Protein AF-0000000074305708 (afdb_homodimer)

Radius of gyration: 32.44 Å; Cα contacts (8 Å, |Δi|>4): 1297; chains: 2; bounding box: 82×94×63 Å

Secondary structure (DSSP, 8-state):
--HHHHHHHHHHTT-HHHHHHHHHHHHHHHHH-TTSS-HHHHHHHHHHHHHHHHHTT-HHHHHHHHHHHHHHHHHHHHHHHH-------SHHHHHHTSPPHHHHHHHHHHHHHHTT-HHHHHHHHHTS-GGG--HHHHHHHHHHHHHHT-HHHHHHHHHHHHHH-TT-HHHHHHHHHTT--HHHHHHHHHHHHHHSTT-THHHHHHHHHHHHHHT-HHHHHHHHHHHHTTSTTTT-HHHHHHHHHHHHHTT-HHHHHHHHHHHHHH-TT--TTHHHHHHHHHHTT-HHHHHHHHHHHHHH-SSSHHHHHHHHHHHHHTT-HHHHHHHHHHHHHH-TT-HHHHHHHHHHHHHTT-HHHHHHHHHHHHHH-TT-HHHHHHHHHHHHHTT-HHHHHHHHHHHHHHH-S-HHHHHHHHHHHTTSGGGHHHHHHHHHHHHHH-TT-HHHHHHHHHHHH-/--HHHHHHHHHHTT-HHHHHHHHHHHHHHHHH-TTSS-HHHHHHHHHHHHHHHHHTT-HHHHHHHHHHHHHHHHHHHHHHHH-------SHHHHHHTSPPHHHHHHHHHHHHHHTT-HHHHHHHHHTS-GGG--HHHHHHHHHHHHHHT-HHHHHHHHHHHHHH-TT-HHHHHHHHHTT--HHHHHHHHHHHHHHSTT-THHHHHHHHHHHHHHT-HHHHHHHHHHHHTTSTTTT-HHHHHHHHHHHHHTT-HHHHHHHHHHHHHH-TT--TTHHHHHHHHHHTT-HHHHHHHHHHHHHH-SSSHHHHHHHHHHHHHTT-HHHHHHHHHHHHHH-TT-HHHHHHHHHHHHHTT-HHHHHHHHHHHHHH-TT-HHHHHHHHHHHHHTT-HHHHHHHHHHHHHHH-S-HHHHHHHHHHHTTSGGGHHHHHHHHHHHHHH-TT-HHHHHHHHHHHH-

Structure (mmCIF, N/CA/C/O backbone):
data_AF-0000000074305708-model_v1
#
loop_
_entity.id
_entity.type
_entity.pdbx_description
1 polymer 'Anaphase-promoting complex subunit 7'
#
loop_
_atom_site.group_PDB
_atom_site.id
_atom_site.type_symbol
_atom_site.label_atom_id
_atom_site.label_alt_id
_atom_site.label_comp_id
_atom_site.label_asym_id
_atom_site.label_entity_id
_atom_site.label_seq_id
_atom_site.pdbx_PDB_ins_code
_atom_site.Cartn_x
_atom_site.Cartn_y
_atom_site.Cartn_z
_atom_site.occupancy
_atom_site.B_iso_or_equiv
_atom_site.auth_seq_id
_atom_site.auth_comp_id
_atom_site.auth_asym_id
_atom_site.auth_atom_id
_atom_site.pdbx_PDB_model_num
ATOM 1 N N . MET A 1 1 ? 31 -18.406 -6.172 1 81.12 1 MET A N 1
ATOM 2 C CA . MET A 1 1 ? 29.781 -17.828 -5.629 1 81.12 1 MET A CA 1
ATOM 3 C C . MET A 1 1 ? 28.875 -18.906 -5.051 1 81.12 1 MET A C 1
ATOM 5 O O . MET A 1 1 ? 28.703 -19.969 -5.656 1 81.12 1 MET A O 1
ATOM 9 N N . ASN A 1 2 ? 28.547 -18.766 -3.838 1 90.94 2 ASN A N 1
ATOM 10 C CA . ASN A 1 2 ? 27.641 -19.75 -3.252 1 90.94 2 ASN A CA 1
ATOM 11 C C . ASN A 1 2 ? 26.188 -19.359 -3.436 1 90.94 2 ASN A C 1
ATOM 13 O O . ASN A 1 2 ? 25.891 -18.328 -4.051 1 90.94 2 ASN A O 1
ATOM 17 N N . VAL A 1 3 ? 25.312 -20.188 -3.033 1 96.31 3 VAL A N 1
ATOM 18 C CA . VAL A 1 3 ? 23.891 -20.031 -3.314 1 96.31 3 VAL A CA 1
ATOM 19 C C . VAL A 1 3 ? 23.359 -18.766 -2.629 1 96.31 3 VAL A C 1
ATOM 21 O O . VAL A 1 3 ? 22.469 -18.094 -3.152 1 96.31 3 VAL A O 1
ATOM 24 N N . ILE A 1 4 ? 23.969 -18.359 -1.517 1 95.94 4 ILE A N 1
ATOM 25 C CA . ILE A 1 4 ? 23.547 -17.172 -0.768 1 95.94 4 ILE A CA 1
ATOM 26 C C . ILE A 1 4 ? 23.922 -15.914 -1.529 1 95.94 4 ILE A C 1
ATOM 28 O O . ILE A 1 4 ? 23.188 -14.914 -1.5 1 95.94 4 ILE A O 1
ATOM 32 N N . ASP A 1 5 ? 25 -15.961 -2.17 1 95.56 5 ASP A N 1
ATOM 33 C CA . ASP A 1 5 ? 25.406 -14.844 -3.018 1 95.56 5 ASP A CA 1
ATOM 34 C C . ASP A 1 5 ? 24.391 -14.594 -4.121 1 95.56 5 ASP A C 1
ATOM 36 O O . ASP A 1 5 ? 24.109 -13.438 -4.461 1 95.56 5 ASP A O 1
ATOM 40 N N . HIS A 1 6 ? 23.875 -15.68 -4.668 1 96.75 6 HIS A N 1
ATOM 41 C CA . HIS A 1 6 ? 22.844 -15.547 -5.695 1 96.75 6 HIS A CA 1
ATOM 42 C C . HIS A 1 6 ? 21.578 -14.906 -5.129 1 96.75 6 HIS A C 1
ATOM 44 O O . HIS A 1 6 ? 20.938 -14.094 -5.797 1 96.75 6 HIS A O 1
ATOM 50 N N . VAL A 1 7 ? 21.234 -15.312 -3.879 1 98.06 7 VAL A N 1
ATOM 51 C CA . VAL A 1 7 ? 20.078 -14.703 -3.215 1 98.06 7 VAL A CA 1
ATOM 52 C C . VAL A 1 7 ? 20.328 -13.211 -3.025 1 98.06 7 VAL A C 1
ATOM 54 O O . VAL A 1 7 ? 19.438 -12.391 -3.309 1 98.06 7 VAL A O 1
ATOM 57 N N . ARG A 1 8 ? 21.5 -12.875 -2.57 1 96.94 8 ARG A N 1
ATOM 58 C CA . ARG A 1 8 ? 21.875 -11.477 -2.35 1 96.94 8 ARG A CA 1
ATOM 59 C C . ARG A 1 8 ? 21.797 -10.68 -3.646 1 96.94 8 ARG A C 1
ATOM 61 O O . ARG A 1 8 ? 21.266 -9.57 -3.672 1 96.94 8 ARG A O 1
ATOM 68 N N . ASP A 1 9 ? 22.312 -11.266 -4.672 1 97.12 9 ASP A N 1
ATOM 69 C CA . ASP A 1 9 ? 22.344 -10.586 -5.965 1 97.12 9 ASP A CA 1
ATOM 70 C C . ASP A 1 9 ? 20.922 -10.359 -6.492 1 97.12 9 ASP A C 1
ATOM 72 O O . ASP A 1 9 ? 20.625 -9.305 -7.051 1 97.12 9 ASP A O 1
ATOM 76 N N . MET A 1 10 ? 20.078 -11.352 -6.387 1 98.38 10 MET A N 1
ATOM 77 C CA . MET A 1 10 ? 18.703 -11.203 -6.824 1 98.38 10 MET A CA 1
ATOM 78 C C . MET A 1 10 ? 17.969 -10.164 -5.988 1 98.38 10 MET A C 1
ATOM 80 O O . MET A 1 10 ? 17.156 -9.398 -6.508 1 98.38 10 MET A O 1
ATOM 84 N N . ALA A 1 11 ? 18.266 -10.164 -4.672 1 97.81 11 ALA A N 1
ATOM 85 C CA . ALA A 1 11 ? 17.688 -9.141 -3.803 1 97.81 11 ALA A CA 1
ATOM 86 C C . ALA A 1 11 ? 18.125 -7.746 -4.242 1 97.81 11 ALA A C 1
ATOM 88 O O . ALA A 1 11 ? 17.312 -6.832 -4.328 1 97.81 11 ALA A O 1
ATOM 89 N N . ALA A 1 12 ? 19.391 -7.613 -4.539 1 96.75 12 ALA A N 1
ATOM 90 C CA . ALA A 1 12 ? 19.938 -6.34 -4.992 1 96.75 12 ALA A CA 1
ATOM 91 C C . ALA A 1 12 ? 19.359 -5.934 -6.34 1 96.75 12 ALA A C 1
ATOM 93 O O . ALA A 1 12 ? 19.203 -4.746 -6.621 1 96.75 12 ALA A O 1
ATOM 94 N N . ALA A 1 13 ? 18.984 -6.918 -7.141 1 97.56 13 ALA A N 1
ATOM 95 C CA . ALA A 1 13 ? 18.438 -6.676 -8.477 1 97.56 13 ALA A CA 1
ATOM 96 C C . ALA A 1 13 ? 16.938 -6.402 -8.422 1 97.56 13 ALA A C 1
ATOM 98 O O . ALA A 1 13 ? 16.312 -6.117 -9.445 1 97.56 13 ALA A O 1
ATOM 99 N N . GLY A 1 14 ? 16.328 -6.477 -7.34 1 97.31 14 GLY A N 1
ATOM 100 C CA . GLY A 1 14 ? 14.906 -6.168 -7.184 1 97.31 14 GLY A CA 1
ATOM 101 C C . GLY A 1 14 ? 14 -7.324 -7.555 1 97.31 14 GLY A C 1
ATOM 102 O O . GLY A 1 14 ? 12.812 -7.125 -7.836 1 97.31 14 GLY A O 1
ATOM 103 N N . LEU A 1 15 ? 14.547 -8.555 -7.582 1 98.5 15 LEU A N 1
ATOM 104 C CA . LEU A 1 15 ? 13.758 -9.727 -7.941 1 98.5 15 LEU A CA 1
ATOM 105 C C . LEU A 1 15 ? 13.164 -10.383 -6.699 1 98.5 15 LEU A C 1
ATOM 107 O O . LEU A 1 15 ? 13.43 -11.555 -6.418 1 98.5 15 LEU A O 1
ATOM 111 N N . HIS A 1 16 ? 12.25 -9.719 -6.051 1 98.12 16 HIS A N 1
ATOM 112 C CA . HIS A 1 16 ? 11.758 -10.078 -4.727 1 98.12 16 HIS A CA 1
ATOM 113 C C . HIS A 1 16 ? 10.953 -11.375 -4.773 1 98.12 16 HIS A C 1
ATOM 115 O O . HIS A 1 16 ? 11.062 -12.211 -3.869 1 98.12 16 HIS A O 1
ATOM 121 N N . SER A 1 17 ? 10.156 -11.57 -5.793 1 98 17 SER A N 1
ATOM 122 C CA . SER A 1 17 ? 9.367 -12.797 -5.887 1 98 17 SER A CA 1
ATOM 123 C C . SER A 1 17 ? 10.266 -14.023 -6.027 1 98 17 SER A C 1
ATOM 125 O O . SER A 1 17 ? 9.977 -15.086 -5.473 1 98 17 SER A O 1
ATOM 127 N N . ASN A 1 18 ? 11.352 -13.828 -6.73 1 98.75 18 ASN A N 1
ATOM 128 C CA . ASN A 1 18 ? 12.32 -14.898 -6.898 1 98.75 18 ASN A CA 1
ATOM 129 C C . ASN A 1 18 ? 13.078 -15.18 -5.602 1 98.75 18 ASN A C 1
ATOM 131 O O . ASN A 1 18 ? 13.305 -16.344 -5.25 1 98.75 18 ASN A O 1
ATOM 135 N N . VAL A 1 19 ? 13.398 -14.117 -4.918 1 98.81 19 VAL A N 1
ATOM 136 C CA . VAL A 1 19 ? 14.07 -14.242 -3.633 1 98.81 19 VAL A CA 1
ATOM 137 C C . VAL A 1 19 ? 13.18 -14.992 -2.648 1 98.81 19 VAL A C 1
ATOM 139 O O . VAL A 1 19 ? 13.648 -15.859 -1.907 1 98.81 19 VAL A O 1
ATOM 142 N N . ARG A 1 20 ? 11.914 -14.703 -2.674 1 98.56 20 ARG A N 1
ATOM 143 C CA . ARG A 1 20 ? 10.984 -15.344 -1.753 1 98.56 20 ARG A CA 1
ATOM 144 C C . ARG A 1 20 ? 10.961 -16.859 -1.952 1 98.56 20 ARG A C 1
ATOM 146 O O . ARG A 1 20 ? 11.078 -17.609 -0.988 1 98.56 20 ARG A O 1
ATOM 153 N N . LEU A 1 21 ? 10.875 -17.266 -3.16 1 98.38 21 LEU A N 1
ATOM 154 C CA . LEU A 1 21 ? 10.797 -18.688 -3.473 1 98.38 21 LEU A CA 1
ATOM 155 C C . LEU A 1 21 ? 12.086 -19.406 -3.096 1 98.38 21 LEU A C 1
ATOM 157 O O . LEU A 1 21 ? 12.062 -20.406 -2.375 1 98.38 21 LEU A O 1
ATOM 161 N N . LEU A 1 22 ? 13.195 -18.844 -3.535 1 98.62 22 LEU A N 1
ATOM 162 C CA . LEU A 1 22 ? 14.477 -19.516 -3.32 1 98.62 22 LEU A CA 1
ATOM 163 C C . LEU A 1 22 ? 14.836 -19.531 -1.839 1 98.62 22 LEU A C 1
ATOM 165 O O . LEU A 1 22 ? 15.273 -20.562 -1.318 1 98.62 22 LEU A O 1
ATOM 169 N N . SER A 1 23 ? 14.648 -18.406 -1.187 1 98.56 23 SER A N 1
ATOM 170 C CA . SER A 1 23 ? 15.016 -18.344 0.225 1 98.56 23 SER A CA 1
ATOM 171 C C . SER A 1 23 ? 14.141 -19.266 1.067 1 98.56 23 SER A C 1
ATOM 173 O O . SER A 1 23 ? 14.602 -19.828 2.061 1 98.56 23 SER A O 1
ATOM 175 N N . SER A 1 24 ? 12.883 -19.453 0.687 1 98.19 24 SER A N 1
ATOM 176 C CA . SER A 1 24 ? 12 -20.375 1.383 1 98.19 24 SER A CA 1
ATOM 177 C C . SER A 1 24 ? 12.539 -21.812 1.324 1 98.19 24 SER A C 1
ATOM 179 O O . SER A 1 24 ? 12.586 -22.5 2.34 1 98.19 24 SER A O 1
ATOM 181 N N . LEU A 1 25 ? 12.992 -22.219 0.199 1 98.19 25 LEU A N 1
ATOM 182 C CA . LEU A 1 25 ? 13.555 -23.547 0.014 1 98.19 25 LEU A CA 1
ATOM 183 C C . LEU A 1 25 ? 14.859 -23.703 0.789 1 98.19 25 LEU A C 1
ATOM 185 O O . LEU A 1 25 ? 15.055 -24.703 1.485 1 98.19 25 LEU A O 1
ATOM 189 N N . LEU A 1 26 ? 15.688 -22.719 0.692 1 98.12 26 LEU A N 1
ATOM 190 C CA . LEU A 1 26 ? 16.984 -22.781 1.346 1 98.12 26 LEU A CA 1
ATOM 191 C C . LEU A 1 26 ? 16.844 -22.812 2.863 1 98.12 26 LEU A C 1
ATOM 193 O O . LEU A 1 26 ? 17.594 -23.484 3.559 1 98.12 26 LEU A O 1
ATOM 197 N N . LEU A 1 27 ? 15.883 -22.062 3.363 1 98.06 27 LEU A N 1
ATOM 198 C CA . LEU A 1 27 ? 15.648 -22.062 4.805 1 98.06 27 LEU A CA 1
ATOM 199 C C . LEU A 1 27 ? 15.172 -23.422 5.285 1 98.06 27 LEU A C 1
ATOM 201 O O . LEU A 1 27 ? 15.562 -23.875 6.363 1 98.06 27 LEU A O 1
ATOM 205 N N . THR A 1 28 ? 14.312 -24.031 4.516 1 97.88 28 THR A N 1
ATOM 206 C CA . THR A 1 28 ? 13.875 -25.375 4.84 1 97.88 28 THR A CA 1
ATOM 207 C C . THR A 1 28 ? 15.062 -26.344 4.863 1 97.88 28 THR A C 1
ATOM 209 O O . THR A 1 28 ? 15.203 -27.156 5.781 1 97.88 28 THR A O 1
ATOM 212 N N . MET A 1 29 ? 15.938 -26.203 3.885 1 97.19 29 MET A N 1
ATOM 213 C CA . MET A 1 29 ? 17.141 -27.031 3.836 1 97.19 29 MET A CA 1
ATOM 214 C C . MET A 1 29 ? 18.016 -26.812 5.07 1 97.19 29 MET A C 1
ATOM 216 O O . MET A 1 29 ? 18.547 -27.766 5.641 1 97.19 29 MET A O 1
ATOM 220 N N . SER A 1 30 ? 18.141 -25.562 5.414 1 96.31 30 SER A N 1
ATOM 221 C CA . SER A 1 30 ? 18.938 -25.188 6.586 1 96.31 30 SER A CA 1
ATOM 222 C C . SER A 1 30 ? 18.359 -25.812 7.855 1 96.31 30 SER A C 1
ATOM 224 O O . SER A 1 30 ? 19.094 -26.234 8.742 1 96.31 30 SER A O 1
ATOM 226 N N . THR A 1 31 ? 17.062 -25.875 7.996 1 95.69 31 THR A N 1
ATOM 227 C CA . THR A 1 31 ? 16.406 -26.453 9.156 1 95.69 31 THR A CA 1
ATOM 228 C C . THR A 1 31 ? 16.641 -27.953 9.219 1 95.69 31 THR A C 1
ATOM 230 O O . THR A 1 31 ? 16.844 -28.516 10.305 1 95.69 31 THR A O 1
ATOM 233 N N . ASN A 1 32 ? 16.641 -28.594 8.062 1 95.88 32 ASN A N 1
ATOM 234 C CA . ASN A 1 32 ? 16.797 -30.031 7.992 1 95.88 32 ASN A CA 1
ATOM 235 C C . ASN A 1 32 ? 18.266 -30.453 8.062 1 95.88 32 ASN A C 1
ATOM 237 O O . ASN A 1 32 ? 18.578 -31.609 8.367 1 95.88 32 ASN A O 1
ATOM 241 N N . ASN A 1 33 ? 19.156 -29.5 7.773 1 95.69 33 ASN A N 1
ATOM 242 C CA . ASN A 1 33 ? 20.594 -29.641 7.93 1 95.69 33 ASN A CA 1
ATOM 243 C C . ASN A 1 33 ? 21.234 -28.391 8.5 1 95.69 33 ASN A C 1
ATOM 245 O O . ASN A 1 33 ? 21.797 -27.578 7.754 1 95.69 33 ASN A O 1
ATOM 249 N N . PRO A 1 34 ? 21.344 -28.281 9.789 1 93.31 34 PRO A N 1
ATOM 250 C CA . PRO A 1 34 ? 21.766 -27.047 10.453 1 93.31 34 PRO A CA 1
ATOM 251 C C . PRO A 1 34 ? 23.188 -26.641 10.078 1 93.31 34 PRO A C 1
ATOM 253 O O . PRO A 1 34 ? 23.547 -25.469 10.219 1 93.31 34 PRO A O 1
ATOM 256 N N . GLU A 1 35 ? 23.984 -27.531 9.555 1 94.25 35 GLU A N 1
ATOM 257 C CA . GLU A 1 35 ? 25.375 -27.219 9.242 1 94.25 35 GLU A CA 1
ATOM 258 C C . GLU A 1 35 ? 25.531 -26.797 7.793 1 94.25 35 GLU A C 1
ATOM 260 O O . GLU A 1 35 ? 26.625 -26.406 7.367 1 94.25 35 GLU A O 1
ATOM 265 N N . LEU A 1 36 ? 24.469 -26.781 7.113 1 94.88 36 LEU A N 1
ATOM 266 C CA . LEU A 1 36 ? 24.516 -26.484 5.684 1 94.88 36 LEU A CA 1
ATOM 267 C C . LEU A 1 36 ? 25.031 -25.062 5.445 1 94.88 36 LEU A C 1
ATOM 269 O O . LEU A 1 36 ? 25.812 -24.828 4.531 1 94.88 36 LEU A O 1
ATOM 273 N N . PHE A 1 37 ? 24.516 -24.078 6.254 1 94.62 37 PHE A N 1
ATOM 274 C CA . PHE A 1 37 ? 24.906 -22.672 6.133 1 94.62 37 PHE A CA 1
ATOM 275 C C . PHE A 1 37 ? 25.484 -22.156 7.441 1 94.62 37 PHE A C 1
ATOM 277 O O . PHE A 1 37 ? 25.078 -22.594 8.523 1 94.62 37 PHE A O 1
ATOM 284 N N . SER A 1 38 ? 26.469 -21.266 7.316 1 92.69 38 SER A N 1
ATOM 285 C CA . SER A 1 38 ? 27 -20.609 8.5 1 92.69 38 SER A CA 1
ATOM 286 C C . SER A 1 38 ? 25.953 -19.703 9.156 1 92.69 38 SER A C 1
ATOM 288 O O . SER A 1 38 ? 24.969 -19.328 8.516 1 92.69 38 SER A O 1
ATOM 290 N N . PRO A 1 39 ? 26.141 -19.438 10.398 1 93 39 PRO A N 1
ATOM 291 C CA . PRO A 1 39 ? 25.203 -18.531 11.078 1 93 39 PRO A CA 1
ATOM 292 C C . PRO A 1 39 ? 25.047 -17.203 10.352 1 93 39 PRO A C 1
ATOM 294 O O . PRO A 1 39 ? 23.953 -16.641 10.289 1 93 39 PRO A O 1
ATOM 297 N N . ALA A 1 40 ? 26.109 -16.703 9.844 1 93.75 40 ALA A N 1
ATOM 298 C CA . ALA A 1 40 ? 26.062 -15.445 9.094 1 93.75 40 ALA A CA 1
ATOM 299 C C . ALA A 1 40 ? 25.219 -15.586 7.84 1 93.75 40 ALA A C 1
ATOM 301 O O . ALA A 1 40 ? 24.438 -14.688 7.5 1 93.75 40 ALA A O 1
ATOM 302 N N . GLN A 1 41 ? 25.375 -16.703 7.219 1 95.12 41 GLN A N 1
ATOM 303 C CA . GLN A 1 41 ? 24.609 -16.969 6.012 1 95.12 41 GLN A CA 1
ATOM 304 C C . GLN A 1 41 ? 23.125 -17.125 6.332 1 95.12 41 GLN A C 1
ATOM 306 O O . GLN A 1 41 ? 22.266 -16.656 5.586 1 95.12 41 GLN A O 1
ATOM 311 N N . LYS A 1 42 ? 22.859 -17.781 7.406 1 95.94 42 LYS A N 1
ATOM 312 C CA . LYS A 1 42 ? 21.469 -17.969 7.832 1 95.94 42 LYS A CA 1
ATOM 313 C C . LYS A 1 42 ? 20.812 -16.625 8.156 1 95.94 42 LYS A C 1
ATOM 315 O O . LYS A 1 42 ? 19.656 -16.406 7.793 1 95.94 42 LYS A O 1
ATOM 320 N N . TYR A 1 43 ? 21.609 -15.781 8.828 1 96.81 43 TYR A N 1
ATOM 321 C CA . TYR A 1 43 ? 21.125 -14.438 9.133 1 96.81 43 TYR A CA 1
ATOM 322 C C . TYR A 1 43 ? 20.781 -13.688 7.852 1 96.81 43 TYR A C 1
ATOM 324 O O . TYR A 1 43 ? 19.688 -13.117 7.734 1 96.81 43 TYR A O 1
ATOM 332 N N . GLN A 1 44 ? 21.609 -13.734 6.867 1 96.81 44 GLN A N 1
ATOM 333 C CA . GLN A 1 44 ? 21.391 -13.062 5.59 1 96.81 44 GLN A CA 1
ATOM 334 C C . GLN A 1 44 ? 20.156 -13.609 4.887 1 96.81 44 GLN A C 1
ATOM 336 O O . GLN A 1 44 ? 19.328 -12.836 4.383 1 96.81 44 GLN A O 1
ATOM 341 N N . LEU A 1 45 ? 20.094 -14.867 4.918 1 97.56 45 LEU A N 1
ATOM 342 C CA . LEU A 1 45 ? 18.984 -15.531 4.246 1 97.56 45 LEU A CA 1
ATOM 343 C C . LEU A 1 45 ? 17.656 -15.125 4.863 1 97.56 45 LEU A C 1
ATOM 345 O O . LEU A 1 45 ? 16.688 -14.852 4.148 1 97.56 45 LEU A O 1
ATOM 349 N N . LEU A 1 46 ? 17.625 -15.086 6.16 1 98.19 46 LEU A N 1
ATOM 350 C CA . LEU A 1 46 ? 16.406 -14.711 6.867 1 98.19 46 LEU A CA 1
ATOM 351 C C . LEU A 1 46 ? 16.016 -13.266 6.559 1 98.19 46 LEU A C 1
ATOM 353 O O . LEU A 1 46 ? 14.844 -12.969 6.34 1 98.19 46 LEU A O 1
ATOM 357 N N . VAL A 1 47 ? 16.984 -12.383 6.477 1 98.69 47 VAL A N 1
ATOM 358 C CA . VAL A 1 47 ? 16.719 -10.977 6.207 1 98.69 47 VAL A CA 1
ATOM 359 C C . VAL A 1 47 ? 16.172 -10.82 4.785 1 98.69 47 VAL A C 1
ATOM 361 O O . VAL A 1 47 ? 15.164 -10.148 4.566 1 98.69 47 VAL A O 1
ATOM 364 N N . TYR A 1 48 ? 16.828 -11.477 3.801 1 98.56 48 TYR A N 1
ATOM 365 C CA . TYR A 1 48 ? 16.375 -11.375 2.418 1 98.56 48 TYR A CA 1
ATOM 366 C C . TYR A 1 48 ? 14.984 -11.984 2.254 1 98.56 48 TYR A C 1
ATOM 368 O O . TYR A 1 48 ? 14.164 -11.461 1.499 1 98.56 48 TYR A O 1
ATOM 376 N N . HIS A 1 49 ? 14.734 -13.031 2.955 1 98.75 49 HIS A N 1
ATOM 377 C CA . HIS A 1 49 ? 13.406 -13.641 2.932 1 98.75 49 HIS A CA 1
ATOM 378 C C . HIS A 1 49 ? 12.352 -12.695 3.498 1 98.75 49 HIS A C 1
ATOM 380 O O . HIS A 1 49 ? 11.281 -12.531 2.912 1 98.75 49 HIS A O 1
ATOM 386 N N . ALA A 1 50 ? 12.703 -12.102 4.629 1 98.81 50 ALA A N 1
ATOM 387 C CA . ALA A 1 50 ? 11.789 -11.156 5.266 1 98.81 50 ALA A CA 1
ATOM 388 C C . ALA A 1 50 ? 11.523 -9.961 4.359 1 98.81 50 ALA A C 1
ATOM 390 O O . ALA A 1 50 ? 10.391 -9.477 4.27 1 98.81 50 ALA A O 1
ATOM 391 N N . ASP A 1 51 ? 12.578 -9.5 3.689 1 98.69 51 ASP A N 1
ATOM 392 C CA . ASP A 1 51 ? 12.422 -8.398 2.744 1 98.69 51 ASP A CA 1
ATOM 393 C C . ASP A 1 51 ? 11.438 -8.758 1.638 1 98.69 51 ASP A C 1
ATOM 395 O O . ASP A 1 51 ? 10.609 -7.93 1.247 1 98.69 51 ASP A O 1
ATOM 399 N N . ALA A 1 52 ? 11.539 -9.93 1.128 1 98.56 52 ALA A N 1
ATOM 400 C CA . ALA A 1 52 ? 10.656 -10.375 0.055 1 98.56 52 ALA A CA 1
ATOM 401 C C . ALA A 1 52 ? 9.211 -10.445 0.529 1 98.56 52 ALA A C 1
ATOM 403 O O . ALA A 1 52 ? 8.289 -10.039 -0.191 1 98.56 52 ALA A O 1
ATOM 404 N N . ILE A 1 53 ? 9.016 -10.938 1.732 1 98.38 53 ILE A N 1
ATOM 405 C CA . ILE A 1 53 ? 7.684 -11.047 2.32 1 98.38 53 ILE A CA 1
ATOM 406 C C . ILE A 1 53 ? 7.102 -9.656 2.549 1 98.38 53 ILE A C 1
ATOM 408 O O . ILE A 1 53 ? 5.918 -9.422 2.301 1 98.38 53 ILE A O 1
ATOM 412 N N . PHE A 1 54 ? 7.965 -8.703 2.967 1 98.44 54 PHE A N 1
ATOM 413 C CA . PHE A 1 54 ? 7.566 -7.312 3.154 1 98.44 54 PHE A CA 1
ATOM 414 C C . PHE A 1 54 ? 7.086 -6.707 1.841 1 98.44 54 PHE A C 1
ATOM 416 O O . PHE A 1 54 ? 6.066 -6.016 1.809 1 98.44 54 PHE A O 1
ATOM 423 N N . HIS A 1 55 ? 7.809 -7 0.8 1 97 55 HIS A N 1
ATOM 424 C CA . HIS A 1 55 ? 7.461 -6.477 -0.518 1 97 55 HIS A CA 1
ATOM 425 C C . HIS A 1 55 ? 6.117 -7.02 -0.989 1 97 55 HIS A C 1
ATOM 427 O O . HIS A 1 55 ? 5.402 -6.352 -1.74 1 97 55 HIS A O 1
ATOM 433 N N . ASP A 1 56 ? 5.758 -8.172 -0.505 1 96.12 56 ASP A N 1
ATOM 434 C CA . ASP A 1 56 ? 4.484 -8.789 -0.863 1 96.12 56 ASP A CA 1
ATOM 435 C C . ASP A 1 56 ? 3.357 -8.297 0.042 1 96.12 56 ASP A C 1
ATOM 437 O O . ASP A 1 56 ? 2.246 -8.828 -0.001 1 96.12 56 ASP A O 1
ATOM 441 N N . LYS A 1 57 ? 3.65 -7.34 0.924 1 96.44 57 LYS A N 1
ATOM 442 C CA . LYS A 1 57 ? 2.682 -6.66 1.781 1 96.44 57 LYS A CA 1
ATOM 443 C C . LYS A 1 57 ? 2.156 -7.598 2.865 1 96.44 57 LYS A C 1
ATOM 445 O O . LYS A 1 57 ? 1 -7.492 3.277 1 96.44 57 LYS A O 1
ATOM 450 N N . GLU A 1 58 ? 2.902 -8.602 3.225 1 97.56 58 GLU A N 1
ATOM 451 C CA . GLU A 1 58 ? 2.637 -9.445 4.387 1 97.56 58 GLU A CA 1
ATOM 452 C C . GLU A 1 58 ? 3.459 -9 5.594 1 97.56 58 GLU A C 1
ATOM 454 O O . GLU A 1 58 ? 4.383 -9.695 6.012 1 97.56 58 GLU A O 1
ATOM 459 N N . TYR A 1 59 ? 3.031 -7.953 6.191 1 98.38 59 TYR A N 1
ATOM 460 C CA . TYR A 1 59 ? 3.85 -7.223 7.148 1 98.38 59 TYR A CA 1
ATOM 461 C C . TYR A 1 59 ? 3.951 -7.973 8.469 1 98.38 59 TYR A C 1
ATOM 463 O O . TYR A 1 59 ? 4.984 -7.93 9.141 1 98.38 59 TYR A O 1
ATOM 471 N N . ARG A 1 60 ? 2.9 -8.664 8.883 1 97.75 60 ARG A N 1
ATOM 472 C CA . ARG A 1 60 ? 2.959 -9.461 10.109 1 97.75 60 ARG A CA 1
ATOM 473 C C . ARG A 1 60 ? 3.967 -10.594 9.977 1 97.75 60 ARG A C 1
ATOM 475 O O . ARG A 1 60 ? 4.758 -10.836 10.891 1 97.75 60 ARG A O 1
ATOM 482 N N . ASN A 1 61 ? 3.848 -11.258 8.844 1 98 61 ASN A N 1
ATOM 483 C CA . ASN A 1 61 ? 4.789 -12.336 8.562 1 98 61 ASN A CA 1
ATOM 484 C C . ASN A 1 61 ? 6.219 -11.812 8.445 1 98 61 ASN A C 1
ATOM 486 O O . ASN A 1 61 ? 7.152 -12.438 8.953 1 98 61 ASN A O 1
ATOM 490 N N . ALA A 1 62 ? 6.398 -10.664 7.75 1 98.75 62 ALA A N 1
ATOM 491 C CA . ALA A 1 62 ? 7.719 -10.055 7.594 1 98.75 62 ALA A CA 1
ATOM 492 C C . ALA A 1 62 ? 8.328 -9.727 8.953 1 98.75 62 ALA A C 1
ATOM 494 O O . ALA A 1 62 ? 9.5 -10.031 9.203 1 98.75 62 ALA A O 1
ATOM 495 N N . ALA A 1 63 ? 7.547 -9.102 9.867 1 98.56 63 ALA A N 1
ATOM 496 C CA . ALA A 1 63 ? 8.023 -8.758 11.203 1 98.56 63 ALA A CA 1
ATOM 497 C C . ALA A 1 63 ? 8.508 -10 11.945 1 98.56 63 ALA A C 1
ATOM 499 O O . ALA A 1 63 ? 9.539 -9.969 12.617 1 98.56 63 ALA A O 1
ATOM 500 N N . CYS A 1 64 ? 7.781 -11.062 11.797 1 98.12 64 CYS A N 1
ATOM 501 C CA . CYS A 1 64 ? 8.148 -12.32 12.445 1 98.12 64 CYS A CA 1
ATOM 502 C C . CYS A 1 64 ? 9.484 -12.836 11.93 1 98.12 64 CYS A C 1
ATOM 504 O O . CYS A 1 64 ? 10.352 -13.219 12.711 1 98.12 64 CYS A O 1
ATOM 506 N N . LYS A 1 65 ? 9.68 -12.82 10.617 1 98.69 65 LYS A N 1
ATOM 507 C CA . LYS A 1 65 ? 10.914 -13.32 10.008 1 98.69 65 LYS A CA 1
ATOM 508 C C . LYS A 1 65 ? 12.102 -12.43 10.352 1 98.69 65 LYS A C 1
ATOM 510 O O . LYS A 1 65 ? 13.219 -12.914 10.539 1 98.69 65 LYS A O 1
ATOM 515 N N . TYR A 1 66 ? 11.875 -11.086 10.367 1 98.81 66 TYR A N 1
ATOM 516 C CA . TYR A 1 66 ? 12.93 -10.188 10.812 1 98.81 66 TYR A CA 1
ATOM 517 C C . TYR A 1 66 ? 13.367 -10.5 12.234 1 98.81 66 TYR A C 1
ATOM 519 O O . TYR A 1 66 ? 14.555 -10.484 12.547 1 98.81 66 TYR A O 1
ATOM 527 N N . ASN A 1 67 ? 12.406 -10.773 13.117 1 98.5 67 ASN A N 1
ATOM 528 C CA . ASN A 1 67 ? 12.719 -11.109 14.5 1 98.5 67 ASN A CA 1
ATOM 529 C C . ASN A 1 67 ? 13.531 -12.406 14.594 1 98.5 67 ASN A C 1
ATOM 531 O O . ASN A 1 67 ? 14.453 -12.508 15.398 1 98.5 67 ASN A O 1
ATOM 535 N N . MET A 1 68 ? 13.156 -13.352 13.781 1 98 68 MET A N 1
ATOM 536 C CA . MET A 1 68 ? 13.938 -14.586 13.719 1 98 68 MET A CA 1
ATOM 537 C C . MET A 1 68 ? 15.367 -14.297 13.281 1 98 68 MET A C 1
ATOM 539 O O . MET A 1 68 ? 16.312 -14.906 13.789 1 98 68 MET A O 1
ATOM 543 N N . ALA A 1 69 ? 15.492 -13.383 12.312 1 98.25 69 ALA A N 1
ATOM 544 C CA . ALA A 1 69 ? 16.812 -12.992 11.844 1 98.25 69 ALA A CA 1
ATOM 545 C C . ALA A 1 69 ? 17.641 -12.383 12.984 1 98.25 69 ALA A C 1
ATOM 547 O O . ALA A 1 69 ? 18.828 -12.688 13.133 1 98.25 69 ALA A O 1
ATOM 548 N N . LEU A 1 70 ? 17.031 -11.547 13.781 1 97.5 70 LEU A N 1
ATOM 549 C CA . LEU A 1 70 ? 17.734 -10.914 14.891 1 97.5 70 LEU A CA 1
ATOM 550 C C . LEU A 1 70 ? 18.141 -11.945 15.93 1 97.5 70 LEU A C 1
ATOM 552 O O . LEU A 1 70 ? 19.219 -11.836 16.531 1 97.5 70 LEU A O 1
ATOM 556 N N . GLN A 1 71 ? 17.25 -12.922 16.188 1 96.81 71 GLN A N 1
ATOM 557 C CA . GLN A 1 71 ? 17.594 -14.008 17.094 1 96.81 71 GLN A CA 1
ATOM 558 C C . GLN A 1 71 ? 18.812 -14.781 16.594 1 96.81 71 GLN A C 1
ATOM 560 O O . GLN A 1 71 ? 19.688 -15.148 17.375 1 96.81 71 GLN A O 1
ATOM 565 N N . GLN A 1 72 ? 18.844 -15 15.32 1 95 72 GLN A N 1
ATOM 566 C CA . GLN A 1 72 ? 19.984 -15.672 14.703 1 95 72 GLN A CA 1
ATOM 567 C C . GLN A 1 72 ? 21.266 -14.844 14.852 1 95 72 GLN A C 1
ATOM 569 O O . GLN A 1 72 ? 22.344 -15.391 15.07 1 95 72 GLN A O 1
ATOM 574 N N . LYS A 1 73 ? 21.172 -13.555 14.727 1 93.69 73 LYS A N 1
ATOM 575 C CA . LYS A 1 73 ? 22.312 -12.656 14.852 1 93.69 73 LYS A CA 1
ATOM 576 C C . LYS A 1 73 ? 22.891 -12.688 16.266 1 93.69 73 LYS A C 1
ATOM 578 O O . LYS A 1 73 ? 24.109 -12.602 16.453 1 93.69 73 LYS A O 1
ATOM 583 N N . LYS A 1 74 ? 22.062 -12.805 17.203 1 91.31 74 LYS A N 1
ATOM 584 C CA . LYS A 1 74 ? 22.5 -12.883 18.594 1 91.31 74 LYS A CA 1
ATOM 585 C C . LYS A 1 74 ? 23.344 -14.133 18.844 1 91.31 74 LYS A C 1
ATOM 587 O O . LYS A 1 74 ? 24.344 -14.086 19.562 1 91.31 74 LYS A O 1
ATOM 592 N N . VAL A 1 75 ? 22.938 -15.156 18.25 1 86.5 75 VAL A N 1
ATOM 593 C CA . VAL A 1 75 ? 23.688 -16.406 18.359 1 86.5 75 VAL A CA 1
ATOM 594 C C . VAL A 1 75 ? 25.062 -16.25 17.75 1 86.5 75 VAL A C 1
ATOM 596 O O . VAL A 1 75 ? 26.062 -16.766 18.281 1 86.5 75 VAL A O 1
ATOM 599 N N . LEU A 1 76 ? 25.141 -15.562 16.656 1 84.62 76 LEU A N 1
ATOM 600 C CA . LEU A 1 76 ? 26.391 -15.297 15.961 1 84.62 76 LEU A CA 1
ATOM 601 C C . LEU A 1 76 ? 27.328 -14.484 16.844 1 84.62 76 LEU A C 1
ATOM 603 O O . LEU A 1 76 ? 28.531 -14.75 16.875 1 84.62 76 LEU A O 1
ATOM 607 N N . SER A 1 77 ? 26.812 -13.484 17.484 1 79.44 77 SER A N 1
ATOM 608 C CA . SER A 1 77 ? 27.625 -12.602 18.312 1 79.44 77 SER A CA 1
ATOM 609 C C . SER A 1 77 ? 28.141 -13.32 19.547 1 79.44 77 SER A C 1
ATOM 611 O O . SER A 1 77 ? 29.25 -13.047 20.016 1 79.44 77 SER A O 1
ATOM 613 N N . LYS A 1 78 ? 27.531 -14.289 20.094 1 74.81 78 LYS A N 1
ATOM 614 C CA . LYS A 1 78 ? 27.953 -15.023 21.281 1 74.81 78 LYS A CA 1
ATOM 615 C C . LYS A 1 78 ? 29.047 -16.031 20.953 1 74.81 78 LYS A C 1
ATOM 617 O O . LYS A 1 78 ? 29.953 -16.266 21.75 1 74.81 78 LYS A O 1
ATOM 622 N N . SER A 1 79 ? 28.844 -16.609 19.828 1 65.12 79 SER A N 1
ATOM 623 C CA . SER A 1 79 ? 29.812 -17.625 19.422 1 65.12 79 SER A CA 1
ATOM 624 C C . SER A 1 79 ? 31.156 -16.984 19.062 1 65.12 79 SER A C 1
ATOM 626 O O . SER A 1 79 ? 32.219 -17.625 19.219 1 65.12 79 SER A O 1
ATOM 628 N N . SER A 1 80 ? 31.156 -15.789 18.531 1 58.25 80 SER A N 1
ATOM 629 C CA . SER A 1 80 ? 32.375 -15.086 18.156 1 58.25 80 SER A CA 1
ATOM 630 C C . SER A 1 80 ? 33.156 -14.617 19.375 1 58.25 80 SER A C 1
ATOM 632 O O . SER A 1 80 ? 34.375 -14.453 19.312 1 58.25 80 SER A O 1
ATOM 634 N N . LYS A 1 81 ? 32.5 -14.312 20.531 1 53.09 81 LYS A N 1
ATOM 635 C CA . LYS A 1 81 ? 33.25 -13.859 21.719 1 53.09 81 LYS A CA 1
ATOM 636 C C . LYS A 1 81 ? 34.031 -15 22.344 1 53.09 81 LYS A C 1
ATOM 638 O O . LYS A 1 81 ? 34.906 -14.766 23.172 1 53.09 81 LYS A O 1
ATOM 643 N N . VAL A 1 82 ? 33.75 -16.25 22.234 1 51.88 82 VAL A N 1
ATOM 644 C CA . VAL A 1 82 ? 34.438 -17.344 22.891 1 51.88 82 VAL A CA 1
ATOM 645 C C . VAL A 1 82 ? 35.719 -17.703 22.094 1 51.88 82 VAL A C 1
ATOM 647 O O . VAL A 1 82 ? 36.656 -18.234 22.656 1 51.88 82 VAL A O 1
ATOM 650 N N . ARG A 1 83 ? 35.75 -18.016 20.766 1 42.97 83 ARG A N 1
ATOM 651 C CA . ARG A 1 83 ? 37 -18.484 20.172 1 42.97 83 ARG A CA 1
ATOM 652 C C . ARG A 1 83 ? 37.812 -17.328 19.672 1 42.97 83 ARG A C 1
ATOM 654 O O . ARG A 1 83 ? 37.469 -16.656 18.703 1 42.97 83 ARG A O 1
ATOM 661 N N . PRO A 1 84 ? 38.625 -16.656 20.578 1 42.28 84 PRO A N 1
ATOM 662 C CA . PRO A 1 84 ? 39.625 -15.734 20.016 1 42.28 84 PRO A CA 1
ATOM 663 C C . PRO A 1 84 ? 40.438 -16.359 18.891 1 42.28 84 PRO A C 1
ATOM 665 O O . PRO A 1 84 ? 41.562 -15.922 18.609 1 42.28 84 PRO A O 1
ATOM 668 N N . SER A 1 85 ? 40.094 -17.484 18.219 1 37.19 85 SER A N 1
ATOM 669 C CA . SER A 1 85 ? 41.156 -18.141 17.469 1 37.19 85 SER A CA 1
ATOM 670 C C . SER A 1 85 ? 41.844 -17.156 16.547 1 37.19 85 SER A C 1
ATOM 672 O O . SER A 1 85 ? 41.25 -16.234 16.016 1 37.19 85 SER A O 1
ATOM 674 N N . SER A 1 86 ? 43.281 -16.984 16.625 1 38.28 86 SER A N 1
ATOM 675 C CA . SER A 1 86 ? 44.406 -16.297 16.016 1 38.28 86 SER A CA 1
ATOM 676 C C . SER A 1 86 ? 44.281 -16.25 14.5 1 38.28 86 SER A C 1
ATOM 678 O O . SER A 1 86 ? 45.062 -15.617 13.812 1 38.28 86 SER A O 1
ATOM 680 N N . THR A 1 87 ? 43.938 -17.453 13.875 1 37.44 87 THR A N 1
ATOM 681 C CA . THR A 1 87 ? 44.344 -17.453 12.469 1 37.44 87 THR A CA 1
ATOM 682 C C . THR A 1 87 ? 43.469 -16.484 11.656 1 37.44 87 THR A C 1
ATOM 684 O O . THR A 1 87 ? 42.25 -16.484 11.781 1 37.44 87 THR A O 1
ATOM 687 N N . GLY A 1 88 ? 43.938 -15.336 11.258 1 38.38 88 GLY A N 1
ATOM 688 C CA . GLY A 1 88 ? 43.625 -14.227 10.367 1 38.38 88 GLY A CA 1
ATOM 689 C C . GLY A 1 88 ? 42.844 -14.648 9.141 1 38.38 88 GLY A C 1
ATOM 690 O O . GLY A 1 88 ? 42.938 -14.016 8.086 1 38.38 88 GLY A O 1
ATOM 691 N N . GLY A 1 89 ? 42.344 -15.805 9.047 1 35.66 89 GLY A N 1
ATOM 692 C CA . GLY A 1 89 ? 41.875 -16.109 7.703 1 35.66 89 GLY A CA 1
ATOM 693 C C . GLY A 1 89 ? 40.75 -15.172 7.246 1 35.66 89 GLY A C 1
ATOM 694 O O . GLY A 1 89 ? 40.25 -14.367 8.031 1 35.66 89 GLY A O 1
ATOM 695 N N . PRO A 1 90 ? 40.375 -15.172 5.855 1 38.78 90 PRO A N 1
ATOM 696 C CA . PRO A 1 90 ? 39.438 -14.352 5.062 1 38.78 90 PRO A CA 1
ATOM 697 C C . PRO A 1 90 ? 38.062 -14.195 5.719 1 38.78 90 PRO A C 1
ATOM 699 O O . PRO A 1 90 ? 37.156 -13.695 5.09 1 38.78 90 PRO A O 1
ATOM 702 N N . SER A 1 91 ? 37.875 -14.641 6.852 1 40.69 91 SER A N 1
ATOM 703 C CA . SER A 1 91 ? 36.531 -14.508 7.402 1 40.69 91 SER A CA 1
ATOM 704 C C . SER A 1 91 ? 36.125 -13.047 7.535 1 40.69 91 SER A C 1
ATOM 706 O O . SER A 1 91 ? 35 -12.75 7.949 1 40.69 91 SER A O 1
ATOM 708 N N . SER A 1 92 ? 37 -12.117 7.453 1 42.69 92 SER A N 1
ATOM 709 C CA . SER A 1 92 ? 36.688 -10.711 7.676 1 42.69 92 SER A CA 1
ATOM 710 C C . SER A 1 92 ? 35.844 -10.156 6.535 1 42.69 92 SER A C 1
ATOM 712 O O . SER A 1 92 ? 35.125 -9.164 6.711 1 42.69 92 SER A O 1
ATOM 714 N N . VAL A 1 93 ? 36.031 -10.609 5.312 1 43.69 93 VAL A N 1
ATOM 715 C CA . VAL A 1 93 ? 35.312 -10.117 4.137 1 43.69 93 VAL A CA 1
ATOM 716 C C . VAL A 1 93 ? 33.844 -10.492 4.219 1 43.69 93 VAL A C 1
ATOM 718 O O . VAL A 1 93 ? 32.969 -9.742 3.764 1 43.69 93 VAL A O 1
ATOM 721 N N . GLN A 1 94 ? 33.469 -11.688 4.777 1 50.16 94 GLN A N 1
ATOM 722 C CA . GLN A 1 94 ? 32.094 -12.133 4.836 1 50.16 94 GLN A CA 1
ATOM 723 C C . GLN A 1 94 ? 31.25 -11.203 5.699 1 50.16 94 GLN A C 1
ATOM 725 O O . GLN A 1 94 ? 30.047 -11.055 5.465 1 50.16 94 GLN A O 1
ATOM 730 N N . THR A 1 95 ? 31.844 -10.586 6.727 1 54.16 95 THR A N 1
ATOM 731 C CA . THR A 1 95 ? 31.109 -9.711 7.641 1 54.16 95 THR A CA 1
ATOM 732 C C . THR A 1 95 ? 30.703 -8.422 6.941 1 54.16 95 THR A C 1
ATOM 734 O O . THR A 1 95 ? 29.688 -7.812 7.293 1 54.16 95 THR A O 1
ATOM 737 N N . GLN A 1 96 ? 31.469 -8.031 5.891 1 58.66 96 GLN A N 1
ATOM 738 C CA . GLN A 1 96 ? 31.219 -6.719 5.305 1 58.66 96 GLN A CA 1
ATOM 739 C C . GLN A 1 96 ? 29.906 -6.699 4.527 1 58.66 96 GLN A C 1
ATOM 741 O O . GLN A 1 96 ? 29.281 -5.645 4.371 1 58.66 96 GLN A O 1
ATOM 746 N N . ASN A 1 97 ? 29.297 -7.914 4.246 1 77.25 97 ASN A N 1
ATOM 747 C CA . ASN A 1 97 ? 28.125 -7.875 3.367 1 77.25 97 ASN A CA 1
ATOM 748 C C . ASN A 1 97 ? 26.859 -8.281 4.105 1 77.25 97 ASN A C 1
ATOM 750 O O . ASN A 1 97 ? 25.875 -8.688 3.48 1 77.25 97 ASN A O 1
ATOM 754 N N . LEU A 1 98 ? 27.016 -8.102 5.484 1 89.44 98 LEU A N 1
ATOM 755 C CA . LEU A 1 98 ? 25.844 -8.5 6.258 1 89.44 98 LEU A CA 1
ATOM 756 C C . LEU A 1 98 ? 24.859 -7.344 6.402 1 89.44 98 LEU A C 1
ATOM 758 O O . LEU A 1 98 ? 25.266 -6.199 6.609 1 89.44 98 LEU A O 1
ATOM 762 N N . PRO A 1 99 ? 23.594 -7.668 6.27 1 93.44 99 PRO A N 1
ATOM 763 C CA . PRO A 1 99 ? 22.594 -6.625 6.516 1 93.44 99 PRO A CA 1
ATOM 764 C C . PRO A 1 99 ? 22.719 -6.02 7.914 1 93.44 99 PRO A C 1
ATOM 766 O O . PRO A 1 99 ? 22.984 -6.734 8.883 1 93.44 99 PRO A O 1
ATOM 769 N N . SER A 1 100 ? 22.594 -4.758 8 1 94.88 100 SER A N 1
ATOM 770 C CA . SER A 1 100 ? 22.719 -4.008 9.25 1 94.88 100 SER A CA 1
ATOM 771 C C . SER A 1 100 ? 21.609 -4.359 10.234 1 94.88 100 SER A C 1
ATOM 773 O O . SER A 1 100 ? 20.438 -4.367 9.867 1 94.88 100 SER A O 1
ATOM 775 N N . GLU A 1 101 ? 22.016 -4.688 11.484 1 96.06 101 GLU A N 1
ATOM 776 C CA . GLU A 1 101 ? 21.047 -4.969 12.531 1 96.06 101 GLU A CA 1
ATOM 777 C C . GLU A 1 101 ? 20.125 -3.771 12.766 1 96.06 101 GLU A C 1
ATOM 779 O O . GLU A 1 101 ? 18.922 -3.939 13.023 1 96.06 101 GLU A O 1
ATOM 784 N N . ILE A 1 102 ? 20.703 -2.613 12.68 1 97.62 102 ILE A N 1
ATOM 785 C CA . ILE A 1 102 ? 19.953 -1.375 12.875 1 97.62 102 ILE A CA 1
ATOM 786 C C . ILE A 1 102 ? 18.875 -1.241 11.797 1 97.62 102 ILE A C 1
ATOM 788 O O . ILE A 1 102 ? 17.734 -0.897 12.094 1 97.62 102 ILE A O 1
ATOM 792 N N . GLU A 1 103 ? 19.25 -1.604 10.586 1 97.56 103 GLU A N 1
ATOM 793 C CA . GLU A 1 103 ? 18.297 -1.538 9.477 1 97.56 103 GLU A CA 1
ATOM 794 C C . GLU A 1 103 ? 17.188 -2.568 9.641 1 97.56 103 GLU A C 1
ATOM 796 O O . GLU A 1 103 ? 16.031 -2.305 9.297 1 97.56 103 GLU A O 1
ATOM 801 N N . VAL A 1 104 ? 17.516 -3.748 10.141 1 98.44 104 VAL A N 1
ATOM 802 C CA . VAL A 1 104 ? 16.531 -4.797 10.359 1 98.44 104 VAL A CA 1
ATOM 803 C C . VAL A 1 104 ? 15.523 -4.344 11.414 1 98.44 104 VAL A C 1
ATOM 805 O O . VAL A 1 104 ? 14.32 -4.531 11.258 1 98.44 104 VAL A O 1
ATOM 808 N N . LYS A 1 105 ? 16.016 -3.748 12.484 1 98.62 105 LYS A N 1
ATOM 809 C CA . LYS A 1 105 ? 15.125 -3.227 13.523 1 98.62 105 LYS A CA 1
ATOM 810 C C . LYS A 1 105 ? 14.203 -2.145 12.977 1 98.62 105 LYS A C 1
ATOM 812 O O . LYS A 1 105 ? 13.023 -2.098 13.312 1 98.62 105 LYS A O 1
ATOM 817 N N . TYR A 1 106 ? 14.773 -1.296 12.141 1 98.5 106 TYR A N 1
ATOM 818 C CA . TYR A 1 106 ? 13.945 -0.277 11.508 1 98.5 106 TYR A CA 1
ATOM 819 C C . TYR A 1 106 ? 12.836 -0.914 10.672 1 98.5 106 TYR A C 1
ATOM 821 O O . TYR A 1 106 ? 11.695 -0.451 10.688 1 98.5 106 TYR A O 1
ATOM 829 N N . LYS A 1 107 ? 13.148 -1.965 9.938 1 98.69 107 LYS A N 1
ATOM 830 C CA . LYS A 1 107 ? 12.172 -2.65 9.094 1 98.69 107 LYS A CA 1
ATOM 831 C C . LYS A 1 107 ? 11.078 -3.301 9.938 1 98.69 107 LYS A C 1
ATOM 833 O O . LYS A 1 107 ? 9.914 -3.33 9.539 1 98.69 107 LYS A O 1
ATOM 838 N N . ILE A 1 108 ? 11.461 -3.812 11.086 1 98.81 108 ILE A N 1
ATOM 839 C CA . ILE A 1 108 ? 10.469 -4.355 12.016 1 98.81 108 ILE A CA 1
ATOM 840 C C . ILE A 1 108 ? 9.516 -3.246 12.453 1 98.81 108 ILE A C 1
ATOM 842 O O . ILE A 1 108 ? 8.297 -3.424 12.438 1 98.81 108 ILE A O 1
ATOM 846 N N . ALA A 1 109 ? 10.062 -2.08 12.805 1 98.75 109 ALA A N 1
ATOM 847 C CA . ALA A 1 109 ? 9.25 -0.946 13.242 1 98.75 109 ALA A CA 1
ATOM 848 C C . ALA A 1 109 ? 8.32 -0.476 12.125 1 98.75 109 ALA A C 1
ATOM 850 O O . ALA A 1 109 ? 7.184 -0.075 12.383 1 98.75 109 ALA A O 1
ATOM 851 N N . GLU A 1 110 ? 8.828 -0.474 10.898 1 98.12 110 GLU A N 1
ATOM 852 C CA . GLU A 1 110 ? 7.988 -0.124 9.758 1 98.12 110 GLU A CA 1
ATOM 853 C C . GLU A 1 110 ? 6.773 -1.044 9.656 1 98.12 110 GLU A C 1
ATOM 855 O O . GLU A 1 110 ? 5.656 -0.583 9.414 1 98.12 110 GLU A O 1
ATOM 860 N N . CYS A 1 111 ? 7.027 -2.371 9.797 1 98.5 111 CYS A N 1
ATOM 861 C CA . CYS A 1 111 ? 5.93 -3.332 9.773 1 98.5 111 CYS A CA 1
ATOM 862 C C . CYS A 1 111 ? 4.895 -3.004 10.844 1 98.5 111 CYS A C 1
ATOM 864 O O . CYS A 1 111 ? 3.697 -2.936 10.562 1 98.5 111 CYS A O 1
ATOM 866 N N . TYR A 1 112 ? 5.383 -2.736 12.055 1 98.25 112 TYR A N 1
ATOM 867 C CA . TYR A 1 112 ? 4.484 -2.465 13.172 1 98.25 112 TYR A CA 1
ATOM 868 C C . TYR A 1 112 ? 3.711 -1.171 12.953 1 98.25 112 TYR A C 1
ATOM 870 O O . TYR A 1 112 ? 2.533 -1.077 13.305 1 98.25 112 TYR A O 1
ATOM 878 N N . THR A 1 113 ? 4.352 -0.17 12.391 1 96.81 113 THR A N 1
ATOM 879 C CA . THR A 1 113 ? 3.68 1.096 12.125 1 96.81 113 THR A CA 1
ATOM 880 C C . THR A 1 113 ? 2.551 0.903 11.117 1 96.81 113 THR A C 1
ATOM 882 O O . THR A 1 113 ? 1.46 1.454 11.281 1 96.81 113 THR A O 1
ATOM 885 N N . ILE A 1 114 ? 2.816 0.123 10.055 1 95 114 ILE A N 1
ATOM 886 C CA . ILE A 1 114 ? 1.808 -0.153 9.039 1 95 114 ILE A CA 1
ATOM 887 C C . ILE A 1 114 ? 0.636 -0.906 9.664 1 95 114 ILE A C 1
ATOM 889 O O . ILE A 1 114 ? -0.523 -0.657 9.32 1 95 114 ILE A O 1
ATOM 893 N N . LEU A 1 115 ? 0.954 -1.767 10.617 1 95.5 115 LEU A N 1
ATOM 894 C CA . LEU A 1 115 ? -0.056 -2.578 11.289 1 95.5 115 LEU A CA 1
ATOM 895 C C . LEU A 1 115 ? -0.724 -1.793 12.414 1 95.5 115 LEU A C 1
ATOM 897 O O . LEU A 1 115 ? -1.563 -2.332 13.141 1 95.5 115 LEU A O 1
ATOM 901 N N . LYS A 1 116 ? -0.322 -0.483 12.641 1 93.56 116 LYS A N 1
ATOM 902 C CA . LYS A 1 116 ? -0.862 0.423 13.648 1 93.56 116 LYS A CA 1
ATOM 903 C C . LYS A 1 116 ? -0.561 -0.081 15.055 1 93.56 116 LYS A C 1
ATOM 905 O O . LYS A 1 116 ? -1.383 0.064 15.961 1 93.56 116 LYS A O 1
ATOM 910 N N . LEU A 1 117 ? 0.507 -0.822 15.148 1 96.31 117 LEU A N 1
ATOM 911 C CA . LEU A 1 117 ? 1.026 -1.265 16.438 1 96.31 117 LEU A CA 1
ATOM 912 C C . LEU A 1 117 ? 2.141 -0.342 16.922 1 96.31 117 LEU A C 1
ATOM 914 O O . LEU A 1 117 ? 3.295 -0.763 17.031 1 96.31 117 LEU A O 1
ATOM 918 N N . ASP A 1 118 ? 1.821 0.86 17.328 1 96.5 118 ASP A N 1
ATOM 919 C CA . ASP A 1 118 ? 2.746 1.958 17.594 1 96.5 118 ASP A CA 1
ATOM 920 C C . ASP A 1 118 ? 3.621 1.661 18.812 1 96.5 118 ASP A C 1
ATOM 922 O O . ASP A 1 118 ? 4.816 1.966 18.812 1 96.5 118 ASP A O 1
ATOM 926 N N . LYS A 1 119 ? 3.066 1.052 19.844 1 97.81 119 LYS A N 1
ATOM 927 C CA . LYS A 1 119 ? 3.838 0.747 21.047 1 97.81 119 LYS A CA 1
ATOM 928 C C . LYS A 1 119 ? 4.969 -0.232 20.734 1 97.81 119 LYS A C 1
ATOM 930 O O . LYS A 1 119 ? 6.09 -0.065 21.219 1 97.81 119 LYS A O 1
ATOM 935 N N . ASP A 1 120 ? 4.609 -1.218 19.938 1 98.31 120 ASP A N 1
ATOM 936 C CA . ASP A 1 120 ? 5.621 -2.193 19.531 1 98.31 120 ASP A CA 1
ATOM 937 C C . ASP A 1 120 ? 6.711 -1.539 18.688 1 98.31 120 ASP A C 1
ATOM 939 O O . ASP A 1 120 ? 7.895 -1.847 18.859 1 98.31 120 ASP A O 1
ATOM 943 N N . ALA A 1 121 ? 6.289 -0.639 17.797 1 98.69 121 ALA A N 1
ATOM 944 C CA . ALA A 1 121 ? 7.246 0.075 16.953 1 98.69 121 ALA A CA 1
ATOM 945 C C . ALA A 1 121 ? 8.203 0.905 17.797 1 98.69 121 ALA A C 1
ATOM 947 O O . ALA A 1 121 ? 9.422 0.869 17.594 1 98.69 121 ALA A O 1
ATOM 948 N N . ILE A 1 122 ? 7.695 1.607 18.75 1 98.62 122 ILE A N 1
ATOM 949 C CA . ILE A 1 122 ? 8.508 2.432 19.641 1 98.62 122 ILE A CA 1
ATOM 950 C C . ILE A 1 122 ? 9.484 1.548 20.422 1 98.62 122 ILE A C 1
ATOM 952 O O . ILE A 1 122 ? 10.672 1.864 20.531 1 98.62 122 ILE A O 1
ATOM 956 N N . SER A 1 123 ? 8.945 0.424 20.938 1 98.5 123 SER A N 1
ATOM 957 C CA . SER A 1 123 ? 9.758 -0.481 21.75 1 98.5 123 SER A CA 1
ATOM 958 C C . SER A 1 123 ? 10.969 -0.984 20.953 1 98.5 123 SER A C 1
ATOM 960 O O . SER A 1 123 ? 12.086 -1.023 21.484 1 98.5 123 SER A O 1
ATOM 962 N N . VAL A 1 124 ? 10.805 -1.333 19.703 1 98.56 124 VAL A N 1
ATOM 963 C CA . VAL A 1 124 ? 11.883 -1.838 18.859 1 98.56 124 VAL A CA 1
ATOM 964 C C . VAL A 1 124 ? 12.914 -0.739 18.625 1 98.56 124 VAL A C 1
ATOM 966 O O . VAL A 1 124 ? 14.117 -0.971 18.766 1 98.56 124 VAL A O 1
ATOM 969 N N . LEU A 1 125 ? 12.461 0.468 18.297 1 98.62 125 LEU A N 1
ATOM 970 C CA . LEU A 1 125 ? 13.359 1.568 17.969 1 98.62 125 LEU A CA 1
ATOM 971 C C . LEU A 1 125 ? 14.078 2.08 19.203 1 98.62 125 LEU A C 1
ATOM 973 O O . LEU A 1 125 ? 15.234 2.506 19.125 1 98.62 125 LEU A O 1
ATOM 977 N N . ASP A 1 126 ? 13.438 2.014 20.328 1 97.94 126 ASP A N 1
ATOM 978 C CA . ASP A 1 126 ? 14.055 2.428 21.578 1 97.94 126 ASP A CA 1
ATOM 979 C C . ASP A 1 126 ? 15.227 1.521 21.938 1 97.94 126 ASP A C 1
ATOM 981 O O . ASP A 1 126 ? 16.094 1.906 22.719 1 97.94 126 ASP A O 1
ATOM 985 N N . GLY A 1 127 ? 15.117 0.342 21.422 1 97.44 127 GLY A N 1
ATOM 986 C CA . GLY A 1 127 ? 16.203 -0.589 21.688 1 97.44 127 GLY A CA 1
ATOM 987 C C . GLY A 1 127 ? 17.484 -0.218 20.953 1 97.44 127 GLY A C 1
ATOM 988 O O . GLY A 1 127 ? 18.562 -0.744 21.281 1 97.44 127 GLY A O 1
ATOM 989 N N . ILE A 1 128 ? 17.5 0.722 20.031 1 98.19 128 ILE A N 1
ATOM 990 C CA . ILE A 1 128 ? 18.672 1.197 19.312 1 98.19 128 ILE A CA 1
ATOM 991 C C . ILE A 1 128 ? 19.328 2.342 20.078 1 98.19 128 ILE A C 1
ATOM 993 O O . ILE A 1 128 ? 18.672 3.348 20.391 1 98.19 128 ILE A O 1
ATOM 997 N N . PRO A 1 129 ? 20.562 2.207 20.391 1 97.12 129 PRO A N 1
ATOM 998 C CA . PRO A 1 129 ? 21.234 3.309 21.078 1 97.12 129 PRO A CA 1
ATOM 999 C C . PRO A 1 129 ? 21.156 4.625 20.312 1 97.12 129 PRO A C 1
ATOM 1001 O O . PRO A 1 129 ? 21.266 4.633 19.078 1 97.12 129 PRO A O 1
ATOM 1004 N N . SER A 1 130 ? 21.016 5.715 20.969 1 95.88 130 SER A N 1
ATOM 1005 C CA . SER A 1 130 ? 20.781 7.027 20.391 1 95.88 130 SER A CA 1
ATOM 1006 C C . SER A 1 130 ? 21.875 7.398 19.391 1 95.88 130 SER A C 1
ATOM 1008 O O . SER A 1 130 ? 21.594 7.992 18.344 1 95.88 130 SER A O 1
ATOM 1010 N N . ARG A 1 131 ? 23.109 6.996 19.672 1 96.19 131 ARG A N 1
ATOM 1011 C CA . ARG A 1 131 ? 24.234 7.371 18.844 1 96.19 131 ARG A CA 1
ATOM 1012 C C . ARG A 1 131 ? 24.219 6.625 17.516 1 96.19 131 ARG A C 1
ATOM 1014 O O . ARG A 1 131 ? 24.859 7.039 16.547 1 96.19 131 ARG A O 1
ATOM 1021 N N . GLN A 1 132 ? 23.469 5.535 17.438 1 97.25 132 GLN A N 1
ATOM 1022 C CA . GLN A 1 132 ? 23.438 4.703 16.25 1 97.25 132 GLN A CA 1
ATOM 1023 C C . GLN A 1 132 ? 22.172 4.984 15.422 1 97.25 132 GLN A C 1
ATOM 1025 O O . GLN A 1 132 ? 22 4.426 14.336 1 97.25 132 GLN A O 1
ATOM 1030 N N . ARG A 1 133 ? 21.312 5.871 15.906 1 98.25 133 ARG A N 1
ATOM 1031 C CA . ARG A 1 133 ? 20.062 6.148 15.211 1 98.25 133 ARG A CA 1
ATOM 1032 C C . ARG A 1 133 ? 20.297 7.051 14 1 98.25 133 ARG A C 1
ATOM 1034 O O . ARG A 1 133 ? 21 8.055 14.102 1 98.25 133 ARG A O 1
ATOM 1041 N N . THR A 1 134 ? 19.844 6.582 12.867 1 98.06 134 THR A N 1
ATOM 1042 C CA . THR A 1 134 ? 19.906 7.367 11.641 1 98.06 134 THR A CA 1
ATOM 1043 C C . THR A 1 134 ? 18.766 8.383 11.602 1 98.06 134 THR A C 1
ATOM 1045 O O . THR A 1 134 ? 17.844 8.328 12.414 1 98.06 134 THR A O 1
ATOM 1048 N N . PRO A 1 135 ? 18.766 9.367 10.641 1 98.31 135 PRO A N 1
ATOM 1049 C CA . PRO A 1 135 ? 17.703 10.367 10.555 1 98.31 135 PRO A CA 1
ATOM 1050 C C . PRO A 1 135 ? 16.328 9.75 10.336 1 98.31 135 PRO A C 1
ATOM 1052 O O . PRO A 1 135 ? 15.336 10.211 10.914 1 98.31 135 PRO A O 1
ATOM 1055 N N . LYS A 1 136 ? 16.312 8.719 9.555 1 98.12 136 LYS A N 1
ATOM 1056 C CA . LYS A 1 136 ? 15.016 8.117 9.305 1 98.12 136 LYS A CA 1
ATOM 1057 C C . LYS A 1 136 ? 14.461 7.465 10.57 1 98.12 136 LYS A C 1
ATOM 1059 O O . LYS A 1 136 ? 13.258 7.48 10.812 1 98.12 136 LYS A O 1
ATOM 1064 N N . ILE A 1 137 ? 15.297 6.863 11.406 1 98.69 137 ILE A N 1
ATOM 1065 C CA . ILE A 1 137 ? 14.883 6.254 12.664 1 98.69 137 ILE A CA 1
ATOM 1066 C C . ILE A 1 137 ? 14.391 7.332 13.625 1 98.69 137 ILE A C 1
ATOM 1068 O O . ILE A 1 137 ? 13.32 7.195 14.219 1 98.69 137 ILE A O 1
ATOM 1072 N N . ASN A 1 138 ? 15.164 8.398 13.742 1 98.75 138 ASN A N 1
ATOM 1073 C CA . ASN A 1 138 ? 14.758 9.5 14.617 1 98.75 138 ASN A CA 1
ATOM 1074 C C . ASN A 1 138 ? 13.453 10.141 14.141 1 98.75 138 ASN A C 1
ATOM 1076 O O . ASN A 1 138 ? 12.625 10.539 14.961 1 98.75 138 ASN A O 1
ATOM 1080 N N . MET A 1 139 ? 13.305 10.297 12.844 1 98.81 139 MET A N 1
ATOM 1081 C CA . MET A 1 139 ? 12.078 10.867 12.297 1 98.81 139 MET A CA 1
ATOM 1082 C C . MET A 1 139 ? 10.875 9.992 12.633 1 98.81 139 MET A C 1
ATOM 1084 O O . MET A 1 139 ? 9.82 10.5 13.031 1 98.81 139 MET A O 1
ATOM 1088 N N . MET A 1 140 ? 11.047 8.664 12.445 1 98.62 140 MET A N 1
ATOM 1089 C CA . MET A 1 140 ? 9.961 7.742 12.766 1 98.62 140 MET A CA 1
ATOM 1090 C C . MET A 1 140 ? 9.633 7.793 14.258 1 98.62 140 MET A C 1
ATOM 1092 O O . MET A 1 140 ? 8.461 7.855 14.633 1 98.62 140 MET A O 1
ATOM 1096 N N . LEU A 1 141 ? 10.641 7.793 15.086 1 98.56 141 LEU A N 1
ATOM 1097 C CA . LEU A 1 141 ? 10.453 7.859 16.531 1 98.56 141 LEU A CA 1
ATOM 1098 C C . LEU A 1 141 ? 9.727 9.148 16.922 1 98.56 141 LEU A C 1
ATOM 1100 O O . LEU A 1 141 ? 8.812 9.125 17.75 1 98.56 141 LEU A O 1
ATOM 1104 N N . ALA A 1 142 ? 10.188 10.25 16.344 1 98.62 142 ALA A N 1
ATOM 1105 C CA . ALA A 1 142 ? 9.578 11.539 16.656 1 98.62 142 ALA A CA 1
ATOM 1106 C C . ALA A 1 142 ? 8.078 11.516 16.375 1 98.62 142 ALA A C 1
ATOM 1108 O O . ALA A 1 142 ? 7.277 11.953 17.203 1 98.62 142 ALA A O 1
ATOM 1109 N N . ASN A 1 143 ? 7.727 11.008 15.242 1 97.56 143 ASN A N 1
ATOM 1110 C CA . ASN A 1 143 ? 6.324 10.938 14.852 1 97.56 143 ASN A CA 1
ATOM 1111 C C . ASN A 1 143 ? 5.531 10.008 15.766 1 97.56 143 ASN A C 1
ATOM 1113 O O . ASN A 1 143 ? 4.398 10.32 16.141 1 97.56 143 ASN A O 1
ATOM 1117 N N . LEU A 1 144 ? 6.129 8.883 16.109 1 97.75 144 LEU A N 1
ATOM 1118 C CA . LEU A 1 144 ? 5.461 7.918 16.984 1 97.75 144 LEU A CA 1
ATOM 1119 C C . LEU A 1 144 ? 5.285 8.484 18.391 1 97.75 144 LEU A C 1
ATOM 1121 O O . LEU A 1 144 ? 4.227 8.312 19 1 97.75 144 LEU A O 1
ATOM 1125 N N . TYR A 1 145 ? 6.352 9.133 18.891 1 97.94 145 TYR A N 1
ATOM 1126 C CA . TYR A 1 145 ? 6.266 9.773 20.203 1 97.94 145 TYR A CA 1
ATOM 1127 C C . TYR A 1 145 ? 5.176 10.836 20.219 1 97.94 145 TYR A C 1
ATOM 1129 O O . TYR A 1 145 ? 4.391 10.914 21.172 1 97.94 145 TYR A O 1
ATOM 1137 N N . ARG A 1 146 ? 5.172 11.656 19.203 1 94.81 146 ARG A N 1
ATOM 1138 C CA . ARG A 1 146 ? 4.152 12.695 19.094 1 94.81 146 ARG A CA 1
ATOM 1139 C C . ARG A 1 146 ? 2.752 12.094 19.109 1 94.81 146 ARG A C 1
ATOM 1141 O O . ARG A 1 146 ? 1.871 12.578 19.812 1 94.81 146 ARG A O 1
ATOM 1148 N N . LYS A 1 147 ? 2.559 11.062 18.328 1 92.12 147 LYS A N 1
ATOM 1149 C CA . LYS A 1 147 ? 1.272 10.375 18.266 1 92.12 147 LYS A CA 1
ATOM 1150 C C . LYS A 1 147 ? 0.888 9.805 19.641 1 92.12 147 LYS A C 1
ATOM 1152 O O . LYS A 1 147 ? -0.289 9.797 20 1 92.12 147 LYS A O 1
ATOM 1157 N N . ALA A 1 148 ? 1.853 9.406 20.438 1 93.12 148 ALA A N 1
ATOM 1158 C CA . ALA A 1 148 ? 1.625 8.781 21.75 1 93.12 148 ALA A CA 1
ATOM 1159 C C . ALA A 1 148 ? 1.498 9.836 22.844 1 93.12 148 ALA A C 1
ATOM 1161 O O . ALA A 1 148 ? 1.251 9.5 24 1 93.12 148 ALA A O 1
ATOM 1162 N N . GLY A 1 149 ? 1.75 11.086 22.531 1 91.69 149 GLY A N 1
ATOM 1163 C CA . GLY A 1 149 ? 1.656 12.156 23.5 1 91.69 149 GLY A CA 1
ATOM 1164 C C . GLY A 1 149 ? 2.926 12.344 24.312 1 91.69 149 GLY A C 1
ATOM 1165 O O . GLY A 1 149 ? 2.918 13.008 25.359 1 91.69 149 GLY A O 1
ATOM 1166 N N . GLN A 1 150 ? 3.963 11.664 23.859 1 96.19 150 GLN A N 1
ATOM 1167 C CA . GLN A 1 150 ? 5.262 11.836 24.5 1 96.19 150 GLN A CA 1
ATOM 1168 C C . GLN A 1 150 ? 6.023 13.016 23.906 1 96.19 150 GLN A C 1
ATOM 1170 O O . GLN A 1 150 ? 6.992 12.828 23.172 1 96.19 150 GLN A O 1
ATOM 1175 N N . GLU A 1 151 ? 5.773 14.156 24.328 1 96.75 151 GLU A N 1
ATOM 1176 C CA . GLU A 1 151 ? 6.195 15.398 23.672 1 96.75 151 GLU A CA 1
ATOM 1177 C C . GLU A 1 151 ? 7.695 15.633 23.844 1 96.75 151 GLU A C 1
ATOM 1179 O O . GLU A 1 151 ? 8.383 16.016 22.906 1 96.75 151 GLU A O 1
ATOM 1184 N N . ARG A 1 152 ? 8.18 15.406 25.078 1 98 152 ARG A N 1
ATOM 1185 C CA . ARG A 1 152 ? 9.594 15.648 25.328 1 98 152 ARG A CA 1
ATOM 1186 C C . ARG A 1 152 ? 10.469 14.758 24.453 1 98 152 ARG A C 1
ATOM 1188 O O . ARG A 1 152 ? 11.43 15.227 23.844 1 98 152 ARG A O 1
ATOM 1195 N N . SER A 1 153 ? 10.07 13.5 24.422 1 98.12 153 SER A N 1
ATOM 1196 C CA . SER A 1 153 ? 10.805 12.547 23.609 1 98.12 153 SER A CA 1
ATOM 1197 C C . SER A 1 153 ? 10.711 12.906 22.125 1 98.12 153 SER A C 1
ATOM 1199 O O . SER A 1 153 ? 11.688 12.805 21.391 1 98.12 153 SER A O 1
ATOM 1201 N N . ALA A 1 154 ? 9.539 13.328 21.656 1 98.5 154 ALA A N 1
ATOM 1202 C CA . ALA A 1 154 ? 9.336 13.734 20.266 1 98.5 154 ALA A CA 1
ATOM 1203 C C . ALA A 1 154 ? 10.227 14.914 19.906 1 98.5 154 ALA A C 1
ATOM 1205 O O . ALA A 1 154 ? 10.898 14.898 18.875 1 98.5 154 ALA A O 1
ATOM 1206 N N . VAL A 1 155 ? 10.273 15.883 20.797 1 98.75 155 VAL A N 1
ATOM 1207 C CA . VAL A 1 155 ? 11.07 17.078 20.562 1 98.75 155 VAL A CA 1
ATOM 1208 C C . VAL A 1 155 ? 12.547 16.703 20.438 1 98.75 155 VAL A C 1
ATOM 1210 O O . VAL A 1 155 ? 13.227 17.141 19.516 1 98.75 155 VAL A O 1
ATOM 1213 N N . THR A 1 156 ? 13.008 15.82 21.328 1 98.56 156 THR A N 1
ATOM 1214 C CA . THR A 1 156 ? 14.398 15.383 21.297 1 98.56 156 THR A CA 1
ATOM 1215 C C . THR A 1 156 ? 14.719 14.688 19.984 1 98.56 156 THR A C 1
ATOM 1217 O O . THR A 1 156 ? 15.766 14.953 19.375 1 98.56 156 THR A O 1
ATOM 1220 N N . SER A 1 157 ? 13.859 13.867 19.547 1 98.75 157 SER A N 1
ATOM 1221 C CA . SER A 1 157 ? 14.078 13.109 18.312 1 98.75 157 SER A CA 1
ATOM 1222 C C . SER A 1 157 ? 14.055 14.016 17.094 1 98.75 157 SER A C 1
ATOM 1224 O O . SER A 1 157 ? 14.867 13.859 16.172 1 98.75 157 SER A O 1
ATOM 1226 N N . TYR A 1 158 ? 13.109 14.977 17 1 98.81 158 TYR A N 1
ATOM 1227 C CA . TYR A 1 158 ? 13.078 15.938 15.891 1 98.81 158 TYR A CA 1
ATOM 1228 C C . TYR A 1 158 ? 14.367 16.75 15.852 1 98.81 158 TYR A C 1
ATOM 1230 O O . TYR A 1 158 ? 14.898 17.031 14.773 1 98.81 158 TYR A O 1
ATOM 1238 N N . LYS A 1 159 ? 14.844 17.141 16.984 1 98.56 159 LYS A N 1
ATOM 1239 C CA . LYS A 1 159 ? 16.078 17.922 17.047 1 98.56 159 LYS A CA 1
ATOM 1240 C C . LYS A 1 159 ? 17.266 17.109 16.531 1 98.56 159 LYS A C 1
ATOM 1242 O O . LYS A 1 159 ? 18.141 17.656 15.859 1 98.56 159 LYS A O 1
ATOM 1247 N N . GLU A 1 160 ? 17.25 15.812 16.859 1 98.38 160 GLU A N 1
ATOM 1248 C CA . GLU A 1 160 ? 18.297 14.945 16.344 1 98.38 160 GLU A CA 1
ATOM 1249 C C . GLU A 1 160 ? 18.266 14.859 14.828 1 98.38 160 GLU A C 1
ATOM 1251 O O . GLU A 1 160 ? 19.297 14.781 14.172 1 98.38 160 GLU A O 1
ATOM 1256 N N . VAL A 1 161 ? 17.094 14.828 14.227 1 98.69 161 VAL A N 1
ATOM 1257 C CA . VAL A 1 161 ? 16.953 14.828 12.773 1 98.69 161 VAL A CA 1
ATOM 1258 C C . VAL A 1 161 ? 17.562 16.094 12.195 1 98.69 161 VAL A C 1
ATOM 1260 O O . VAL A 1 161 ? 18.344 16.031 11.242 1 98.69 161 VAL A O 1
ATOM 1263 N N . LEU A 1 162 ? 17.297 17.25 12.812 1 98.19 162 LEU A N 1
ATOM 1264 C CA . LEU A 1 162 ? 17.75 18.547 12.297 1 98.19 162 LEU A CA 1
ATOM 1265 C C . LEU A 1 162 ? 19.25 18.703 12.469 1 98.19 162 LEU A C 1
ATOM 1267 O O . LEU A 1 162 ? 19.906 19.438 11.703 1 98.19 162 LEU A O 1
ATOM 1271 N N . ARG A 1 163 ? 19.781 18.016 13.469 1 97 163 ARG A N 1
ATOM 1272 C CA . ARG A 1 163 ? 21.219 18.062 13.664 1 97 163 ARG A CA 1
ATOM 1273 C C . ARG A 1 163 ? 21.953 17.469 12.461 1 97 163 ARG A C 1
ATOM 1275 O O . ARG A 1 163 ? 22.984 18 12.047 1 97 163 ARG A O 1
ATOM 1282 N N . GLN A 1 164 ? 21.375 16.484 11.898 1 96 164 GLN A N 1
ATOM 1283 C CA . GLN A 1 164 ? 22 15.805 10.766 1 96 164 GLN A CA 1
ATOM 1284 C C . GLN A 1 164 ? 21.516 16.375 9.438 1 96 164 GLN A C 1
ATOM 1286 O O . GLN A 1 164 ? 22.281 16.469 8.477 1 96 164 GLN A O 1
ATOM 1291 N N . CYS A 1 165 ? 20.25 16.75 9.391 1 97.81 165 CYS A N 1
ATOM 1292 C CA . CYS A 1 165 ? 19.625 17.297 8.195 1 97.81 165 CYS A CA 1
ATOM 1293 C C . CYS A 1 165 ? 18.875 18.578 8.508 1 97.81 165 CYS A C 1
ATOM 1295 O O . CYS A 1 165 ? 17.656 18.594 8.609 1 97.81 165 CYS A O 1
ATOM 1297 N N . PRO A 1 166 ? 19.547 19.656 8.453 1 96.88 166 PRO A N 1
ATOM 1298 C CA . PRO A 1 166 ? 18.984 20.922 8.93 1 96.88 166 PRO A CA 1
ATOM 1299 C C . PRO A 1 166 ? 17.875 21.438 8.039 1 96.88 166 PRO A C 1
ATOM 1301 O O . PRO A 1 166 ? 17.156 22.375 8.422 1 96.88 166 PRO A O 1
ATOM 1304 N N . LEU A 1 167 ? 17.672 20.859 6.836 1 98.19 167 LEU A N 1
ATOM 1305 C CA . LEU A 1 167 ? 16.625 21.328 5.926 1 98.19 167 LEU A CA 1
ATOM 1306 C C . LEU A 1 167 ? 15.445 20.359 5.926 1 98.19 167 LEU A C 1
ATOM 1308 O O . LEU A 1 167 ? 14.656 20.344 4.977 1 98.19 167 LEU A O 1
ATOM 1312 N N . ALA A 1 168 ? 15.391 19.516 7.004 1 98.69 168 ALA A N 1
ATOM 1313 C CA . ALA A 1 168 ? 14.234 18.641 7.172 1 98.69 168 ALA A CA 1
ATOM 1314 C C . ALA A 1 168 ? 13.008 19.422 7.637 1 98.69 168 ALA A C 1
ATOM 1316 O O . ALA A 1 168 ? 12.734 19.5 8.836 1 98.69 168 ALA A O 1
ATOM 1317 N N . LEU A 1 169 ? 12.25 19.922 6.688 1 98.75 169 LEU A N 1
ATOM 1318 C CA . LEU A 1 169 ? 11.172 20.875 6.961 1 98.75 169 LEU A CA 1
ATOM 1319 C C . LEU A 1 169 ? 10.047 20.203 7.738 1 98.75 169 LEU A C 1
ATOM 1321 O O . LEU A 1 169 ? 9.391 20.859 8.562 1 98.75 169 LEU A O 1
ATOM 1325 N N . ASP A 1 170 ? 9.781 18.938 7.445 1 98.56 170 ASP A N 1
ATOM 1326 C CA . ASP A 1 170 ? 8.75 18.25 8.211 1 98.56 170 ASP A CA 1
ATOM 1327 C C . ASP A 1 170 ? 9.125 18.156 9.688 1 98.56 170 ASP A C 1
ATOM 1329 O O . ASP A 1 170 ? 8.258 18.234 10.555 1 98.56 170 ASP A O 1
ATOM 1333 N N . ALA A 1 171 ? 10.383 17.938 9.984 1 98.75 171 ALA A N 1
ATOM 1334 C CA . ALA A 1 171 ? 10.859 17.938 11.367 1 98.75 171 ALA A CA 1
ATOM 1335 C C . ALA A 1 171 ? 10.672 19.312 12.008 1 98.75 171 ALA A C 1
ATOM 1337 O O . ALA A 1 171 ? 10.32 19.406 13.188 1 98.75 171 ALA A O 1
ATOM 1338 N N . ILE A 1 172 ? 10.945 20.344 11.258 1 98.75 172 ILE A N 1
ATOM 1339 C CA . ILE A 1 172 ? 10.734 21.703 11.734 1 98.75 172 ILE A CA 1
ATOM 1340 C C . ILE A 1 172 ? 9.273 21.906 12.125 1 98.75 172 ILE A C 1
ATOM 1342 O O . ILE A 1 172 ? 8.977 22.391 13.219 1 98.75 172 ILE A O 1
ATOM 1346 N N . ILE A 1 173 ? 8.406 21.531 11.258 1 98.19 173 ILE A N 1
ATOM 1347 C CA . ILE A 1 173 ? 6.977 21.641 11.531 1 98.19 173 ILE A CA 1
ATOM 1348 C C . ILE A 1 173 ? 6.633 20.828 12.789 1 98.19 173 ILE A C 1
ATOM 1350 O O . ILE A 1 173 ? 5.836 21.281 13.617 1 98.19 173 ILE A O 1
ATOM 1354 N N . GLY A 1 174 ? 7.238 19.625 12.883 1 97.88 174 GLY A N 1
ATOM 1355 C CA . GLY A 1 174 ? 7.031 18.812 14.078 1 97.88 174 GLY A CA 1
ATOM 1356 C C . GLY A 1 174 ? 7.395 19.531 15.359 1 97.88 174 GLY A C 1
ATOM 1357 O O . GLY A 1 174 ? 6.633 19.516 16.328 1 97.88 174 GLY A O 1
ATOM 1358 N N . LEU A 1 175 ? 8.516 20.172 15.359 1 98.56 175 LEU A N 1
ATOM 1359 C CA . LEU A 1 175 ? 8.969 20.922 16.531 1 98.56 175 LEU A CA 1
ATOM 1360 C C . LEU A 1 175 ? 8.008 22.062 16.844 1 98.56 175 LEU A C 1
ATOM 1362 O O . LEU A 1 175 ? 7.633 22.266 18 1 98.56 175 LEU A O 1
ATOM 1366 N N . LEU A 1 176 ? 7.617 22.766 15.812 1 97.81 176 LEU A N 1
ATOM 1367 C CA . LEU A 1 176 ? 6.719 23.891 16 1 97.81 176 LEU A CA 1
ATOM 1368 C C . LEU A 1 176 ? 5.363 23.438 16.516 1 97.81 176 LEU A C 1
ATOM 1370 O O . LEU A 1 176 ? 4.75 24.094 17.359 1 97.81 176 LEU A O 1
ATOM 1374 N N . SER A 1 177 ? 4.914 22.328 16.031 1 95.19 177 SER A N 1
ATOM 1375 C CA . SER A 1 177 ? 3.627 21.781 16.453 1 95.19 177 SER A CA 1
ATOM 1376 C C . SER A 1 177 ? 3.658 21.359 17.922 1 95.19 177 SER A C 1
ATOM 1378 O O . SER A 1 177 ? 2.609 21.219 18.547 1 95.19 177 SER A O 1
ATOM 1380 N N . LEU A 1 178 ? 4.84 21.156 18.453 1 95.75 178 LEU A N 1
ATOM 1381 C CA . LEU A 1 178 ? 5.008 20.766 19.859 1 95.75 178 LEU A CA 1
ATOM 1382 C C . LEU A 1 178 ? 5.387 21.969 20.703 1 95.75 178 LEU A C 1
ATOM 1384 O O . LEU A 1 178 ? 6.031 21.828 21.75 1 95.75 178 LEU A O 1
ATOM 1388 N N . SER A 1 179 ? 5.172 23.172 20.203 1 93.62 179 SER A N 1
ATOM 1389 C CA . SER A 1 179 ? 5.254 24.438 20.891 1 93.62 179 SER A CA 1
ATOM 1390 C C . SER A 1 179 ? 6.703 24.844 21.156 1 93.62 179 SER A C 1
ATOM 1392 O O . SER A 1 179 ? 6.992 25.578 22.094 1 93.62 179 SER A O 1
ATOM 1394 N N . VAL A 1 180 ? 7.621 24.219 20.453 1 97.56 180 VAL A N 1
ATOM 1395 C CA . VAL A 1 180 ? 8.969 24.766 20.469 1 97.56 180 VAL A CA 1
ATOM 1396 C C . VAL A 1 180 ? 8.977 26.141 19.812 1 97.56 180 VAL A C 1
ATOM 1398 O O . VAL A 1 180 ? 8.367 26.344 18.766 1 97.56 180 VAL A O 1
ATOM 1401 N N . LYS A 1 181 ? 9.656 27.062 20.391 1 96.81 181 LYS A N 1
ATOM 1402 C CA . LYS A 1 181 ? 9.625 28.453 19.922 1 96.81 181 LYS A CA 1
ATOM 1403 C C . LYS A 1 181 ? 10.234 28.578 18.531 1 96.81 181 LYS A C 1
ATOM 1405 O O . LYS A 1 181 ? 11.258 27.938 18.25 1 96.81 181 LYS A O 1
ATOM 1410 N N . GLY A 1 182 ? 9.586 29.422 17.766 1 96.88 182 GLY A N 1
ATOM 1411 C CA . GLY A 1 182 ? 10.078 29.656 16.422 1 96.88 182 GLY A CA 1
ATOM 1412 C C . GLY A 1 182 ? 11.523 30.109 16.391 1 96.88 182 GLY A C 1
ATOM 1413 O O . GLY A 1 182 ? 12.297 29.688 15.531 1 96.88 182 GLY A O 1
ATOM 1414 N N . ALA A 1 183 ? 11.844 30.938 17.328 1 96.31 183 ALA A N 1
ATOM 1415 C CA . ALA A 1 183 ? 13.203 31.484 17.391 1 96.31 183 ALA A CA 1
ATOM 1416 C C . ALA A 1 183 ? 14.211 30.375 17.656 1 96.31 183 ALA A C 1
ATOM 1418 O O . ALA A 1 183 ? 15.32 30.391 17.109 1 96.31 183 ALA A O 1
ATOM 1419 N N . GLU A 1 184 ? 13.875 29.453 18.484 1 96.88 184 GLU A N 1
ATOM 1420 C CA . GLU A 1 184 ? 14.75 28.328 18.766 1 96.88 184 GLU A CA 1
ATOM 1421 C C . GLU A 1 184 ? 14.953 27.453 17.531 1 96.88 184 GLU A C 1
ATOM 1423 O O . GLU A 1 184 ? 16.078 27.062 17.219 1 96.88 184 GLU A O 1
ATOM 1428 N N . VAL A 1 185 ? 13.906 27.172 16.828 1 97.69 185 VAL A N 1
ATOM 1429 C CA . VAL A 1 185 ? 13.984 26.359 15.617 1 97.69 185 VAL A CA 1
ATOM 1430 C C . VAL A 1 185 ? 14.812 27.078 14.555 1 97.69 185 VAL A C 1
ATOM 1432 O O . VAL A 1 185 ? 15.641 26.469 13.883 1 97.69 185 VAL A O 1
ATOM 1435 N N . ALA A 1 186 ? 14.562 28.344 14.453 1 95.75 186 ALA A N 1
ATOM 1436 C CA . ALA A 1 186 ? 15.312 29.156 13.492 1 95.75 186 ALA A CA 1
ATOM 1437 C C . ALA A 1 186 ? 16.812 29.109 13.781 1 95.75 186 ALA A C 1
ATOM 1439 O O . ALA A 1 186 ? 17.625 29.094 12.859 1 95.75 186 ALA A O 1
ATOM 1440 N N . SER A 1 187 ? 17.172 29.109 15.016 1 95.81 187 SER A N 1
ATOM 1441 C CA . SER A 1 187 ? 18.578 29.078 15.406 1 95.81 187 SER A CA 1
ATOM 1442 C C . SER A 1 187 ? 19.25 27.781 14.953 1 95.81 187 SER A C 1
ATOM 1444 O O . SER A 1 187 ? 20.438 27.75 14.672 1 95.81 187 SER A O 1
ATOM 1446 N N . MET A 1 188 ? 18.516 26.703 14.844 1 95.75 188 MET A N 1
ATOM 1447 C CA . MET A 1 188 ? 19.031 25.406 14.438 1 95.75 188 MET A CA 1
ATOM 1448 C C . MET A 1 188 ? 19.312 25.359 12.938 1 95.75 188 MET A C 1
ATOM 1450 O O . MET A 1 188 ? 20.047 24.5 12.461 1 95.75 188 MET A O 1
ATOM 1454 N N . THR A 1 189 ? 18.719 26.266 12.18 1 95.69 189 THR A N 1
ATOM 1455 C CA . THR A 1 189 ? 18.859 26.266 10.727 1 95.69 189 THR A CA 1
ATOM 1456 C C . THR A 1 189 ? 19.688 27.469 10.266 1 95.69 189 THR A C 1
ATOM 1458 O O . THR A 1 189 ? 19.906 27.641 9.07 1 95.69 189 THR A O 1
ATOM 1461 N N . MET A 1 190 ? 20.188 28.266 11.188 1 94.19 190 MET A N 1
ATOM 1462 C CA . MET A 1 190 ? 20.844 29.531 10.883 1 94.19 190 MET A CA 1
ATOM 1463 C C . MET A 1 190 ? 22.094 29.297 10.039 1 94.19 190 MET A C 1
ATOM 1465 O O . MET A 1 190 ? 22.359 30.031 9.086 1 94.19 190 MET A O 1
ATOM 1469 N N . ASP A 1 191 ? 22.844 28.312 10.312 1 94.44 191 ASP A N 1
ATOM 1470 C CA . ASP A 1 191 ? 24.094 28.031 9.609 1 94.44 191 ASP A CA 1
ATOM 1471 C C . ASP A 1 191 ? 23.844 27.719 8.141 1 94.44 191 ASP A C 1
ATOM 1473 O O . ASP A 1 191 ? 24.562 28.188 7.258 1 94.44 191 ASP A O 1
ATOM 1477 N N . VAL A 1 192 ? 22.859 26.922 7.949 1 94.62 192 VAL A N 1
ATOM 1478 C CA . VAL A 1 192 ? 22.594 26.516 6.574 1 94.62 192 VAL A CA 1
ATOM 1479 C C . VAL A 1 192 ? 22.016 27.703 5.793 1 94.62 192 VAL A C 1
ATOM 1481 O O . VAL A 1 192 ? 22.281 27.859 4.602 1 94.62 192 VAL A O 1
ATOM 1484 N N . ILE A 1 193 ? 21.188 28.531 6.402 1 94.5 193 ILE A N 1
ATOM 1485 C CA . ILE A 1 193 ? 20.594 29.719 5.77 1 94.5 193 ILE A CA 1
ATOM 1486 C C . ILE A 1 193 ? 21.703 30.672 5.328 1 94.5 193 ILE A C 1
ATOM 1488 O O . ILE A 1 193 ? 21.625 31.266 4.25 1 94.5 193 ILE A O 1
ATOM 1492 N N . GLN A 1 194 ? 22.75 30.719 6.156 1 94.38 194 GLN A N 1
ATOM 1493 C CA . GLN A 1 194 ? 23.844 31.641 5.867 1 94.38 194 GLN A CA 1
ATOM 1494 C C . GLN A 1 194 ? 24.812 31.047 4.844 1 94.38 194 GLN A C 1
ATOM 1496 O O . GLN A 1 194 ? 25.453 31.781 4.09 1 94.38 194 GLN A O 1
ATOM 1501 N N . SER A 1 195 ? 24.812 29.75 4.758 1 94.62 195 SER A N 1
ATOM 1502 C CA . SER A 1 195 ? 25.828 29.094 3.938 1 94.62 195 SER A CA 1
ATOM 1503 C C . SER A 1 195 ? 25.312 28.812 2.531 1 94.62 195 SER A C 1
ATOM 1505 O O . SER A 1 195 ? 26.094 28.672 1.592 1 94.62 195 SER A O 1
ATOM 1507 N N . ILE A 1 196 ? 24.062 28.703 2.371 1 94.88 196 ILE A N 1
ATOM 1508 C CA . ILE A 1 196 ? 23.484 28.359 1.079 1 94.88 196 ILE A CA 1
ATOM 1509 C C . ILE A 1 196 ? 22.797 29.578 0.469 1 94.88 196 ILE A C 1
ATOM 1511 O O . ILE A 1 196 ? 21.938 30.188 1.099 1 94.88 196 ILE A O 1
ATOM 1515 N N . PRO A 1 197 ? 23.125 29.891 -0.729 1 92.94 197 PRO A N 1
ATOM 1516 C CA . PRO A 1 197 ? 22.516 31.047 -1.368 1 92.94 197 PRO A CA 1
ATOM 1517 C C . PRO A 1 197 ? 21.016 30.859 -1.61 1 92.94 197 PRO A C 1
ATOM 1519 O O . PRO A 1 197 ? 20.562 29.75 -1.883 1 92.94 197 PRO A O 1
ATOM 1522 N N . ASN A 1 198 ? 20.234 31.984 -1.518 1 92.31 198 ASN A N 1
ATOM 1523 C CA . ASN A 1 198 ? 18.812 32.031 -1.862 1 92.31 198 ASN A CA 1
ATOM 1524 C C . ASN A 1 198 ? 17.969 31.203 -0.901 1 92.31 198 ASN A C 1
ATOM 1526 O O . ASN A 1 198 ? 16.984 30.594 -1.309 1 92.31 198 ASN A O 1
ATOM 1530 N N . LEU A 1 199 ? 18.391 31.062 0.33 1 95 199 LEU A N 1
ATOM 1531 C CA . LEU A 1 199 ? 17.641 30.297 1.315 1 95 199 LEU A CA 1
ATOM 1532 C C . LEU A 1 199 ? 17.047 31.219 2.375 1 95 199 LEU A C 1
ATOM 1534 O O . LEU A 1 199 ? 16.5 30.75 3.375 1 95 199 LEU A O 1
ATOM 1538 N N . ASP A 1 200 ? 17.062 32.5 2.246 1 93.38 200 ASP A N 1
ATOM 1539 C CA . ASP A 1 200 ? 16.625 33.469 3.225 1 93.38 200 ASP A CA 1
ATOM 1540 C C . ASP A 1 200 ? 15.133 33.344 3.521 1 93.38 200 ASP A C 1
ATOM 1542 O O . ASP A 1 200 ? 14.672 33.688 4.613 1 93.38 200 ASP A O 1
ATOM 1546 N N . TRP A 1 201 ? 14.398 32.844 2.523 1 96 201 TRP A N 1
ATOM 1547 C CA . TRP A 1 201 ? 12.961 32.656 2.686 1 96 201 TRP A CA 1
ATOM 1548 C C . TRP A 1 201 ? 12.664 31.688 3.83 1 96 201 TRP A C 1
ATOM 1550 O O . TRP A 1 201 ? 11.57 31.703 4.395 1 96 201 TRP A O 1
ATOM 1560 N N . LEU A 1 202 ? 13.602 30.766 4.172 1 97 202 LEU A N 1
ATOM 1561 C CA . LEU A 1 202 ? 13.383 29.719 5.16 1 97 202 LEU A CA 1
ATOM 1562 C C . LEU A 1 202 ? 13.07 30.312 6.531 1 97 202 LEU A C 1
ATOM 1564 O O . LEU A 1 202 ? 12.25 29.781 7.273 1 97 202 LEU A O 1
ATOM 1568 N N . SER A 1 203 ? 13.727 31.391 6.891 1 96.12 203 SER A N 1
ATOM 1569 C CA . SER A 1 203 ? 13.461 32.062 8.164 1 96.12 203 SER A CA 1
ATOM 1570 C C . SER A 1 203 ? 12.016 32.562 8.242 1 96.12 203 SER A C 1
ATOM 1572 O O . SER A 1 203 ? 11.359 32.406 9.273 1 96.12 203 SER A O 1
ATOM 1574 N N . VAL A 1 204 ? 11.547 33.188 7.168 1 96.56 204 VAL A N 1
ATOM 1575 C CA . VAL A 1 204 ? 10.172 33.656 7.102 1 96.56 204 VAL A CA 1
ATOM 1576 C C . VAL A 1 204 ? 9.195 32.5 7.125 1 96.56 204 VAL A C 1
ATOM 1578 O O . VAL A 1 204 ? 8.148 32.562 7.77 1 96.56 204 VAL A O 1
ATOM 1581 N N . TRP A 1 205 ? 9.578 31.453 6.406 1 97.88 205 TRP A N 1
ATOM 1582 C CA . TRP A 1 205 ? 8.773 30.234 6.383 1 97.88 205 TRP A CA 1
ATOM 1583 C C . TRP A 1 205 ? 8.617 29.656 7.785 1 97.88 205 TRP A C 1
ATOM 1585 O O . TRP A 1 205 ? 7.508 29.312 8.203 1 97.88 205 TRP A O 1
ATOM 1595 N N . ILE A 1 206 ? 9.68 29.562 8.555 1 98.19 206 ILE A N 1
ATOM 1596 C CA . ILE A 1 206 ? 9.656 29.047 9.914 1 98.19 206 ILE A CA 1
ATOM 1597 C C . ILE A 1 206 ? 8.758 29.938 10.781 1 98.19 206 ILE A C 1
ATOM 1599 O O . ILE A 1 206 ? 7.953 29.438 11.57 1 98.19 206 ILE A O 1
ATOM 1603 N N . LYS A 1 207 ? 8.867 31.219 10.602 1 97.38 207 LYS A N 1
ATOM 1604 C CA . LYS A 1 207 ? 8.039 32.156 11.344 1 97.38 207 LYS A CA 1
ATOM 1605 C C . LYS A 1 207 ? 6.559 31.953 11.039 1 97.38 207 LYS A C 1
ATOM 1607 O O . LYS A 1 207 ? 5.727 31.969 11.945 1 97.38 207 LYS A O 1
ATOM 1612 N N . ALA A 1 208 ? 6.242 31.844 9.766 1 97.75 208 ALA A N 1
ATOM 1613 C CA . ALA A 1 208 ? 4.859 31.625 9.352 1 97.75 208 ALA A CA 1
ATOM 1614 C C . ALA A 1 208 ? 4.273 30.391 10.031 1 97.75 208 ALA A C 1
ATOM 1616 O O . ALA A 1 208 ? 3.17 30.438 10.578 1 97.75 208 ALA A O 1
ATOM 1617 N N . TYR A 1 209 ? 5.008 29.266 10.023 1 97.81 209 TYR A N 1
ATOM 1618 C CA . TYR A 1 209 ? 4.508 28.016 10.578 1 97.81 209 TYR A CA 1
ATOM 1619 C C . TYR A 1 209 ? 4.496 28.078 12.102 1 97.81 209 TYR A C 1
ATOM 1621 O O . TYR A 1 209 ? 3.666 27.422 12.75 1 97.81 209 TYR A O 1
ATOM 1629 N N . ALA A 1 210 ? 5.402 28.859 12.688 1 97.69 210 ALA A N 1
ATOM 1630 C CA . ALA A 1 210 ? 5.324 29.094 14.125 1 97.69 210 ALA A CA 1
ATOM 1631 C C . ALA A 1 210 ? 4.008 29.781 14.5 1 97.69 210 ALA A C 1
ATOM 1633 O O . ALA A 1 210 ? 3.365 29.406 15.477 1 97.69 210 ALA A O 1
ATOM 1634 N N . PHE A 1 211 ? 3.627 30.781 13.703 1 96.5 211 PHE A N 1
ATOM 1635 C CA . PHE A 1 211 ? 2.365 31.469 13.938 1 96.5 211 PHE A CA 1
ATOM 1636 C C . PHE A 1 211 ? 1.184 30.531 13.734 1 96.5 211 PHE A C 1
ATOM 1638 O O . PHE A 1 211 ? 0.223 30.547 14.508 1 96.5 211 PHE A O 1
ATOM 1645 N N . ILE A 1 212 ? 1.233 29.688 12.695 1 95.62 212 ILE A N 1
ATOM 1646 C CA . ILE A 1 212 ? 0.163 28.75 12.398 1 95.62 212 ILE A CA 1
ATOM 1647 C C . ILE A 1 212 ? -0.067 27.828 13.602 1 95.62 212 ILE A C 1
ATOM 1649 O O . ILE A 1 212 ? -1.197 27.688 14.078 1 95.62 212 ILE A O 1
ATOM 1653 N N . HIS A 1 213 ? 0.984 27.25 14.156 1 93.12 213 HIS A N 1
ATOM 1654 C CA . HIS A 1 213 ? 0.855 26.281 15.227 1 93.12 213 HIS A CA 1
ATOM 1655 C C . HIS A 1 213 ? 0.591 26.969 16.562 1 93.12 213 HIS A C 1
ATOM 1657 O O . HIS A 1 213 ? 0.043 26.359 17.484 1 93.12 213 HIS A O 1
ATOM 1663 N N . GLY A 1 214 ? 0.923 28.25 16.625 1 90 214 GLY A N 1
ATOM 1664 C CA . GLY A 1 214 ? 0.623 29.031 17.812 1 90 214 GLY A CA 1
ATOM 1665 C C . GLY A 1 214 ? -0.789 29.594 17.828 1 90 214 GLY A C 1
ATOM 1666 O O . GLY A 1 214 ? -1.241 30.125 18.844 1 90 214 GLY A O 1
ATOM 1667 N N . GLY A 1 215 ? -1.517 29.5 16.703 1 89.06 215 GLY A N 1
ATOM 1668 C CA . GLY A 1 215 ? -2.904 29.922 16.625 1 89.06 215 GLY A CA 1
ATOM 1669 C C . GLY A 1 215 ? -3.057 31.391 16.25 1 89.06 215 GLY A C 1
ATOM 1670 O O . GLY A 1 215 ? -4.168 31.922 16.25 1 89.06 215 GLY A O 1
ATOM 1671 N N . ASP A 1 216 ? -1.903 32.031 15.984 1 92 216 ASP A N 1
ATOM 1672 C CA . ASP A 1 216 ? -1.965 33.406 15.547 1 92 216 ASP A CA 1
ATOM 1673 C C . ASP A 1 216 ? -2.236 33.5 14.047 1 92 216 ASP A C 1
ATOM 1675 O O . ASP A 1 216 ? -1.329 33.812 13.266 1 92 216 ASP A O 1
ATOM 1679 N N . ASN A 1 217 ? -3.508 33.406 13.656 1 92.44 217 ASN A N 1
ATOM 1680 C CA . ASN A 1 217 ? -3.916 33.281 12.266 1 92.44 217 ASN A CA 1
ATOM 1681 C C . ASN A 1 217 ? -3.588 34.562 11.477 1 92.44 217 ASN A C 1
ATOM 1683 O O . ASN A 1 217 ? -3.139 34.469 10.336 1 92.44 217 ASN A O 1
ATOM 1687 N N . HIS A 1 218 ? -3.801 35.719 12.078 1 92.69 218 HIS A N 1
ATOM 1688 C CA . HIS A 1 218 ? -3.582 36.969 11.375 1 92.69 218 HIS A CA 1
ATOM 1689 C C . HIS A 1 218 ? -2.117 37.125 10.992 1 92.69 218 HIS A C 1
ATOM 1691 O O . HIS A 1 218 ? -1.805 37.5 9.852 1 92.69 218 HIS A O 1
ATOM 1697 N N . ARG A 1 219 ? -1.235 36.938 11.945 1 96.56 219 ARG A N 1
ATOM 1698 C CA . ARG A 1 219 ? 0.188 37.062 11.648 1 96.56 219 ARG A CA 1
ATOM 1699 C C . ARG A 1 219 ? 0.642 35.969 10.688 1 96.56 219 ARG A C 1
ATOM 1701 O O . ARG A 1 219 ? 1.511 36.188 9.844 1 96.56 219 ARG A O 1
ATOM 1708 N N . ALA A 1 220 ? 0.084 34.781 10.867 1 97.38 220 ALA A N 1
ATOM 1709 C CA . ALA A 1 220 ? 0.397 33.688 9.938 1 97.38 220 ALA A CA 1
ATOM 1710 C C . ALA A 1 220 ? 0.04 34.094 8.508 1 97.38 220 ALA A C 1
ATOM 1712 O O . ALA A 1 220 ? 0.852 33.906 7.594 1 97.38 220 ALA A O 1
ATOM 1713 N N . ILE A 1 221 ? -1.178 34.594 8.281 1 97.94 221 ILE A N 1
ATOM 1714 C CA . ILE A 1 221 ? -1.657 35 6.965 1 97.94 221 ILE A CA 1
ATOM 1715 C C . ILE A 1 221 ? -0.718 36.062 6.375 1 97.94 221 ILE A C 1
ATOM 1717 O O . ILE A 1 221 ? -0.247 35.906 5.242 1 97.94 221 ILE A O 1
ATOM 1721 N N . ASN A 1 222 ? -0.405 37.031 7.172 1 97.81 222 ASN A N 1
ATOM 1722 C CA . ASN A 1 222 ? 0.453 38.125 6.695 1 97.81 222 ASN A CA 1
ATOM 1723 C C . ASN A 1 222 ? 1.839 37.594 6.312 1 97.81 222 ASN A C 1
ATOM 1725 O O . ASN A 1 222 ? 2.408 38.031 5.309 1 97.81 222 ASN A O 1
ATOM 1729 N N . THR A 1 223 ? 2.361 36.781 7.156 1 97.81 223 THR A N 1
ATOM 1730 C CA . THR A 1 223 ? 3.701 36.25 6.926 1 97.81 223 THR A CA 1
ATOM 1731 C C . THR A 1 223 ? 3.729 35.375 5.676 1 97.81 223 THR A C 1
ATOM 1733 O O . THR A 1 223 ? 4.648 35.469 4.859 1 97.81 223 THR A O 1
ATOM 1736 N N . ILE A 1 224 ? 2.766 34.469 5.461 1 98.06 224 ILE A N 1
ATOM 1737 C CA . ILE A 1 224 ? 2.707 33.625 4.27 1 98.06 224 ILE A CA 1
ATOM 1738 C C . ILE A 1 224 ? 2.533 34.5 3.029 1 98.06 224 ILE A C 1
ATOM 1740 O O . ILE A 1 224 ? 3.154 34.25 1.994 1 98.06 224 ILE A O 1
ATOM 1744 N N . CYS A 1 225 ? 1.661 35.531 3.156 1 97.31 225 CYS A N 1
ATOM 1745 C CA . CYS A 1 225 ? 1.453 36.438 2.035 1 97.31 225 CYS A CA 1
ATOM 1746 C C . CYS A 1 225 ? 2.756 37.125 1.643 1 97.31 225 CYS A C 1
ATOM 1748 O O . CYS A 1 225 ? 3.01 37.344 0.459 1 97.31 225 CYS A O 1
ATOM 1750 N N . SER A 1 226 ? 3.539 37.406 2.637 1 95.81 226 SER A N 1
ATOM 1751 C CA . SER A 1 226 ? 4.82 38.062 2.348 1 95.81 226 SER A CA 1
ATOM 1752 C C . SER A 1 226 ? 5.75 37.094 1.597 1 95.81 226 SER A C 1
ATOM 1754 O O . SER A 1 226 ? 6.594 37.531 0.812 1 95.81 226 SER A O 1
ATOM 1756 N N . LEU A 1 227 ? 5.684 35.781 1.817 1 94.56 227 LEU A N 1
ATOM 1757 C CA . LEU A 1 227 ? 6.465 34.75 1.115 1 94.56 227 LEU A CA 1
ATOM 1758 C C . LEU A 1 227 ? 6.008 34.625 -0.335 1 94.56 227 LEU A C 1
ATOM 1760 O O . LEU A 1 227 ? 6.812 34.312 -1.218 1 94.56 227 LEU A O 1
ATOM 1764 N N . GLU A 1 228 ? 4.754 34.875 -0.576 1 90.62 228 GLU A N 1
ATOM 1765 C CA . GLU A 1 228 ? 4.164 34.719 -1.897 1 90.62 228 GLU A CA 1
ATOM 1766 C C . GLU A 1 228 ? 4.391 35.938 -2.775 1 90.62 228 GLU A C 1
ATOM 1768 O O . GLU A 1 228 ? 4.625 35.812 -3.979 1 90.62 228 GLU A O 1
ATOM 1773 N N . LYS A 1 229 ? 4.293 37.031 -2.139 1 85.62 229 LYS A N 1
ATOM 1774 C CA . LYS A 1 229 ? 4.316 38.25 -2.916 1 85.62 229 LYS A CA 1
ATOM 1775 C C . LYS A 1 229 ? 5.738 38.625 -3.328 1 85.62 229 LYS A C 1
ATOM 1777 O O . LYS A 1 229 ? 6.625 38.75 -2.48 1 85.62 229 LYS A O 1
ATOM 1782 N N . LYS A 1 230 ? 5.883 38.781 -4.605 1 80.25 230 LYS A N 1
ATOM 1783 C CA . LYS A 1 230 ? 7.09 39.25 -5.27 1 80.25 230 LYS A CA 1
ATOM 1784 C C . LYS A 1 230 ? 8.312 38.438 -4.832 1 80.25 230 LYS A C 1
ATOM 1786 O O . LYS A 1 230 ? 9.375 39 -4.562 1 80.25 230 LYS A O 1
ATOM 1791 N N . SER A 1 231 ? 8.078 37.125 -4.562 1 85.75 231 SER A N 1
ATOM 1792 C CA . SER A 1 231 ? 9.188 36.25 -4.16 1 85.75 231 SER A CA 1
ATOM 1793 C C . SER A 1 231 ? 9.328 35.094 -5.113 1 85.75 231 SER A C 1
ATOM 1795 O O . SER A 1 231 ? 8.523 34.906 -6.035 1 85.75 231 SER A O 1
ATOM 1797 N N . LEU A 1 232 ? 10.383 34.375 -4.953 1 93.56 232 LEU A N 1
ATOM 1798 C CA . LEU A 1 232 ? 10.641 33.188 -5.754 1 93.56 232 LEU A CA 1
ATOM 1799 C C . LEU A 1 232 ? 9.664 32.062 -5.398 1 93.56 232 LEU A C 1
ATOM 1801 O O . LEU A 1 232 ? 9.562 31.078 -6.121 1 93.56 232 LEU A O 1
ATOM 1805 N N . LEU A 1 233 ? 8.867 32.281 -4.355 1 97.12 233 LEU A N 1
ATOM 1806 C CA . LEU A 1 233 ? 7.953 31.234 -3.902 1 97.12 233 LEU A CA 1
ATOM 1807 C C . LEU A 1 233 ? 6.52 31.547 -4.316 1 97.12 233 LEU A C 1
ATOM 1809 O O . LEU A 1 233 ? 5.582 30.875 -3.889 1 97.12 233 LEU A O 1
ATOM 1813 N N . ARG A 1 234 ? 6.383 32.5 -5.184 1 96.31 234 ARG A N 1
ATOM 1814 C CA . ARG A 1 234 ? 5.062 32.844 -5.699 1 96.31 234 ARG A CA 1
ATOM 1815 C C . ARG A 1 234 ? 4.406 31.641 -6.363 1 96.31 234 ARG A C 1
ATOM 1817 O O . ARG A 1 234 ? 5.055 30.922 -7.117 1 96.31 234 ARG A O 1
ATOM 1824 N N . ASP A 1 235 ? 3.129 31.359 -6.031 1 96.06 235 ASP A N 1
ATOM 1825 C CA . ASP A 1 235 ? 2.305 30.312 -6.629 1 96.06 235 ASP A CA 1
ATOM 1826 C C . ASP A 1 235 ? 2.75 28.938 -6.16 1 96.06 235 ASP A C 1
ATOM 1828 O O . ASP A 1 235 ? 2.59 27.953 -6.883 1 96.06 235 ASP A O 1
ATOM 1832 N N . ASN A 1 236 ? 3.443 28.906 -5.062 1 97.75 236 ASN A N 1
ATOM 1833 C CA . ASN A 1 236 ? 3.711 27.578 -4.488 1 97.75 236 ASN A CA 1
ATOM 1834 C C . ASN A 1 236 ? 2.441 26.953 -3.932 1 97.75 236 ASN A C 1
ATOM 1836 O O . ASN A 1 236 ? 1.755 27.547 -3.1 1 97.75 236 ASN A O 1
ATOM 1840 N N . VAL A 1 237 ? 2.182 25.781 -4.336 1 98.06 237 VAL A N 1
ATOM 1841 C CA . VAL A 1 237 ? 0.92 25.109 -4.039 1 98.06 237 VAL A CA 1
ATOM 1842 C C . VAL A 1 237 ? 0.824 24.828 -2.543 1 98.06 237 VAL A C 1
ATOM 1844 O O . VAL A 1 237 ? -0.232 25.016 -1.936 1 98.06 237 VAL A O 1
ATOM 1847 N N . ASP A 1 238 ? 1.891 24.422 -1.896 1 97.69 238 ASP A N 1
ATOM 1848 C CA . ASP A 1 238 ? 1.882 24.109 -0.47 1 97.69 238 ASP A CA 1
ATOM 1849 C C . ASP A 1 238 ? 1.608 25.359 0.367 1 97.69 238 ASP A C 1
ATOM 1851 O O . ASP A 1 238 ? 0.857 25.297 1.344 1 97.69 238 ASP A O 1
ATOM 1855 N N . LEU A 1 239 ? 2.201 26.422 -0.001 1 97.81 239 LEU A N 1
ATOM 1856 C CA . LEU A 1 239 ? 1.983 27.672 0.712 1 97.81 239 LEU A CA 1
ATOM 1857 C C . LEU A 1 239 ? 0.547 28.156 0.538 1 97.81 239 LEU A C 1
ATOM 1859 O O . LEU A 1 239 ? -0.066 28.641 1.488 1 97.81 239 LEU A O 1
ATOM 1863 N N . LEU A 1 240 ? 0.062 28 -0.669 1 98.12 240 LEU A N 1
ATOM 1864 C CA . LEU A 1 240 ? -1.315 28.406 -0.937 1 98.12 240 LEU A CA 1
ATOM 1865 C C . LEU A 1 240 ? -2.291 27.578 -0.096 1 98.12 240 LEU A C 1
ATOM 1867 O O . LEU A 1 240 ? -3.266 28.125 0.431 1 98.12 240 LEU A O 1
ATOM 1871 N N . VAL A 1 241 ? -2.031 26.312 0.004 1 98.44 241 VAL A N 1
ATOM 1872 C CA . VAL A 1 241 ? -2.889 25.453 0.8 1 98.44 241 VAL A CA 1
ATOM 1873 C C . VAL A 1 241 ? -2.82 25.859 2.27 1 98.44 241 VAL A C 1
ATOM 1875 O O . VAL A 1 241 ? -3.846 25.922 2.951 1 98.44 241 VAL A O 1
ATOM 1878 N N . SER A 1 242 ? -1.614 26.141 2.756 1 97.94 242 SER A N 1
ATOM 1879 C CA . SER A 1 242 ? -1.458 26.594 4.133 1 97.94 242 SER A CA 1
ATOM 1880 C C . SER A 1 242 ? -2.193 27.906 4.363 1 97.94 242 SER A C 1
ATOM 1882 O O . SER A 1 242 ? -2.844 28.094 5.398 1 97.94 242 SER A O 1
ATOM 1884 N N . LEU A 1 243 ? -2.072 28.75 3.412 1 98.06 243 LEU A N 1
ATOM 1885 C CA . LEU A 1 243 ? -2.756 30.031 3.494 1 98.06 243 LEU A CA 1
ATOM 1886 C C . LEU A 1 243 ? -4.27 29.844 3.531 1 98.06 243 LEU A C 1
ATOM 1888 O O . LEU A 1 243 ? -4.957 30.469 4.336 1 98.06 243 LEU A O 1
ATOM 1892 N N . ALA A 1 244 ? -4.754 29.016 2.684 1 98.5 244 ALA A N 1
ATOM 1893 C CA . ALA A 1 244 ? -6.184 28.719 2.645 1 98.5 244 ALA A CA 1
ATOM 1894 C C . ALA A 1 244 ? -6.664 28.156 3.98 1 98.5 244 ALA A C 1
ATOM 1896 O O . ALA A 1 244 ? -7.719 28.547 4.48 1 98.5 244 ALA A O 1
ATOM 1897 N N . ASP A 1 245 ? -5.902 27.281 4.523 1 97.31 245 ASP A N 1
ATOM 1898 C CA . ASP A 1 245 ? -6.246 26.672 5.797 1 97.31 245 ASP A CA 1
ATOM 1899 C C . ASP A 1 245 ? -6.305 27.703 6.914 1 97.31 245 ASP A C 1
ATOM 1901 O O . ASP A 1 245 ? -7.203 27.672 7.762 1 97.31 245 ASP A O 1
ATOM 1905 N N . VAL A 1 246 ? -5.359 28.578 6.938 1 96.88 246 VAL A N 1
ATOM 1906 C CA . VAL A 1 246 ? -5.32 29.594 7.984 1 96.88 246 VAL A CA 1
ATOM 1907 C C . VAL A 1 246 ? -6.477 30.578 7.805 1 96.88 246 VAL A C 1
ATOM 1909 O O . VAL A 1 246 ? -7.062 31.031 8.781 1 96.88 246 VAL A O 1
ATOM 1912 N N . TYR A 1 247 ? -6.805 30.938 6.59 1 96.44 247 TYR A N 1
ATOM 1913 C CA . TYR A 1 247 ? -7.996 31.734 6.336 1 96.44 247 TYR A CA 1
ATOM 1914 C C . TYR A 1 247 ? -9.242 31.062 6.887 1 96.44 247 TYR A C 1
ATOM 1916 O O . TYR A 1 247 ? -10.086 31.703 7.504 1 96.44 247 TYR A O 1
ATOM 1924 N N . PHE A 1 248 ? -9.359 29.828 6.715 1 95.81 248 PHE A N 1
ATOM 1925 C CA . PHE A 1 248 ? -10.477 29.047 7.227 1 95.81 248 PHE A CA 1
ATOM 1926 C C . PHE A 1 248 ? -10.531 29.125 8.75 1 95.81 248 PHE A C 1
ATOM 1928 O O . PHE A 1 248 ? -11.586 29.391 9.32 1 95.81 248 PHE A O 1
ATOM 1935 N N . ARG A 1 249 ? -9.391 28.875 9.359 1 91.88 249 ARG A N 1
ATOM 1936 C CA . ARG A 1 249 ? -9.32 28.906 10.812 1 91.88 249 ARG A CA 1
ATOM 1937 C C . ARG A 1 249 ? -9.664 30.297 11.352 1 91.88 249 ARG A C 1
ATOM 1939 O O . ARG A 1 249 ? -10.227 30.422 12.438 1 91.88 249 ARG A O 1
ATOM 1946 N N . ALA A 1 250 ? -9.344 31.266 10.555 1 89.5 250 ALA A N 1
ATOM 1947 C CA . ALA A 1 250 ? -9.625 32.656 10.93 1 89.5 250 ALA A CA 1
ATOM 1948 C C . ALA A 1 250 ? -11.086 33 10.648 1 89.5 250 ALA A C 1
ATOM 1950 O O . ALA A 1 250 ? -11.531 34.094 10.945 1 89.5 250 ALA A O 1
ATOM 1951 N N . GLY A 1 251 ? -11.852 32.031 10.031 1 87.69 251 GLY A N 1
ATOM 1952 C CA . GLY A 1 251 ? -13.258 32.281 9.742 1 87.69 251 GLY A CA 1
ATOM 1953 C C . GLY A 1 251 ? -13.492 33 8.438 1 87.69 251 GLY A C 1
ATOM 1954 O O . GLY A 1 251 ? -14.602 33.438 8.156 1 87.69 251 GLY A O 1
ATOM 1955 N N . ASP A 1 252 ? -12.43 33.219 7.688 1 91.5 252 ASP A N 1
ATOM 1956 C CA . ASP A 1 252 ? -12.523 33.875 6.387 1 91.5 252 ASP A CA 1
ATOM 1957 C C . ASP A 1 252 ? -12.742 32.844 5.273 1 91.5 252 ASP A C 1
ATOM 1959 O O . ASP A 1 252 ? -11.828 32.531 4.504 1 91.5 252 ASP A O 1
ATOM 1963 N N . THR A 1 253 ? -13.961 32.375 5.125 1 92.56 253 THR A N 1
ATOM 1964 C CA . THR A 1 253 ? -14.328 31.312 4.211 1 92.56 253 THR A CA 1
ATOM 1965 C C . THR A 1 253 ? -14.086 31.734 2.762 1 92.56 253 THR A C 1
ATOM 1967 O O . THR A 1 253 ? -13.617 30.922 1.951 1 92.56 253 THR A O 1
ATOM 1970 N N . LYS A 1 254 ? -14.367 32.906 2.453 1 94.62 254 LYS A N 1
ATOM 1971 C CA . LYS A 1 254 ? -14.25 33.406 1.083 1 94.62 254 LYS A CA 1
ATOM 1972 C C . LYS A 1 254 ? -12.805 33.281 0.589 1 94.62 254 LYS A C 1
ATOM 1974 O O . LYS A 1 254 ? -12.547 32.719 -0.467 1 94.62 254 LYS A O 1
ATOM 1979 N N . ASN A 1 255 ? -11.898 33.844 1.374 1 96.62 255 ASN A N 1
ATOM 1980 C CA . ASN A 1 255 ? -10.5 33.812 0.966 1 96.62 255 ASN A CA 1
ATOM 1981 C C . ASN A 1 255 ? -9.945 32.375 1.029 1 96.62 255 ASN A C 1
ATOM 1983 O O . ASN A 1 255 ? -9.094 32 0.226 1 96.62 255 ASN A O 1
ATOM 1987 N N . ALA A 1 256 ? -10.422 31.625 1.979 1 97.69 256 ALA A N 1
ATOM 1988 C CA . ALA A 1 256 ? -10.016 30.219 2.049 1 97.69 256 ALA A CA 1
ATOM 1989 C C . ALA A 1 256 ? -10.344 29.484 0.752 1 97.69 256 ALA A C 1
ATOM 1991 O O . ALA A 1 256 ? -9.469 28.859 0.146 1 97.69 256 ALA A O 1
ATOM 1992 N N . ILE A 1 257 ? -11.578 29.609 0.278 1 98.12 257 ILE A N 1
ATOM 1993 C CA . ILE A 1 257 ? -12.039 28.938 -0.935 1 98.12 257 ILE A CA 1
ATOM 1994 C C . ILE A 1 257 ? -11.227 29.438 -2.133 1 98.12 257 ILE A C 1
ATOM 1996 O O . ILE A 1 257 ? -10.773 28.625 -2.951 1 98.12 257 ILE A O 1
ATOM 2000 N N . LEU A 1 258 ? -11.031 30.734 -2.203 1 98.31 258 LEU A N 1
ATOM 2001 C CA . LEU A 1 258 ? -10.297 31.328 -3.316 1 98.31 258 LEU A CA 1
ATOM 2002 C C . LEU A 1 258 ? -8.891 30.75 -3.402 1 98.31 258 LEU A C 1
ATOM 2004 O O . LEU A 1 258 ? -8.414 30.422 -4.492 1 98.31 258 LEU A O 1
ATOM 2008 N N . LYS A 1 259 ? -8.203 30.672 -2.279 1 98.5 259 LYS A N 1
ATOM 2009 C CA . LYS A 1 259 ? -6.832 30.188 -2.273 1 98.5 259 LYS A CA 1
ATOM 2010 C C . LYS A 1 259 ? -6.785 28.688 -2.574 1 98.5 259 LYS A C 1
ATOM 2012 O O . LYS A 1 259 ? -5.859 28.203 -3.232 1 98.5 259 LYS A O 1
ATOM 2017 N N . PHE A 1 260 ? -7.738 27.875 -2.09 1 98.5 260 PHE A N 1
ATOM 2018 C CA . PHE A 1 260 ? -7.816 26.469 -2.461 1 98.5 260 PHE A CA 1
ATOM 2019 C C . PHE A 1 260 ? -8.023 26.312 -3.963 1 98.5 260 PHE A C 1
ATOM 2021 O O . PHE A 1 260 ? -7.422 25.438 -4.59 1 98.5 260 PHE A O 1
ATOM 2028 N N . GLU A 1 261 ? -8.891 27.125 -4.52 1 98.12 261 GLU A N 1
ATOM 2029 C CA . GLU A 1 261 ? -9.141 27.094 -5.961 1 98.12 261 GLU A CA 1
ATOM 2030 C C . GLU A 1 261 ? -7.875 27.422 -6.746 1 98.12 261 GLU A C 1
ATOM 2032 O O . GLU A 1 261 ? -7.57 26.766 -7.742 1 98.12 261 GLU A O 1
ATOM 2037 N N . GLN A 1 262 ? -7.219 28.438 -6.27 1 98.12 262 GLN A N 1
ATOM 2038 C CA . GLN A 1 262 ? -5.953 28.797 -6.902 1 98.12 262 GLN A CA 1
ATOM 2039 C C . GLN A 1 262 ? -4.961 27.641 -6.844 1 98.12 262 GLN A C 1
ATOM 2041 O O . GLN A 1 262 ? -4.297 27.344 -7.836 1 98.12 262 GLN A O 1
ATOM 2046 N N . ALA A 1 263 ? -4.828 27 -5.734 1 98.31 263 ALA A N 1
ATOM 2047 C CA . ALA A 1 263 ? -3.918 25.875 -5.559 1 98.31 263 ALA A CA 1
ATOM 2048 C C . ALA A 1 263 ? -4.27 24.734 -6.508 1 98.31 263 ALA A C 1
ATOM 2050 O O . ALA A 1 263 ? -3.387 24.141 -7.129 1 98.31 263 ALA A O 1
ATOM 2051 N N . GLN A 1 264 ? -5.551 24.438 -6.699 1 97.38 264 GLN A N 1
ATOM 2052 C CA . GLN A 1 264 ? -6.012 23.375 -7.578 1 97.38 264 GLN A CA 1
ATOM 2053 C C . GLN A 1 264 ? -5.695 23.688 -9.039 1 97.38 264 GLN A C 1
ATOM 2055 O O . GLN A 1 264 ? -5.391 22.781 -9.82 1 97.38 264 GLN A O 1
ATOM 2060 N N . MET A 1 265 ? -5.859 24.922 -9.352 1 97.5 265 MET A N 1
ATOM 2061 C CA . MET A 1 265 ? -5.574 25.344 -10.719 1 97.5 265 MET A CA 1
ATOM 2062 C C . MET A 1 265 ? -4.109 25.109 -11.062 1 97.5 265 MET A C 1
ATOM 2064 O O . MET A 1 265 ? -3.783 24.766 -12.203 1 97.5 265 MET A O 1
ATOM 2068 N N . LEU A 1 266 ? -3.291 25.297 -10.055 1 97.5 266 LEU A N 1
ATOM 2069 C CA . LEU A 1 266 ? -1.852 25.188 -10.273 1 97.5 266 LEU A CA 1
ATOM 2070 C C . LEU A 1 266 ? -1.404 23.734 -10.234 1 97.5 266 LEU A C 1
ATOM 2072 O O . LEU A 1 266 ? -0.408 23.375 -10.859 1 97.5 266 LEU A O 1
ATOM 2076 N N . ASP A 1 267 ? -2.07 22.891 -9.5 1 97.44 267 ASP A N 1
ATOM 2077 C CA . ASP A 1 267 ? -1.753 21.469 -9.383 1 97.44 267 ASP A CA 1
ATOM 2078 C C . ASP A 1 267 ? -3.02 20.609 -9.43 1 97.44 267 ASP A C 1
ATOM 2080 O O . ASP A 1 267 ? -3.648 20.375 -8.398 1 97.44 267 ASP A O 1
ATOM 2084 N N . PRO A 1 268 ? -3.299 20.047 -10.516 1 95.81 268 PRO A N 1
ATOM 2085 C CA . PRO A 1 268 ? -4.52 19.25 -10.664 1 95.81 268 PRO A CA 1
ATOM 2086 C C . PRO A 1 268 ? -4.496 17.969 -9.836 1 95.81 268 PRO A C 1
ATOM 2088 O O . PRO A 1 268 ? -5.527 17.312 -9.672 1 95.81 268 PRO A O 1
ATOM 2091 N N . TYR A 1 269 ? -3.369 17.594 -9.258 1 97.75 269 TYR A N 1
ATOM 2092 C CA . TYR A 1 269 ? -3.256 16.359 -8.492 1 97.75 269 TYR A CA 1
ATOM 2093 C C . TYR A 1 269 ? -3.275 16.656 -6.992 1 97.75 269 TYR A C 1
ATOM 2095 O O . TYR A 1 269 ? -3.016 15.758 -6.18 1 97.75 269 TYR A O 1
ATOM 2103 N N . LEU A 1 270 ? -3.596 17.844 -6.648 1 97.94 270 LEU A N 1
ATOM 2104 C CA . LEU A 1 270 ? -3.564 18.281 -5.254 1 97.94 270 LEU A CA 1
ATOM 2105 C C . LEU A 1 270 ? -4.582 17.516 -4.422 1 97.94 270 LEU A C 1
ATOM 2107 O O . LEU A 1 270 ? -5.766 17.469 -4.77 1 97.94 270 LEU A O 1
ATOM 2111 N N . ILE A 1 271 ? -4.113 16.859 -3.32 1 98.12 271 ILE A N 1
ATOM 2112 C CA . ILE A 1 271 ? -4.988 16.141 -2.408 1 98.12 271 ILE A CA 1
ATOM 2113 C C . ILE A 1 271 ? -5.051 16.859 -1.064 1 98.12 271 ILE A C 1
ATOM 2115 O O . ILE A 1 271 ? -6.129 17.047 -0.497 1 98.12 271 ILE A O 1
ATOM 2119 N N . LYS A 1 272 ? -3.908 17.375 -0.605 1 97.12 272 LYS A N 1
ATOM 2120 C CA . LYS A 1 272 ? -3.793 18 0.708 1 97.12 272 LYS A CA 1
ATOM 2121 C C . LYS A 1 272 ? -4.691 19.234 0.809 1 97.12 272 LYS A C 1
ATOM 2123 O O . LYS A 1 272 ? -4.684 20.094 -0.079 1 97.12 272 LYS A O 1
ATOM 2128 N N . GLY A 1 273 ? -5.457 19.266 1.804 1 97.81 273 GLY A N 1
ATOM 2129 C CA . GLY A 1 273 ? -6.297 20.422 2.062 1 97.81 273 GLY A CA 1
ATOM 2130 C C . GLY A 1 273 ? -7.637 20.359 1.354 1 97.81 273 GLY A C 1
ATOM 2131 O O . GLY A 1 273 ? -8.555 21.109 1.683 1 97.81 273 GLY A O 1
ATOM 2132 N N . MET A 1 274 ? -7.848 19.391 0.467 1 98.31 274 MET A N 1
ATOM 2133 C CA . MET A 1 274 ? -9.07 19.328 -0.323 1 98.31 274 MET A CA 1
ATOM 2134 C C . MET A 1 274 ? -10.25 18.891 0.539 1 98.31 274 MET A C 1
ATOM 2136 O O . MET A 1 274 ? -11.406 19.156 0.194 1 98.31 274 MET A O 1
ATOM 2140 N N . ASP A 1 275 ? -9.961 18.188 1.63 1 98 275 ASP A N 1
ATOM 2141 C CA . ASP A 1 275 ? -11.031 17.844 2.559 1 98 275 ASP A CA 1
ATOM 2142 C C . ASP A 1 275 ? -11.664 19.078 3.17 1 98 275 ASP A C 1
ATOM 2144 O O . ASP A 1 275 ? -12.883 19.172 3.295 1 98 275 ASP A O 1
ATOM 2148 N N . VAL A 1 276 ? -10.828 20.109 3.488 1 97.75 276 VAL A N 1
ATOM 2149 C CA . VAL A 1 276 ? -11.336 21.375 4.016 1 97.75 276 VAL A CA 1
ATOM 2150 C C . VAL A 1 276 ? -12.062 22.141 2.914 1 97.75 276 VAL A C 1
ATOM 2152 O O . VAL A 1 276 ? -13.156 22.656 3.135 1 97.75 276 VAL A O 1
ATOM 2155 N N . TYR A 1 277 ? -11.477 22.188 1.729 1 98.19 277 TYR A N 1
ATOM 2156 C CA . TYR A 1 277 ? -12.109 22.828 0.587 1 98.19 277 TYR A CA 1
ATOM 2157 C C . TYR A 1 277 ? -13.484 22.234 0.311 1 98.19 277 TYR A C 1
ATOM 2159 O O . TYR A 1 277 ? -14.469 22.953 0.167 1 98.19 277 TYR A O 1
ATOM 2167 N N . GLY A 1 278 ? -13.523 20.891 0.245 1 98.12 278 GLY A N 1
ATOM 2168 C CA . GLY A 1 278 ? -14.789 20.203 0.014 1 98.12 278 GLY A CA 1
ATOM 2169 C C . GLY A 1 278 ? -15.82 20.484 1.09 1 98.12 278 GLY A C 1
ATOM 2170 O O . GLY A 1 278 ? -17 20.688 0.789 1 98.12 278 GLY A O 1
ATOM 2171 N N . TYR A 1 279 ? -15.383 20.516 2.311 1 96.88 279 TYR A N 1
ATOM 2172 C CA . TYR A 1 279 ? -16.266 20.828 3.428 1 96.88 279 TYR A CA 1
ATOM 2173 C C . TYR A 1 279 ? -16.859 22.219 3.273 1 96.88 279 TYR A C 1
ATOM 2175 O O . TYR A 1 279 ? -18.062 22.406 3.432 1 96.88 279 TYR A O 1
ATOM 2183 N N . LEU A 1 280 ? -16.031 23.188 2.953 1 97.06 280 LEU A N 1
ATOM 2184 C CA . LEU A 1 280 ? -16.484 24.562 2.781 1 97.06 280 LEU A CA 1
ATOM 2185 C C . LEU A 1 280 ? -17.469 24.656 1.624 1 97.06 280 LEU A C 1
ATOM 2187 O O . LEU A 1 280 ? -18.484 25.344 1.733 1 97.06 280 LEU A O 1
ATOM 2191 N N . MET A 1 281 ? -17.156 23.938 0.558 1 97.38 281 MET A N 1
ATOM 2192 C CA . MET A 1 281 ? -18.031 23.953 -0.611 1 97.38 281 MET A CA 1
ATOM 2193 C C . MET A 1 281 ? -19.375 23.312 -0.288 1 97.38 281 MET A C 1
ATOM 2195 O O . MET A 1 281 ? -20.422 23.781 -0.737 1 97.38 281 MET A O 1
ATOM 2199 N N . ALA A 1 282 ? -19.328 22.266 0.449 1 97.06 282 ALA A N 1
ATOM 2200 C CA . ALA A 1 282 ? -20.562 21.594 0.846 1 97.06 282 ALA A CA 1
ATOM 2201 C C . ALA A 1 282 ? -21.422 22.5 1.726 1 97.06 282 ALA A C 1
ATOM 2203 O O . ALA A 1 282 ? -22.641 22.594 1.538 1 97.06 282 ALA A O 1
ATOM 2204 N N . ARG A 1 283 ? -20.797 23.125 2.639 1 92.94 283 ARG A N 1
ATOM 2205 C CA . ARG A 1 283 ? -21.469 24.016 3.568 1 92.94 283 ARG A CA 1
ATOM 2206 C C . ARG A 1 283 ? -22.125 25.188 2.828 1 92.94 283 ARG A C 1
ATOM 2208 O O . ARG A 1 283 ? -23.203 25.641 3.219 1 92.94 283 ARG A O 1
ATOM 2215 N N . GLU A 1 284 ? -21.453 25.578 1.741 1 93.44 284 GLU A N 1
ATOM 2216 C CA . GLU A 1 284 ? -21.984 26.688 0.943 1 93.44 284 GLU A CA 1
ATOM 2217 C C . GLU A 1 284 ? -23.031 26.188 -0.048 1 93.44 284 GLU A C 1
ATOM 2219 O O . GLU A 1 284 ? -23.562 26.969 -0.839 1 93.44 284 GLU A O 1
ATOM 2224 N N . GLY A 1 285 ? -23.281 24.875 -0.112 1 95.31 285 GLY A N 1
ATOM 2225 C CA . GLY A 1 285 ? -24.375 24.328 -0.892 1 95.31 285 GLY A CA 1
ATOM 2226 C C . GLY A 1 285 ? -23.969 23.891 -2.285 1 95.31 285 GLY A C 1
ATOM 2227 O O . GLY A 1 285 ? -24.812 23.578 -3.117 1 95.31 285 GLY A O 1
ATOM 2228 N N . HIS A 1 286 ? -22.703 23.875 -2.525 1 97.19 286 HIS A N 1
ATOM 2229 C CA . HIS A 1 286 ? -22.234 23.469 -3.842 1 97.19 286 HIS A CA 1
ATOM 2230 C C . HIS A 1 286 ? -21.984 21.953 -3.9 1 97.19 286 HIS A C 1
ATOM 2232 O O . HIS A 1 286 ? -20.875 21.516 -4.203 1 97.19 286 HIS A O 1
ATOM 2238 N N . LEU A 1 287 ? -22.984 21.156 -3.734 1 97.44 287 LEU A N 1
ATOM 2239 C CA . LEU A 1 287 ? -22.875 19.703 -3.549 1 97.44 287 LEU A CA 1
ATOM 2240 C C . LEU A 1 287 ? -22.469 19.016 -4.848 1 97.44 287 LEU A C 1
ATOM 2242 O O . LEU A 1 287 ? -21.766 18.016 -4.824 1 97.44 287 LEU A O 1
ATOM 2246 N N . GLU A 1 288 ? -22.891 19.578 -5.945 1 97.69 288 GLU A N 1
ATOM 2247 C CA . GLU A 1 288 ? -22.484 19 -7.223 1 97.69 288 GLU A CA 1
ATOM 2248 C C . GLU A 1 288 ? -20.969 19.094 -7.41 1 97.69 288 GLU A C 1
ATOM 2250 O O . GLU A 1 288 ? -20.344 18.125 -7.852 1 97.69 288 GLU A O 1
ATOM 2255 N N . ASP A 1 289 ? -20.484 20.297 -7.086 1 97.44 289 ASP A N 1
ATOM 2256 C CA . ASP A 1 289 ? -19.031 20.5 -7.176 1 97.44 289 ASP A CA 1
ATOM 2257 C C . ASP A 1 289 ? -18.297 19.562 -6.227 1 97.44 289 ASP A C 1
ATOM 2259 O O . ASP A 1 289 ? -17.219 19.062 -6.559 1 97.44 289 ASP A O 1
ATOM 2263 N N . VAL A 1 290 ? -18.875 19.359 -5.094 1 98.12 290 VAL A N 1
ATOM 2264 C CA . VAL A 1 290 ? -18.281 18.484 -4.094 1 98.12 290 VAL A CA 1
ATOM 2265 C C . VAL A 1 290 ? -18.219 17.062 -4.617 1 98.12 290 VAL A C 1
ATOM 2267 O O . VAL A 1 290 ? -17.219 16.359 -4.434 1 98.12 290 VAL A O 1
ATOM 2270 N N . GLU A 1 291 ? -19.234 16.609 -5.25 1 97.38 291 GLU A N 1
ATOM 2271 C CA . GLU A 1 291 ? -19.281 15.273 -5.832 1 97.38 291 GLU A CA 1
ATOM 2272 C C . GLU A 1 291 ? -18.219 15.102 -6.914 1 97.38 291 GLU A C 1
ATOM 2274 O O . GLU A 1 291 ? -17.531 14.086 -6.953 1 97.38 291 GLU A O 1
ATOM 2279 N N . VAL A 1 292 ? -18.172 16.109 -7.758 1 97.44 292 VAL A N 1
ATOM 2280 C CA . VAL A 1 292 ? -17.188 16.078 -8.836 1 97.44 292 VAL A CA 1
ATOM 2281 C C . VAL A 1 292 ? -15.773 16.047 -8.25 1 97.44 292 VAL A C 1
ATOM 2283 O O . VAL A 1 292 ? -14.922 15.273 -8.703 1 97.44 292 VAL A O 1
ATOM 2286 N N . LEU A 1 293 ? -15.516 16.875 -7.254 1 97.5 293 LEU A N 1
ATOM 2287 C CA . LEU A 1 293 ? -14.219 16.922 -6.586 1 97.5 293 LEU A CA 1
ATOM 2288 C C . LEU A 1 293 ? -13.867 15.57 -5.973 1 97.5 293 LEU A C 1
ATOM 2290 O O . LEU A 1 293 ? -12.734 15.109 -6.09 1 97.5 293 LEU A O 1
ATOM 2294 N N . GLY A 1 294 ? -14.867 14.977 -5.297 1 97.5 294 GLY A N 1
ATOM 2295 C CA . GLY A 1 294 ? -14.656 13.664 -4.719 1 97.5 294 GLY A CA 1
ATOM 2296 C C . GLY A 1 294 ? -14.227 12.625 -5.742 1 97.5 294 GLY A C 1
ATOM 2297 O O . GLY A 1 294 ? -13.25 11.898 -5.527 1 97.5 294 GLY A O 1
ATOM 2298 N N . GLY A 1 295 ? -14.961 12.578 -6.828 1 96.31 295 GLY A N 1
ATOM 2299 C CA . GLY A 1 295 ? -14.617 11.656 -7.895 1 96.31 295 GLY A CA 1
ATOM 2300 C C . GLY A 1 295 ? -13.211 11.875 -8.438 1 96.31 295 GLY A C 1
ATOM 2301 O O . GLY A 1 295 ? -12.469 10.906 -8.648 1 96.31 295 GLY A O 1
ATOM 2302 N N . ARG A 1 296 ? -12.844 13.07 -8.648 1 96.44 296 ARG A N 1
ATOM 2303 C CA . ARG A 1 296 ? -11.516 13.406 -9.156 1 96.44 296 ARG A CA 1
ATOM 2304 C C . ARG A 1 296 ? -10.43 12.938 -8.188 1 96.44 296 ARG A C 1
ATOM 2306 O O . ARG A 1 296 ? -9.422 12.375 -8.609 1 96.44 296 ARG A O 1
ATOM 2313 N N . LEU A 1 297 ? -10.625 13.195 -6.898 1 97.5 297 LEU A N 1
ATOM 2314 C CA . LEU A 1 297 ? -9.602 12.867 -5.906 1 97.5 297 LEU A CA 1
ATOM 2315 C C . LEU A 1 297 ? -9.438 11.352 -5.785 1 97.5 297 LEU A C 1
ATOM 2317 O O . LEU A 1 297 ? -8.32 10.859 -5.602 1 97.5 297 LEU A O 1
ATOM 2321 N N . PHE A 1 298 ? -10.555 10.57 -5.918 1 95.94 298 PHE A N 1
ATOM 2322 C CA . PHE A 1 298 ? -10.469 9.109 -5.891 1 95.94 298 PHE A CA 1
ATOM 2323 C C . PHE A 1 298 ? -9.641 8.602 -7.066 1 95.94 298 PHE A C 1
ATOM 2325 O O . PHE A 1 298 ? -8.945 7.59 -6.949 1 95.94 298 PHE A O 1
ATOM 2332 N N . ASN A 1 299 ? -9.789 9.344 -8.133 1 94.25 299 ASN A N 1
ATOM 2333 C CA . ASN A 1 299 ? -9.016 8.961 -9.312 1 94.25 299 ASN A CA 1
ATOM 2334 C C . ASN A 1 299 ? -7.527 9.219 -9.117 1 94.25 299 ASN A C 1
ATOM 2336 O O . ASN A 1 299 ? -6.691 8.562 -9.742 1 94.25 299 ASN A O 1
ATOM 2340 N N . ILE A 1 300 ? -7.215 10.172 -8.297 1 96.12 300 ILE A N 1
ATOM 2341 C CA . ILE A 1 300 ? -5.812 10.453 -8 1 96.12 300 ILE A CA 1
ATOM 2342 C C . ILE A 1 300 ? -5.281 9.406 -7.016 1 96.12 300 ILE A C 1
ATOM 2344 O O . ILE A 1 300 ? -4.246 8.789 -7.266 1 96.12 300 ILE A O 1
ATOM 2348 N N . SER A 1 301 ? -5.957 9.188 -5.922 1 96.25 301 SER A N 1
ATOM 2349 C CA . SER A 1 301 ? -5.555 8.164 -4.961 1 96.25 301 SER A CA 1
ATOM 2350 C C . SER A 1 301 ? -6.684 7.848 -3.988 1 96.25 301 SER A C 1
ATOM 2352 O O . SER A 1 301 ? -7.324 8.758 -3.453 1 96.25 301 SER A O 1
ATOM 2354 N N . ASP A 1 302 ? -6.891 6.602 -3.709 1 94.44 302 ASP A N 1
ATOM 2355 C CA . ASP A 1 302 ? -7.863 6.176 -2.707 1 94.44 302 ASP A CA 1
ATOM 2356 C C . ASP A 1 302 ? -7.176 5.805 -1.396 1 94.44 302 ASP A C 1
ATOM 2358 O O . ASP A 1 302 ? -7.801 5.23 -0.501 1 94.44 302 ASP A O 1
ATOM 2362 N N . GLN A 1 303 ? -5.883 6.156 -1.356 1 95.38 303 GLN A N 1
ATOM 2363 C CA . GLN A 1 303 ? -5.098 5.766 -0.19 1 95.38 303 GLN A CA 1
ATOM 2364 C C . GLN A 1 303 ? -4.918 6.938 0.77 1 95.38 303 GLN A C 1
ATOM 2366 O O . GLN A 1 303 ? -4.074 6.891 1.665 1 95.38 303 GLN A O 1
ATOM 2371 N N . HIS A 1 304 ? -5.629 8 0.576 1 97.38 304 HIS A N 1
ATOM 2372 C CA . HIS A 1 304 ? -5.613 9.18 1.433 1 97.38 304 HIS A CA 1
ATOM 2373 C C . HIS A 1 304 ? -6.988 9.43 2.045 1 97.38 304 HIS A C 1
ATOM 2375 O O . HIS A 1 304 ? -8 8.977 1.51 1 97.38 304 HIS A O 1
ATOM 2381 N N . ALA A 1 305 ? -7.055 10.102 3.094 1 98 305 ALA A N 1
ATOM 2382 C CA . ALA A 1 305 ? -8.297 10.344 3.826 1 98 305 ALA A CA 1
ATOM 2383 C C . ALA A 1 305 ? -9.18 11.352 3.1 1 98 305 ALA A C 1
ATOM 2385 O O . ALA A 1 305 ? -10.406 11.281 3.166 1 98 305 ALA A O 1
ATOM 2386 N N . GLU A 1 306 ? -8.578 12.227 2.334 1 98.44 306 GLU A N 1
ATOM 2387 C CA . GLU A 1 306 ? -9.266 13.406 1.818 1 98.44 306 GLU A CA 1
ATOM 2388 C C . GLU A 1 306 ? -10.406 13.016 0.884 1 98.44 306 GLU A C 1
ATOM 2390 O O . GLU A 1 306 ? -11.531 13.508 1.026 1 98.44 306 GLU A O 1
ATOM 2395 N N . PRO A 1 307 ? -10.133 12.078 -0.077 1 98.12 307 PRO A N 1
ATOM 2396 C CA . PRO A 1 307 ? -11.25 11.711 -0.951 1 98.12 307 PRO A CA 1
ATOM 2397 C C . PRO A 1 307 ? -12.438 11.141 -0.181 1 98.12 307 PRO A C 1
ATOM 2399 O O . PRO A 1 307 ? -13.586 11.43 -0.511 1 98.12 307 PRO A O 1
ATOM 2402 N N . TRP A 1 308 ? -12.172 10.453 0.842 1 98.38 308 TRP A N 1
ATOM 2403 C CA . TRP A 1 308 ? -13.219 9.828 1.647 1 98.38 308 TRP A CA 1
ATOM 2404 C C . TRP A 1 308 ? -13.977 10.875 2.457 1 98.38 308 TRP A C 1
ATOM 2406 O O . TRP A 1 308 ? -15.203 10.805 2.578 1 98.38 308 TRP A O 1
ATOM 2416 N N . VAL A 1 309 ? -13.289 11.805 2.963 1 98.56 309 VAL A N 1
ATOM 2417 C CA . VAL A 1 309 ? -13.906 12.883 3.719 1 98.56 309 VAL A CA 1
ATOM 2418 C C . VAL A 1 309 ? -14.836 13.68 2.807 1 98.56 309 VAL A C 1
ATOM 2420 O O . VAL A 1 309 ? -15.961 14.023 3.197 1 98.56 309 VAL A O 1
ATOM 2423 N N . ILE A 1 310 ? -14.398 13.977 1.641 1 98.5 310 ILE A N 1
ATOM 2424 C CA . ILE A 1 310 ? -15.172 14.789 0.708 1 98.5 310 ILE A CA 1
ATOM 2425 C C . ILE A 1 310 ? -16.453 14.047 0.313 1 98.5 310 ILE A C 1
ATOM 2427 O O . ILE A 1 310 ? -17.531 14.633 0.286 1 98.5 310 ILE A O 1
ATOM 2431 N N . SER A 1 311 ? -16.328 12.805 0.013 1 97.94 311 SER A N 1
ATOM 2432 C CA . SER A 1 311 ? -17.5 12 -0.292 1 97.94 311 SER A CA 1
ATOM 2433 C C . SER A 1 311 ? -18.438 11.922 0.908 1 97.94 311 SER A C 1
ATOM 2435 O O . SER A 1 311 ? -19.656 11.922 0.749 1 97.94 311 SER A O 1
ATOM 2437 N N . GLY A 1 312 ? -17.812 11.781 2.055 1 98.31 312 GLY A N 1
ATOM 2438 C CA . GLY A 1 312 ? -18.594 11.797 3.273 1 98.31 312 GLY A CA 1
ATOM 2439 C C . GLY A 1 312 ? -19.344 13.102 3.488 1 98.31 312 GLY A C 1
ATOM 2440 O O . GLY A 1 312 ? -20.5 13.102 3.92 1 98.31 312 GLY A O 1
ATOM 2441 N N . CYS A 1 313 ? -18.703 14.188 3.201 1 97.94 313 CYS A N 1
ATOM 2442 C CA . CYS A 1 313 ? -19.328 15.492 3.312 1 97.94 313 CYS A CA 1
ATOM 2443 C C . CYS A 1 313 ? -20.516 15.609 2.361 1 97.94 313 CYS A C 1
ATOM 2445 O O . CYS A 1 313 ? -21.562 16.141 2.734 1 97.94 313 CYS A O 1
ATOM 2447 N N . HIS A 1 314 ? -20.281 15.148 1.169 1 98.12 314 HIS A N 1
ATOM 2448 C CA . HIS A 1 314 ? -21.391 15.133 0.211 1 98.12 314 HIS A CA 1
ATOM 2449 C C . HIS A 1 314 ? -22.578 14.352 0.752 1 98.12 314 HIS A C 1
ATOM 2451 O O . HIS A 1 314 ? -23.719 14.812 0.68 1 98.12 314 HIS A O 1
ATOM 2457 N N . SER A 1 315 ? -22.312 13.172 1.299 1 98.31 315 SER A N 1
ATOM 2458 C CA . SER A 1 315 ? -23.375 12.336 1.872 1 98.31 315 SER A CA 1
ATOM 2459 C C . SER A 1 315 ? -24.047 13.031 3.055 1 98.31 315 SER A C 1
ATOM 2461 O O . SER A 1 315 ? -25.266 13 3.18 1 98.31 315 SER A O 1
ATOM 2463 N N . PHE A 1 316 ? -23.328 13.641 3.887 1 98.06 316 PHE A N 1
ATOM 2464 C CA . PHE A 1 316 ? -23.828 14.297 5.082 1 98.06 316 PHE A CA 1
ATOM 2465 C C . PHE A 1 316 ? -24.812 15.414 4.715 1 98.06 316 PHE A C 1
ATOM 2467 O O . PHE A 1 316 ? -25.922 15.477 5.242 1 98.06 316 PHE A O 1
ATOM 2474 N N . TYR A 1 317 ? -24.391 16.25 3.77 1 97.69 317 TYR A N 1
ATOM 2475 C CA . TYR A 1 317 ? -25.203 17.406 3.412 1 97.69 317 TYR A CA 1
ATOM 2476 C C . TYR A 1 317 ? -26.344 17.016 2.492 1 97.69 317 TYR A C 1
ATOM 2478 O O . TYR A 1 317 ? -27.266 17.812 2.262 1 97.69 317 TYR A O 1
ATOM 2486 N N . SER A 1 318 ? -26.266 15.789 2.047 1 97.38 318 SER A N 1
ATOM 2487 C CA . SER A 1 318 ? -27.391 15.195 1.342 1 97.38 318 SER A CA 1
ATOM 2488 C C . SER A 1 318 ? -28.297 14.406 2.295 1 97.38 318 SER A C 1
ATOM 2490 O O . SER A 1 318 ? -29.172 13.656 1.856 1 97.38 318 SER A O 1
ATOM 2492 N N . LYS A 1 319 ? -27.984 14.43 3.527 1 97.44 319 LYS A N 1
ATOM 2493 C CA . LYS A 1 319 ? -28.766 13.852 4.617 1 97.44 319 LYS A CA 1
ATOM 2494 C C . LYS A 1 319 ? -28.672 12.328 4.613 1 97.44 319 LYS A C 1
ATOM 2496 O O . LYS A 1 319 ? -29.594 11.641 5.047 1 97.44 319 LYS A O 1
ATOM 2501 N N . ARG A 1 320 ? -27.688 11.766 4.012 1 97.62 320 ARG A N 1
ATOM 2502 C CA . ARG A 1 320 ? -27.344 10.344 4.102 1 97.62 320 ARG A CA 1
ATOM 2503 C C . ARG A 1 320 ? -26.297 10.094 5.176 1 97.62 320 ARG A C 1
ATOM 2505 O O . ARG A 1 320 ? -25.156 9.781 4.867 1 97.62 320 ARG A O 1
ATOM 2512 N N . TYR A 1 321 ? -26.719 10.125 6.406 1 98.06 321 TYR A N 1
ATOM 2513 C CA . TYR A 1 321 ? -25.812 10.195 7.547 1 98.06 321 TYR A CA 1
ATOM 2514 C C . TYR A 1 321 ? -25.109 8.859 7.773 1 98.06 321 TYR A C 1
ATOM 2516 O O . TYR A 1 321 ? -23.938 8.82 8.164 1 98.06 321 TYR A O 1
ATOM 2524 N N . SER A 1 322 ? -25.859 7.805 7.512 1 97.38 322 SER A N 1
ATOM 2525 C CA . SER A 1 322 ? -25.25 6.492 7.68 1 97.38 322 SER A CA 1
ATOM 2526 C C . SER A 1 322 ? -24.062 6.309 6.734 1 97.38 322 SER A C 1
ATOM 2528 O O . SER A 1 322 ? -23.016 5.797 7.129 1 97.38 322 SER A O 1
ATOM 2530 N N . ARG A 1 323 ? -24.297 6.707 5.535 1 97.12 323 ARG A N 1
ATOM 2531 C CA . ARG A 1 323 ? -23.219 6.629 4.559 1 97.12 323 ARG A CA 1
ATOM 2532 C C . ARG A 1 323 ? -22.062 7.555 4.941 1 97.12 323 ARG A C 1
ATOM 2534 O O . ARG A 1 323 ? -20.891 7.188 4.816 1 97.12 323 ARG A O 1
ATOM 2541 N N . ALA A 1 324 ? -22.344 8.766 5.359 1 98.5 324 ALA A N 1
ATOM 2542 C CA . ALA A 1 324 ? -21.328 9.711 5.812 1 98.5 324 ALA A CA 1
ATOM 2543 C C . ALA A 1 324 ? -20.5 9.125 6.949 1 98.5 324 ALA A C 1
ATOM 2545 O O . ALA A 1 324 ? -19.281 9.305 6.992 1 98.5 324 ALA A O 1
ATOM 2546 N N . LEU A 1 325 ? -21.219 8.453 7.848 1 98.31 325 LEU A N 1
ATOM 2547 C CA . LEU A 1 325 ? -20.562 7.82 8.977 1 98.31 325 LEU A CA 1
ATOM 2548 C C . LEU A 1 325 ? -19.562 6.758 8.508 1 98.31 325 LEU A C 1
ATOM 2550 O O . LEU A 1 325 ? -18.438 6.707 8.984 1 98.31 325 LEU A O 1
ATOM 2554 N N . TYR A 1 326 ? -20 5.938 7.582 1 96.5 326 TYR A N 1
ATOM 2555 C CA . TYR A 1 326 ? -19.156 4.883 7.035 1 96.5 326 TYR A CA 1
ATOM 2556 C C . TYR A 1 326 ? -17.938 5.469 6.34 1 96.5 326 TYR A C 1
ATOM 2558 O O . TYR A 1 326 ? -16.812 4.996 6.543 1 96.5 326 TYR A O 1
ATOM 2566 N N . LEU A 1 327 ? -18.125 6.488 5.562 1 97.81 327 LEU A N 1
ATOM 2567 C CA . LEU A 1 327 ? -17.047 7.121 4.809 1 97.81 327 LEU A CA 1
ATOM 2568 C C . LEU A 1 327 ? -16.078 7.828 5.742 1 97.81 327 LEU A C 1
ATOM 2570 O O . LEU A 1 327 ? -14.867 7.781 5.535 1 97.81 327 LEU A O 1
ATOM 2574 N N . GLY A 1 328 ? -16.594 8.5 6.738 1 98.31 328 GLY A N 1
ATOM 2575 C CA . GLY A 1 328 ? -15.742 9.102 7.75 1 98.31 328 GLY A CA 1
ATOM 2576 C C . GLY A 1 328 ? -14.891 8.094 8.492 1 98.31 328 GLY A C 1
ATOM 2577 O O . GLY A 1 328 ? -13.719 8.352 8.781 1 98.31 328 GLY A O 1
ATOM 2578 N N . ALA A 1 329 ? -15.492 6.941 8.805 1 97.62 329 ALA A N 1
ATOM 2579 C CA . ALA A 1 329 ? -14.758 5.879 9.484 1 97.62 329 ALA A CA 1
ATOM 2580 C C . ALA A 1 329 ? -13.609 5.363 8.617 1 97.62 329 ALA A C 1
ATOM 2582 O O . ALA A 1 329 ? -12.516 5.098 9.125 1 97.62 329 ALA A O 1
ATOM 2583 N N . LYS A 1 330 ? -13.875 5.188 7.379 1 95.94 330 LYS A N 1
ATOM 2584 C CA . LYS A 1 330 ? -12.828 4.762 6.461 1 95.94 330 LYS A CA 1
ATOM 2585 C C . LYS A 1 330 ? -11.703 5.793 6.395 1 95.94 330 LYS A C 1
ATOM 2587 O O . LYS A 1 330 ? -10.523 5.434 6.352 1 95.94 330 LYS A O 1
ATOM 2592 N N . ALA A 1 331 ? -12.055 7.082 6.352 1 98.06 331 ALA A N 1
ATOM 2593 C CA . ALA A 1 331 ? -11.055 8.148 6.332 1 98.06 331 ALA A CA 1
ATOM 2594 C C . ALA A 1 331 ? -10.172 8.094 7.574 1 98.06 331 ALA A C 1
ATOM 2596 O O . ALA A 1 331 ? -8.953 8.266 7.484 1 98.06 331 ALA A O 1
ATOM 2597 N N . ILE A 1 332 ? -10.758 7.828 8.695 1 97.12 332 ILE A N 1
ATOM 2598 C CA . ILE A 1 332 ? -10.023 7.758 9.953 1 97.12 332 ILE A CA 1
ATOM 2599 C C . ILE A 1 332 ? -9.094 6.543 9.938 1 97.12 332 ILE A C 1
ATOM 2601 O O . ILE A 1 332 ? -7.977 6.602 10.469 1 97.12 332 ILE A O 1
ATOM 2605 N N . GLN A 1 333 ? -9.555 5.43 9.375 1 94.12 333 GLN A N 1
ATOM 2606 C CA . GLN A 1 333 ? -8.719 4.242 9.25 1 94.12 333 GLN A CA 1
ATOM 2607 C C . GLN A 1 333 ? -7.465 4.531 8.43 1 94.12 333 GLN A C 1
ATOM 2609 O O . GLN A 1 333 ? -6.391 4.004 8.727 1 94.12 333 GLN A O 1
ATOM 2614 N N . LEU A 1 334 ? -7.586 5.32 7.445 1 94.75 334 LEU A N 1
ATOM 2615 C CA . LEU A 1 334 ? -6.469 5.676 6.574 1 94.75 334 LEU A CA 1
ATOM 2616 C C . LEU A 1 334 ? -5.559 6.695 7.246 1 94.75 334 LEU A C 1
ATOM 2618 O O . LEU A 1 334 ? -4.336 6.652 7.078 1 94.75 334 LEU A O 1
ATOM 2622 N N . ASN A 1 335 ? -6.137 7.621 7.934 1 94.75 335 ASN A N 1
ATOM 2623 C CA . ASN A 1 335 ? -5.422 8.641 8.695 1 94.75 335 ASN A CA 1
ATOM 2624 C C . ASN A 1 335 ? -6.137 8.961 10 1 94.75 335 ASN A C 1
ATOM 2626 O O . ASN A 1 335 ? -7.062 9.773 10.023 1 94.75 335 ASN A O 1
ATOM 2630 N N . SER A 1 336 ? -5.668 8.43 11.047 1 92.31 336 SER A N 1
ATOM 2631 C CA . SER A 1 336 ? -6.316 8.578 12.344 1 92.31 336 SER A CA 1
ATOM 2632 C C . SER A 1 336 ? -6.195 10.008 12.859 1 92.31 336 SER A C 1
ATOM 2634 O O . SER A 1 336 ? -6.914 10.406 13.781 1 92.31 336 SER A O 1
ATOM 2636 N N . ASN A 1 337 ? -5.355 10.836 12.188 1 92 337 ASN A N 1
ATOM 2637 C CA . ASN A 1 337 ? -5.137 12.203 12.633 1 92 337 ASN A CA 1
ATOM 2638 C C . ASN A 1 337 ? -5.898 13.203 11.766 1 92 337 ASN A C 1
ATOM 2640 O O . ASN A 1 337 ? -5.668 14.414 11.852 1 92 337 ASN A O 1
ATOM 2644 N N . SER A 1 338 ? -6.789 12.688 10.977 1 96.44 338 SER A N 1
ATOM 2645 C CA . SER A 1 338 ? -7.586 13.57 10.133 1 96.44 338 SER A CA 1
ATOM 2646 C C . SER A 1 338 ? -8.688 14.25 10.938 1 96.44 338 SER A C 1
ATOM 2648 O O . SER A 1 338 ? -9.695 13.625 11.281 1 96.44 338 SER A O 1
ATOM 2650 N N . VAL A 1 339 ? -8.539 15.516 11.18 1 96.94 339 VAL A N 1
ATOM 2651 C CA . VAL A 1 339 ? -9.5 16.297 11.961 1 96.94 339 VAL A CA 1
ATOM 2652 C C . VAL A 1 339 ? -10.828 16.359 11.219 1 96.94 339 VAL A C 1
ATOM 2654 O O . VAL A 1 339 ? -11.891 16.188 11.82 1 96.94 339 VAL A O 1
ATOM 2657 N N . GLN A 1 340 ? -10.734 16.516 9.922 1 97.88 340 GLN A N 1
ATOM 2658 C CA . GLN A 1 340 ? -11.953 16.594 9.125 1 97.88 340 GLN A CA 1
ATOM 2659 C C . GLN A 1 340 ? -12.734 15.289 9.172 1 97.88 340 GLN A C 1
ATOM 2661 O O . GLN A 1 340 ? -13.969 15.297 9.188 1 97.88 340 GLN A O 1
ATOM 2666 N N . ALA A 1 341 ? -12.023 14.211 9.195 1 98.44 341 ALA A N 1
ATOM 2667 C CA . ALA A 1 341 ? -12.688 12.914 9.266 1 98.44 341 ALA A CA 1
ATOM 2668 C C . ALA A 1 341 ? -13.391 12.727 10.609 1 98.44 341 ALA A C 1
ATOM 2670 O O . ALA A 1 341 ? -14.508 12.219 10.664 1 98.44 341 ALA A O 1
ATOM 2671 N N . LEU A 1 342 ? -12.75 13.172 11.648 1 98.06 342 LEU A N 1
ATOM 2672 C CA . LEU A 1 342 ? -13.328 13.086 12.984 1 98.06 342 LEU A CA 1
ATOM 2673 C C . LEU A 1 342 ? -14.578 13.953 13.102 1 98.06 342 LEU A C 1
ATOM 2675 O O . LEU A 1 342 ? -15.594 13.516 13.633 1 98.06 342 LEU A O 1
ATOM 2679 N N . LEU A 1 343 ? -14.469 15.125 12.586 1 97.94 343 LEU A N 1
ATOM 2680 C CA . LEU A 1 343 ? -15.609 16.047 12.625 1 97.94 343 LEU A CA 1
ATOM 2681 C C . LEU A 1 343 ? -16.766 15.492 11.805 1 97.94 343 LEU A C 1
ATOM 2683 O O . LEU A 1 343 ? -17.938 15.609 12.211 1 97.94 343 LEU A O 1
ATOM 2687 N N . LEU A 1 344 ? -16.453 14.914 10.664 1 98.31 344 LEU A N 1
ATOM 2688 C CA . LEU A 1 344 ? -17.469 14.328 9.805 1 98.31 344 LEU A CA 1
ATOM 2689 C C . LEU A 1 344 ? -18.203 13.203 10.523 1 98.31 344 LEU A C 1
ATOM 2691 O O . LEU A 1 344 ? -19.438 13.156 10.531 1 98.31 344 LEU A O 1
ATOM 2695 N N . LYS A 1 345 ? -17.516 12.359 11.125 1 98.31 345 LYS A N 1
ATOM 2696 C CA . LYS A 1 345 ? -18.125 11.242 11.859 1 98.31 345 LYS A CA 1
ATOM 2697 C C . LYS A 1 345 ? -18.953 11.734 13.039 1 98.31 345 LYS A C 1
ATOM 2699 O O . LYS A 1 345 ? -20.062 11.258 13.273 1 98.31 345 LYS A O 1
ATOM 2704 N N . GLY A 1 346 ? -18.375 12.656 13.805 1 97.88 346 GLY A N 1
ATOM 2705 C CA . GLY A 1 346 ? -19.109 13.242 14.922 1 97.88 346 GLY A CA 1
ATOM 2706 C C . GLY A 1 346 ? -20.422 13.883 14.5 1 97.88 346 GLY A C 1
ATOM 2707 O O . GLY A 1 346 ? -21.453 13.656 15.117 1 97.88 346 GLY A O 1
ATOM 2708 N N . ALA A 1 347 ? -20.359 14.664 13.484 1 97.44 347 ALA A N 1
ATOM 2709 C CA . ALA A 1 347 ? -21.547 15.344 12.984 1 97.44 347 ALA A CA 1
ATOM 2710 C C . ALA A 1 347 ? -22.594 14.344 12.516 1 97.44 347 ALA A C 1
ATOM 2712 O O . ALA A 1 347 ? -23.797 14.523 12.781 1 97.44 347 ALA A O 1
ATOM 2713 N N . ALA A 1 348 ? -22.125 13.328 11.773 1 98.25 348 ALA A N 1
ATOM 2714 C CA . ALA A 1 348 ? -23.047 12.305 11.297 1 98.25 348 ALA A CA 1
ATOM 2715 C C . ALA A 1 348 ? -23.719 11.594 12.469 1 98.25 348 ALA A C 1
ATOM 2717 O O . ALA A 1 348 ? -24.938 11.406 12.469 1 98.25 348 ALA A O 1
ATOM 2718 N N . LEU A 1 349 ? -23 11.258 13.477 1 98.12 349 LEU A N 1
ATOM 2719 C CA . LEU A 1 349 ? -23.516 10.594 14.664 1 98.12 349 LEU A CA 1
ATOM 2720 C C . LEU A 1 349 ? -24.516 11.484 15.398 1 98.12 349 LEU A C 1
ATOM 2722 O O . LEU A 1 349 ? -25.594 11.023 15.797 1 98.12 349 LEU A O 1
ATOM 2726 N N . ARG A 1 350 ? -24.141 12.703 15.562 1 96.44 350 ARG A N 1
ATOM 2727 C CA . ARG A 1 350 ? -25.031 13.656 16.219 1 96.44 350 ARG A CA 1
ATOM 2728 C C . ARG A 1 350 ? -26.375 13.734 15.516 1 96.44 350 ARG A C 1
ATOM 2730 O O . ARG A 1 350 ? -27.438 13.68 16.156 1 96.44 350 ARG A O 1
ATOM 2737 N N . ASN A 1 351 ? -26.344 13.789 14.172 1 96.44 351 ASN A N 1
ATOM 2738 C CA . ASN A 1 351 ? -27.578 13.93 13.398 1 96.44 351 ASN A CA 1
ATOM 2739 C C . ASN A 1 351 ? -28.359 12.625 13.344 1 96.44 351 ASN A C 1
ATOM 2741 O O . ASN A 1 351 ? -29.531 12.609 12.984 1 96.44 351 ASN A O 1
ATOM 2745 N N . MET A 1 352 ? -27.688 11.594 13.695 1 97 352 MET A N 1
ATOM 2746 C CA . MET A 1 352 ? -28.359 10.297 13.812 1 97 352 MET A CA 1
ATOM 2747 C C . MET A 1 352 ? -28.875 10.086 15.227 1 97 352 MET A C 1
ATOM 2749 O O . MET A 1 352 ? -29.469 9.039 15.523 1 97 352 MET A O 1
ATOM 2753 N N . GLY A 1 353 ? -28.594 11.008 16.156 1 95.56 353 GLY A N 1
ATOM 2754 C CA . GLY A 1 353 ? -29.094 10.945 17.516 1 95.56 353 GLY A CA 1
ATOM 2755 C C . GLY A 1 353 ? -28.156 10.219 18.469 1 95.56 353 GLY A C 1
ATOM 2756 O O . GLY A 1 353 ? -28.5 10 19.625 1 95.56 353 GLY A O 1
ATOM 2757 N N . ARG A 1 354 ? -27.094 9.852 17.984 1 97.12 354 ARG A N 1
ATOM 2758 C CA . ARG A 1 354 ? -26.094 9.164 18.812 1 97.12 354 ARG A CA 1
ATOM 2759 C C . ARG A 1 354 ? -25.094 10.148 19.391 1 97.12 354 ARG A C 1
ATOM 2761 O O . ARG A 1 354 ? -23.891 10.023 19.156 1 97.12 354 ARG A O 1
ATOM 2768 N N . VAL A 1 355 ? -25.516 10.961 20.234 1 96.75 355 VAL A N 1
ATOM 2769 C CA . VAL A 1 355 ? -24.812 12.148 20.719 1 96.75 355 VAL A CA 1
ATOM 2770 C C . VAL A 1 355 ? -23.625 11.742 21.578 1 96.75 355 VAL A C 1
ATOM 2772 O O . VAL A 1 355 ? -22.547 12.336 21.5 1 96.75 355 VAL A O 1
ATOM 2775 N N . GLN A 1 356 ? -23.781 10.719 22.375 1 95.69 356 GLN A N 1
ATOM 2776 C CA . GLN A 1 356 ? -22.703 10.289 23.25 1 95.69 356 GLN A CA 1
ATOM 2777 C C . GLN A 1 356 ? -21.516 9.773 22.453 1 95.69 356 GLN A C 1
ATOM 2779 O O . GLN A 1 356 ? -20.359 10.039 22.812 1 95.69 356 GLN A O 1
ATOM 2784 N N . GLU A 1 357 ? -21.844 9.102 21.391 1 97.19 357 GLU A N 1
ATOM 2785 C CA . GLU A 1 357 ? -20.766 8.641 20.516 1 97.19 357 GLU A CA 1
ATOM 2786 C C . GLU A 1 357 ? -20.125 9.805 19.781 1 97.19 357 GLU A C 1
ATOM 2788 O O . GLU A 1 357 ? -18.906 9.805 19.562 1 97.19 357 GLU A O 1
ATOM 2793 N N . ALA A 1 358 ? -20.922 10.758 19.406 1 97.69 358 ALA A N 1
ATOM 2794 C CA . ALA A 1 358 ? -20.422 11.938 18.688 1 97.69 358 ALA A CA 1
ATOM 2795 C C . ALA A 1 358 ? -19.406 12.695 19.531 1 97.69 358 ALA A C 1
ATOM 2797 O O . ALA A 1 358 ? -18.391 13.172 19 1 97.69 358 ALA A O 1
ATOM 2798 N N . ILE A 1 359 ? -19.656 12.781 20.797 1 96.56 359 ILE A N 1
ATOM 2799 C CA . ILE A 1 359 ? -18.828 13.531 21.719 1 96.56 359 ILE A CA 1
ATOM 2800 C C . ILE A 1 359 ? -17.406 12.984 21.703 1 96.56 359 ILE A C 1
ATOM 2802 O O . ILE A 1 359 ? -16.438 13.75 21.734 1 96.56 359 ILE A O 1
ATOM 2806 N N . ILE A 1 360 ? -17.266 11.711 21.562 1 96.81 360 ILE A N 1
ATOM 2807 C CA . ILE A 1 360 ? -15.961 11.062 21.562 1 96.81 360 ILE A CA 1
ATOM 2808 C C . ILE A 1 360 ? -15.133 11.586 20.391 1 96.81 360 ILE A C 1
ATOM 2810 O O . ILE A 1 360 ? -13.953 11.914 20.547 1 96.81 360 ILE A O 1
ATOM 2814 N N . HIS A 1 361 ? -15.688 11.68 19.25 1 97.44 361 HIS A N 1
ATOM 2815 C CA . HIS A 1 361 ? -14.977 12.094 18.047 1 97.44 361 HIS A CA 1
ATOM 2816 C C . HIS A 1 361 ? -14.68 13.594 18.078 1 97.44 361 HIS A C 1
ATOM 2818 O O . HIS A 1 361 ? -13.609 14.023 17.641 1 97.44 361 HIS A O 1
ATOM 2824 N N . PHE A 1 362 ? -15.578 14.383 18.578 1 96.56 362 PHE A N 1
ATOM 2825 C CA . PHE A 1 362 ? -15.336 15.82 18.703 1 96.56 362 PHE A CA 1
ATOM 2826 C C . PHE A 1 362 ? -14.227 16.094 19.703 1 96.56 362 PHE A C 1
ATOM 2828 O O . PHE A 1 362 ? -13.406 17 19.5 1 96.56 362 PHE A O 1
ATOM 2835 N N . ARG A 1 363 ? -14.18 15.352 20.719 1 95.38 363 ARG A N 1
ATOM 2836 C CA . ARG A 1 363 ? -13.125 15.508 21.719 1 95.38 363 ARG A CA 1
ATOM 2837 C C . ARG A 1 363 ? -11.758 15.18 21.125 1 95.38 363 ARG A C 1
ATOM 2839 O O . ARG A 1 363 ? -10.781 15.875 21.375 1 95.38 363 ARG A O 1
ATOM 2846 N N . GLU A 1 364 ? -11.766 14.109 20.375 1 95 364 GLU A N 1
ATOM 2847 C CA . GLU A 1 364 ? -10.516 13.742 19.719 1 95 364 GLU A CA 1
ATOM 2848 C C . GLU A 1 364 ? -10.07 14.812 18.734 1 95 364 GLU A C 1
ATOM 2850 O O . GLU A 1 364 ? -8.883 15.125 18.625 1 95 364 GLU A O 1
ATOM 2855 N N . ALA A 1 365 ? -11 15.375 17.984 1 95.94 365 ALA A N 1
ATOM 2856 C CA . ALA A 1 365 ? -10.695 16.453 17.047 1 95.94 365 ALA A CA 1
ATOM 2857 C C . ALA A 1 365 ? -10.117 17.672 17.781 1 95.94 365 ALA A C 1
ATOM 2859 O O . ALA A 1 365 ? -9.148 18.266 17.312 1 95.94 365 ALA A O 1
ATOM 2860 N N . MET A 1 366 ? -10.688 17.969 18.906 1 92.69 366 MET A N 1
ATOM 2861 C CA . MET A 1 366 ? -10.219 19.078 19.719 1 92.69 366 MET A CA 1
ATOM 2862 C C . MET A 1 366 ? -8.797 18.828 20.219 1 92.69 366 MET A C 1
ATOM 2864 O O . MET A 1 366 ? -7.977 19.75 20.25 1 92.69 366 MET A O 1
ATOM 2868 N N . ARG A 1 367 ? -8.539 17.625 20.578 1 90.69 367 ARG A N 1
ATOM 2869 C CA . ARG A 1 367 ? -7.211 17.25 21.047 1 90.69 367 ARG A CA 1
ATOM 2870 C C . ARG A 1 367 ? -6.172 17.422 19.938 1 90.69 367 ARG A C 1
ATOM 2872 O O . ARG A 1 367 ? -5.078 17.938 20.188 1 90.69 367 ARG A O 1
ATOM 2879 N N . LEU A 1 368 ? -6.492 17.109 18.766 1 91.12 368 LEU A N 1
ATOM 2880 C CA . LEU A 1 368 ? -5.57 17.109 17.625 1 91.12 368 LEU A CA 1
ATOM 2881 C C . LEU A 1 368 ? -5.383 18.531 17.094 1 91.12 368 LEU A C 1
ATOM 2883 O O . LEU A 1 368 ? -4.312 18.859 16.578 1 91.12 368 LEU A O 1
ATOM 2887 N N . ALA A 1 369 ? -6.445 19.297 17.172 1 91.88 369 ALA A N 1
ATOM 2888 C CA . ALA A 1 369 ? -6.402 20.656 16.641 1 91.88 369 ALA A CA 1
ATOM 2889 C C . ALA A 1 369 ? -6.992 21.656 17.641 1 91.88 369 ALA A C 1
ATOM 2891 O O . ALA A 1 369 ? -8.078 22.203 17.422 1 91.88 369 ALA A O 1
ATOM 2892 N N . PRO A 1 370 ? -6.242 21.953 18.609 1 87.12 370 PRO A N 1
ATOM 2893 C CA . PRO A 1 370 ? -6.777 22.781 19.703 1 87.12 370 PRO A CA 1
ATOM 2894 C C . PRO A 1 370 ? -7.051 24.219 19.281 1 87.12 370 PRO A C 1
ATOM 2896 O O . PRO A 1 370 ? -7.816 24.922 19.938 1 87.12 370 PRO A O 1
ATOM 2899 N N . CYS A 1 371 ? -6.523 24.641 18.172 1 87.44 371 CYS A N 1
ATOM 2900 C CA . CYS A 1 371 ? -6.699 26.031 17.75 1 87.44 371 CYS A CA 1
ATOM 2901 C C . CYS A 1 371 ? -7.805 26.156 16.719 1 87.44 371 CYS A C 1
ATOM 2903 O O . CYS A 1 371 ? -8.094 27.266 16.25 1 87.44 371 CYS A O 1
ATOM 2905 N N . ARG A 1 372 ? -8.445 25.078 16.391 1 89.94 372 ARG A N 1
ATOM 2906 C CA . ARG A 1 372 ? -9.539 25.109 15.438 1 89.94 372 ARG A CA 1
ATOM 2907 C C . ARG A 1 372 ? -10.891 25.188 16.156 1 89.94 372 ARG A C 1
ATOM 2909 O O . ARG A 1 372 ? -11.336 24.234 16.781 1 89.94 372 ARG A O 1
ATOM 2916 N N . LEU A 1 373 ? -11.664 26.203 15.977 1 89.62 373 LEU A N 1
ATOM 2917 C CA . LEU A 1 373 ? -12.852 26.516 16.766 1 89.62 373 LEU A CA 1
ATOM 2918 C C . LEU A 1 373 ? -14.023 25.625 16.359 1 89.62 373 LEU A C 1
ATOM 2920 O O . LEU A 1 373 ? -14.922 25.375 17.172 1 89.62 373 LEU A O 1
ATOM 2924 N N . ASP A 1 374 ? -14.031 25.203 15.133 1 87.88 374 ASP A N 1
ATOM 2925 C CA . ASP A 1 374 ? -15.141 24.359 14.695 1 87.88 374 ASP A CA 1
ATOM 2926 C C . ASP A 1 374 ? -15.141 23.016 15.43 1 87.88 374 ASP A C 1
ATOM 2928 O O . ASP A 1 374 ? -16.188 22.375 15.57 1 87.88 374 ASP A O 1
ATOM 2932 N N . CYS A 1 375 ? -13.977 22.578 15.891 1 91.62 375 CYS A N 1
ATOM 2933 C CA . CYS A 1 375 ? -13.898 21.375 16.719 1 91.62 375 CYS A CA 1
ATOM 2934 C C . CYS A 1 375 ? -14.656 21.562 18.031 1 91.62 375 CYS A C 1
ATOM 2936 O O . CYS A 1 375 ? -15.336 20.641 18.484 1 91.62 375 CYS A O 1
ATOM 2938 N N . TYR A 1 376 ? -14.664 22.75 18.516 1 92.56 376 TYR A N 1
ATOM 2939 C CA . TYR A 1 376 ? -15.336 23.062 19.766 1 92.56 376 TYR A CA 1
ATOM 2940 C C . TYR A 1 376 ? -16.828 23.266 19.547 1 92.56 376 TYR A C 1
ATOM 2942 O O . TYR A 1 376 ? -17.641 22.875 20.391 1 92.56 376 TYR A O 1
ATOM 2950 N N . GLU A 1 377 ? -17.156 23.844 18.484 1 91.81 377 GLU A N 1
ATOM 2951 C CA . GLU A 1 377 ? -18.562 24.109 18.172 1 91.81 377 GLU A CA 1
ATOM 2952 C C . GLU A 1 377 ? -19.375 22.828 18.125 1 91.81 377 GLU A C 1
ATOM 2954 O O . GLU A 1 377 ? -20.469 22.766 18.672 1 91.81 377 GLU A O 1
ATOM 2959 N N . GLY A 1 378 ? -18.797 21.797 17.422 1 92.5 378 GLY A N 1
ATOM 2960 C CA . GLY A 1 378 ? -19.469 20.5 17.391 1 92.5 378 GLY A CA 1
ATOM 2961 C C . GLY A 1 378 ? -19.672 19.891 18.766 1 92.5 378 GLY A C 1
ATOM 2962 O O . GLY A 1 378 ? -20.734 19.344 19.062 1 92.5 378 GLY A O 1
ATOM 2963 N N . LEU A 1 379 ? -18.703 20.031 19.594 1 94.38 379 LEU A N 1
ATOM 2964 C CA . LEU A 1 379 ? -18.75 19.484 20.953 1 94.38 379 LEU A CA 1
ATOM 2965 C C . LEU A 1 379 ? -19.781 20.234 21.797 1 94.38 379 LEU A C 1
ATOM 2967 O O . LEU A 1 379 ? -20.578 19.609 22.516 1 94.38 379 LEU A O 1
ATOM 2971 N N . ILE A 1 380 ? -19.844 21.516 21.703 1 94.56 380 ILE A N 1
ATOM 2972 C CA . ILE A 1 380 ? -20.781 22.344 22.438 1 94.56 380 ILE A CA 1
ATOM 2973 C C . ILE A 1 380 ? -22.219 22.016 22.016 1 94.56 380 ILE A C 1
ATOM 2975 O O . ILE A 1 380 ? -23.109 21.875 22.859 1 94.56 380 ILE A O 1
ATOM 2979 N N . ASP A 1 381 ? -22.422 21.844 20.719 1 93.25 381 ASP A N 1
ATOM 2980 C CA . ASP A 1 381 ? -23.734 21.469 20.188 1 93.25 381 ASP A CA 1
ATOM 2981 C C . ASP A 1 381 ? -24.188 20.141 20.781 1 93.25 381 ASP A C 1
ATOM 2983 O O . ASP A 1 381 ? -25.375 19.969 21.109 1 93.25 381 ASP A O 1
ATOM 2987 N N . CYS A 1 382 ? -23.281 19.203 20.891 1 95.25 382 CYS A N 1
ATOM 2988 C CA . CYS A 1 382 ? -23.609 17.906 21.469 1 95.25 382 CYS A CA 1
ATOM 2989 C C . CYS A 1 382 ? -23.984 18.031 22.938 1 95.25 382 CYS A C 1
ATOM 2991 O O . CYS A 1 382 ? -24.938 17.422 23.406 1 95.25 382 CYS A O 1
ATOM 2993 N N . TYR A 1 383 ? -23.25 18.875 23.688 1 94.69 383 TYR A N 1
ATOM 2994 C CA . TYR A 1 383 ? -23.547 19.094 25.094 1 94.69 383 TYR A CA 1
ATOM 2995 C C . TYR A 1 383 ? -24.922 19.734 25.266 1 94.69 383 TYR A C 1
ATOM 2997 O O . TYR A 1 383 ? -25.719 19.312 26.109 1 94.69 383 TYR A O 1
ATOM 3005 N N . LEU A 1 384 ? -25.141 20.719 24.453 1 92.44 384 LEU A N 1
ATOM 3006 C CA . LEU A 1 384 ? -26.422 21.406 24.547 1 92.44 384 LEU A CA 1
ATOM 3007 C C . LEU A 1 384 ? -27.562 20.453 24.188 1 92.44 384 LEU A C 1
ATOM 3009 O O . LEU A 1 384 ? -28.625 20.484 24.828 1 92.44 384 LEU A O 1
ATOM 3013 N N . ALA A 1 385 ? -27.359 19.609 23.188 1 91.69 385 ALA A N 1
ATOM 3014 C CA . ALA A 1 385 ? -28.359 18.641 22.766 1 91.69 385 ALA A CA 1
ATOM 3015 C C . ALA A 1 385 ? -28.625 17.609 23.875 1 91.69 385 ALA A C 1
ATOM 3017 O O . ALA A 1 385 ? -29.719 17.062 23.969 1 91.69 385 ALA A O 1
ATOM 3018 N N . SER A 1 386 ? -27.641 17.422 24.719 1 92.31 386 SER A N 1
ATOM 3019 C CA . SER A 1 386 ? -27.766 16.453 25.812 1 92.31 386 SER A CA 1
ATOM 3020 C C . SER A 1 386 ? -28.078 17.156 27.141 1 92.31 386 SER A C 1
ATOM 3022 O O . SER A 1 386 ? -27.859 16.594 28.203 1 92.31 386 SER A O 1
ATOM 3024 N N . ASN A 1 387 ? -28.484 18.406 27.125 1 89.44 387 ASN A N 1
ATOM 3025 C CA . ASN A 1 387 ? -28.844 19.234 28.266 1 89.44 387 ASN A CA 1
ATOM 3026 C C . ASN A 1 387 ? -27.672 19.438 29.234 1 89.44 387 ASN A C 1
ATOM 3028 O O . ASN A 1 387 ? -27.859 19.516 30.438 1 89.44 387 ASN A O 1
ATOM 3032 N N . GLY A 1 388 ? -26.562 19.328 28.594 1 92.25 388 GLY A N 1
ATOM 3033 C CA . GLY A 1 388 ? -25.359 19.594 29.359 1 92.25 388 GLY A CA 1
ATOM 3034 C C . GLY A 1 388 ? -24.906 21.031 29.297 1 92.25 388 GLY A C 1
ATOM 3035 O O . GLY A 1 388 ? -23.797 21.328 28.844 1 92.25 388 GLY A O 1
ATOM 3036 N N . ILE A 1 389 ? -25.672 21.969 29.75 1 92 389 ILE A N 1
ATOM 3037 C CA . ILE A 1 389 ? -25.438 23.391 29.641 1 92 389 ILE A CA 1
ATOM 3038 C C . ILE A 1 389 ? -24.188 23.781 30.438 1 92 389 ILE A C 1
ATOM 3040 O O . ILE A 1 389 ? -23.406 24.625 30.016 1 92 389 ILE A O 1
ATOM 3044 N N . ARG A 1 390 ? -23.969 23.172 31.516 1 93.12 390 ARG A N 1
ATOM 3045 C CA . ARG A 1 390 ? -22.812 23.469 32.375 1 93.12 390 ARG A CA 1
ATOM 3046 C C . ARG A 1 390 ? -21.516 23.094 31.656 1 93.12 390 ARG A C 1
ATOM 3048 O O . ARG A 1 390 ? -20.547 23.859 31.672 1 93.12 390 ARG A O 1
ATOM 3055 N N . GLU A 1 391 ? -21.594 21.891 31.078 1 93.94 391 GLU A N 1
ATOM 3056 C CA . GLU A 1 391 ? -20.422 21.438 30.328 1 93.94 391 GLU A CA 1
ATOM 3057 C C . GLU A 1 391 ? -20.141 22.359 29.141 1 93.94 391 GLU A C 1
ATOM 3059 O O . GLU A 1 391 ? -18.984 22.703 28.891 1 93.94 391 GLU A O 1
ATOM 3064 N N . ALA A 1 392 ? -21.172 22.75 28.438 1 95.31 392 ALA A N 1
ATOM 3065 C CA . ALA A 1 392 ? -21.047 23.656 27.297 1 95.31 392 ALA A CA 1
ATOM 3066 C C . ALA A 1 392 ? -20.484 25 27.719 1 95.31 392 ALA A C 1
ATOM 3068 O O . ALA A 1 392 ? -19.609 25.547 27.047 1 95.31 392 ALA A O 1
ATOM 3069 N N . MET A 1 393 ? -20.984 25.453 28.812 1 93.88 393 MET A N 1
ATOM 3070 C CA . MET A 1 393 ? -20.531 26.734 29.328 1 93.88 393 MET A CA 1
ATOM 3071 C C . MET A 1 393 ? -19.062 26.656 29.734 1 93.88 393 MET A C 1
ATOM 3073 O O . MET A 1 393 ? -18.281 27.578 29.469 1 93.88 393 MET A O 1
ATOM 3077 N N . GLY A 1 394 ? -18.719 25.641 30.406 1 94.12 394 GLY A N 1
ATOM 3078 C CA . GLY A 1 394 ? -17.328 25.438 30.766 1 94.12 394 GLY A CA 1
ATOM 3079 C C . GLY A 1 394 ? -16.406 25.422 29.578 1 94.12 394 GLY A C 1
ATOM 3080 O O . GLY A 1 394 ? -15.336 26.031 29.609 1 94.12 394 GLY A O 1
ATOM 3081 N N . MET A 1 395 ? -16.812 24.75 28.547 1 93.38 395 MET A N 1
ATOM 3082 C CA . MET A 1 395 ? -16.016 24.656 27.312 1 93.38 395 MET A CA 1
ATOM 3083 C C . MET A 1 395 ? -15.914 26.031 26.641 1 93.38 395 MET A C 1
ATOM 3085 O O . MET A 1 395 ? -14.828 26.438 26.219 1 93.38 395 MET A O 1
ATOM 3089 N N . ALA A 1 396 ? -17.016 26.672 26.531 1 94.31 396 ALA A N 1
ATOM 3090 C CA . ALA A 1 396 ? -17.047 27.984 25.891 1 94.31 396 ALA A CA 1
ATOM 3091 C C . ALA A 1 396 ? -16.156 28.984 26.625 1 94.31 396 ALA A C 1
ATOM 3093 O O . ALA A 1 396 ? -15.453 29.781 26 1 94.31 396 ALA A O 1
ATOM 3094 N N . ASN A 1 397 ? -16.156 28.891 27.922 1 92.5 397 ASN A N 1
ATOM 3095 C CA . ASN A 1 397 ? -15.32 29.766 28.719 1 92.5 397 ASN A CA 1
ATOM 3096 C C . ASN A 1 397 ? -13.844 29.453 28.547 1 92.5 397 ASN A C 1
ATOM 3098 O O . ASN A 1 397 ? -13.008 30.344 28.484 1 92.5 397 ASN A O 1
ATOM 3102 N N . ASN A 1 398 ? -13.602 28.234 28.484 1 90.44 398 ASN A N 1
ATOM 3103 C CA . ASN A 1 398 ? -12.219 27.797 28.297 1 90.44 398 ASN A CA 1
ATOM 3104 C C . ASN A 1 398 ? -11.648 28.297 26.969 1 90.44 398 ASN A C 1
ATOM 3106 O O . ASN A 1 398 ? -10.492 28.734 26.906 1 90.44 398 ASN A O 1
ATOM 3110 N N . ILE A 1 399 ? -12.414 28.219 25.938 1 90.94 399 ILE A N 1
ATOM 3111 C CA . ILE A 1 399 ? -11.961 28.656 24.609 1 90.94 399 ILE A CA 1
ATOM 3112 C C . ILE A 1 399 ? -11.75 30.172 24.625 1 90.94 399 ILE A C 1
ATOM 3114 O O . ILE A 1 399 ? -10.773 30.672 24.062 1 90.94 399 ILE A O 1
ATOM 3118 N N . TYR A 1 400 ? -12.68 30.781 25.266 1 89.31 400 TYR A N 1
ATOM 3119 C CA . TYR A 1 400 ? -12.602 32.219 25.391 1 89.31 400 TYR A CA 1
ATOM 3120 C C . TYR A 1 400 ? -11.32 32.656 26.109 1 89.31 400 TYR A C 1
ATOM 3122 O O . TYR A 1 400 ? -10.633 33.594 25.672 1 89.31 400 TYR A O 1
ATOM 3130 N N . LYS A 1 401 ? -10.914 31.969 27.016 1 88.69 401 LYS A N 1
ATOM 3131 C CA . LYS A 1 401 ? -9.734 32.281 27.828 1 88.69 401 LYS A CA 1
ATOM 3132 C C . LYS A 1 401 ? -8.453 31.891 27.094 1 88.69 401 LYS A C 1
ATOM 3134 O O . LYS A 1 401 ? -7.457 32.625 27.156 1 88.69 401 LYS A O 1
ATOM 3139 N N . THR A 1 402 ? -8.477 30.797 26.406 1 84.31 402 THR A N 1
ATOM 3140 C CA . THR A 1 402 ? -7.273 30.234 25.812 1 84.31 402 THR A CA 1
ATOM 3141 C C . THR A 1 402 ? -6.992 30.859 24.453 1 84.31 402 THR A C 1
ATOM 3143 O O . THR A 1 402 ? -5.836 31.125 24.109 1 84.31 402 THR A O 1
ATOM 3146 N N . LEU A 1 403 ? -8.039 31.125 23.656 1 83.94 403 LEU A N 1
ATOM 3147 C CA . LEU A 1 403 ? -7.836 31.562 22.281 1 83.94 403 LEU A CA 1
ATOM 3148 C C . LEU A 1 403 ? -8.086 33.062 22.156 1 83.94 403 LEU A C 1
ATOM 3150 O O . LEU A 1 403 ? -7.797 33.656 21.125 1 83.94 403 LEU A O 1
ATOM 3154 N N . GLY A 1 404 ? -8.555 33.656 23.25 1 86.31 404 GLY A N 1
ATOM 3155 C CA . GLY A 1 404 ? -8.742 35.094 23.266 1 86.31 404 GLY A CA 1
ATOM 3156 C C . GLY A 1 404 ? -10.148 35.5 22.875 1 86.31 404 GLY A C 1
ATOM 3157 O O . GLY A 1 404 ? -10.945 34.688 22.422 1 86.31 404 GLY A O 1
ATOM 3158 N N . ALA A 1 405 ? -10.375 36.781 23.078 1 89.44 405 ALA A N 1
ATOM 3159 C CA . ALA A 1 405 ? -11.695 37.344 22.844 1 89.44 405 ALA A CA 1
ATOM 3160 C C . ALA A 1 405 ? -11.828 37.844 21.406 1 89.44 405 ALA A C 1
ATOM 3162 O O . ALA A 1 405 ? -11.703 39.062 21.156 1 89.44 405 ALA A O 1
ATOM 3163 N N . ASN A 1 406 ? -12.039 36.938 20.562 1 88.5 406 ASN A N 1
ATOM 3164 C CA . ASN A 1 406 ? -12.289 37.344 19.172 1 88.5 406 ASN A CA 1
ATOM 3165 C C . ASN A 1 406 ? -13.742 37.094 18.781 1 88.5 406 ASN A C 1
ATOM 3167 O O . ASN A 1 406 ? -14.516 36.531 19.562 1 88.5 406 ASN A O 1
ATOM 3171 N N . ALA A 1 407 ? -14.055 37.625 17.625 1 91.31 407 ALA A N 1
ATOM 3172 C CA . ALA A 1 407 ? -15.453 37.594 17.203 1 91.31 407 ALA A CA 1
ATOM 3173 C C . ALA A 1 407 ? -16 36.156 17.266 1 91.31 407 ALA A C 1
ATOM 3175 O O . ALA A 1 407 ? -17.156 35.938 17.672 1 91.31 407 ALA A O 1
ATOM 3176 N N . GLN A 1 408 ? -15.203 35.219 16.953 1 91.44 408 GLN A N 1
ATOM 3177 C CA . GLN A 1 408 ? -15.648 33.812 16.906 1 91.44 408 GLN A CA 1
ATOM 3178 C C . GLN A 1 408 ? -15.859 33.281 18.328 1 91.44 408 GLN A C 1
ATOM 3180 O O . GLN A 1 408 ? -16.891 32.688 18.609 1 91.44 408 GLN A O 1
ATOM 3185 N N . THR A 1 409 ? -14.867 33.469 19.203 1 93.62 409 THR A N 1
ATOM 3186 C CA . THR A 1 409 ? -14.969 32.938 20.562 1 93.62 409 THR A CA 1
ATOM 3187 C C . THR A 1 409 ? -16.094 33.656 21.328 1 93.62 409 THR A C 1
ATOM 3189 O O . THR A 1 409 ? -16.797 33 22.109 1 93.62 409 THR A O 1
ATOM 3192 N N . LEU A 1 410 ? -16.25 34.875 21.062 1 94.88 410 LEU A N 1
ATOM 3193 C CA . LEU A 1 410 ? -17.344 35.656 21.688 1 94.88 410 LEU A CA 1
ATOM 3194 C C . LEU A 1 410 ? -18.703 35.125 21.25 1 94.88 410 LEU A C 1
ATOM 3196 O O . LEU A 1 410 ? -19.609 34.969 22.078 1 94.88 410 LEU A O 1
ATOM 3200 N N . THR A 1 411 ? -18.797 34.844 20.031 1 94.25 411 THR A N 1
ATOM 3201 C CA . THR A 1 411 ? -20.047 34.344 19.484 1 94.25 411 THR A CA 1
ATOM 3202 C C . THR A 1 411 ? -20.359 32.969 20.062 1 94.25 411 THR A C 1
ATOM 3204 O O . THR A 1 411 ? -21.516 32.656 20.375 1 94.25 411 THR A O 1
ATOM 3207 N N . ILE A 1 412 ? -19.375 32.125 20.188 1 93.81 412 ILE A N 1
ATOM 3208 C CA . ILE A 1 412 ? -19.547 30.781 20.766 1 93.81 412 ILE A CA 1
ATOM 3209 C C . ILE A 1 412 ? -20.047 30.891 22.203 1 93.81 412 ILE A C 1
ATOM 3211 O O . ILE A 1 412 ? -21 30.219 22.594 1 93.81 412 ILE A O 1
ATOM 3215 N N . LEU A 1 413 ? -19.406 31.75 22.938 1 94.69 413 LEU A N 1
ATOM 3216 C CA . LEU A 1 413 ? -19.812 31.969 24.328 1 94.69 413 LEU A CA 1
ATOM 3217 C C . LEU A 1 413 ? -21.234 32.5 24.391 1 94.69 413 LEU A C 1
ATOM 3219 O O . LEU A 1 413 ? -22.031 32.062 25.234 1 94.69 413 LEU A O 1
ATOM 3223 N N . ALA A 1 414 ? -21.547 33.375 23.547 1 95.12 414 ALA A N 1
ATOM 3224 C CA . ALA A 1 414 ? -22.891 33.938 23.516 1 95.12 414 ALA A CA 1
ATOM 3225 C C . ALA A 1 414 ? -23.938 32.875 23.203 1 95.12 414 ALA A C 1
ATOM 3227 O O . ALA A 1 414 ? -25.031 32.875 23.766 1 95.12 414 ALA A O 1
ATOM 3228 N N . THR A 1 415 ? -23.641 32 22.266 1 92.94 415 THR A N 1
ATOM 3229 C CA . THR A 1 415 ? -24.547 30.922 21.859 1 92.94 415 THR A CA 1
ATOM 3230 C C . THR A 1 415 ? -24.922 30.047 23.047 1 92.94 415 THR A C 1
ATOM 3232 O O . THR A 1 415 ? -26.062 29.641 23.188 1 92.94 415 THR A O 1
ATOM 3235 N N . VAL A 1 416 ? -23.938 29.75 23.891 1 94.38 416 VAL A N 1
ATOM 3236 C CA . VAL A 1 416 ? -24.203 28.922 25.078 1 94.38 416 VAL A CA 1
ATOM 3237 C C . VAL A 1 416 ? -25 29.719 26.094 1 94.38 416 VAL A C 1
ATOM 3239 O O . VAL A 1 416 ? -25.922 29.203 26.719 1 94.38 416 VAL A O 1
ATOM 3242 N N . CYS A 1 417 ? -24.703 31 26.219 1 93.25 417 CYS A N 1
ATOM 3243 C CA . CYS A 1 417 ? -25.391 31.875 27.172 1 93.25 417 CYS A CA 1
ATOM 3244 C C . CYS A 1 417 ? -26.859 32.031 26.812 1 93.25 417 CYS A C 1
ATOM 3246 O O . CYS A 1 417 ? -27.703 32.25 27.672 1 93.25 417 CYS A O 1
ATOM 3248 N N . LEU A 1 418 ? -27.156 31.891 25.578 1 92.06 418 LEU A N 1
ATOM 3249 C CA . LEU A 1 418 ? -28.531 32.031 25.094 1 92.06 418 LEU A CA 1
ATOM 3250 C C . LEU A 1 418 ? -29.406 30.891 25.562 1 92.06 418 LEU A C 1
ATOM 3252 O O . LEU A 1 418 ? -30.625 31 25.562 1 92.06 418 LEU A O 1
ATOM 3256 N N . GLU A 1 419 ? -28.75 29.797 25.953 1 89.81 419 GLU A N 1
ATOM 3257 C CA . GLU A 1 419 ? -29.5 28.609 26.344 1 89.81 419 GLU A CA 1
ATOM 3258 C C . GLU A 1 419 ? -29.938 28.703 27.797 1 89.81 419 GLU A C 1
ATOM 3260 O O . GLU A 1 419 ? -30.781 27.906 28.25 1 89.81 419 GLU A O 1
ATOM 3265 N N . ASP A 1 420 ? -29.438 29.641 28.531 1 85.94 420 ASP A N 1
ATOM 3266 C CA . ASP A 1 420 ? -29.812 29.922 29.906 1 85.94 420 ASP A CA 1
ATOM 3267 C C . ASP A 1 420 ? -30.484 31.281 30.031 1 85.94 420 ASP A C 1
ATOM 3269 O O . ASP A 1 420 ? -29.844 32.312 29.812 1 85.94 420 ASP A O 1
ATOM 3273 N N . PRO A 1 421 ? -31.734 31.312 30.469 1 84.56 421 PRO A N 1
ATOM 3274 C CA . PRO A 1 421 ? -32.469 32.594 30.594 1 84.56 421 PRO A CA 1
ATOM 3275 C C . PRO A 1 421 ? -31.75 33.562 31.516 1 84.56 421 PRO A C 1
ATOM 3277 O O . PRO A 1 421 ? -31.859 34.781 31.328 1 84.56 421 PRO A O 1
ATOM 3280 N N . MET A 1 422 ? -31 33.125 32.438 1 88 422 MET A N 1
ATOM 3281 C CA . MET A 1 422 ? -30.328 34 33.406 1 88 422 MET A CA 1
ATOM 3282 C C . MET A 1 422 ? -29.141 34.688 32.781 1 88 422 MET A C 1
ATOM 3284 O O . MET A 1 422 ? -28.672 35.719 33.281 1 88 422 MET A O 1
ATOM 3288 N N . THR A 1 423 ? -28.688 34.219 31.609 1 89.5 423 THR A N 1
ATOM 3289 C CA . THR A 1 423 ? -27.469 34.781 31.031 1 89.5 423 THR A CA 1
ATOM 3290 C C . THR A 1 423 ? -27.75 35.406 29.672 1 89.5 423 THR A C 1
ATOM 3292 O O . THR A 1 423 ? -26.828 35.656 28.891 1 89.5 423 THR A O 1
ATOM 3295 N N . GLN A 1 424 ? -28.906 35.688 29.328 1 89.12 424 GLN A N 1
ATOM 3296 C CA . GLN A 1 424 ? -29.297 36.219 28.016 1 89.12 424 GLN A CA 1
ATOM 3297 C C . GLN A 1 424 ? -28.75 37.625 27.812 1 89.12 424 GLN A C 1
ATOM 3299 O O . GLN A 1 424 ? -28.375 38 26.703 1 89.12 424 GLN A O 1
ATOM 3304 N N . GLU A 1 425 ? -28.828 38.375 28.906 1 91 425 GLU A N 1
ATOM 3305 C CA . GLU A 1 425 ? -28.281 39.75 28.812 1 91 425 GLU A CA 1
ATOM 3306 C C . GLU A 1 425 ? -26.781 39.719 28.516 1 91 425 GLU A C 1
ATOM 3308 O O . GLU A 1 425 ? -26.297 40.531 27.75 1 91 425 GLU A O 1
ATOM 3313 N N . LYS A 1 426 ? -26.156 38.844 29.125 1 93.94 426 LYS A N 1
ATOM 3314 C CA . LYS A 1 426 ? -24.734 38.656 28.844 1 93.94 426 LYS A CA 1
ATOM 3315 C C . LYS A 1 426 ? -24.5 38.281 27.391 1 93.94 426 LYS A C 1
ATOM 3317 O O . LYS A 1 426 ? -23.562 38.75 26.75 1 93.94 426 LYS A O 1
ATOM 3322 N N . ALA A 1 427 ? -25.312 37.438 26.828 1 94.94 427 ALA A N 1
ATOM 3323 C CA . ALA A 1 427 ? -25.234 37 25.438 1 94.94 427 ALA A CA 1
ATOM 3324 C C . ALA A 1 427 ? -25.328 38.188 24.484 1 94.94 427 ALA A C 1
ATOM 3326 O O . ALA A 1 427 ? -24.609 38.25 23.484 1 94.94 427 ALA A O 1
ATOM 3327 N N . LYS A 1 428 ? -26.203 39.062 24.859 1 94.44 428 LYS A N 1
ATOM 3328 C CA . LYS A 1 428 ? -26.375 40.281 24.031 1 94.44 428 LYS A CA 1
ATOM 3329 C C . LYS A 1 428 ? -25.094 41.094 23.984 1 94.44 428 LYS A C 1
ATOM 3331 O O . LYS A 1 428 ? -24.688 41.562 22.922 1 94.44 428 LYS A O 1
ATOM 3336 N N . THR A 1 429 ? -24.516 41.281 25.109 1 95.81 429 THR A N 1
ATOM 3337 C CA . THR A 1 429 ? -23.297 42.062 25.219 1 95.81 429 THR A CA 1
ATOM 3338 C C . THR A 1 429 ? -22.156 41.406 24.438 1 95.81 429 THR A C 1
ATOM 3340 O O . THR A 1 429 ? -21.391 42.062 23.766 1 95.81 429 THR A O 1
ATOM 3343 N N . LEU A 1 430 ? -22.078 40.156 24.578 1 96.31 430 LEU A N 1
ATOM 3344 C CA . LEU A 1 430 ? -21.047 39.375 23.891 1 96.31 430 LEU A CA 1
ATOM 3345 C C . LEU A 1 430 ? -21.203 39.5 22.375 1 96.31 430 LEU A C 1
ATOM 3347 O O . LEU A 1 430 ? -20.234 39.656 21.656 1 96.31 430 LEU A O 1
ATOM 3351 N N . LEU A 1 431 ? -22.406 39.375 21.859 1 96.25 431 LEU A N 1
ATOM 3352 C CA . LEU A 1 431 ? -22.672 39.469 20.438 1 96.25 431 LEU A CA 1
ATOM 3353 C C . LEU A 1 431 ? -22.375 40.875 19.922 1 96.25 431 LEU A C 1
ATOM 3355 O O . LEU A 1 431 ? -21.875 41.031 18.797 1 96.25 431 LEU A O 1
ATOM 3359 N N . ASP A 1 432 ? -22.641 41.875 20.766 1 95.94 432 ASP A N 1
ATOM 3360 C CA . ASP A 1 432 ? -22.312 43.25 20.391 1 95.94 432 ASP A CA 1
ATOM 3361 C C . ASP A 1 432 ? -20.812 43.438 20.25 1 95.94 432 ASP A C 1
ATOM 3363 O O . ASP A 1 432 ? -20.344 44.094 19.312 1 95.94 432 ASP A O 1
ATOM 3367 N N . LYS A 1 433 ? -20.109 42.875 21.125 1 95.94 433 LYS A N 1
ATOM 3368 C CA . LYS A 1 433 ? -18.656 42.938 21.078 1 95.94 433 LYS A CA 1
ATOM 3369 C C . LYS A 1 433 ? -18.109 42.219 19.844 1 95.94 433 LYS A C 1
ATOM 3371 O O . LYS A 1 433 ? -17.156 42.688 19.219 1 95.94 433 LYS A O 1
ATOM 3376 N N . ALA A 1 434 ? -18.656 41.031 19.594 1 95.75 434 ALA A N 1
ATOM 3377 C CA . ALA A 1 434 ? -18.25 40.25 18.438 1 95.75 434 ALA A CA 1
ATOM 3378 C C . ALA A 1 434 ? -18.469 41.031 17.141 1 95.75 434 ALA A C 1
ATOM 3380 O O . ALA A 1 434 ? -17.594 41.094 16.281 1 95.75 434 ALA A O 1
ATOM 3381 N N . LEU A 1 435 ? -19.641 41.688 17.031 1 95.38 435 LEU A N 1
ATOM 3382 C CA . LEU A 1 435 ? -20.016 42.406 15.82 1 95.38 435 LEU A CA 1
ATOM 3383 C C . LEU A 1 435 ? -19.266 43.719 15.703 1 95.38 435 LEU A C 1
ATOM 3385 O O . LEU A 1 435 ? -19.094 44.25 14.609 1 95.38 435 LEU A O 1
ATOM 3389 N N . ALA A 1 436 ? -18.766 44.25 16.844 1 95.69 436 ALA A N 1
ATOM 3390 C CA . ALA A 1 436 ? -17.906 45.406 16.812 1 95.69 436 ALA A CA 1
ATOM 3391 C C . ALA A 1 436 ? -16.547 45.094 16.203 1 95.69 436 ALA A C 1
ATOM 3393 O O . ALA A 1 436 ? -15.938 45.938 15.539 1 95.69 436 ALA A O 1
ATOM 3394 N N . GLN A 1 437 ? -16.141 43.875 16.5 1 93 437 GLN A N 1
ATOM 3395 C CA . GLN A 1 437 ? -14.859 43.438 15.953 1 93 437 GLN A CA 1
ATOM 3396 C C . GLN A 1 437 ? -14.992 43.062 14.477 1 93 437 GLN A C 1
ATOM 3398 O O . GLN A 1 437 ? -14.125 43.406 13.664 1 93 437 GLN A O 1
ATOM 3403 N N . ARG A 1 438 ? -16.062 42.312 14.18 1 92.56 438 ARG A N 1
ATOM 3404 C CA . ARG A 1 438 ? -16.344 41.844 12.828 1 92.56 438 ARG A CA 1
ATOM 3405 C C . ARG A 1 438 ? -17.812 42 12.484 1 92.56 438 ARG A C 1
ATOM 3407 O O . ARG A 1 438 ? -18.578 41.031 12.586 1 92.56 438 ARG A O 1
ATOM 3414 N N . PRO A 1 439 ? -18.094 43.062 11.914 1 91 439 PRO A N 1
ATOM 3415 C CA . PRO A 1 439 ? -19.5 43.375 11.648 1 91 439 PRO A CA 1
ATOM 3416 C C . PRO A 1 439 ? -20.141 42.375 10.656 1 91 439 PRO A C 1
ATOM 3418 O O . PRO A 1 439 ? -21.359 42.219 10.641 1 91 439 PRO A O 1
ATOM 3421 N N . ASP A 1 440 ? -19.297 41.719 9.93 1 87.38 440 ASP A N 1
ATOM 3422 C CA . ASP A 1 440 ? -19.828 40.844 8.875 1 87.38 440 ASP A CA 1
ATOM 3423 C C . ASP A 1 440 ? -19.75 39.375 9.273 1 87.38 440 ASP A C 1
ATOM 3425 O O . ASP A 1 440 ? -19.891 38.5 8.43 1 87.38 440 ASP A O 1
ATOM 3429 N N . TYR A 1 441 ? -19.625 39.188 10.562 1 89.19 441 TYR A N 1
ATOM 3430 C CA . TYR A 1 441 ? -19.547 37.812 11.016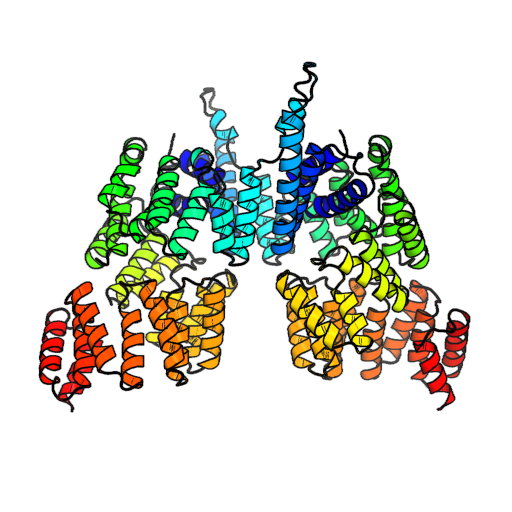 1 89.19 441 TYR A CA 1
ATOM 3431 C C . TYR A 1 441 ? -20.938 37.219 11.102 1 89.19 441 TYR A C 1
ATOM 3433 O O . TYR A 1 441 ? -21.641 37.406 12.102 1 89.19 441 TYR A O 1
ATOM 3441 N N . ILE A 1 442 ? -21.281 36.406 10.172 1 85.19 442 ILE A N 1
ATOM 3442 C CA . ILE A 1 442 ? -22.641 35.93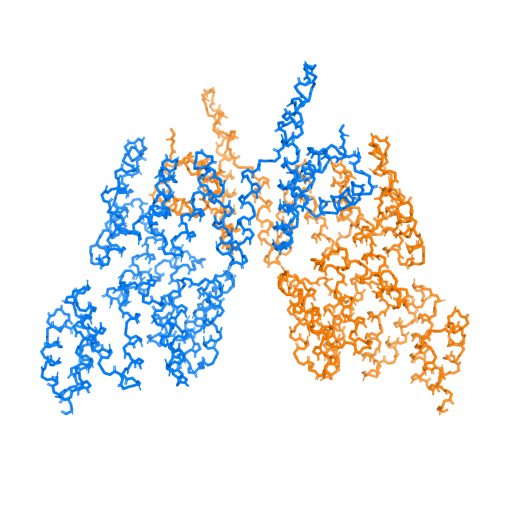8 9.914 1 85.19 442 ILE A CA 1
ATOM 3443 C C . ILE A 1 442 ? -23.188 35.219 11.141 1 85.19 442 ILE A C 1
ATOM 3445 O O . ILE A 1 442 ? -24.344 35.406 11.523 1 85.19 442 ILE A O 1
ATOM 3449 N N . LYS A 1 443 ? -22.422 34.438 11.766 1 86.62 443 LYS A N 1
ATOM 3450 C CA . LYS A 1 443 ? -22.891 33.656 12.906 1 86.62 443 LYS A CA 1
ATOM 3451 C C . LYS A 1 443 ? -23.344 34.562 14.039 1 86.62 443 LYS A C 1
ATOM 3453 O O . LYS A 1 443 ? -24.344 34.312 14.703 1 86.62 443 LYS A O 1
ATOM 3458 N N . ALA A 1 444 ? -22.594 35.562 14.25 1 92.31 444 ALA A N 1
ATOM 3459 C CA . ALA A 1 444 ? -22.953 36.5 15.297 1 92.31 444 ALA A CA 1
ATOM 3460 C C . ALA A 1 444 ? -24.219 37.281 14.922 1 92.31 444 ALA A C 1
ATOM 3462 O O . ALA A 1 444 ? -25.062 37.562 15.773 1 92.31 444 ALA A O 1
ATOM 3463 N N . VAL A 1 445 ? -24.328 37.594 13.672 1 92 445 VAL A N 1
ATOM 3464 C CA . VAL A 1 445 ? -25.484 38.344 13.172 1 92 445 VAL A CA 1
ATOM 3465 C C . VAL A 1 445 ? -26.75 37.5 13.359 1 92 445 VAL A C 1
ATOM 3467 O O . VAL A 1 445 ? -27.766 38 13.836 1 92 445 VAL A O 1
ATOM 3470 N N . VAL A 1 446 ? -26.656 36.312 13.008 1 90.44 446 VAL A N 1
ATOM 3471 C CA . VAL A 1 446 ? -27.812 35.406 13.078 1 90.44 446 VAL A CA 1
ATOM 3472 C C . VAL A 1 446 ? -28.234 35.219 14.531 1 90.44 446 VAL A C 1
ATOM 3474 O O . VAL A 1 446 ? -29.422 35.281 14.852 1 90.44 446 VAL A O 1
ATOM 3477 N N . LYS A 1 447 ? -27.281 35.031 15.398 1 91.44 447 LYS A N 1
ATOM 3478 C CA . LYS A 1 447 ? -27.594 34.812 16.812 1 91.44 447 LYS A CA 1
ATOM 3479 C C . LYS A 1 447 ? -28.188 36.062 17.438 1 91.44 447 LYS A C 1
ATOM 3481 O O . LYS A 1 447 ? -29.078 36 18.281 1 91.44 447 LYS A O 1
ATOM 3486 N N . LYS A 1 448 ? -27.672 37.156 17.016 1 91.69 448 LYS A N 1
ATOM 3487 C CA . LYS A 1 448 ? -28.219 38.406 17.5 1 91.69 448 LYS A CA 1
ATOM 3488 C C . LYS A 1 448 ? -29.656 38.594 17.031 1 91.69 448 LYS A C 1
ATOM 3490 O O . LYS A 1 448 ? -30.516 39.062 17.797 1 91.69 448 LYS A O 1
ATOM 3495 N N . ALA A 1 449 ? -29.906 38.25 15.828 1 90.81 449 ALA A N 1
ATOM 3496 C CA . ALA A 1 449 ? -31.266 38.344 15.289 1 90.81 449 ALA A CA 1
ATOM 3497 C C . ALA A 1 449 ? -32.219 37.438 16.047 1 90.81 449 ALA A C 1
ATOM 3499 O O . ALA A 1 449 ? -33.375 37.812 16.312 1 90.81 449 ALA A O 1
ATOM 3500 N N . GLU A 1 450 ? -31.734 36.25 16.328 1 86.81 450 GLU A N 1
ATOM 3501 C CA . GLU A 1 450 ? -32.531 35.312 17.078 1 86.81 450 GLU A CA 1
ATOM 3502 C C . GLU A 1 450 ? -32.875 35.844 18.469 1 86.81 450 GLU A C 1
ATOM 3504 O O . GLU A 1 450 ? -33.969 35.656 18.969 1 86.81 450 GLU A O 1
ATOM 3509 N N . LEU A 1 451 ? -31.938 36.469 19.109 1 87.44 451 LEU A N 1
ATOM 3510 C CA . LEU A 1 451 ? -32.094 37.062 20.438 1 87.44 451 LEU A CA 1
ATOM 3511 C C . LEU A 1 451 ? -33.125 38.188 20.422 1 87.44 451 LEU A C 1
ATOM 3513 O O . LEU A 1 451 ? -33.906 38.344 21.359 1 87.44 451 LEU A O 1
ATOM 3517 N N . LEU A 1 452 ? -33.094 38.906 19.344 1 85.94 452 LEU A N 1
ATOM 3518 C CA . LEU A 1 452 ? -33.969 40.062 19.25 1 85.94 452 LEU A CA 1
ATOM 3519 C C . LEU A 1 452 ? -35.406 39.656 18.875 1 85.94 452 LEU A C 1
ATOM 3521 O O . LEU A 1 452 ? -36.344 40.375 19.156 1 85.94 452 LEU A O 1
ATOM 3525 N N . SER A 1 453 ? -35.531 38.594 18.188 1 82.38 453 SER A N 1
ATOM 3526 C CA . SER A 1 453 ? -36.844 38.094 17.766 1 82.38 453 SER A CA 1
ATOM 3527 C C . SER A 1 453 ? -37.5 37.312 18.875 1 82.38 453 SER A C 1
ATOM 3529 O O . SER A 1 453 ? -38.719 37.062 18.828 1 82.38 453 SER A O 1
ATOM 3531 N N . ALA A 1 454 ? -36.844 36.844 19.844 1 69.75 454 ALA A N 1
ATOM 3532 C CA . ALA A 1 454 ? -37.438 36.125 20.969 1 69.75 454 ALA A CA 1
ATOM 3533 C C . ALA A 1 454 ? -38.031 37.062 22 1 69.75 454 ALA A C 1
ATOM 3535 O O . ALA A 1 454 ? -37.531 38.188 22.156 1 69.75 454 ALA A O 1
ATOM 3536 N N . MET B 1 1 ? 28.344 22.609 -0.306 1 81.38 1 MET B N 1
ATOM 3537 C CA . MET B 1 1 ? 27.141 21.844 -0.597 1 81.38 1 MET B CA 1
ATOM 3538 C C . MET B 1 1 ? 25.984 22.766 -0.966 1 81.38 1 MET B C 1
ATOM 3540 O O . MET B 1 1 ? 25.766 23.797 -0.323 1 81.38 1 MET B O 1
ATOM 3544 N N . ASN B 1 2 ? 25.438 22.578 -2.08 1 91 2 ASN B N 1
ATOM 3545 C CA . ASN B 1 2 ? 24.297 23.391 -2.459 1 91 2 ASN B CA 1
ATOM 3546 C C . ASN B 1 2 ? 22.984 22.781 -1.996 1 91 2 ASN B C 1
ATOM 3548 O O . ASN B 1 2 ? 22.984 21.719 -1.353 1 91 2 ASN B O 1
ATOM 3552 N N . VAL B 1 3 ? 21.938 23.438 -2.205 1 96.31 3 VAL B N 1
ATOM 3553 C CA . VAL B 1 3 ? 20.641 23.078 -1.646 1 96.31 3 VAL B CA 1
ATOM 3554 C C . VAL B 1 3 ? 20.188 21.734 -2.23 1 96.31 3 VAL B C 1
ATOM 3556 O O . VAL B 1 3 ? 19.531 20.938 -1.55 1 96.31 3 VAL B O 1
ATOM 3559 N N . ILE B 1 4 ? 20.625 21.391 -3.439 1 95.88 4 ILE B N 1
ATOM 3560 C CA . ILE B 1 4 ? 20.234 20.156 -4.105 1 95.88 4 ILE B CA 1
ATOM 3561 C C . ILE B 1 4 ? 20.953 18.984 -3.455 1 95.88 4 ILE B C 1
ATOM 3563 O O . ILE B 1 4 ? 20.406 17.875 -3.352 1 95.88 4 ILE B O 1
ATOM 3567 N N . ASP B 1 5 ? 22.125 19.203 -3.047 1 95.56 5 ASP B N 1
ATOM 3568 C CA . ASP B 1 5 ? 22.859 18.188 -2.314 1 95.56 5 ASP B CA 1
ATOM 3569 C C . ASP B 1 5 ? 22.141 17.797 -1.034 1 95.56 5 ASP B C 1
ATOM 3571 O O . ASP B 1 5 ? 22.109 16.609 -0.664 1 95.56 5 ASP B O 1
ATOM 3575 N N . HIS B 1 6 ? 21.578 18.797 -0.38 1 96.81 6 HIS B N 1
ATOM 3576 C CA . HIS B 1 6 ? 20.812 18.516 0.829 1 96.81 6 HIS B CA 1
ATOM 3577 C C . HIS B 1 6 ? 19.578 17.672 0.517 1 96.81 6 HIS B C 1
ATOM 3579 O O . HIS B 1 6 ? 19.219 16.781 1.286 1 96.81 6 HIS B O 1
ATOM 3585 N N . VAL B 1 7 ? 18.922 18 -0.625 1 98.06 7 VAL B N 1
ATOM 3586 C CA . VAL B 1 7 ? 17.766 17.219 -1.055 1 98.06 7 VAL B CA 1
ATOM 3587 C C . VAL B 1 7 ? 18.188 15.773 -1.315 1 98.06 7 VAL B C 1
ATOM 3589 O O . VAL B 1 7 ? 17.531 14.836 -0.877 1 98.06 7 VAL B O 1
ATOM 3592 N N . ARG B 1 8 ? 19.297 15.625 -2.002 1 96.88 8 ARG B N 1
ATOM 3593 C CA . ARG B 1 8 ? 19.828 14.305 -2.316 1 96.88 8 ARG B CA 1
ATOM 3594 C C . ARG B 1 8 ? 20.156 13.523 -1.046 1 96.88 8 ARG B C 1
ATOM 3596 O O . ARG B 1 8 ? 19.812 12.344 -0.932 1 96.88 8 ARG B O 1
ATOM 3603 N N . ASP B 1 9 ? 20.766 14.195 -0.134 1 97.12 9 ASP B N 1
ATOM 3604 C CA . ASP B 1 9 ? 21.156 13.555 1.117 1 97.12 9 ASP B CA 1
ATOM 3605 C C . ASP B 1 9 ? 19.922 13.109 1.911 1 97.12 9 ASP B C 1
ATOM 3607 O O . ASP B 1 9 ? 19.922 12.031 2.5 1 97.12 9 ASP B O 1
ATOM 3611 N N . MET B 1 10 ? 18.938 13.953 1.993 1 98.44 10 MET B N 1
ATOM 3612 C CA . MET B 1 10 ? 17.703 13.602 2.699 1 98.44 10 MET B CA 1
ATOM 3613 C C . MET B 1 10 ? 16.984 12.445 2.006 1 98.44 10 MET B C 1
ATOM 3615 O O . MET B 1 10 ? 16.422 11.57 2.668 1 98.44 10 MET B O 1
ATOM 3619 N N . ALA B 1 11 ? 17.016 12.477 0.664 1 97.81 11 ALA B N 1
ATOM 3620 C CA . ALA B 1 11 ? 16.453 11.359 -0.089 1 97.81 11 ALA B CA 1
ATOM 3621 C C . ALA B 1 11 ? 17.172 10.055 0.231 1 97.81 11 ALA B C 1
ATOM 3623 O O . ALA B 1 11 ? 16.531 9.023 0.467 1 97.81 11 ALA B O 1
ATOM 3624 N N . ALA B 1 12 ? 18.469 10.133 0.26 1 96.75 12 ALA B N 1
ATOM 3625 C CA . ALA B 1 12 ? 19.297 8.969 0.569 1 96.75 12 ALA B CA 1
ATOM 3626 C C . ALA B 1 12 ? 19.062 8.492 2.002 1 96.75 12 ALA B C 1
ATOM 3628 O O . ALA B 1 12 ? 19.156 7.297 2.287 1 96.75 12 ALA B O 1
ATOM 3629 N N . ALA B 1 13 ? 18.703 9.414 2.879 1 97.56 13 ALA B N 1
ATOM 3630 C CA . ALA B 1 13 ? 18.5 9.109 4.293 1 97.56 13 ALA B CA 1
ATOM 3631 C C . ALA B 1 13 ? 17.078 8.609 4.535 1 97.56 13 ALA B C 1
ATOM 3633 O O . ALA B 1 13 ? 16.719 8.25 5.66 1 97.56 13 ALA B O 1
ATOM 3634 N N . GLY B 1 14 ? 16.25 8.562 3.598 1 97.31 14 GLY B N 1
ATOM 3635 C CA . GLY B 1 14 ? 14.898 8.039 3.721 1 97.31 14 GLY B CA 1
ATOM 3636 C C . GLY B 1 14 ? 13.914 9.047 4.289 1 97.31 14 GLY B C 1
ATOM 3637 O O . GLY B 1 14 ? 12.852 8.672 4.793 1 97.31 14 GLY B O 1
ATOM 3638 N N . LEU B 1 15 ? 14.258 10.344 4.223 1 98.5 15 LEU B N 1
ATOM 3639 C CA . LEU B 1 15 ? 13.383 11.391 4.754 1 98.5 15 LEU B CA 1
ATOM 3640 C C . LEU B 1 15 ? 12.461 11.922 3.668 1 98.5 15 LEU B C 1
ATOM 3642 O O . LEU B 1 15 ? 12.469 13.117 3.363 1 98.5 15 LEU B O 1
ATOM 3646 N N . HIS B 1 16 ? 11.547 11.125 3.199 1 98.12 16 HIS B N 1
ATOM 3647 C CA . HIS B 1 16 ? 10.75 11.383 2.008 1 98.12 16 HIS B CA 1
ATOM 3648 C C . HIS B 1 16 ? 9.781 12.539 2.236 1 98.12 16 HIS B C 1
ATOM 3650 O O . HIS B 1 16 ? 9.57 13.359 1.344 1 98.12 16 HIS B O 1
ATOM 3656 N N . SER B 1 17 ? 9.18 12.617 3.408 1 98 17 SER B N 1
ATOM 3657 C CA . SER B 1 17 ? 8.25 13.711 3.68 1 98 17 SER B CA 1
ATOM 3658 C C . SER B 1 17 ? 8.961 15.055 3.658 1 98 17 SER B C 1
ATOM 3660 O O . SER B 1 17 ? 8.398 16.047 3.195 1 98 17 SER B O 1
ATOM 3662 N N . ASN B 1 18 ? 10.172 15.047 4.117 1 98.75 18 ASN B N 1
ATOM 3663 C CA . ASN B 1 18 ? 10.977 16.266 4.105 1 98.75 18 ASN B CA 1
ATOM 3664 C C . ASN B 1 18 ? 11.406 16.641 2.691 1 98.75 18 ASN B C 1
ATOM 3666 O O . ASN B 1 18 ? 11.375 17.812 2.32 1 98.75 18 ASN B O 1
ATOM 3670 N N . VAL B 1 19 ? 11.742 15.617 1.939 1 98.81 19 VAL B N 1
ATOM 3671 C CA . VAL B 1 19 ? 12.125 15.836 0.546 1 98.81 19 VAL B CA 1
ATOM 3672 C C . VAL B 1 19 ? 10.945 16.422 -0.226 1 98.81 19 VAL B C 1
ATOM 3674 O O . VAL B 1 19 ? 11.117 17.344 -1.03 1 98.81 19 VAL B O 1
ATOM 3677 N N . ARG B 1 20 ? 9.773 15.938 0.054 1 98.56 20 ARG B N 1
ATOM 3678 C CA . ARG B 1 20 ? 8.586 16.406 -0.653 1 98.56 20 ARG B CA 1
ATOM 3679 C C . ARG B 1 20 ? 8.367 17.906 -0.427 1 98.56 20 ARG B C 1
ATOM 3681 O O . ARG B 1 20 ? 8.164 18.656 -1.381 1 98.56 20 ARG B O 1
ATOM 3688 N N . LEU B 1 21 ? 8.461 18.312 0.778 1 98.38 21 LEU B N 1
ATOM 3689 C CA . LEU B 1 21 ? 8.227 19.719 1.126 1 98.38 21 LEU B CA 1
ATOM 3690 C C . LEU B 1 21 ? 9.289 20.625 0.509 1 98.38 21 LEU B C 1
ATOM 3692 O O . LEU B 1 21 ? 8.961 21.594 -0.169 1 98.38 21 LEU B O 1
ATOM 3696 N N . LEU B 1 22 ? 10.523 20.234 0.708 1 98.62 22 LEU B N 1
ATOM 3697 C CA . LEU B 1 22 ? 11.617 21.094 0.25 1 98.62 22 LEU B CA 1
ATOM 3698 C C . LEU B 1 22 ? 11.664 21.156 -1.272 1 98.62 22 LEU B C 1
ATOM 3700 O O . LEU B 1 22 ? 11.82 22.234 -1.854 1 98.62 22 LEU B O 1
ATOM 3704 N N . SER B 1 23 ? 11.531 20.016 -1.893 1 98.56 23 SER B N 1
ATOM 3705 C CA . SER B 1 23 ? 11.609 19.984 -3.35 1 98.56 23 SER B CA 1
ATOM 3706 C C . SER B 1 23 ? 10.445 20.734 -3.984 1 98.56 23 SER B C 1
ATOM 3708 O O . SER B 1 23 ? 10.602 21.344 -5.043 1 98.56 23 SER B O 1
ATOM 3710 N N . SER B 1 24 ? 9.281 20.719 -3.352 1 98.19 24 SER B N 1
ATOM 3711 C CA . SER B 1 24 ? 8.141 21.5 -3.84 1 98.19 24 SER B CA 1
ATOM 3712 C C . SER B 1 24 ? 8.453 22.984 -3.871 1 98.19 24 SER B C 1
ATOM 3714 O O . SER B 1 24 ? 8.188 23.656 -4.867 1 98.19 24 SER B O 1
ATOM 3716 N N . LEU B 1 25 ? 9.055 23.484 -2.854 1 98.19 25 LEU B N 1
ATOM 3717 C CA . LEU B 1 25 ? 9.422 24.891 -2.764 1 98.19 25 LEU B CA 1
ATOM 3718 C C . LEU B 1 25 ? 10.508 25.234 -3.781 1 98.19 25 LEU B C 1
ATOM 3720 O O . LEU B 1 25 ? 10.406 26.234 -4.488 1 98.19 25 LEU B O 1
ATOM 3724 N N . LEU B 1 26 ? 11.492 24.391 -3.867 1 98.19 26 LEU B N 1
ATOM 3725 C CA . LEU B 1 26 ? 12.609 24.641 -4.77 1 98.19 26 LEU B CA 1
ATOM 3726 C C . LEU B 1 26 ? 12.148 24.625 -6.223 1 98.19 26 LEU B C 1
ATOM 3728 O O . LEU B 1 26 ? 12.641 25.406 -7.047 1 98.19 26 LEU B O 1
ATOM 3732 N N . LEU B 1 27 ? 11.25 23.734 -6.535 1 98.06 27 LEU B N 1
ATOM 3733 C CA . LEU B 1 27 ? 10.734 23.672 -7.898 1 98.06 27 LEU B CA 1
ATOM 3734 C C . LEU B 1 27 ? 9.953 24.922 -8.25 1 98.06 27 LEU B C 1
ATOM 3736 O O . LEU B 1 27 ? 10.047 25.422 -9.383 1 98.06 27 LEU B O 1
ATOM 3740 N N . THR B 1 28 ? 9.188 25.406 -7.316 1 97.94 28 THR B N 1
ATOM 3741 C CA . THR B 1 28 ? 8.484 26.672 -7.531 1 97.94 28 THR B CA 1
ATOM 3742 C C . THR B 1 28 ? 9.477 27.797 -7.773 1 97.94 28 THR B C 1
ATOM 3744 O O . THR B 1 28 ? 9.297 28.609 -8.688 1 97.94 28 THR B O 1
ATOM 3747 N N . MET B 1 29 ? 10.539 27.828 -6.988 1 97.31 29 MET B N 1
ATOM 3748 C CA . MET B 1 29 ? 11.586 28.844 -7.168 1 97.31 29 MET B CA 1
ATOM 3749 C C . MET B 1 29 ? 12.211 28.734 -8.555 1 97.31 29 MET B C 1
ATOM 3751 O O . MET B 1 29 ? 12.453 29.75 -9.211 1 97.31 29 MET B O 1
ATOM 3755 N N . SER B 1 30 ? 12.461 27.5 -8.938 1 96.38 30 SER B N 1
ATOM 3756 C CA . SER B 1 30 ? 13.047 27.25 -10.25 1 96.38 30 SER B CA 1
ATOM 3757 C C . SER B 1 30 ? 12.141 27.75 -11.367 1 96.38 30 SER B C 1
ATOM 3759 O O . SER B 1 30 ? 12.617 28.25 -12.383 1 96.38 30 SER B O 1
ATOM 3761 N N . THR B 1 31 ? 10.867 27.594 -11.25 1 95.75 31 THR B N 1
ATOM 3762 C CA . THR B 1 31 ? 9.898 28.047 -12.25 1 95.75 31 THR B CA 1
ATOM 3763 C C . THR B 1 31 ? 9.875 29.562 -12.336 1 95.75 31 THR B C 1
ATOM 3765 O O . THR B 1 31 ? 9.758 30.125 -13.43 1 95.75 31 THR B O 1
ATOM 3768 N N . ASN B 1 32 ? 10.008 30.219 -11.188 1 96 32 ASN B N 1
ATOM 3769 C CA . ASN B 1 32 ? 9.938 31.672 -11.133 1 96 32 ASN B CA 1
ATOM 3770 C C . ASN B 1 32 ? 11.273 32.312 -11.492 1 96 32 ASN B C 1
ATOM 3772 O O . ASN B 1 32 ? 11.336 33.5 -11.828 1 96 32 ASN B O 1
ATOM 3776 N N . ASN B 1 33 ? 12.344 31.516 -11.398 1 95.81 33 ASN B N 1
ATOM 3777 C CA . ASN B 1 33 ? 13.68 31.891 -11.844 1 95.81 33 ASN B CA 1
ATOM 3778 C C . ASN B 1 33 ? 14.375 30.719 -12.555 1 95.81 33 ASN B C 1
ATOM 3780 O O . ASN B 1 33 ? 15.195 30.031 -11.953 1 95.81 33 ASN B O 1
ATOM 3784 N N . PRO B 1 34 ? 14.242 30.625 -13.844 1 93.31 34 PRO B N 1
ATOM 3785 C CA . PRO B 1 34 ? 14.711 29.453 -14.602 1 93.31 34 PRO B CA 1
ATOM 3786 C C . PRO B 1 34 ? 16.219 29.266 -14.523 1 93.31 34 PRO B C 1
ATOM 3788 O O . PRO B 1 34 ? 16.719 28.172 -14.758 1 93.31 34 PRO B O 1
ATOM 3791 N N . GLU B 1 35 ? 16.969 30.297 -14.148 1 94.31 35 GLU B N 1
ATOM 3792 C CA . GLU B 1 35 ? 18.422 30.219 -14.133 1 94.31 35 GLU B CA 1
ATOM 3793 C C . GLU B 1 35 ? 18.938 29.828 -12.75 1 94.31 35 GLU B C 1
ATOM 3795 O O . GLU B 1 35 ? 20.141 29.641 -12.562 1 94.31 35 GLU B O 1
ATOM 3800 N N . LEU B 1 36 ? 18.047 29.656 -11.867 1 94.94 36 LEU B N 1
ATOM 3801 C CA . LEU B 1 36 ? 18.422 29.391 -10.484 1 94.94 36 LEU B CA 1
ATOM 3802 C C . LEU B 1 36 ? 19.188 28.078 -10.375 1 94.94 36 LEU B C 1
ATOM 3804 O O . LEU B 1 36 ? 20.172 27.984 -9.641 1 94.94 36 LEU B O 1
ATOM 3808 N N . PHE B 1 37 ? 18.688 27.016 -11.078 1 94.69 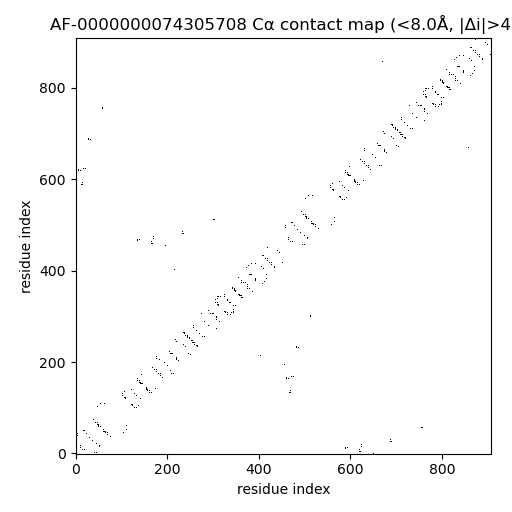37 PHE B N 1
ATOM 3809 C CA . PHE B 1 37 ? 19.312 25.703 -11.062 1 94.69 37 PHE B CA 1
ATOM 3810 C C . PHE B 1 37 ? 19.688 25.25 -12.469 1 94.69 37 PHE B C 1
ATOM 3812 O O . PHE B 1 37 ? 19.016 25.594 -13.438 1 94.69 37 PHE B O 1
ATOM 3819 N N . SER B 1 38 ? 20.812 24.531 -12.555 1 92.56 38 SER B N 1
ATOM 3820 C CA . SER B 1 38 ? 21.188 23.938 -13.836 1 92.56 38 SER B CA 1
ATOM 3821 C C . SER B 1 38 ? 20.188 22.875 -14.273 1 92.56 38 SER B C 1
ATOM 3823 O O . SER B 1 38 ? 19.422 22.359 -13.461 1 92.56 38 SER B O 1
ATOM 3825 N N . PRO B 1 39 ? 20.156 22.625 -15.531 1 92.94 39 PRO B N 1
ATOM 3826 C CA . PRO B 1 39 ? 19.25 21.562 -16.016 1 92.94 39 PRO B CA 1
ATOM 3827 C C . PRO B 1 39 ? 19.469 20.234 -15.305 1 92.94 39 PRO B C 1
ATOM 3829 O O . PRO B 1 39 ? 18.5 19.516 -15.023 1 92.94 39 PRO B O 1
ATOM 3832 N N . ALA B 1 40 ? 20.672 19.906 -15.023 1 93.69 40 ALA B N 1
ATOM 3833 C CA . ALA B 1 40 ? 20.969 18.672 -14.297 1 93.69 40 ALA B CA 1
ATOM 3834 C C . ALA B 1 40 ? 20.375 18.703 -12.891 1 93.69 40 ALA B C 1
ATOM 3836 O O . ALA B 1 40 ? 19.844 17.703 -12.414 1 93.69 40 ALA B O 1
ATOM 3837 N N . GLN B 1 41 ? 20.484 19.844 -12.305 1 95 41 GLN B N 1
ATOM 3838 C CA . GLN B 1 41 ? 19.938 20.016 -10.961 1 95 41 GLN B CA 1
ATOM 3839 C C . GLN B 1 41 ? 18.406 19.938 -10.977 1 95 41 GLN B C 1
ATOM 3841 O O . GLN B 1 41 ? 17.812 19.344 -10.078 1 95 41 GLN B O 1
ATOM 3846 N N . LYS B 1 42 ? 17.844 20.531 -11.969 1 95.88 42 LYS B N 1
ATOM 3847 C CA . LYS B 1 42 ? 16.391 20.484 -12.109 1 95.88 42 LYS B CA 1
ATOM 3848 C C . LYS B 1 42 ? 15.898 19.047 -12.312 1 95.88 42 LYS B C 1
ATOM 3850 O O . LYS B 1 42 ? 14.891 18.656 -11.727 1 95.88 42 LYS B O 1
ATOM 3855 N N . TYR B 1 43 ? 16.656 18.328 -13.141 1 96.81 43 TYR B N 1
ATOM 3856 C CA . TYR B 1 43 ? 16.344 16.922 -13.359 1 96.81 43 TYR B CA 1
ATOM 3857 C C . TYR B 1 43 ? 16.391 16.141 -12.055 1 96.81 43 TYR B C 1
ATOM 3859 O O . TYR B 1 43 ? 15.445 15.414 -11.727 1 96.81 43 TYR B O 1
ATOM 3867 N N . GLN B 1 44 ? 17.375 16.328 -11.258 1 96.81 44 GLN B N 1
ATOM 3868 C CA . GLN B 1 44 ? 17.531 15.656 -9.977 1 96.81 44 GLN B CA 1
ATOM 3869 C C . GLN B 1 44 ? 16.391 16.016 -9.023 1 96.81 44 GLN B C 1
ATOM 3871 O O . GLN B 1 44 ? 15.82 15.141 -8.375 1 96.81 44 GLN B O 1
ATOM 3876 N N . LEU B 1 45 ? 16.141 17.25 -9.023 1 97.5 45 LEU B N 1
ATOM 3877 C CA . LEU B 1 45 ? 15.102 17.75 -8.133 1 97.5 45 LEU B CA 1
ATOM 3878 C C . LEU B 1 45 ? 13.75 17.125 -8.477 1 97.5 45 LEU B C 1
ATOM 3880 O O . LEU B 1 45 ? 13 16.719 -7.582 1 97.5 45 LEU B O 1
ATOM 3884 N N . LEU B 1 46 ? 13.461 17.062 -9.734 1 98.19 46 LEU B N 1
ATOM 3885 C CA . LEU B 1 46 ? 12.195 16.484 -10.188 1 98.19 46 LEU B CA 1
ATOM 3886 C C . LEU B 1 46 ? 12.109 15.008 -9.836 1 98.19 46 LEU B C 1
ATOM 3888 O O . LEU B 1 46 ? 11.062 14.531 -9.391 1 98.19 46 LEU B O 1
ATOM 3892 N N . VAL B 1 47 ? 13.195 14.281 -9.969 1 98.69 47 VAL B N 1
ATOM 3893 C CA . VAL B 1 47 ? 13.203 12.852 -9.672 1 98.69 47 VAL B CA 1
ATOM 3894 C C . VAL B 1 47 ? 13 12.641 -8.172 1 98.69 47 VAL B C 1
ATOM 3896 O O . VAL B 1 47 ? 12.172 11.82 -7.766 1 98.69 47 VAL B O 1
ATOM 3899 N N . TYR B 1 48 ? 13.727 13.406 -7.324 1 98.56 48 TYR B N 1
ATOM 3900 C CA . TYR B 1 48 ? 13.586 13.258 -5.883 1 98.56 48 TYR B CA 1
ATOM 3901 C C . TYR B 1 48 ? 12.18 13.641 -5.434 1 98.56 48 TYR B C 1
ATOM 3903 O O . TYR B 1 48 ? 11.609 13.016 -4.535 1 98.56 48 TYR B O 1
ATOM 3911 N N . HIS B 1 49 ? 11.625 14.633 -6.051 1 98.75 49 HIS B N 1
ATOM 3912 C CA . HIS B 1 49 ? 10.25 15.031 -5.754 1 98.75 49 HIS B CA 1
ATOM 3913 C C . HIS B 1 49 ? 9.266 13.922 -6.113 1 98.75 49 HIS B C 1
ATOM 3915 O O . HIS B 1 49 ? 8.375 13.602 -5.324 1 98.75 49 HIS B O 1
ATOM 3921 N N . ALA B 1 50 ? 9.461 13.367 -7.301 1 98.81 50 ALA B N 1
ATOM 3922 C CA . ALA B 1 50 ? 8.602 12.281 -7.754 1 98.81 50 ALA B CA 1
ATOM 3923 C C . ALA B 1 50 ? 8.711 11.07 -6.832 1 98.81 50 ALA B C 1
ATOM 3925 O O . ALA B 1 50 ? 7.711 10.422 -6.527 1 98.81 50 ALA B O 1
ATOM 3926 N N . ASP B 1 51 ? 9.938 10.797 -6.395 1 98.69 51 ASP B N 1
ATOM 3927 C CA . ASP B 1 51 ? 10.148 9.695 -5.457 1 98.69 51 ASP B CA 1
ATOM 3928 C C . ASP B 1 51 ? 9.359 9.914 -4.168 1 98.69 51 ASP B C 1
ATOM 3930 O O . ASP B 1 51 ? 8.766 8.977 -3.637 1 98.69 51 ASP B O 1
ATOM 3934 N N . ALA B 1 52 ? 9.383 11.102 -3.674 1 98.62 52 ALA B N 1
ATOM 3935 C CA . ALA B 1 52 ? 8.68 11.422 -2.438 1 98.62 52 ALA B CA 1
ATOM 3936 C C . ALA B 1 52 ? 7.172 11.258 -2.611 1 98.62 52 ALA B C 1
ATOM 3938 O O . ALA B 1 52 ? 6.492 10.727 -1.729 1 98.62 52 ALA B O 1
ATOM 3939 N N . ILE B 1 53 ? 6.66 11.695 -3.744 1 98.38 53 ILE B N 1
ATOM 3940 C CA . ILE B 1 53 ? 5.238 11.586 -4.051 1 98.38 53 ILE B CA 1
ATOM 3941 C C . ILE B 1 53 ? 4.852 10.117 -4.18 1 98.38 53 ILE B C 1
ATOM 3943 O O . ILE B 1 53 ? 3.789 9.703 -3.703 1 98.38 53 ILE B O 1
ATOM 3947 N N . PHE B 1 54 ? 5.746 9.305 -4.781 1 98.44 54 PHE B N 1
ATOM 3948 C CA . PHE B 1 54 ? 5.543 7.867 -4.906 1 98.44 54 PHE B CA 1
ATOM 3949 C C . PHE B 1 54 ? 5.434 7.215 -3.533 1 98.44 54 PHE B C 1
ATOM 3951 O O . PHE B 1 54 ? 4.566 6.367 -3.309 1 98.44 54 PHE B O 1
ATOM 3958 N N . HIS B 1 55 ? 6.297 7.633 -2.652 1 97.06 55 HIS B N 1
ATOM 3959 C CA . HIS B 1 55 ? 6.309 7.082 -1.301 1 97.06 55 HIS B CA 1
ATOM 3960 C C . HIS B 1 55 ? 5.016 7.418 -0.562 1 97.06 55 HIS B C 1
ATOM 3962 O O . HIS B 1 55 ? 4.578 6.656 0.305 1 97.06 55 HIS B O 1
ATOM 3968 N N . ASP B 1 56 ? 4.391 8.492 -0.946 1 96.12 56 ASP B N 1
ATOM 3969 C CA . ASP B 1 56 ? 3.135 8.914 -0.333 1 96.12 56 ASP B CA 1
ATOM 3970 C C . ASP B 1 56 ? 1.941 8.234 -1.002 1 96.12 56 ASP B C 1
ATOM 3972 O O . ASP B 1 56 ? 0.79 8.578 -0.723 1 96.12 56 ASP B O 1
ATOM 3976 N N . LYS B 1 57 ? 2.205 7.316 -1.944 1 96.44 57 LYS B N 1
ATOM 3977 C CA . LYS B 1 57 ? 1.204 6.484 -2.604 1 96.44 57 LYS B CA 1
ATOM 3978 C C . LYS B 1 57 ? 0.33 7.309 -3.541 1 96.44 57 LYS B C 1
ATOM 3980 O O . LYS B 1 57 ? -0.854 7.012 -3.715 1 96.44 57 LYS B O 1
ATOM 3985 N N . GLU B 1 58 ? 0.814 8.414 -4.02 1 97.56 58 GLU B N 1
ATOM 3986 C CA . GLU B 1 58 ? 0.193 9.188 -5.09 1 97.56 58 GLU B CA 1
ATOM 3987 C C . GLU B 1 58 ? 0.813 8.852 -6.441 1 97.56 58 GLU B C 1
ATOM 3989 O O . GLU B 1 58 ? 1.518 9.68 -7.031 1 97.56 58 GLU B O 1
ATOM 3994 N N . TYR B 1 59 ? 0.445 7.746 -6.965 1 98.31 59 TYR B N 1
ATOM 3995 C CA . TYR B 1 59 ? 1.158 7.133 -8.078 1 98.31 59 TYR B CA 1
ATOM 3996 C C . TYR B 1 59 ? 0.875 7.871 -9.383 1 98.31 59 TYR B C 1
ATOM 3998 O O . TYR B 1 59 ? 1.748 7.977 -10.25 1 98.31 59 TYR B O 1
ATOM 4006 N N . ARG B 1 60 ? -0.33 8.391 -9.562 1 97.75 60 ARG B N 1
ATOM 4007 C CA . ARG B 1 60 ? -0.641 9.164 -10.758 1 97.75 60 ARG B CA 1
ATOM 4008 C C . ARG B 1 60 ? 0.186 10.445 -10.812 1 97.75 60 ARG B C 1
ATOM 4010 O O . ARG B 1 60 ? 0.73 10.797 -11.859 1 97.75 60 ARG B O 1
ATOM 4017 N N . ASN B 1 61 ? 0.19 11.102 -9.672 1 97.94 61 ASN B N 1
ATOM 4018 C CA . ASN B 1 61 ? 0.992 12.312 -9.562 1 97.94 61 ASN B CA 1
ATOM 4019 C C . ASN B 1 61 ? 2.479 12.023 -9.742 1 97.94 61 ASN B C 1
ATOM 4021 O O . ASN B 1 61 ? 3.186 12.773 -10.414 1 97.94 61 ASN B O 1
ATOM 4025 N N . ALA B 1 62 ? 2.965 10.922 -9.117 1 98.75 62 ALA B N 1
ATOM 4026 C CA . ALA B 1 62 ? 4.367 10.531 -9.242 1 98.75 62 ALA B CA 1
ATOM 4027 C C . ALA B 1 62 ? 4.742 10.273 -10.703 1 98.75 62 ALA B C 1
ATOM 4029 O O . ALA B 1 62 ? 5.773 10.75 -11.172 1 98.75 62 ALA B O 1
ATOM 4030 N N . ALA B 1 63 ? 3.898 9.523 -11.438 1 98.56 63 ALA B N 1
ATOM 4031 C CA . ALA B 1 63 ? 4.148 9.234 -12.844 1 98.56 63 ALA B CA 1
ATOM 4032 C C . ALA B 1 63 ? 4.27 10.523 -13.656 1 98.56 63 ALA B C 1
ATOM 4034 O O . ALA B 1 63 ? 5.141 10.641 -14.523 1 98.56 63 ALA B O 1
ATOM 4035 N N . CYS B 1 64 ? 3.436 11.461 -13.352 1 98.12 64 CYS B N 1
ATOM 4036 C CA . CYS B 1 64 ? 3.463 12.742 -14.047 1 98.12 64 CYS B CA 1
ATOM 4037 C C . CYS B 1 64 ? 4.777 13.469 -13.789 1 98.12 64 CYS B C 1
ATOM 4039 O O . CYS B 1 64 ? 5.406 13.977 -14.727 1 98.12 64 CYS B O 1
ATOM 4041 N N . LYS B 1 65 ? 5.242 13.508 -12.547 1 98.69 65 LYS B N 1
ATOM 4042 C CA . LYS B 1 65 ? 6.473 14.211 -12.195 1 98.69 65 LYS B CA 1
ATOM 4043 C C . LYS B 1 65 ? 7.691 13.508 -12.781 1 98.69 65 LYS B C 1
ATOM 4045 O O . LYS B 1 65 ? 8.656 14.156 -13.18 1 98.69 65 LYS B O 1
ATOM 4050 N N . TYR B 1 66 ? 7.68 12.148 -12.773 1 98.81 66 TYR B N 1
ATOM 4051 C CA . TYR B 1 66 ? 8.758 11.414 -13.43 1 98.81 66 TYR B CA 1
ATOM 4052 C C . TYR B 1 66 ? 8.836 11.773 -14.906 1 98.81 66 TYR B C 1
ATOM 4054 O O . TYR B 1 66 ? 9.93 11.938 -15.453 1 98.81 66 TYR B O 1
ATOM 4062 N N . ASN B 1 67 ? 7.684 11.875 -15.57 1 98.44 67 ASN B N 1
ATOM 4063 C CA . ASN B 1 67 ? 7.66 12.234 -16.984 1 98.44 67 ASN B CA 1
ATOM 4064 C C . ASN B 1 67 ? 8.227 13.633 -17.203 1 98.44 67 ASN B C 1
ATOM 4066 O O . ASN B 1 67 ? 8.945 13.867 -18.188 1 98.44 67 ASN B O 1
ATOM 4070 N N . MET B 1 68 ? 7.875 14.523 -16.328 1 98 68 MET B N 1
ATOM 4071 C CA . MET B 1 68 ? 8.445 15.867 -16.406 1 98 68 MET B CA 1
ATOM 4072 C C . MET B 1 68 ? 9.969 15.812 -16.281 1 98 68 MET B C 1
ATOM 4074 O O . MET B 1 68 ? 10.68 16.547 -16.953 1 98 68 MET B O 1
ATOM 4078 N N . ALA B 1 69 ? 10.43 14.945 -15.359 1 98.25 69 ALA B N 1
ATOM 4079 C CA . ALA B 1 69 ? 11.867 14.773 -15.18 1 98.25 69 ALA B CA 1
ATOM 4080 C C . ALA B 1 69 ? 12.531 14.281 -16.469 1 98.25 69 ALA B C 1
ATOM 4082 O O . ALA B 1 69 ? 13.594 14.766 -16.844 1 98.25 69 ALA B O 1
ATOM 4083 N N . LEU B 1 70 ? 11.914 13.352 -17.125 1 97.44 70 LEU B N 1
ATOM 4084 C CA . LEU B 1 70 ? 12.469 12.812 -18.375 1 97.44 70 LEU B CA 1
ATOM 4085 C C . LEU B 1 70 ? 12.5 13.883 -19.453 1 97.44 70 LEU B C 1
ATOM 4087 O O . LEU B 1 70 ? 13.43 13.922 -20.266 1 97.44 70 LEU B O 1
ATOM 4091 N N . GLN B 1 71 ? 11.438 14.695 -19.516 1 96.75 71 GLN B N 1
ATOM 4092 C CA . GLN B 1 71 ? 11.414 15.805 -20.469 1 96.75 71 GLN B CA 1
ATOM 4093 C C . GLN B 1 71 ? 12.57 16.766 -20.203 1 96.75 71 GLN B C 1
ATOM 4095 O O . GLN B 1 71 ? 13.203 17.25 -21.141 1 96.75 71 GLN B O 1
ATOM 4100 N N . GLN B 1 72 ? 12.82 17.016 -18.953 1 94.88 72 GLN B N 1
ATOM 4101 C CA . GLN B 1 72 ? 13.938 17.875 -18.578 1 94.88 72 GLN B CA 1
ATOM 4102 C C . GLN B 1 72 ? 15.273 17.25 -19 1 94.88 72 GLN B C 1
ATOM 4104 O O . GLN B 1 72 ? 16.188 17.969 -19.406 1 94.88 72 GLN B O 1
ATOM 4109 N N . LYS B 1 73 ? 15.406 15.969 -18.875 1 93.5 73 LYS B N 1
ATOM 4110 C CA . LYS B 1 73 ? 16.625 15.258 -19.234 1 93.5 73 LYS B CA 1
ATOM 4111 C C . LYS B 1 73 ? 16.891 15.352 -20.734 1 93.5 73 LYS B C 1
ATOM 4113 O O . LYS B 1 73 ? 18.047 15.453 -21.156 1 93.5 73 LYS B O 1
ATOM 4118 N N . LYS B 1 74 ? 15.898 15.32 -21.484 1 91.06 74 LYS B N 1
ATOM 4119 C CA . LYS B 1 74 ? 16.031 15.445 -22.938 1 91.06 74 LYS B CA 1
ATOM 4120 C C . LYS B 1 74 ? 16.594 16.812 -23.328 1 91.06 74 LYS B C 1
ATOM 4122 O O . LYS B 1 74 ? 17.422 16.906 -24.234 1 91.06 74 LYS B O 1
ATOM 4127 N N . VAL B 1 75 ? 16.172 17.766 -22.656 1 86.19 75 VAL B N 1
ATOM 4128 C CA . VAL B 1 75 ? 16.656 19.125 -22.906 1 86.19 75 VAL B CA 1
ATOM 4129 C C . VAL B 1 75 ? 18.141 19.203 -22.578 1 86.19 75 VAL B C 1
ATOM 4131 O O . VAL B 1 75 ? 18.922 19.844 -23.281 1 86.19 75 VAL B O 1
ATOM 4134 N N . LEU B 1 76 ? 18.531 18.547 -21.531 1 84.38 76 LEU B N 1
ATOM 4135 C CA . LEU B 1 76 ? 19.922 18.5 -21.094 1 84.38 76 LEU B CA 1
ATOM 4136 C C . LEU B 1 76 ? 20.781 17.828 -22.156 1 84.38 76 LEU B C 1
ATOM 4138 O O . LEU B 1 76 ? 21.906 18.281 -22.438 1 84.38 76 LEU B O 1
ATOM 4142 N N . SER B 1 77 ? 20.312 16.734 -22.688 1 79.31 77 SER B N 1
ATOM 4143 C CA . SER B 1 77 ? 21.078 15.977 -23.672 1 79.31 77 SER B CA 1
ATOM 4144 C C . SER B 1 77 ? 21.203 16.75 -24.984 1 79.31 77 SER B C 1
ATOM 4146 O O . SER B 1 77 ? 22.234 16.641 -25.672 1 79.31 77 SER B O 1
ATOM 4148 N N . LYS B 1 78 ? 20.359 17.594 -25.391 1 74.81 78 LYS B N 1
ATOM 4149 C CA . LYS B 1 78 ? 20.406 18.359 -26.625 1 74.81 78 LYS B CA 1
ATOM 4150 C C . LYS B 1 78 ? 21.359 19.531 -26.516 1 74.81 78 LYS B C 1
ATOM 4152 O O . LYS B 1 78 ? 22.047 19.891 -27.469 1 74.81 78 LYS B O 1
ATOM 4157 N N . SER B 1 79 ? 21.312 20.094 -25.344 1 64.94 79 SER B N 1
ATOM 4158 C CA . SER B 1 79 ? 22.172 21.25 -25.125 1 64.94 79 SER B CA 1
ATOM 4159 C C . SER B 1 79 ? 23.641 20.844 -25.047 1 64.94 79 SER B C 1
ATOM 4161 O O . SER B 1 79 ? 24.531 21.625 -25.406 1 64.94 79 SER B O 1
ATOM 4163 N N . SER B 1 80 ? 23.922 19.672 -24.562 1 58.25 80 SER B N 1
ATOM 4164 C CA . SER B 1 80 ? 25.281 19.188 -24.438 1 58.25 80 SER B CA 1
ATOM 4165 C C . SER B 1 80 ? 25.875 18.812 -25.781 1 58.25 80 SER B C 1
ATOM 4167 O O . SER B 1 80 ? 27.094 18.844 -25.969 1 58.25 80 SER B O 1
ATOM 4169 N N . LYS B 1 81 ? 25.078 18.391 -26.797 1 52.97 81 LYS B N 1
ATOM 4170 C CA . LYS B 1 81 ? 25.625 18.031 -28.109 1 52.97 81 LYS B CA 1
ATOM 4171 C C . LYS B 1 81 ? 26.078 19.266 -28.875 1 52.97 81 LYS B C 1
ATOM 4173 O O . LYS B 1 81 ? 26.812 19.156 -29.859 1 52.97 81 LYS B O 1
ATOM 4178 N N . VAL B 1 82 ? 25.641 20.469 -28.688 1 51.47 82 VAL B N 1
ATOM 4179 C CA . VAL B 1 82 ? 26.016 21.672 -29.438 1 51.47 82 VAL B CA 1
ATOM 4180 C C . VAL B 1 82 ? 27.344 22.219 -28.906 1 51.47 82 VAL B C 1
ATOM 4182 O O . VAL B 1 82 ? 28.078 22.906 -29.625 1 51.47 82 VAL B O 1
ATOM 4185 N N . ARG B 1 83 ? 27.594 22.562 -27.609 1 43.38 83 ARG B N 1
ATOM 4186 C CA . ARG B 1 83 ? 28.844 23.234 -27.281 1 43.38 83 ARG B CA 1
ATOM 4187 C C . ARG B 1 83 ? 29.953 22.219 -26.984 1 43.38 83 ARG B C 1
ATOM 4189 O O . ARG B 1 83 ? 29.891 21.516 -25.984 1 43.38 83 ARG B O 1
ATOM 4196 N N . PRO B 1 84 ? 30.656 21.688 -28.062 1 42.19 84 PRO B N 1
ATOM 4197 C CA . PRO B 1 84 ? 31.891 20.953 -27.734 1 42.19 84 PRO B CA 1
ATOM 4198 C C . PRO B 1 84 ? 32.781 21.703 -26.766 1 42.19 84 PRO B C 1
ATOM 4200 O O . PRO B 1 84 ? 34 21.453 -26.719 1 42.19 84 PRO B O 1
ATOM 4203 N N . SER B 1 85 ? 32.406 22.766 -26.016 1 37.19 85 SER B N 1
ATOM 4204 C CA . SER B 1 85 ? 33.469 23.578 -25.484 1 37.19 85 SER B CA 1
ATOM 4205 C C . SER B 1 85 ? 34.5 22.734 -24.734 1 37.19 85 SER B C 1
ATOM 4207 O O . SER B 1 85 ? 34.125 21.734 -24.109 1 37.19 85 SER B O 1
ATOM 4209 N N . SER B 1 86 ? 35.875 22.797 -25.094 1 38.62 86 SER B N 1
ATOM 4210 C CA . SER B 1 86 ? 37.219 22.281 -24.734 1 38.62 86 SER B CA 1
ATOM 4211 C C . SER B 1 86 ? 37.375 22.219 -23.219 1 38.62 86 SER B C 1
ATOM 4213 O O . SER B 1 86 ? 38.406 21.734 -22.734 1 38.62 86 SER B O 1
ATOM 4215 N N . THR B 1 87 ? 37 23.359 -22.531 1 37.62 87 THR B N 1
ATOM 4216 C CA . THR B 1 87 ? 37.656 23.438 -21.219 1 37.62 87 THR B CA 1
ATOM 4217 C C . THR B 1 87 ? 37.125 22.344 -20.297 1 37.62 87 THR B C 1
ATOM 4219 O O . THR B 1 87 ? 35.906 22.172 -20.156 1 37.62 87 THR B O 1
ATOM 4222 N N . GLY B 1 88 ? 37.812 21.266 -20.047 1 38.41 88 GLY B N 1
ATOM 4223 C CA . GLY B 1 88 ? 37.844 20.125 -19.141 1 38.41 88 GLY B CA 1
ATOM 4224 C C . GLY B 1 88 ? 37.281 20.438 -17.766 1 38.41 88 GLY B C 1
ATOM 4225 O O . GLY B 1 88 ? 37.688 19.828 -16.781 1 38.41 88 GLY B O 1
ATOM 4226 N N . GLY B 1 89 ? 36.688 21.516 -17.531 1 35.69 89 GLY B N 1
ATOM 4227 C CA . GLY B 1 89 ? 36.469 21.75 -16.125 1 35.69 89 GLY B CA 1
ATOM 4228 C C . GLY B 1 89 ? 35.625 20.672 -15.469 1 35.69 89 GLY B C 1
ATOM 4229 O O . GLY B 1 89 ? 35.094 19.781 -16.156 1 35.69 89 GLY B O 1
ATOM 4230 N N . PRO B 1 90 ? 35.5 20.641 -14.023 1 39 90 PRO B N 1
ATOM 4231 C CA . PRO B 1 90 ? 34.906 19.703 -13.078 1 39 90 PRO B CA 1
ATOM 4232 C C . PRO B 1 90 ? 33.469 19.328 -13.453 1 39 90 PRO B C 1
ATOM 4234 O O . PRO B 1 90 ? 32.75 18.703 -12.656 1 39 90 PRO B O 1
ATOM 4237 N N . SER B 1 91 ? 32.969 19.703 -14.508 1 40.81 91 SER B N 1
ATOM 4238 C CA . SER B 1 91 ? 31.594 19.359 -14.805 1 40.81 91 SER B CA 1
ATOM 4239 C C . SER B 1 91 ? 31.391 17.844 -14.852 1 40.81 91 SER B C 1
ATOM 4241 O O . SER B 1 91 ? 30.266 17.359 -15.031 1 40.81 91 SER B O 1
ATOM 4243 N N . SER B 1 92 ? 32.406 17.062 -14.938 1 42.75 92 SER B N 1
ATOM 4244 C CA . SER B 1 92 ? 32.281 15.609 -15.094 1 42.75 92 SER B CA 1
ATOM 4245 C C . SER B 1 92 ? 31.75 14.961 -13.812 1 42.75 92 SER B C 1
ATOM 4247 O O . SER B 1 92 ? 31.172 13.875 -13.852 1 42.75 92 SER B O 1
ATOM 4249 N N . VAL B 1 93 ? 32.094 15.469 -12.648 1 44.03 93 VAL B N 1
ATOM 4250 C CA . VAL B 1 93 ? 31.734 14.906 -11.359 1 44.03 93 VAL B CA 1
ATOM 4251 C C . VAL B 1 93 ? 30.234 15.055 -11.141 1 44.03 93 VAL B C 1
ATOM 4253 O O . VAL B 1 93 ? 29.594 14.188 -10.547 1 44.03 93 VAL B O 1
ATOM 4256 N N . GLN B 1 94 ? 29.594 16.172 -11.586 1 50.28 94 GLN B N 1
ATOM 4257 C CA . GLN B 1 94 ? 28.172 16.406 -11.367 1 50.28 94 GLN B CA 1
ATOM 4258 C C . GLN B 1 94 ? 27.328 15.344 -12.062 1 50.28 94 GLN B C 1
ATOM 4260 O O . GLN B 1 94 ? 26.25 15 -11.602 1 50.28 94 GLN B O 1
ATOM 4265 N N . THR B 1 95 ? 27.797 14.812 -13.211 1 54.31 95 THR B N 1
ATOM 4266 C CA . THR B 1 95 ? 27.047 13.836 -13.984 1 54.31 95 THR B CA 1
ATOM 4267 C C . THR B 1 95 ? 26.984 12.5 -13.25 1 54.31 95 THR B C 1
ATOM 4269 O O . THR B 1 95 ? 26.031 11.734 -13.406 1 54.31 95 THR B O 1
ATOM 4272 N N . GLN B 1 96 ? 27.984 12.25 -12.367 1 58.91 96 GLN B N 1
ATOM 4273 C CA . GLN B 1 96 ? 28.078 10.922 -11.773 1 58.91 96 GLN B CA 1
ATOM 4274 C C . GLN B 1 96 ? 26.969 10.711 -10.742 1 58.91 96 GLN B C 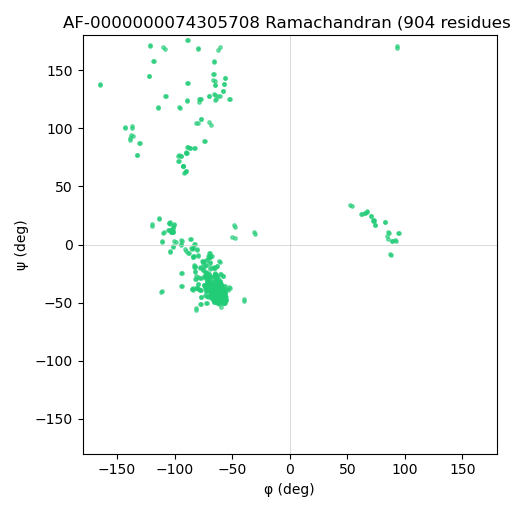1
ATOM 4276 O O . GLN B 1 96 ? 26.562 9.578 -10.484 1 58.91 96 GLN B O 1
ATOM 4281 N N . ASN B 1 97 ? 26.25 11.82 -10.32 1 77.75 97 ASN B N 1
ATOM 4282 C CA . ASN B 1 97 ? 25.297 11.617 -9.227 1 77.75 97 ASN B CA 1
ATOM 4283 C C . ASN B 1 97 ? 23.859 11.812 -9.688 1 77.75 97 ASN B C 1
ATOM 4285 O O . ASN B 1 97 ? 22.969 12.078 -8.867 1 77.75 97 ASN B O 1
ATOM 4289 N N . LEU B 1 98 ? 23.766 11.625 -11.07 1 89.56 98 LEU B N 1
ATOM 4290 C CA . LEU B 1 98 ? 22.406 11.836 -11.586 1 89.56 98 LEU B CA 1
ATOM 4291 C C . LEU B 1 98 ? 21.609 10.531 -11.547 1 89.56 98 LEU B C 1
ATOM 4293 O O . LEU B 1 98 ? 22.141 9.461 -11.859 1 89.56 98 LEU B O 1
ATOM 4297 N N . PRO B 1 99 ? 20.359 10.664 -11.148 1 93.44 99 PRO B N 1
ATOM 4298 C CA . PRO B 1 99 ? 19.516 9.477 -11.211 1 93.44 99 PRO B CA 1
ATOM 4299 C C . PRO B 1 99 ? 19.438 8.867 -12.609 1 93.44 99 PRO B C 1
ATOM 4301 O O . PRO B 1 99 ? 19.391 9.602 -13.602 1 93.44 99 PRO B O 1
ATOM 4304 N N . SER B 1 100 ? 19.5 7.602 -12.703 1 94.88 100 SER B N 1
ATOM 4305 C CA . SER B 1 100 ? 19.484 6.859 -13.961 1 94.88 100 SER B CA 1
ATOM 4306 C C . SER B 1 100 ? 18.172 7.02 -14.695 1 94.88 100 SER B C 1
ATOM 4308 O O . SER B 1 100 ? 17.094 6.844 -14.109 1 94.88 100 SER B O 1
ATOM 4310 N N . GLU B 1 101 ? 18.25 7.391 -16 1 96.06 101 GLU B N 1
ATOM 4311 C CA . GLU B 1 101 ? 17.047 7.5 -16.828 1 96.06 101 GLU B CA 1
ATOM 4312 C C . GLU B 1 101 ? 16.312 6.168 -16.891 1 96.06 101 GLU B C 1
ATOM 4314 O O . GLU B 1 101 ? 15.07 6.145 -16.891 1 96.06 101 GLU B O 1
ATOM 4319 N N . ILE B 1 102 ? 17.047 5.121 -16.938 1 97.62 102 ILE B N 1
ATOM 4320 C CA . ILE B 1 102 ? 16.484 3.777 -17 1 97.62 102 ILE B CA 1
ATOM 4321 C C . ILE B 1 102 ? 15.695 3.494 -15.734 1 97.62 102 ILE B C 1
ATOM 4323 O O . ILE B 1 102 ? 14.578 2.969 -15.797 1 97.62 102 ILE B O 1
ATOM 4327 N N . GLU B 1 103 ? 16.234 3.926 -14.617 1 97.56 103 GLU B N 1
ATOM 4328 C CA . GLU B 1 103 ? 15.555 3.729 -13.344 1 97.56 103 GLU B CA 1
ATOM 4329 C C . GLU B 1 103 ? 14.281 4.57 -13.258 1 97.56 103 GLU B C 1
ATOM 4331 O O . GLU B 1 103 ? 13.273 4.137 -12.695 1 97.56 103 GLU B O 1
ATOM 4336 N N . VAL B 1 104 ? 14.32 5.777 -13.789 1 98.44 104 VAL B N 1
ATOM 4337 C CA . VAL B 1 104 ? 13.156 6.652 -13.789 1 98.44 104 VAL B CA 1
ATOM 4338 C C . VAL B 1 104 ? 12.047 6.035 -14.633 1 98.44 104 VAL B C 1
ATOM 4340 O O . VAL B 1 104 ? 10.875 6.039 -14.234 1 98.44 104 VAL B O 1
ATOM 4343 N N . LYS B 1 105 ? 12.391 5.508 -15.789 1 98.62 105 LYS B N 1
ATOM 4344 C CA . LYS B 1 105 ? 11.414 4.84 -16.641 1 98.62 105 LYS B CA 1
ATOM 4345 C C . LYS B 1 105 ? 10.797 3.635 -15.938 1 98.62 105 LYS B C 1
ATOM 4347 O O . LYS B 1 105 ? 9.594 3.4 -16.031 1 98.62 105 LYS B O 1
ATOM 4352 N N . TYR B 1 106 ? 11.648 2.898 -15.25 1 98.5 106 TYR B N 1
ATOM 4353 C CA . TYR B 1 106 ? 11.133 1.774 -14.477 1 98.5 106 TYR B CA 1
ATOM 4354 C C . TYR B 1 106 ? 10.133 2.244 -13.43 1 98.5 106 TYR B C 1
ATOM 4356 O O . TYR B 1 106 ? 9.094 1.609 -13.219 1 98.5 106 TYR B O 1
ATOM 4364 N N . LYS B 1 107 ? 10.414 3.342 -12.75 1 98.69 107 LYS B N 1
ATOM 4365 C CA . LYS B 1 107 ? 9.531 3.881 -11.719 1 98.69 107 LYS B CA 1
ATOM 4366 C C . LYS B 1 107 ? 8.203 4.34 -12.312 1 98.69 107 LYS B C 1
ATOM 4368 O O . LYS B 1 107 ? 7.152 4.191 -11.688 1 98.69 107 LYS B O 1
ATOM 4373 N N . ILE B 1 108 ? 8.258 4.887 -13.508 1 98.81 108 ILE B N 1
ATOM 4374 C CA . ILE B 1 108 ? 7.035 5.254 -14.211 1 98.81 108 ILE B CA 1
ATOM 4375 C C . ILE B 1 108 ? 6.195 4 -14.469 1 98.81 108 ILE B C 1
ATOM 4377 O O . ILE B 1 108 ? 4.992 3.988 -14.211 1 98.81 108 ILE B O 1
ATOM 4381 N N . ALA B 1 109 ? 6.836 2.932 -14.938 1 98.75 109 ALA B N 1
ATOM 4382 C CA . ALA B 1 109 ? 6.141 1.68 -15.219 1 98.75 109 ALA B CA 1
ATOM 4383 C C . ALA B 1 109 ? 5.539 1.087 -13.945 1 98.75 109 ALA B C 1
ATOM 4385 O O . ALA B 1 109 ? 4.449 0.508 -13.984 1 98.75 109 ALA B O 1
ATOM 4386 N N . GLU B 1 110 ? 6.27 1.181 -12.852 1 98.12 110 GLU B N 1
ATOM 4387 C CA . GLU B 1 110 ? 5.742 0.722 -11.57 1 98.12 110 GLU B CA 1
ATOM 4388 C C . GLU B 1 110 ? 4.441 1.442 -11.219 1 98.12 110 GLU B C 1
ATOM 4390 O O . GLU B 1 110 ? 3.482 0.816 -10.766 1 98.12 110 GLU B O 1
ATOM 4395 N N . CYS B 1 111 ? 4.453 2.789 -11.383 1 98.5 111 CYS B N 1
ATOM 4396 C CA . CYS B 1 111 ? 3.244 3.568 -11.125 1 98.5 111 CYS B CA 1
ATOM 4397 C C . CYS B 1 111 ? 2.084 3.066 -11.977 1 98.5 111 CYS B C 1
ATOM 4399 O O . CYS B 1 111 ? 0.993 2.816 -11.461 1 98.5 111 CYS B O 1
ATOM 4401 N N . TYR B 1 112 ? 2.359 2.857 -13.266 1 98.25 112 TYR B N 1
ATOM 4402 C CA . TYR B 1 112 ? 1.31 2.432 -14.188 1 98.25 112 TYR B CA 1
ATOM 4403 C C . TYR B 1 112 ? 0.805 1.038 -13.828 1 98.25 112 TYR B C 1
ATOM 4405 O O . TYR B 1 112 ? -0.391 0.758 -13.938 1 98.25 112 TYR B O 1
ATOM 4413 N N . THR B 1 113 ? 1.692 0.156 -13.43 1 96.81 113 THR B N 1
ATOM 4414 C CA . THR B 1 113 ? 1.29 -1.193 -13.047 1 96.81 113 THR B CA 1
ATOM 4415 C C . THR B 1 113 ? 0.368 -1.158 -11.836 1 96.81 113 THR B C 1
ATOM 4417 O O . THR B 1 113 ? -0.634 -1.875 -11.789 1 96.81 113 THR B O 1
ATOM 4420 N N . ILE B 1 114 ? 0.713 -0.334 -10.836 1 95.06 114 ILE B N 1
ATOM 4421 C CA . ILE B 1 114 ? -0.103 -0.201 -9.633 1 95.06 114 ILE B CA 1
ATOM 4422 C C . ILE B 1 114 ? -1.478 0.352 -10 1 95.06 114 ILE B C 1
ATOM 4424 O O . ILE B 1 114 ? -2.494 -0.069 -9.445 1 95.06 114 ILE B O 1
ATOM 4428 N N . LEU B 1 115 ? -1.494 1.241 -10.977 1 95.5 115 LEU B N 1
ATOM 4429 C CA . LEU B 1 115 ? -2.73 1.875 -11.422 1 95.5 115 LEU B CA 1
ATOM 4430 C C . LEU B 1 115 ? -3.479 0.979 -12.406 1 95.5 115 LEU B C 1
ATOM 4432 O O . LEU B 1 115 ? -4.516 1.371 -12.945 1 95.5 115 LEU B O 1
ATOM 4436 N N . LYS B 1 116 ? -2.939 -0.2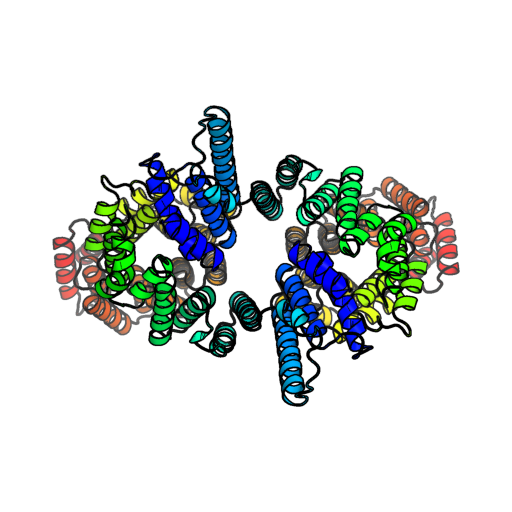61 -12.727 1 93.5 116 LYS B N 1
ATOM 4437 C CA . LYS B 1 116 ? -3.523 -1.256 -13.617 1 93.5 116 LYS B CA 1
ATOM 4438 C C . LYS B 1 116 ? -3.59 -0.734 -15.055 1 93.5 116 LYS B C 1
ATOM 4440 O O . LYS B 1 116 ? -4.547 -1.014 -15.773 1 93.5 116 LYS B O 1
ATOM 4445 N N . LEU B 1 117 ? -2.68 0.16 -15.344 1 96.25 117 LEU B N 1
ATOM 4446 C CA . LEU B 1 117 ? -2.504 0.657 -16.703 1 96.25 117 LEU B CA 1
ATOM 4447 C C . LEU B 1 117 ? -1.38 -0.089 -17.422 1 96.25 117 LEU B C 1
ATOM 4449 O O . LEU B 1 117 ? -0.35 0.502 -17.75 1 96.25 117 LEU B O 1
ATOM 4453 N N . ASP B 1 118 ? -1.584 -1.333 -17.781 1 96.5 118 ASP B N 1
ATOM 4454 C CA . ASP B 1 118 ? -0.572 -2.277 -18.25 1 96.5 118 ASP B CA 1
ATOM 4455 C C . ASP B 1 118 ? -0.015 -1.866 -19.609 1 96.5 118 ASP B C 1
ATOM 4457 O O . ASP B 1 118 ? 1.188 -1.981 -19.844 1 96.5 118 ASP B O 1
ATOM 4461 N N . LYS B 1 119 ? -0.85 -1.371 -20.484 1 97.81 119 LYS B N 1
ATOM 4462 C CA . LYS B 1 119 ? -0.391 -0.968 -21.812 1 97.81 119 LYS B CA 1
ATOM 4463 C C . LYS B 1 119 ? 0.612 0.179 -21.719 1 97.81 119 LYS B C 1
ATOM 4465 O O . LYS B 1 119 ? 1.626 0.181 -22.422 1 97.81 119 LYS B O 1
ATOM 4470 N N . ASP B 1 120 ? 0.27 1.106 -20.859 1 98.31 120 ASP B N 1
ATOM 4471 C CA . ASP B 1 120 ? 1.175 2.232 -20.656 1 98.31 120 ASP B CA 1
ATOM 4472 C C . ASP B 1 120 ? 2.502 1.77 -20.047 1 98.31 120 ASP B C 1
ATOM 4474 O O . ASP B 1 120 ? 3.566 2.256 -20.438 1 98.31 120 ASP B O 1
ATOM 4478 N N . ALA B 1 121 ? 2.416 0.839 -19.094 1 98.69 121 ALA B N 1
ATOM 4479 C CA . ALA B 1 121 ? 3.623 0.297 -18.484 1 98.69 121 ALA B CA 1
ATOM 4480 C C . ALA B 1 121 ? 4.508 -0.387 -19.516 1 98.69 121 ALA B C 1
ATOM 4482 O O . ALA B 1 121 ? 5.723 -0.158 -19.562 1 98.69 121 ALA B O 1
ATOM 4483 N N . ILE B 1 122 ? 3.93 -1.173 -20.359 1 98.69 122 ILE B N 1
ATOM 4484 C CA . ILE B 1 122 ? 4.664 -1.876 -21.406 1 98.69 122 ILE B CA 1
ATOM 4485 C C . ILE B 1 122 ? 5.312 -0.865 -22.344 1 98.69 122 ILE B C 1
ATOM 4487 O O . ILE B 1 122 ? 6.488 -0.995 -22.703 1 98.69 122 ILE B O 1
ATOM 4491 N N . SER B 1 123 ? 4.523 0.157 -22.734 1 98.5 123 SER B N 1
ATOM 4492 C CA . SER B 1 123 ? 5.008 1.165 -23.672 1 98.5 123 SER B CA 1
ATOM 4493 C C . SER B 1 123 ? 6.254 1.861 -23.141 1 98.5 123 SER B C 1
ATOM 4495 O O . SER B 1 123 ? 7.223 2.064 -23.875 1 98.5 123 SER B O 1
ATOM 4497 N N . VAL B 1 124 ? 6.293 2.195 -21.875 1 98.56 124 VAL B N 1
ATOM 4498 C CA . VAL B 1 124 ? 7.426 2.875 -21.25 1 98.56 124 VAL B CA 1
ATOM 4499 C C . VAL B 1 124 ? 8.641 1.955 -21.25 1 98.56 124 VAL B C 1
ATOM 4501 O O . VAL B 1 124 ? 9.742 2.371 -21.609 1 98.56 124 VAL B O 1
ATOM 4504 N N . LEU B 1 125 ? 8.453 0.706 -20.859 1 98.62 125 LEU B N 1
ATOM 4505 C CA . LEU B 1 125 ? 9.562 -0.234 -20.719 1 98.62 125 LEU B CA 1
ATOM 4506 C C . LEU B 1 125 ? 10.086 -0.651 -22.094 1 98.62 125 LEU B C 1
ATOM 4508 O O . LEU B 1 125 ? 11.289 -0.891 -22.25 1 98.62 125 LEU B O 1
ATOM 4512 N N . ASP B 1 126 ? 9.234 -0.705 -23.047 1 97.94 126 ASP B N 1
ATOM 4513 C CA . ASP B 1 126 ? 9.641 -1.041 -24.406 1 97.94 126 ASP B CA 1
ATOM 4514 C C . ASP B 1 126 ? 10.562 0.031 -24.984 1 97.94 126 ASP B C 1
ATOM 4516 O O . ASP B 1 126 ? 11.312 -0.23 -25.922 1 97.94 126 ASP B O 1
ATOM 4520 N N . GLY B 1 127 ? 10.375 1.192 -24.453 1 97.44 127 GLY B N 1
ATOM 4521 C CA . GLY B 1 127 ? 11.227 2.277 -24.906 1 97.44 127 GLY B CA 1
ATOM 4522 C C . GLY B 1 127 ? 12.672 2.123 -24.453 1 97.44 127 GLY B C 1
ATOM 4523 O O . GLY B 1 127 ? 13.562 2.803 -24.969 1 97.44 127 GLY B O 1
ATOM 4524 N N . ILE B 1 128 ? 13.016 1.208 -23.562 1 98.19 128 ILE B N 1
ATOM 4525 C CA . ILE B 1 128 ? 14.375 0.935 -23.094 1 98.19 128 ILE B CA 1
ATOM 4526 C C . ILE B 1 128 ? 15.031 -0.106 -24 1 98.19 128 ILE B C 1
ATOM 4528 O O . ILE B 1 128 ? 14.5 -1.204 -24.188 1 98.19 128 ILE B O 1
ATOM 4532 N N . PRO B 1 129 ? 16.141 0.221 -24.547 1 97.12 129 PRO B N 1
ATOM 4533 C CA . PRO B 1 129 ? 16.828 -0.772 -25.375 1 97.12 129 PRO B CA 1
ATOM 4534 C C . PRO B 1 129 ? 17.109 -2.07 -24.625 1 97.12 129 PRO B C 1
ATOM 4536 O O . PRO B 1 129 ? 17.453 -2.041 -23.438 1 97.12 129 PRO B O 1
ATOM 4539 N N . SER B 1 130 ? 17.016 -3.184 -25.266 1 95.75 130 SER B N 1
ATOM 4540 C CA . SER B 1 130 ? 17.109 -4.512 -24.672 1 95.75 130 SER B CA 1
ATOM 4541 C C . SER B 1 130 ? 18.422 -4.691 -23.922 1 95.75 130 SER B C 1
ATOM 4543 O O . SER B 1 130 ? 18.453 -5.301 -22.844 1 95.75 130 SER B O 1
ATOM 4545 N N . ARG B 1 131 ? 19.5 -4.102 -24.422 1 96.06 131 ARG B N 1
ATOM 4546 C CA . ARG B 1 131 ? 20.812 -4.281 -23.828 1 96.06 131 ARG B CA 1
ATOM 4547 C C . ARG B 1 131 ? 20.938 -3.527 -22.516 1 96.06 131 ARG B C 1
ATOM 4549 O O . ARG B 1 131 ? 21.828 -3.826 -21.703 1 96.06 131 ARG B O 1
ATOM 4556 N N . GLN B 1 132 ? 20.062 -2.57 -22.281 1 97.19 132 GLN B N 1
ATOM 4557 C CA . GLN B 1 132 ? 20.141 -1.735 -21.094 1 97.19 132 GLN B CA 1
ATOM 4558 C C . GLN B 1 132 ? 19.125 -2.191 -20.047 1 97.19 132 GLN B C 1
ATOM 4560 O O . GLN B 1 132 ? 19.078 -1.648 -18.938 1 97.19 132 GLN B O 1
ATOM 4565 N N . ARG B 1 133 ? 18.344 -3.211 -20.359 1 98.19 133 ARG B N 1
ATOM 4566 C CA . ARG B 1 133 ? 17.312 -3.672 -19.438 1 98.19 133 ARG B CA 1
ATOM 4567 C C . ARG B 1 133 ? 17.922 -4.508 -18.312 1 98.19 133 ARG B C 1
ATOM 4569 O O . ARG B 1 133 ? 18.75 -5.387 -18.562 1 98.19 133 ARG B O 1
ATOM 4576 N N . THR B 1 134 ? 17.641 -4.098 -17.094 1 98 134 THR B N 1
ATOM 4577 C CA . THR B 1 134 ? 18.062 -4.844 -15.922 1 98 134 THR B CA 1
ATOM 4578 C C . THR B 1 134 ? 17.125 -6.027 -15.664 1 98 134 THR B C 1
ATOM 4580 O O . THR B 1 134 ? 16.062 -6.125 -16.281 1 98 134 THR B O 1
ATOM 4583 N N . PRO B 1 135 ? 17.469 -6.988 -14.758 1 98.31 135 PRO B N 1
ATOM 4584 C CA . PRO B 1 135 ? 16.609 -8.141 -14.477 1 98.31 135 PRO B CA 1
ATOM 4585 C C . PRO B 1 135 ? 15.227 -7.738 -13.977 1 98.31 135 PRO B C 1
ATOM 4587 O O . PRO B 1 135 ? 14.227 -8.352 -14.359 1 98.31 135 PRO B O 1
ATOM 4590 N N . LYS B 1 136 ? 15.211 -6.715 -13.18 1 98.12 136 LYS B N 1
ATOM 4591 C CA . LYS B 1 136 ? 13.906 -6.324 -12.672 1 98.12 136 LYS B CA 1
ATOM 4592 C C . LYS B 1 136 ? 13.016 -5.781 -13.789 1 98.12 136 LYS B C 1
ATOM 4594 O O . LYS B 1 136 ? 11.805 -5.988 -13.789 1 98.12 136 LYS B O 1
ATOM 4599 N N . ILE B 1 137 ? 13.57 -5.074 -14.766 1 98.62 137 ILE B N 1
ATOM 4600 C CA . ILE B 1 137 ? 12.82 -4.551 -15.906 1 98.62 137 ILE B CA 1
ATOM 4601 C C . ILE B 1 137 ? 12.32 -5.707 -16.766 1 98.62 137 ILE B C 1
ATOM 4603 O O . ILE B 1 137 ? 11.141 -5.75 -17.125 1 98.62 137 ILE B O 1
ATOM 4607 N N . ASN B 1 138 ? 13.211 -6.641 -17.062 1 98.75 138 ASN B N 1
ATOM 4608 C CA . ASN B 1 138 ? 12.82 -7.801 -17.844 1 98.75 138 ASN B CA 1
ATOM 4609 C C . ASN B 1 138 ? 11.75 -8.633 -17.141 1 98.75 138 ASN B C 1
ATOM 4611 O O . ASN B 1 138 ? 10.844 -9.164 -17.781 1 98.75 138 ASN B O 1
ATOM 4615 N N . MET B 1 139 ? 11.891 -8.789 -15.836 1 98.81 139 MET B N 1
ATOM 4616 C CA . MET B 1 139 ? 10.898 -9.531 -15.062 1 98.81 139 MET B CA 1
ATOM 4617 C C . MET B 1 139 ? 9.531 -8.859 -15.133 1 98.81 139 MET B C 1
ATOM 4619 O O . MET B 1 139 ? 8.516 -9.531 -15.32 1 98.81 139 MET B O 1
ATOM 4623 N N . MET B 1 140 ? 9.531 -7.527 -14.961 1 98.62 140 MET B N 1
ATOM 4624 C CA . MET B 1 140 ? 8.273 -6.789 -15.047 1 98.62 140 MET B CA 1
ATOM 4625 C C . MET B 1 140 ? 7.66 -6.91 -16.438 1 98.62 140 MET B C 1
ATOM 4627 O O . MET B 1 140 ? 6.461 -7.156 -16.578 1 98.62 140 MET B O 1
ATOM 4631 N N . LEU B 1 141 ? 8.469 -6.762 -17.453 1 98.56 141 LEU B N 1
ATOM 4632 C CA . LEU B 1 141 ? 8.008 -6.883 -18.844 1 98.56 141 LEU B CA 1
ATOM 4633 C C . LEU B 1 141 ? 7.434 -8.273 -19.094 1 98.56 141 LEU B C 1
ATOM 4635 O O . LEU B 1 141 ? 6.375 -8.406 -19.719 1 98.56 141 LEU B O 1
ATOM 4639 N N . ALA B 1 142 ? 8.164 -9.273 -18.641 1 98.62 142 ALA B N 1
ATOM 4640 C CA . ALA B 1 142 ? 7.711 -10.648 -18.844 1 98.62 142 ALA B CA 1
ATOM 4641 C C . ALA B 1 142 ? 6.316 -10.859 -18.266 1 98.62 142 ALA B C 1
ATOM 4643 O O . ALA B 1 142 ? 5.441 -11.422 -18.922 1 98.62 142 ALA B O 1
ATOM 4644 N N . ASN B 1 143 ? 6.125 -10.398 -17.078 1 97.56 143 ASN B N 1
ATOM 4645 C CA . ASN B 1 143 ? 4.836 -10.539 -16.406 1 97.56 143 ASN B CA 1
ATOM 4646 C C . ASN B 1 143 ? 3.74 -9.766 -17.141 1 97.56 143 ASN B C 1
ATOM 4648 O O . ASN B 1 143 ? 2.617 -10.25 -17.281 1 97.56 143 ASN B O 1
ATOM 4652 N N . LEU B 1 144 ? 4.074 -8.562 -17.578 1 97.75 144 LEU B N 1
ATOM 4653 C CA . LEU B 1 144 ? 3.104 -7.723 -18.266 1 97.75 144 LEU B CA 1
ATOM 4654 C C . LEU B 1 144 ? 2.738 -8.328 -19.625 1 97.75 144 LEU B C 1
ATOM 4656 O O . LEU B 1 144 ? 1.565 -8.344 -20 1 97.75 144 LEU B O 1
ATOM 4660 N N . TYR B 1 145 ? 3.764 -8.82 -20.344 1 97.94 145 TYR B N 1
ATOM 4661 C CA . TYR B 1 145 ? 3.52 -9.484 -21.625 1 97.94 145 TYR B CA 1
ATOM 4662 C C . TYR B 1 145 ? 2.627 -10.703 -21.438 1 97.94 145 TYR B C 1
ATOM 4664 O O . TYR B 1 145 ? 1.688 -10.914 -22.203 1 97.94 145 TYR B O 1
ATOM 4672 N N . ARG B 1 146 ? 2.955 -11.5 -20.453 1 94.81 146 ARG B N 1
ATOM 4673 C CA . ARG B 1 146 ? 2.154 -12.688 -20.156 1 94.81 146 ARG B CA 1
ATOM 4674 C C . ARG B 1 146 ? 0.703 -12.312 -19.875 1 94.81 146 ARG B C 1
ATOM 4676 O O . ARG B 1 146 ? -0.217 -12.938 -20.406 1 94.81 146 ARG B O 1
ATOM 4683 N N . LYS B 1 147 ? 0.508 -11.305 -19.062 1 92.19 147 LYS B N 1
ATOM 4684 C CA . LYS B 1 147 ? -0.831 -10.82 -18.734 1 92.19 147 LYS B CA 1
ATOM 4685 C C . LYS B 1 147 ? -1.562 -10.344 -19.984 1 92.19 147 LYS B C 1
ATOM 4687 O O . LYS B 1 147 ? -2.775 -10.523 -20.109 1 92.19 147 LYS B O 1
ATOM 4692 N N . ALA B 1 148 ? -0.859 -9.812 -20.969 1 93.19 148 ALA B N 1
ATOM 4693 C CA . ALA B 1 148 ? -1.437 -9.25 -22.188 1 93.19 148 ALA B CA 1
ATOM 4694 C C . ALA B 1 148 ? -1.614 -10.32 -23.25 1 93.19 148 ALA B C 1
ATOM 4696 O O . ALA B 1 148 ? -2.133 -10.047 -24.344 1 93.19 148 ALA B O 1
ATOM 4697 N N . GLY B 1 149 ? -1.107 -11.523 -23.016 1 91.75 149 GLY B N 1
ATOM 4698 C CA . GLY B 1 149 ? -1.228 -12.609 -23.984 1 91.75 149 GLY B CA 1
ATOM 4699 C C . GLY B 1 149 ? -0.132 -12.602 -25.031 1 91.75 149 GLY B C 1
ATOM 4700 O O . GLY B 1 149 ? -0.241 -13.281 -26.047 1 91.75 149 GLY B O 1
ATOM 4701 N N . GLN B 1 150 ? 0.852 -11.766 -24.781 1 96.25 150 GLN B N 1
ATOM 4702 C CA . GLN B 1 150 ? 2.008 -11.734 -25.672 1 96.25 150 GLN B CA 1
ATOM 4703 C C . GLN B 1 150 ? 3.045 -12.773 -25.25 1 96.25 150 GLN B C 1
ATOM 4705 O O . GLN B 1 150 ? 4.102 -12.43 -24.734 1 96.25 150 GLN B O 1
ATOM 4710 N N . GLU B 1 151 ? 2.898 -13.953 -25.625 1 96.81 151 GLU B N 1
ATOM 4711 C CA . GLU B 1 151 ? 3.627 -15.094 -25.094 1 96.81 151 GLU B CA 1
ATOM 4712 C C . GLU B 1 151 ? 5.074 -15.102 -25.578 1 96.81 151 GLU B C 1
ATOM 4714 O O . GLU B 1 151 ? 5.992 -15.359 -24.797 1 96.81 151 GLU B O 1
ATOM 4719 N N . ARG B 1 152 ? 5.262 -14.828 -26.859 1 98 152 ARG B N 1
ATOM 4720 C CA . ARG B 1 152 ? 6.617 -14.852 -27.406 1 98 152 ARG B CA 1
ATOM 4721 C C . ARG B 1 152 ? 7.504 -13.82 -26.703 1 98 152 ARG B C 1
ATOM 4723 O O . ARG B 1 152 ? 8.625 -14.125 -26.312 1 98 152 ARG B O 1
ATOM 4730 N N . SER B 1 153 ? 6.93 -12.633 -26.594 1 98.12 153 SER B N 1
ATOM 4731 C CA . SER B 1 153 ? 7.664 -11.57 -25.906 1 98.12 153 SER B CA 1
ATOM 4732 C C . SER B 1 153 ? 7.922 -11.914 -24.453 1 98.12 153 SER B C 1
ATOM 4734 O O . SER B 1 153 ? 9.008 -11.648 -23.922 1 98.12 153 SER B O 1
ATOM 4736 N N . ALA B 1 154 ? 6.949 -12.508 -23.766 1 98.5 154 ALA B N 1
ATOM 4737 C CA . ALA B 1 154 ? 7.094 -12.914 -22.375 1 98.5 154 ALA B CA 1
ATOM 4738 C C . ALA B 1 154 ? 8.219 -13.938 -22.203 1 98.5 154 ALA B C 1
ATOM 4740 O O . ALA B 1 154 ? 9.07 -13.797 -21.328 1 98.5 154 ALA B O 1
ATOM 4741 N N . VAL B 1 155 ? 8.227 -14.906 -23.094 1 98.75 155 VAL B N 1
ATOM 4742 C CA . VAL B 1 155 ? 9.234 -15.961 -23.062 1 98.75 155 VAL B CA 1
ATOM 4743 C C . VAL B 1 155 ? 10.625 -15.352 -23.219 1 98.75 155 VAL B C 1
ATOM 4745 O O . VAL B 1 155 ? 11.547 -15.68 -22.469 1 98.75 155 VAL B O 1
ATOM 4748 N N . THR B 1 156 ? 10.758 -14.438 -24.172 1 98.5 156 THR B N 1
ATOM 4749 C CA . THR B 1 156 ? 12.047 -13.789 -24.422 1 98.5 156 THR B CA 1
ATOM 4750 C C . THR B 1 156 ? 12.516 -13.031 -23.188 1 98.5 156 THR B C 1
ATOM 4752 O O . THR B 1 156 ? 13.68 -13.109 -22.797 1 98.5 156 THR B O 1
ATOM 4755 N N . SER B 1 157 ? 11.633 -12.344 -22.562 1 98.75 157 SER B N 1
ATOM 4756 C CA . SER B 1 157 ? 11.984 -11.539 -21.391 1 98.75 157 SER B CA 1
ATOM 4757 C C . SER B 1 157 ? 12.344 -12.422 -20.203 1 98.75 157 SER B C 1
ATOM 4759 O O . SER B 1 157 ? 13.289 -12.125 -19.469 1 98.75 157 SER B O 1
ATOM 4761 N N . TYR B 1 158 ? 11.602 -13.516 -19.938 1 98.81 158 TYR B N 1
ATOM 4762 C CA . TYR B 1 158 ? 11.945 -14.445 -18.859 1 98.81 158 TYR B CA 1
ATOM 4763 C C . TYR B 1 158 ? 13.32 -15.055 -19.094 1 98.81 158 TYR B C 1
ATOM 4765 O O . TYR B 1 158 ? 14.102 -15.219 -18.141 1 98.81 158 TYR B O 1
ATOM 4773 N N . LYS B 1 159 ? 13.609 -15.383 -20.312 1 98.56 159 LYS B N 1
ATOM 4774 C CA . LYS B 1 159 ? 14.914 -15.953 -20.625 1 98.56 159 LYS B CA 1
ATOM 4775 C C . LYS B 1 159 ? 16.031 -14.961 -20.344 1 98.56 159 LYS B C 1
ATOM 4777 O O . LYS B 1 159 ? 17.109 -15.352 -19.875 1 98.56 159 LYS B O 1
ATOM 4782 N N . GLU B 1 160 ? 15.758 -13.688 -20.641 1 98.31 160 GLU B N 1
ATOM 4783 C CA . GLU B 1 160 ? 16.75 -12.664 -20.344 1 98.31 160 GLU B CA 1
ATOM 4784 C C . GLU B 1 160 ? 17 -12.555 -18.844 1 98.31 160 GLU B C 1
ATOM 4786 O O . GLU B 1 160 ? 18.125 -12.305 -18.422 1 98.31 160 GLU B O 1
ATOM 4791 N N . VAL B 1 161 ? 15.984 -12.703 -18.016 1 98.69 161 VAL B N 1
ATOM 4792 C CA . VAL B 1 161 ? 16.141 -12.695 -16.562 1 98.69 161 VAL B CA 1
ATOM 4793 C C . VAL B 1 161 ? 17.047 -13.844 -16.141 1 98.69 161 VAL B C 1
ATOM 4795 O O . VAL B 1 161 ? 17.984 -13.648 -15.367 1 98.69 161 VAL B O 1
ATOM 4798 N N . LEU B 1 162 ? 16.859 -15.039 -16.719 1 98.19 162 LEU B N 1
ATOM 4799 C CA . LEU B 1 162 ? 17.594 -16.234 -16.328 1 98.19 162 LEU B CA 1
ATOM 4800 C C . LEU B 1 162 ? 19.047 -16.156 -16.797 1 98.19 162 LEU B C 1
ATOM 4802 O O . LEU B 1 162 ? 19.922 -16.766 -16.188 1 98.19 162 LEU B O 1
ATOM 4806 N N . ARG B 1 163 ? 19.234 -15.414 -17.859 1 96.94 163 ARG B N 1
ATOM 4807 C CA . ARG B 1 163 ? 20.594 -15.227 -18.344 1 96.94 163 ARG B CA 1
ATOM 4808 C C . ARG B 1 163 ? 21.453 -14.508 -17.297 1 96.94 163 ARG B C 1
ATOM 4810 O O . ARG B 1 163 ? 22.625 -14.852 -17.109 1 96.94 163 ARG B O 1
ATOM 4817 N N . GLN B 1 164 ? 20.844 -13.617 -16.609 1 95.81 164 GLN B N 1
ATOM 4818 C CA . GLN B 1 164 ? 21.578 -12.836 -15.625 1 95.81 164 GLN B CA 1
ATOM 4819 C C . GLN B 1 164 ? 21.453 -13.453 -14.242 1 95.81 164 GLN B C 1
ATOM 4821 O O . GLN B 1 164 ? 22.406 -13.406 -13.453 1 95.81 164 GLN B O 1
ATOM 4826 N N . CYS B 1 165 ? 20.312 -14.016 -13.938 1 97.75 165 CYS B N 1
ATOM 4827 C CA . CYS B 1 165 ? 20.031 -14.633 -12.648 1 97.75 165 CYS B CA 1
ATOM 4828 C C . CYS B 1 165 ? 19.453 -16.031 -12.828 1 97.75 165 CYS B C 1
ATOM 4830 O O . CYS B 1 165 ? 18.25 -16.234 -12.68 1 97.75 165 CYS B O 1
ATOM 4832 N N . PRO B 1 166 ? 20.281 -16.984 -12.922 1 96.75 166 PRO B N 1
ATOM 4833 C CA . PRO B 1 166 ? 19.828 -18.328 -13.297 1 96.75 166 PRO B CA 1
ATOM 4834 C C . PRO B 1 166 ? 19.016 -19 -12.203 1 96.75 166 PRO B C 1
ATOM 4836 O O . PRO B 1 166 ? 18.391 -20.047 -12.453 1 96.75 166 PRO B O 1
ATOM 4839 N N . LEU B 1 167 ? 18.969 -18.453 -10.992 1 98.12 167 LEU B N 1
ATOM 4840 C CA . LEU B 1 167 ? 18.219 -19.047 -9.898 1 98.12 167 LEU B CA 1
ATOM 4841 C C . LEU B 1 167 ? 16.922 -18.281 -9.648 1 98.12 167 LEU B C 1
ATOM 4843 O O . LEU B 1 167 ? 16.359 -18.359 -8.555 1 98.12 167 LEU B O 1
ATOM 4847 N N . ALA B 1 168 ? 16.516 -17.469 -10.68 1 98.62 168 ALA B N 1
ATOM 4848 C CA . ALA B 1 168 ? 15.227 -16.797 -10.602 1 98.62 168 ALA B CA 1
ATOM 4849 C C . ALA B 1 168 ? 14.07 -17.766 -10.82 1 98.62 168 ALA B C 1
ATOM 4851 O O . ALA B 1 168 ? 13.578 -17.906 -11.938 1 98.62 168 ALA B O 1
ATOM 4852 N N . LEU B 1 169 ? 13.602 -18.359 -9.742 1 98.75 169 LEU B N 1
ATOM 4853 C CA . LEU B 1 169 ? 12.656 -19.469 -9.812 1 98.75 169 LEU B CA 1
ATOM 4854 C C . LEU B 1 169 ? 11.305 -19 -10.336 1 98.75 169 LEU B C 1
ATOM 4856 O O . LEU B 1 169 ? 10.609 -19.75 -11.023 1 98.75 169 LEU B O 1
ATOM 4860 N N . ASP B 1 170 ? 10.914 -17.797 -9.977 1 98.56 170 ASP B N 1
ATOM 4861 C CA . ASP B 1 170 ? 9.656 -17.281 -10.508 1 98.56 170 ASP B CA 1
ATOM 4862 C C . ASP B 1 170 ? 9.703 -17.156 -12.031 1 98.56 170 ASP B C 1
ATOM 4864 O O . ASP B 1 170 ? 8.703 -17.391 -12.711 1 98.56 170 ASP B O 1
ATOM 4868 N N . ALA B 1 171 ? 10.836 -16.75 -12.57 1 98.75 171 ALA B N 1
ATOM 4869 C CA . ALA B 1 171 ? 11.016 -16.703 -14.016 1 98.75 171 ALA B CA 1
ATOM 4870 C C . ALA B 1 171 ? 10.914 -18.094 -14.633 1 98.75 171 ALA B C 1
ATOM 4872 O O . ALA B 1 171 ? 10.352 -18.266 -15.719 1 98.75 171 ALA B O 1
ATOM 4873 N N . ILE B 1 172 ? 11.5 -19.062 -13.969 1 98.75 172 ILE B N 1
ATOM 4874 C CA . ILE B 1 172 ? 11.414 -20.438 -14.414 1 98.75 172 ILE B CA 1
ATOM 4875 C C . ILE B 1 172 ? 9.953 -20.859 -14.508 1 98.75 172 ILE B C 1
ATOM 4877 O O . ILE B 1 172 ? 9.523 -21.422 -15.523 1 98.75 172 ILE B O 1
ATOM 4881 N N . ILE B 1 173 ? 9.227 -20.625 -13.477 1 98.19 173 ILE B N 1
ATOM 4882 C CA . ILE B 1 173 ? 7.805 -20.953 -13.461 1 98.19 173 ILE B CA 1
ATOM 4883 C C . ILE B 1 173 ? 7.094 -20.234 -14.609 1 98.19 173 ILE B C 1
ATOM 4885 O O . ILE B 1 173 ? 6.227 -20.812 -15.266 1 98.19 173 ILE B O 1
ATOM 4889 N N . GLY B 1 174 ? 7.469 -18.938 -14.805 1 97.88 174 GLY B N 1
ATOM 4890 C CA . GLY B 1 174 ? 6.906 -18.203 -15.922 1 97.88 174 GLY B CA 1
ATOM 4891 C C . GLY B 1 174 ? 7.113 -18.875 -17.266 1 97.88 174 GLY B C 1
ATOM 4892 O O . GLY B 1 174 ? 6.176 -19 -18.047 1 97.88 174 GLY B O 1
ATOM 4893 N N . LEU B 1 175 ? 8.297 -19.328 -17.484 1 98.56 175 LEU B N 1
ATOM 4894 C CA . LEU B 1 175 ? 8.617 -20.016 -18.734 1 98.56 175 LEU B CA 1
ATOM 4895 C C . LEU B 1 175 ? 7.805 -21.297 -18.875 1 98.56 175 LEU B C 1
ATOM 4897 O O . LEU B 1 175 ? 7.238 -21.578 -19.938 1 98.56 175 LEU B O 1
ATOM 4901 N N . LEU B 1 176 ? 7.738 -22.031 -17.797 1 97.81 176 LEU B N 1
ATOM 4902 C CA . LEU B 1 176 ? 7.008 -23.297 -17.828 1 97.81 176 LEU B CA 1
ATOM 4903 C C . LEU B 1 176 ? 5.52 -23.062 -18.047 1 97.81 176 LEU B C 1
ATOM 4905 O O . LEU B 1 176 ? 4.863 -23.828 -18.75 1 97.81 176 LEU B O 1
ATOM 4909 N N . SER B 1 177 ? 5.008 -22.031 -17.469 1 95.25 177 SER B N 1
ATOM 4910 C CA . SER B 1 177 ? 3.596 -21.688 -17.609 1 95.25 177 SER B CA 1
ATOM 4911 C C . SER B 1 177 ? 3.266 -21.297 -19.047 1 95.25 177 SER B C 1
ATOM 4913 O O . SER B 1 177 ? 2.102 -21.328 -19.453 1 95.25 177 SER B O 1
ATOM 4915 N N . LEU B 1 178 ? 4.27 -20.922 -19.812 1 95.75 178 LEU B N 1
ATOM 4916 C CA . LEU B 1 178 ? 4.09 -20.531 -21.203 1 95.75 178 LEU B CA 1
ATOM 4917 C C . LEU B 1 178 ? 4.473 -21.688 -22.141 1 95.75 178 LEU B C 1
ATOM 4919 O O . LEU B 1 178 ? 4.867 -21.453 -23.281 1 95.75 178 LEU B O 1
ATOM 4923 N N . SER B 1 179 ? 4.555 -22.891 -21.609 1 93.62 179 SER B N 1
ATOM 4924 C CA . SER B 1 179 ? 4.695 -24.141 -22.328 1 93.62 179 SER B CA 1
ATOM 4925 C C . SER B 1 179 ? 6.105 -24.312 -22.875 1 93.62 179 SER B C 1
ATOM 4927 O O . SER B 1 179 ? 6.312 -25.016 -23.875 1 93.62 179 SER B O 1
ATOM 4929 N N . VAL B 1 180 ? 7.035 -23.547 -22.359 1 97.5 180 VAL B N 1
ATOM 4930 C CA . VAL B 1 180 ? 8.43 -23.875 -22.656 1 97.5 180 VAL B CA 1
ATOM 4931 C C . VAL B 1 180 ? 8.773 -25.234 -22.047 1 97.5 180 VAL B C 1
ATOM 4933 O O . VAL B 1 180 ? 8.422 -25.516 -20.906 1 97.5 180 VAL B O 1
ATOM 4936 N N . LYS B 1 181 ? 9.469 -26.031 -22.766 1 96.75 181 LYS B N 1
ATOM 4937 C CA . LYS B 1 181 ? 9.742 -27.391 -22.328 1 96.75 181 LYS B CA 1
ATOM 4938 C C . LYS B 1 181 ? 10.641 -27.406 -21.094 1 96.75 181 LYS B C 1
ATOM 4940 O O . LYS B 1 181 ? 11.578 -26.609 -21 1 96.75 181 LYS B O 1
ATOM 4945 N N . GLY B 1 182 ? 10.289 -28.344 -20.234 1 96.69 182 GLY B N 1
ATOM 4946 C CA . GLY B 1 182 ? 11.07 -28.484 -19.016 1 96.69 182 GLY B CA 1
ATOM 4947 C C . GLY B 1 182 ? 12.547 -28.703 -19.281 1 96.69 182 GLY B C 1
ATOM 4948 O O . GLY B 1 182 ? 13.398 -28.141 -18.594 1 96.69 182 GLY B O 1
ATOM 4949 N N . ALA B 1 183 ? 12.797 -29.484 -20.281 1 96.19 183 ALA B N 1
ATOM 4950 C CA . ALA B 1 183 ? 14.18 -29.797 -20.625 1 96.19 183 ALA B CA 1
ATOM 4951 C C . ALA B 1 183 ? 14.93 -28.547 -21.062 1 96.19 183 ALA B C 1
ATOM 4953 O O . ALA B 1 183 ? 16.109 -28.391 -20.766 1 96.19 183 ALA B O 1
ATOM 4954 N N . GLU B 1 184 ? 14.297 -27.703 -21.797 1 96.81 184 GLU B N 1
ATOM 4955 C CA . GLU B 1 184 ? 14.914 -26.453 -22.234 1 96.81 184 GLU B CA 1
ATOM 4956 C C . GLU B 1 184 ? 15.219 -25.547 -21.047 1 96.81 184 GLU B C 1
ATOM 4958 O O . GLU B 1 184 ? 16.312 -24.969 -20.953 1 96.81 184 GLU B O 1
ATOM 4963 N N . VAL B 1 185 ? 14.312 -25.422 -20.125 1 97.56 185 VAL B N 1
ATOM 4964 C CA . VAL B 1 185 ? 14.5 -24.594 -18.938 1 97.56 185 VAL B CA 1
ATOM 4965 C C . VAL B 1 185 ? 15.633 -25.172 -18.094 1 97.56 185 VAL B C 1
ATOM 4967 O O . VAL B 1 185 ? 16.484 -24.422 -17.578 1 97.56 185 VAL B O 1
ATOM 4970 N N . ALA B 1 186 ? 15.609 -26.453 -17.969 1 95.56 186 ALA B N 1
ATOM 4971 C CA . ALA B 1 186 ? 16.656 -27.125 -17.203 1 95.56 186 ALA B CA 1
ATOM 4972 C C . ALA B 1 186 ? 18.031 -26.844 -17.781 1 95.56 186 ALA B C 1
ATOM 4974 O O . ALA B 1 186 ? 19.016 -26.688 -17.047 1 95.56 186 ALA B O 1
ATOM 4975 N N . SER B 1 187 ? 18.141 -26.797 -19.062 1 95.62 187 SER B N 1
ATOM 4976 C CA . SER B 1 187 ? 19.406 -26.547 -19.734 1 95.62 187 SER B CA 1
ATOM 4977 C C . SER B 1 187 ? 19.938 -25.156 -19.406 1 95.62 187 SER B C 1
ATOM 4979 O O . SER B 1 187 ? 21.156 -24.938 -19.359 1 95.62 187 SER B O 1
ATOM 4981 N N . MET B 1 188 ? 19.094 -24.219 -19.109 1 95.56 188 MET B N 1
ATOM 4982 C CA . MET B 1 188 ? 19.469 -22.844 -18.797 1 95.56 188 MET B CA 1
ATOM 4983 C C . MET B 1 188 ? 20.031 -22.75 -17.391 1 95.56 188 MET B C 1
ATOM 4985 O O . MET B 1 188 ? 20.703 -21.781 -17.047 1 95.56 188 MET B O 1
ATOM 4989 N N . THR B 1 189 ? 19.766 -23.719 -16.531 1 95.5 189 THR B N 1
ATOM 4990 C CA . THR B 1 189 ? 20.188 -23.672 -15.141 1 95.5 189 THR B CA 1
ATOM 4991 C C . THR B 1 189 ? 21.266 -24.719 -14.875 1 95.5 189 THR B C 1
ATOM 4993 O O . THR B 1 189 ? 21.734 -24.859 -13.75 1 95.5 189 THR B O 1
ATOM 4996 N N . MET B 1 190 ? 21.688 -25.453 -15.898 1 93.94 190 MET B N 1
ATOM 4997 C CA . MET B 1 190 ? 22.594 -26.578 -15.758 1 93.94 190 MET B CA 1
ATOM 4998 C C . MET B 1 190 ? 23.922 -26.141 -15.18 1 93.94 190 MET B C 1
ATOM 5000 O O . MET B 1 190 ? 24.484 -26.812 -14.305 1 93.94 190 MET B O 1
ATOM 5004 N N . ASP B 1 191 ? 24.453 -25.062 -15.594 1 94.31 191 ASP B N 1
ATOM 5005 C CA . ASP B 1 191 ? 25.75 -24.578 -15.148 1 94.31 191 ASP B CA 1
ATOM 5006 C C . ASP B 1 191 ? 25.75 -24.266 -13.648 1 94.31 191 ASP B C 1
ATOM 5008 O O . ASP B 1 191 ? 26.688 -24.609 -12.938 1 94.31 191 ASP B O 1
ATOM 5012 N N . VAL B 1 192 ? 24.719 -23.641 -13.25 1 94.56 192 VAL B N 1
ATOM 5013 C CA . VAL B 1 192 ? 24.672 -23.266 -11.844 1 94.56 192 VAL B CA 1
ATOM 5014 C C . VAL B 1 192 ? 24.469 -24.5 -10.977 1 94.56 192 VAL B C 1
ATOM 5016 O O . VAL B 1 192 ? 24.984 -24.594 -9.867 1 94.56 192 VAL B O 1
ATOM 5019 N N . ILE B 1 193 ? 23.656 -25.469 -11.406 1 94.38 193 ILE B N 1
ATOM 5020 C CA . ILE B 1 193 ? 23.406 -26.703 -10.688 1 94.38 193 ILE B CA 1
ATOM 5021 C C . ILE B 1 193 ? 24.719 -27.469 -10.492 1 94.38 193 ILE B C 1
ATOM 5023 O O . ILE B 1 193 ? 24.969 -28.047 -9.43 1 94.38 193 ILE B O 1
ATOM 5027 N N . GLN B 1 194 ? 25.578 -27.359 -11.516 1 94.25 194 GLN B N 1
ATOM 5028 C CA . GLN B 1 194 ? 26.844 -28.094 -11.469 1 94.25 194 GLN B CA 1
ATOM 5029 C C . GLN B 1 194 ? 27.891 -27.344 -10.648 1 94.25 194 GLN B C 1
ATOM 5031 O O . GLN B 1 194 ? 28.781 -27.953 -10.055 1 94.25 194 GLN B O 1
ATOM 5036 N N . SER B 1 195 ? 27.703 -26.062 -10.555 1 94.56 195 SER B N 1
ATOM 5037 C CA . SER B 1 195 ? 28.734 -25.234 -9.938 1 94.56 195 SER B CA 1
ATOM 5038 C C . SER B 1 195 ? 28.469 -25.016 -8.453 1 94.56 195 SER B C 1
ATOM 5040 O O . SER B 1 195 ? 29.391 -24.734 -7.688 1 94.56 195 SER B O 1
ATOM 5042 N N . ILE B 1 196 ? 27.281 -25.109 -8.039 1 94.81 196 ILE B N 1
ATOM 5043 C CA . ILE B 1 196 ? 26.922 -24.828 -6.656 1 94.81 196 ILE B CA 1
ATOM 5044 C C . ILE B 1 196 ? 26.578 -26.125 -5.938 1 94.81 196 ILE B C 1
ATOM 5046 O O . ILE B 1 196 ? 25.703 -26.891 -6.391 1 94.81 196 ILE B O 1
ATOM 5050 N N . PRO B 1 197 ? 27.172 -26.359 -4.836 1 92.75 197 PRO B N 1
ATOM 5051 C CA . PRO B 1 197 ? 26.891 -27.594 -4.102 1 92.75 197 PRO B CA 1
ATOM 5052 C C . PRO B 1 197 ? 25.469 -27.641 -3.561 1 92.75 197 PRO B C 1
ATOM 5054 O O . PRO B 1 197 ? 24.906 -26.609 -3.191 1 92.75 197 PRO B O 1
ATOM 5057 N N . ASN B 1 198 ? 24.859 -28.891 -3.502 1 92.19 198 ASN B N 1
ATOM 5058 C CA . ASN B 1 198 ? 23.562 -29.156 -2.879 1 92.19 198 ASN B CA 1
ATOM 5059 C C . ASN B 1 198 ? 22.422 -28.484 -3.639 1 92.19 198 ASN B C 1
ATOM 5061 O O . ASN B 1 198 ? 21.469 -28.016 -3.031 1 92.19 198 ASN B O 1
ATOM 5065 N N . LEU B 1 199 ? 22.578 -28.281 -4.938 1 94.88 199 LEU B N 1
ATOM 5066 C CA . LEU B 1 199 ? 21.516 -27.672 -5.738 1 94.88 199 LEU B CA 1
ATOM 5067 C C . LEU B 1 199 ? 20.875 -28.688 -6.668 1 94.88 199 LEU B C 1
ATOM 5069 O O . LEU B 1 199 ? 20.078 -28.328 -7.535 1 94.88 199 LEU B O 1
ATOM 5073 N N . ASP B 1 200 ? 21.125 -29.953 -6.555 1 93.25 200 ASP B N 1
ATOM 5074 C CA . ASP B 1 200 ? 20.656 -31.016 -7.434 1 93.25 200 ASP B CA 1
ATOM 5075 C C . ASP B 1 200 ? 19.125 -31.109 -7.422 1 93.25 200 ASP B C 1
ATOM 5077 O O . ASP B 1 200 ? 18.516 -31.531 -8.398 1 93.25 200 ASP B O 1
ATOM 5081 N N . TRP B 1 201 ? 18.547 -30.719 -6.297 1 95.81 201 TRP B N 1
ATOM 5082 C CA . TRP B 1 201 ? 17.094 -30.75 -6.16 1 95.81 201 TRP B CA 1
ATOM 5083 C C . TRP B 1 201 ? 16.422 -29.859 -7.215 1 95.81 201 TRP B C 1
ATOM 5085 O O . TRP B 1 201 ? 15.258 -30.062 -7.547 1 95.81 201 TRP B O 1
ATOM 5095 N N . LEU B 1 202 ? 17.109 -28.828 -7.73 1 96.94 202 LEU B N 1
ATOM 5096 C CA . LEU B 1 202 ? 16.547 -27.844 -8.641 1 96.94 202 LEU B CA 1
ATOM 5097 C C . LEU B 1 202 ? 16.062 -28.5 -9.922 1 96.94 202 LEU B C 1
ATOM 5099 O O . LEU B 1 202 ? 15.031 -28.109 -10.477 1 96.94 202 LEU B O 1
ATOM 5103 N N . SER B 1 203 ? 16.781 -29.469 -10.422 1 96 203 SER B N 1
ATOM 5104 C CA . SER B 1 203 ? 16.375 -30.188 -11.625 1 96 203 SER B CA 1
ATOM 5105 C C . SER B 1 203 ? 15.039 -30.906 -11.422 1 96 203 SER B C 1
ATOM 5107 O O . SER B 1 203 ? 14.18 -30.875 -12.297 1 96 203 SER B O 1
ATOM 5109 N N . VAL B 1 204 ? 14.898 -31.578 -10.273 1 96.44 204 VAL B N 1
ATOM 5110 C CA . VAL B 1 204 ? 13.664 -32.281 -9.945 1 96.44 204 VAL B CA 1
ATOM 5111 C C . VAL B 1 204 ? 12.531 -31.266 -9.75 1 96.44 204 VAL B C 1
ATOM 5113 O O . VAL B 1 204 ? 11.398 -31.5 -10.172 1 96.44 204 VAL B O 1
ATOM 5116 N N . TRP B 1 205 ? 12.883 -30.156 -9.109 1 97.81 205 TRP B N 1
ATOM 5117 C CA . TRP B 1 205 ? 11.922 -29.078 -8.906 1 97.81 205 TRP B CA 1
ATOM 5118 C C . TRP B 1 205 ? 11.398 -28.562 -10.242 1 97.81 205 TRP B C 1
ATOM 5120 O O . TRP B 1 205 ? 10.188 -28.406 -10.422 1 97.81 205 TRP B O 1
ATOM 5130 N N . ILE B 1 206 ? 12.25 -28.312 -11.203 1 98.19 206 ILE B N 1
ATOM 5131 C CA . ILE B 1 206 ? 11.875 -27.844 -12.531 1 98.19 206 ILE B CA 1
ATOM 5132 C C . ILE B 1 206 ? 10.969 -28.859 -13.211 1 98.19 206 ILE B C 1
ATOM 5134 O O . ILE B 1 206 ? 9.953 -28.5 -13.812 1 98.19 206 ILE B O 1
ATOM 5138 N N . LYS B 1 207 ? 11.312 -30.109 -13.07 1 97.31 207 LYS B N 1
ATOM 5139 C CA . LYS B 1 207 ? 10.508 -31.188 -13.641 1 97.31 207 LYS B CA 1
ATOM 5140 C C . LYS B 1 207 ? 9.102 -31.203 -13.047 1 97.31 207 LYS B C 1
ATOM 5142 O O . LYS B 1 207 ? 8.117 -31.359 -13.766 1 97.31 207 LYS B O 1
ATOM 5147 N N . ALA B 1 208 ? 9.039 -31.125 -11.734 1 97.69 208 ALA B N 1
ATOM 5148 C CA . ALA B 1 208 ? 7.75 -31.109 -11.055 1 97.69 208 ALA B CA 1
ATOM 5149 C C . ALA B 1 208 ? 6.859 -30 -11.578 1 97.69 208 ALA B C 1
ATOM 5151 O O . ALA B 1 208 ? 5.688 -30.219 -11.891 1 97.69 208 ALA B O 1
ATOM 5152 N N . TYR B 1 209 ? 7.398 -28.781 -11.703 1 97.75 209 TYR B N 1
ATOM 5153 C CA . TYR B 1 209 ? 6.605 -27.641 -12.133 1 97.75 209 TYR B CA 1
ATOM 5154 C C . TYR B 1 209 ? 6.297 -27.703 -13.617 1 97.75 209 TYR B C 1
ATOM 5156 O O . TYR B 1 209 ? 5.262 -27.203 -14.07 1 97.75 209 TYR B O 1
ATOM 5164 N N . ALA B 1 210 ? 7.176 -28.359 -14.383 1 97.62 210 ALA B N 1
ATOM 5165 C CA . ALA B 1 210 ? 6.848 -28.625 -15.781 1 97.62 210 ALA B CA 1
ATOM 5166 C C . ALA B 1 210 ? 5.605 -29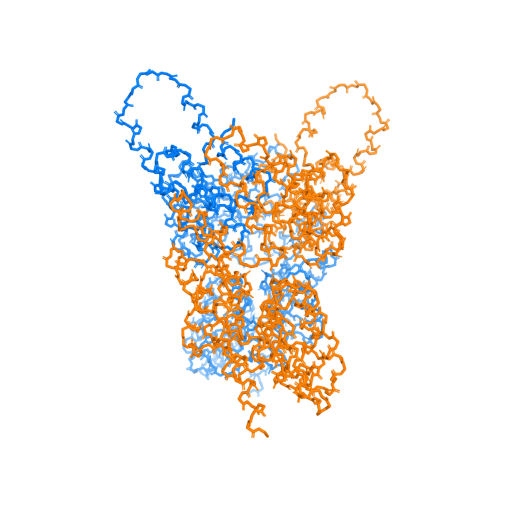.516 -15.891 1 97.62 210 ALA B C 1
ATOM 5168 O O . ALA B 1 210 ? 4.727 -29.25 -16.719 1 97.62 210 ALA B O 1
ATOM 5169 N N . PHE B 1 211 ? 5.551 -30.547 -15.055 1 96.5 211 PHE B N 1
ATOM 5170 C CA . PHE B 1 211 ? 4.391 -31.438 -15.039 1 96.5 211 PHE B CA 1
ATOM 5171 C C . PHE B 1 211 ? 3.145 -30.688 -14.594 1 96.5 211 PHE B C 1
ATOM 5173 O O . PHE B 1 211 ? 2.064 -30.859 -15.156 1 96.5 211 PHE B O 1
ATOM 5180 N N . ILE B 1 212 ? 3.277 -29.828 -13.57 1 95.56 212 ILE B N 1
ATOM 5181 C CA . ILE B 1 212 ? 2.154 -29.062 -13.055 1 95.56 212 ILE B CA 1
ATOM 5182 C C . ILE B 1 212 ? 1.548 -28.203 -14.172 1 95.56 212 ILE B C 1
ATOM 5184 O O . ILE B 1 212 ? 0.339 -28.266 -14.406 1 95.56 212 ILE B O 1
ATOM 5188 N N . HIS B 1 213 ? 2.357 -27.484 -14.906 1 93.19 213 HIS B N 1
ATOM 5189 C CA . HIS B 1 213 ? 1.866 -26.562 -15.922 1 93.19 213 HIS B CA 1
ATOM 5190 C C . HIS B 1 213 ? 1.45 -27.297 -17.188 1 93.19 213 HIS B C 1
ATOM 5192 O O . HIS B 1 213 ? 0.641 -26.797 -17.969 1 93.19 213 HIS B O 1
ATOM 5198 N N . GLY B 1 214 ? 1.953 -28.516 -17.328 1 90 214 GLY B N 1
ATOM 5199 C CA . GLY B 1 214 ? 1.546 -29.359 -18.438 1 90 214 GLY B CA 1
ATOM 5200 C C . GLY B 1 214 ? 0.266 -30.125 -18.188 1 90 214 GLY B C 1
ATOM 5201 O O . GLY B 1 214 ? -0.295 -30.734 -19.094 1 90 214 GLY B O 1
ATOM 5202 N N . GLY B 1 215 ? -0.218 -30.125 -16.938 1 89.06 215 GLY B N 1
ATOM 5203 C CA . GLY B 1 215 ? -1.478 -30.766 -16.578 1 89.06 215 GLY B CA 1
ATOM 5204 C C . GLY B 1 215 ? -1.323 -32.219 -16.203 1 89.06 215 GLY B C 1
ATOM 5205 O O . GLY B 1 215 ? -2.316 -32.938 -15.992 1 89.06 215 GLY B O 1
ATOM 5206 N N . ASP B 1 216 ? -0.056 -32.688 -16.188 1 92 216 ASP B N 1
ATOM 5207 C CA . ASP B 1 216 ? 0.189 -34.062 -15.773 1 92 216 ASP B CA 1
ATOM 5208 C C . ASP B 1 216 ? 0.241 -34.156 -14.25 1 92 216 ASP B C 1
ATOM 5210 O O . ASP B 1 216 ? 1.32 -34.281 -13.672 1 92 216 ASP B O 1
ATOM 5214 N N . ASN B 1 217 ? -0.934 -34.25 -13.609 1 92.5 217 ASN B N 1
ATOM 5215 C CA . ASN B 1 217 ? -1.065 -34.156 -12.164 1 92.5 217 ASN B CA 1
ATOM 5216 C C . ASN B 1 217 ? -0.395 -35.344 -11.484 1 92.5 217 ASN B C 1
ATOM 5218 O O . ASN B 1 217 ? 0.259 -35.188 -10.445 1 92.5 217 ASN B O 1
ATOM 5222 N N . HIS B 1 218 ? -0.53 -36.531 -12.047 1 92.75 218 HIS B N 1
ATOM 5223 C CA . HIS B 1 218 ? 0.017 -37.719 -11.422 1 92.75 218 HIS B CA 1
ATOM 5224 C C . HIS B 1 218 ? 1.538 -37.656 -11.344 1 92.75 218 HIS B C 1
ATOM 5226 O O . HIS B 1 218 ? 2.119 -37.938 -10.289 1 92.75 218 HIS B O 1
ATOM 5232 N N . ARG B 1 219 ? 2.156 -37.344 -12.445 1 96.5 219 ARG B N 1
ATOM 5233 C CA . ARG B 1 219 ? 3.611 -37.25 -12.438 1 96.5 219 ARG B CA 1
ATOM 5234 C C . ARG B 1 219 ? 4.074 -36.062 -11.57 1 96.5 219 ARG B C 1
ATOM 5236 O O . ARG B 1 219 ? 5.117 -36.156 -10.922 1 96.5 219 ARG B O 1
ATOM 5243 N N . ALA B 1 220 ? 3.316 -35 -11.617 1 97.38 220 ALA B N 1
ATOM 5244 C CA . ALA B 1 220 ? 3.639 -33.875 -10.758 1 97.38 220 ALA B CA 1
ATOM 5245 C C . ALA B 1 220 ? 3.641 -34.281 -9.289 1 97.38 220 ALA B C 1
ATOM 5247 O O . ALA B 1 220 ? 4.586 -33.969 -8.555 1 97.38 220 ALA B O 1
ATOM 5248 N N . ILE B 1 221 ? 2.59 -34.969 -8.828 1 97.94 221 ILE B N 1
ATOM 5249 C CA . ILE B 1 221 ? 2.451 -35.438 -7.449 1 97.94 221 ILE B CA 1
ATOM 5250 C C . ILE B 1 221 ? 3.643 -36.312 -7.074 1 97.94 221 ILE B C 1
ATOM 5252 O O . ILE B 1 221 ? 4.305 -36.094 -6.059 1 97.94 221 ILE B O 1
ATOM 5256 N N . ASN B 1 222 ? 3.939 -37.25 -7.941 1 97.81 222 ASN B N 1
ATOM 5257 C CA . ASN B 1 222 ? 5.031 -38.188 -7.664 1 97.81 222 ASN B CA 1
ATOM 5258 C C . ASN B 1 222 ? 6.371 -37.438 -7.562 1 97.81 222 ASN B C 1
ATOM 5260 O 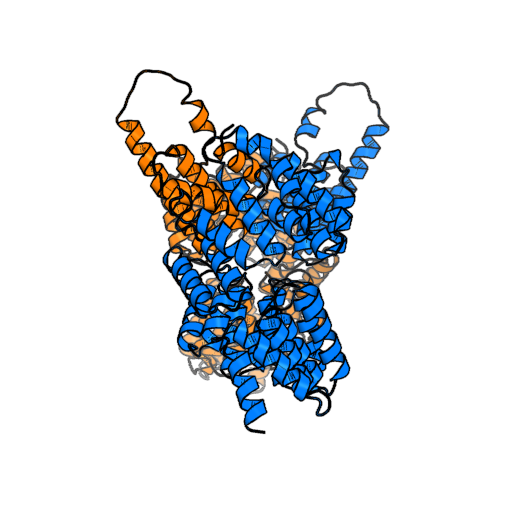O . ASN B 1 222 ? 7.188 -37.781 -6.699 1 97.81 222 ASN B O 1
ATOM 5264 N N . THR B 1 223 ? 6.578 -36.562 -8.477 1 97.75 223 THR B N 1
ATOM 5265 C CA . THR B 1 223 ? 7.84 -35.844 -8.516 1 97.75 223 THR B CA 1
ATOM 5266 C C . THR B 1 223 ? 7.984 -34.938 -7.281 1 97.75 223 THR B C 1
ATOM 5268 O O . THR B 1 223 ? 9.055 -34.906 -6.672 1 97.75 223 THR B O 1
ATOM 5271 N N . ILE B 1 224 ? 6.957 -34.188 -6.859 1 98.06 224 ILE B N 1
ATOM 5272 C CA . ILE B 1 224 ? 7.012 -33.344 -5.672 1 98.06 224 ILE B CA 1
ATOM 5273 C C . ILE B 1 224 ? 7.23 -34.219 -4.43 1 98.06 224 ILE B C 1
ATOM 5275 O O . ILE B 1 224 ? 8 -33.844 -3.541 1 98.06 224 ILE B O 1
ATOM 5279 N N . CYS B 1 225 ? 6.52 -35.344 -4.398 1 97.25 225 CYS B N 1
ATOM 5280 C CA . CYS B 1 225 ? 6.688 -36.25 -3.271 1 97.25 225 CYS B CA 1
ATOM 5281 C C . CYS B 1 225 ? 8.133 -36.75 -3.166 1 97.25 225 CYS B C 1
ATOM 5283 O O . CYS B 1 225 ? 8.656 -36.906 -2.062 1 97.25 225 CYS B O 1
ATOM 5285 N N . SER B 1 226 ? 8.727 -36.938 -4.309 1 95.75 226 SER B N 1
ATOM 5286 C CA . SER B 1 226 ? 10.125 -37.344 -4.301 1 95.75 226 SER B CA 1
ATOM 5287 C C . SER B 1 226 ? 11.023 -36.25 -3.738 1 95.75 226 SER B C 1
ATOM 5289 O O . SER B 1 226 ? 12.07 -36.562 -3.148 1 95.75 226 SER B O 1
ATOM 5291 N N . LEU B 1 227 ? 10.711 -34.969 -3.914 1 94.44 227 LEU B N 1
ATOM 5292 C CA . LEU B 1 227 ? 11.453 -33.844 -3.371 1 94.44 227 LEU B CA 1
ATOM 5293 C C . LEU B 1 227 ? 11.297 -33.75 -1.855 1 94.44 227 LEU B C 1
ATOM 5295 O O . LEU B 1 227 ? 12.211 -33.312 -1.154 1 94.44 227 LEU B O 1
ATOM 5299 N N . GLU B 1 228 ? 10.18 -34.188 -1.367 1 90.56 228 GLU B N 1
ATOM 5300 C CA . GLU B 1 228 ? 9.852 -34.094 0.052 1 90.56 228 GLU B CA 1
ATOM 5301 C C . GLU B 1 228 ? 10.438 -35.25 0.842 1 90.56 228 GLU B C 1
ATOM 5303 O O . GLU B 1 228 ? 10.875 -35.094 1.982 1 90.56 228 GLU B O 1
ATOM 5308 N N . LYS B 1 229 ? 10.398 -36.344 0.198 1 85.31 229 LYS B N 1
ATOM 5309 C CA . LYS B 1 229 ? 10.766 -37.562 0.928 1 85.31 229 LYS B CA 1
ATOM 5310 C C . LYS B 1 229 ? 12.289 -37.688 1.053 1 85.31 229 LYS B C 1
ATOM 5312 O O . LYS B 1 229 ? 13 -37.688 0.048 1 85.31 229 LYS B O 1
ATOM 5317 N N . LYS B 1 230 ? 12.695 -37.781 2.285 1 80.31 230 LYS B N 1
ATOM 5318 C CA . LYS B 1 230 ? 14.07 -38.062 2.699 1 80.31 230 LYS B CA 1
ATOM 5319 C C . LYS B 1 230 ? 15.031 -37.062 2.039 1 80.31 230 LYS B C 1
ATOM 5321 O O . LYS B 1 230 ? 16.094 -37.469 1.563 1 80.31 230 LYS B O 1
ATOM 5326 N N . SER B 1 231 ? 14.539 -35.812 1.84 1 85.44 231 SER B N 1
ATOM 5327 C CA . SER B 1 231 ? 15.391 -34.781 1.238 1 85.44 231 SER B CA 1
ATOM 5328 C C . SER B 1 231 ? 15.531 -33.594 2.158 1 85.44 231 SER B C 1
ATOM 5330 O O . SER B 1 231 ? 14.922 -33.531 3.227 1 85.44 231 SER B O 1
ATOM 5332 N N . LEU B 1 232 ? 16.391 -32.719 1.796 1 93.44 232 LEU B N 1
ATOM 5333 C CA . LEU B 1 232 ? 16.625 -31.484 2.543 1 93.44 232 LEU B CA 1
ATOM 5334 C C . LEU B 1 232 ? 15.43 -30.547 2.408 1 93.44 232 LEU B C 1
ATOM 5336 O O . LEU B 1 232 ? 15.32 -29.562 3.146 1 93.44 232 LEU B O 1
ATOM 5340 N N . LEU B 1 233 ? 14.477 -30.906 1.555 1 97.06 233 LEU B N 1
ATOM 5341 C CA . LEU B 1 233 ? 13.344 -30.031 1.311 1 97.06 233 LEU B CA 1
ATOM 5342 C C . LEU B 1 233 ? 12.086 -30.562 1.999 1 97.06 233 LEU B C 1
ATOM 5344 O O . LEU B 1 233 ? 10.984 -30.047 1.773 1 97.06 233 LEU B O 1
ATOM 5348 N N . ARG B 1 234 ? 12.281 -31.516 2.871 1 96.25 234 ARG B N 1
ATOM 5349 C CA . ARG B 1 234 ? 11.164 -32.031 3.639 1 96.25 234 ARG B CA 1
ATOM 5350 C C . ARG B 1 234 ? 10.469 -30.953 4.438 1 96.25 234 ARG B C 1
ATOM 5352 O O . ARG B 1 234 ? 11.133 -30.125 5.066 1 96.25 234 ARG B O 1
ATOM 5359 N N . ASP B 1 235 ? 9.125 -30.891 4.367 1 96 235 ASP B N 1
ATOM 5360 C CA . ASP B 1 235 ? 8.281 -29.969 5.133 1 96 235 ASP B CA 1
ATOM 5361 C C . ASP B 1 235 ? 8.406 -28.547 4.613 1 96 235 ASP B C 1
ATOM 5363 O O . ASP B 1 235 ? 8.25 -27.578 5.371 1 96 235 ASP B O 1
ATOM 5367 N N . ASN B 1 236 ? 8.844 -28.422 3.393 1 97.75 236 ASN B N 1
ATOM 5368 C CA . ASN B 1 236 ? 8.789 -27.078 2.797 1 97.75 236 ASN B CA 1
ATOM 5369 C C . ASN B 1 236 ? 7.352 -26.656 2.518 1 97.75 236 ASN B C 1
ATOM 5371 O O . ASN B 1 236 ? 6.609 -27.359 1.83 1 97.75 236 ASN B O 1
ATOM 5375 N N . VAL B 1 237 ? 6.996 -25.531 2.988 1 98 237 VAL B N 1
ATOM 5376 C CA . VAL B 1 237 ? 5.613 -25.078 2.961 1 98 237 VAL B CA 1
ATOM 5377 C C . VAL B 1 237 ? 5.176 -24.844 1.517 1 98 237 VAL B C 1
ATOM 5379 O O . VAL B 1 237 ? 4.062 -25.203 1.131 1 98 237 VAL B O 1
ATOM 5382 N N . ASP B 1 238 ? 6.02 -24.281 0.676 1 97.69 238 ASP B N 1
ATOM 5383 C CA . ASP B 1 238 ? 5.68 -24 -0.714 1 97.69 238 ASP B CA 1
ATOM 5384 C C . ASP B 1 238 ? 5.441 -25.281 -1.499 1 97.69 238 ASP B C 1
ATOM 5386 O O . ASP B 1 238 ? 4.512 -25.359 -2.305 1 97.69 238 ASP B O 1
ATOM 5390 N N . LEU B 1 239 ? 6.25 -26.234 -1.276 1 97.75 239 LEU B N 1
ATOM 5391 C CA . LEU B 1 239 ? 6.09 -27.516 -1.95 1 97.75 239 LEU B CA 1
ATOM 5392 C C . LEU B 1 239 ? 4.809 -28.219 -1.5 1 97.75 239 LEU B C 1
ATOM 5394 O O . LEU B 1 239 ? 4.102 -28.812 -2.314 1 97.75 239 LEU B O 1
ATOM 5398 N N . LEU B 1 240 ? 4.559 -28.125 -0.214 1 98.12 240 LEU B N 1
ATOM 5399 C CA . LEU B 1 240 ? 3.342 -28.719 0.317 1 98.12 240 LEU B CA 1
ATOM 5400 C C . LEU B 1 240 ? 2.104 -28.078 -0.297 1 98.12 240 LEU B C 1
ATOM 5402 O O . LEU B 1 240 ? 1.137 -28.766 -0.627 1 98.12 240 LEU B O 1
ATOM 5406 N N . VAL B 1 241 ? 2.145 -26.797 -0.428 1 98.44 241 VAL B N 1
ATOM 5407 C CA . VAL B 1 241 ? 1.02 -26.078 -1.021 1 98.44 241 VAL B CA 1
ATOM 5408 C C . VAL B 1 241 ? 0.854 -26.5 -2.48 1 98.44 241 VAL B C 1
ATOM 5410 O O . VAL B 1 241 ? -0.266 -26.734 -2.943 1 98.44 241 VAL B O 1
ATOM 5413 N N . SER B 1 242 ? 1.966 -26.594 -3.207 1 97.88 242 SER B N 1
ATOM 5414 C CA . SER B 1 242 ? 1.91 -27.031 -4.594 1 97.88 242 SER B CA 1
ATOM 5415 C C . SER B 1 242 ? 1.357 -28.453 -4.695 1 97.88 242 SER B C 1
ATOM 5417 O O . SER B 1 242 ? 0.55 -28.75 -5.578 1 97.88 242 SER B O 1
ATOM 5419 N N . LEU B 1 243 ? 1.795 -29.25 -3.793 1 98.06 243 LEU B N 1
ATOM 5420 C CA . LEU B 1 243 ? 1.317 -30.625 -3.758 1 98.06 243 LEU B CA 1
ATOM 5421 C C . LEU B 1 243 ? -0.182 -30.672 -3.484 1 98.06 243 LEU B C 1
ATOM 5423 O O . LEU B 1 243 ? -0.914 -31.422 -4.148 1 98.06 243 LEU B O 1
ATOM 5427 N N . ALA B 1 244 ? -0.612 -29.922 -2.547 1 98.5 244 ALA B N 1
ATOM 5428 C CA . ALA B 1 244 ? -2.033 -29.844 -2.215 1 98.5 244 ALA B CA 1
ATOM 5429 C C . ALA B 1 244 ? -2.854 -29.391 -3.416 1 98.5 244 ALA B C 1
ATOM 5431 O O . ALA B 1 244 ? -3.918 -29.938 -3.699 1 98.5 244 ALA B O 1
ATOM 5432 N N . ASP B 1 245 ? -2.357 -28.422 -4.09 1 97.31 245 ASP B N 1
ATOM 5433 C CA . ASP B 1 245 ? -3.045 -27.891 -5.262 1 97.31 245 ASP B CA 1
ATOM 5434 C C . ASP B 1 245 ? -3.164 -28.938 -6.359 1 97.31 245 ASP B C 1
ATOM 5436 O O . ASP B 1 245 ? -4.207 -29.062 -7.004 1 97.31 245 ASP B O 1
ATOM 5440 N N . VAL B 1 246 ? -2.117 -29.656 -6.59 1 96.88 246 VAL B N 1
ATOM 5441 C CA . VAL B 1 246 ? -2.131 -30.672 -7.641 1 96.88 246 VAL B CA 1
ATOM 5442 C C . VAL B 1 246 ? -3.061 -31.812 -7.242 1 96.88 246 VAL B C 1
ATOM 5444 O O . VAL B 1 246 ? -3.756 -32.375 -8.094 1 96.88 246 VAL B O 1
ATOM 5447 N N . TYR B 1 247 ? -3.082 -32.188 -5.988 1 96.44 247 TYR B N 1
ATOM 5448 C CA . TYR B 1 247 ? -4.059 -33.188 -5.512 1 96.44 247 TYR B CA 1
ATOM 5449 C C . TYR B 1 247 ? -5.48 -32.688 -5.789 1 96.44 247 TYR B C 1
ATOM 5451 O O . TYR B 1 247 ? -6.324 -33.469 -6.238 1 96.44 247 TYR B O 1
ATOM 5459 N N . PHE B 1 248 ? -5.742 -31.516 -5.586 1 95.75 248 PHE B N 1
ATOM 5460 C CA . PHE B 1 248 ? -7.047 -30.922 -5.848 1 95.75 248 PHE B CA 1
ATOM 5461 C C . PHE B 1 248 ? -7.398 -31.031 -7.328 1 95.75 248 PHE B C 1
ATOM 5463 O O . PHE B 1 248 ? -8.492 -31.469 -7.684 1 95.75 248 PHE B O 1
ATOM 5470 N N . ARG B 1 249 ? -6.461 -30.609 -8.148 1 91.94 249 ARG B N 1
ATOM 5471 C CA . ARG B 1 249 ? -6.676 -30.656 -9.586 1 91.94 249 ARG B CA 1
ATOM 5472 C C . ARG B 1 249 ? -6.906 -32.094 -10.062 1 91.94 249 ARG B C 1
ATOM 5474 O O . ARG B 1 249 ? -7.652 -32.312 -11.016 1 91.94 249 ARG B O 1
ATOM 5481 N N . ALA B 1 250 ? -6.285 -32.969 -9.367 1 89.56 250 ALA B N 1
ATOM 5482 C CA . ALA B 1 250 ? -6.426 -34.406 -9.695 1 89.56 250 ALA B CA 1
ATOM 5483 C C . ALA B 1 250 ? -7.723 -34.969 -9.133 1 89.56 250 ALA B C 1
ATOM 5485 O O . ALA B 1 250 ? -8.039 -36.125 -9.359 1 89.56 250 ALA B O 1
ATOM 5486 N N . GLY B 1 251 ? -8.484 -34.125 -8.352 1 87.81 251 GLY B N 1
ATOM 5487 C CA . GLY B 1 251 ? -9.75 -34.562 -7.789 1 87.81 251 GLY B CA 1
ATOM 5488 C C . GLY B 1 251 ? -9.594 -35.312 -6.477 1 87.81 251 GLY B C 1
ATOM 5489 O O . GLY B 1 251 ? -10.547 -35.938 -5.984 1 87.81 251 GLY B O 1
ATOM 5490 N N . ASP B 1 252 ? -8.391 -35.344 -5.957 1 91.62 252 ASP B N 1
ATOM 5491 C CA . ASP B 1 252 ? -8.109 -35.969 -4.672 1 91.62 252 ASP B CA 1
ATOM 5492 C C . ASP B 1 252 ? -8.266 -34.969 -3.521 1 91.62 252 ASP B C 1
ATOM 5494 O O . ASP B 1 252 ? -7.273 -34.531 -2.947 1 91.62 252 ASP B O 1
ATOM 5498 N N . THR B 1 253 ? -9.477 -34.719 -3.131 1 92.62 253 THR B N 1
ATOM 5499 C CA . THR B 1 253 ? -9.82 -33.719 -2.141 1 92.62 253 THR B CA 1
ATOM 5500 C C . THR B 1 253 ? -9.227 -34.062 -0.78 1 92.62 253 THR B C 1
ATOM 5502 O O . THR B 1 253 ? -8.734 -33.188 -0.068 1 92.62 253 THR B O 1
ATOM 5505 N N . LYS B 1 254 ? -9.25 -35.25 -0.44 1 94.56 254 LYS B N 1
ATOM 5506 C CA . LYS B 1 254 ? -8.781 -35.688 0.87 1 94.56 254 LYS B CA 1
ATOM 5507 C C . LYS B 1 254 ? -7.301 -35.375 1.064 1 94.56 254 LYS B C 1
ATOM 5509 O O . LYS B 1 254 ? -6.93 -34.719 2.055 1 94.56 254 LYS B O 1
ATOM 5514 N N . ASN B 1 255 ? -6.504 -35.781 0.106 1 96.62 255 ASN B N 1
ATOM 5515 C CA . ASN B 1 255 ? -5.074 -35.531 0.224 1 96.62 255 ASN B CA 1
ATOM 5516 C C . ASN B 1 255 ? -4.773 -34.031 0.072 1 96.62 255 ASN B C 1
ATOM 5518 O O . ASN B 1 255 ? -3.844 -33.531 0.693 1 96.62 255 ASN B O 1
ATOM 5522 N N . ALA B 1 256 ? -5.547 -33.375 -0.753 1 97.69 256 ALA B N 1
ATOM 5523 C CA . ALA B 1 256 ? -5.383 -31.922 -0.882 1 97.69 256 ALA B CA 1
ATOM 5524 C C . ALA B 1 256 ? -5.555 -31.234 0.466 1 97.69 256 ALA B C 1
ATOM 5526 O O . ALA B 1 256 ? -4.684 -30.469 0.895 1 97.69 256 ALA B O 1
ATOM 5527 N N . ILE B 1 257 ? -6.629 -31.531 1.183 1 98.12 257 ILE B N 1
ATOM 5528 C CA . ILE B 1 257 ? -6.938 -30.938 2.473 1 98.12 257 ILE B CA 1
ATOM 5529 C C . ILE B 1 257 ? -5.836 -31.266 3.477 1 98.12 257 ILE B C 1
ATOM 5531 O O . ILE B 1 257 ? -5.355 -30.391 4.199 1 98.12 257 ILE B O 1
ATOM 5535 N N . LEU B 1 258 ? -5.43 -32.531 3.48 1 98.31 258 LEU B N 1
ATOM 5536 C CA . LEU B 1 258 ? -4.402 -32.969 4.414 1 98.31 258 LEU B CA 1
ATOM 5537 C C . LEU B 1 258 ? -3.111 -32.188 4.223 1 98.31 258 LEU B C 1
ATOM 5539 O O . LEU B 1 258 ? -2.482 -31.766 5.199 1 98.31 258 LEU B O 1
ATOM 5543 N N . LYS B 1 259 ? -2.695 -32.031 2.988 1 98.44 259 LYS B N 1
ATOM 5544 C CA . LYS B 1 259 ? -1.445 -31.312 2.715 1 98.44 259 LYS B CA 1
ATOM 5545 C C . LYS B 1 259 ? -1.573 -29.828 3.023 1 98.44 259 LYS B C 1
ATOM 5547 O O . LYS B 1 259 ? -0.619 -29.203 3.486 1 98.44 259 LYS B O 1
ATOM 5552 N N . PHE B 1 260 ? -2.715 -29.203 2.762 1 98.5 260 PHE B N 1
ATOM 5553 C CA . PHE B 1 260 ? -2.938 -27.812 3.162 1 98.5 260 PHE B CA 1
ATOM 5554 C C . PHE B 1 260 ? -2.855 -27.672 4.68 1 98.5 260 PHE B C 1
ATOM 5556 O O . PHE B 1 260 ? -2.289 -26.703 5.184 1 98.5 260 PHE B O 1
ATOM 5563 N N . GLU B 1 261 ? -3.461 -28.594 5.391 1 98.12 261 GLU B N 1
ATOM 5564 C CA . GLU B 1 261 ? -3.414 -28.562 6.848 1 98.12 261 GLU B CA 1
ATOM 5565 C C . GLU B 1 261 ? -1.98 -28.672 7.359 1 98.12 261 GLU B C 1
ATOM 5567 O O . GLU B 1 261 ? -1.586 -27.953 8.281 1 98.12 261 GLU B O 1
ATOM 5572 N N . GLN B 1 262 ? -1.279 -29.594 6.734 1 98.12 262 GLN B N 1
ATOM 5573 C CA . GLN B 1 262 ? 0.127 -29.734 7.094 1 98.12 262 GLN B CA 1
ATOM 5574 C C . GLN B 1 262 ? 0.894 -28.438 6.855 1 98.12 262 GLN B C 1
ATOM 5576 O O . GLN B 1 262 ? 1.69 -28.016 7.695 1 98.12 262 GLN B O 1
ATOM 5581 N N . ALA B 1 263 ? 0.695 -27.812 5.746 1 98.31 263 ALA B N 1
ATOM 5582 C CA . ALA B 1 263 ? 1.362 -26.562 5.406 1 98.31 263 ALA B CA 1
ATOM 5583 C C . ALA B 1 263 ? 1.035 -25.469 6.426 1 98.31 263 ALA B C 1
ATOM 5585 O O . ALA B 1 263 ? 1.923 -24.734 6.867 1 98.31 263 ALA B O 1
ATOM 5586 N N . GLN B 1 264 ? -0.21 -25.375 6.887 1 97.44 264 GLN B N 1
ATOM 5587 C CA . GLN B 1 264 ? -0.647 -24.375 7.855 1 97.44 264 GLN B CA 1
ATOM 5588 C C . GLN B 1 264 ? 0.001 -24.609 9.219 1 97.44 264 GLN B C 1
ATOM 5590 O O . GLN B 1 264 ? 0.31 -23.656 9.938 1 97.44 264 GLN B O 1
ATOM 5595 N N . MET B 1 265 ? 0.111 -25.859 9.539 1 97.5 265 MET B N 1
ATOM 5596 C CA . MET B 1 265 ? 0.727 -26.203 10.82 1 97.5 265 MET B CA 1
ATOM 5597 C C . MET B 1 265 ? 2.18 -25.734 10.867 1 97.5 265 MET B C 1
ATOM 5599 O O . MET B 1 265 ? 2.672 -25.328 11.914 1 97.5 265 MET B O 1
ATOM 5603 N N . LEU B 1 266 ? 2.787 -25.812 9.703 1 97.5 266 LEU B N 1
ATOM 5604 C CA . LEU B 1 266 ? 4.203 -25.469 9.617 1 97.5 266 LEU B CA 1
ATOM 5605 C C . LEU B 1 266 ? 4.398 -23.969 9.516 1 97.5 266 LEU B C 1
ATOM 5607 O O . LEU B 1 266 ? 5.434 -23.438 9.938 1 97.5 266 LEU B O 1
ATOM 5611 N N . ASP B 1 267 ? 3.475 -23.25 8.945 1 97.5 267 ASP B N 1
ATOM 5612 C CA . ASP B 1 267 ? 3.537 -21.797 8.797 1 97.5 267 ASP B CA 1
ATOM 5613 C C . ASP B 1 267 ? 2.186 -21.156 9.109 1 97.5 267 ASP B C 1
ATOM 5615 O O . ASP B 1 267 ? 1.333 -21.031 8.227 1 97.5 267 ASP B O 1
ATOM 5619 N N . PRO B 1 268 ? 2.047 -20.609 10.234 1 95.88 268 PRO B N 1
ATOM 5620 C CA . PRO B 1 268 ? 0.77 -20.016 10.641 1 95.88 268 PRO B CA 1
ATOM 5621 C C . PRO B 1 268 ? 0.428 -18.766 9.852 1 95.88 268 PRO B C 1
ATOM 5623 O O . PRO B 1 268 ? -0.708 -18.281 9.906 1 95.88 268 PRO B O 1
ATOM 5626 N N . TYR B 1 269 ? 1.337 -18.234 9.062 1 97.75 269 TYR B N 1
ATOM 5627 C CA . TYR B 1 269 ? 1.099 -17.016 8.305 1 97.75 269 TYR B CA 1
ATOM 5628 C C . TYR B 1 269 ? 0.824 -17.328 6.836 1 97.75 269 TYR B C 1
ATOM 5630 O O . TYR B 1 269 ? 0.774 -16.422 6 1 97.75 269 TYR B O 1
ATOM 5638 N N . LEU B 1 270 ? 0.628 -18.547 6.539 1 97.94 270 LEU B N 1
ATOM 5639 C CA . LEU B 1 270 ? 0.448 -19 5.164 1 97.94 270 LEU B CA 1
ATOM 5640 C C . LEU B 1 270 ? -0.825 -18.406 4.562 1 97.94 270 LEU B C 1
ATOM 5642 O O . LEU B 1 270 ? -1.907 -18.547 5.141 1 97.94 270 LEU B O 1
ATOM 5646 N N . ILE B 1 271 ? -0.691 -17.719 3.402 1 98.12 271 ILE B N 1
ATOM 5647 C CA . ILE B 1 271 ? -1.833 -17.156 2.693 1 98.12 271 ILE B CA 1
ATOM 5648 C C . ILE B 1 271 ? -2.049 -17.906 1.381 1 98.12 271 ILE B C 1
ATOM 5650 O O . ILE B 1 271 ? -3.18 -18.266 1.038 1 98.12 271 ILE B O 1
ATOM 5654 N N . LYS B 1 272 ? -0.95 -18.234 0.69 1 97.12 272 LYS B N 1
ATOM 5655 C CA . LYS B 1 272 ? -1.006 -18.875 -0.627 1 97.12 272 LYS B CA 1
ATOM 5656 C C . LYS B 1 272 ? -1.704 -20.219 -0.562 1 97.12 272 LYS B C 1
ATOM 5658 O O . LYS B 1 272 ? -1.383 -21.047 0.293 1 97.12 272 LYS B O 1
ATOM 5663 N N . GLY B 1 273 ? -2.646 -20.391 -1.379 1 97.81 273 GLY B N 1
ATOM 5664 C CA . GLY B 1 273 ? -3.326 -21.672 -1.481 1 97.81 273 GLY B CA 1
ATOM 5665 C C . GLY B 1 273 ? -4.492 -21.797 -0.519 1 97.81 273 GLY B C 1
ATOM 5666 O O . GLY B 1 273 ? -5.324 -22.703 -0.665 1 97.81 273 GLY B O 1
ATOM 5667 N N . MET B 1 274 ? -4.672 -20.859 0.406 1 98.25 274 MET B N 1
ATOM 5668 C CA . MET B 1 274 ? -5.711 -20.984 1.427 1 98.25 274 MET B CA 1
ATOM 5669 C C . MET B 1 274 ? -7.094 -20.75 0.825 1 98.25 274 MET B C 1
ATOM 5671 O O . MET B 1 274 ? -8.102 -21.172 1.393 1 98.25 274 MET B O 1
ATOM 5675 N N . ASP B 1 275 ? -7.133 -20.031 -0.296 1 98 275 ASP B N 1
ATOM 5676 C CA . ASP B 1 275 ? -8.406 -19.859 -0.986 1 98 275 ASP B CA 1
ATOM 5677 C C . ASP B 1 275 ? -8.945 -21.203 -1.478 1 98 275 ASP B C 1
ATOM 5679 O O . ASP B 1 275 ? -10.141 -21.469 -1.359 1 98 275 ASP B O 1
ATOM 5683 N N . VAL B 1 276 ? -8.039 -22.078 -1.966 1 97.75 276 VAL B N 1
ATOM 5684 C CA . VAL B 1 276 ? -8.438 -23.422 -2.402 1 97.75 276 VAL B CA 1
ATOM 5685 C C . VAL B 1 276 ? -8.805 -24.266 -1.188 1 97.75 276 VAL B C 1
ATOM 5687 O O . VAL B 1 276 ? -9.82 -24.969 -1.193 1 97.75 276 VAL B O 1
ATOM 5690 N N . TYR B 1 277 ? -7.988 -24.203 -0.145 1 98.12 277 TYR B N 1
ATOM 5691 C CA . TYR B 1 277 ? -8.273 -24.938 1.09 1 98.12 277 TYR B CA 1
ATOM 5692 C C . TYR B 1 277 ? -9.633 -24.547 1.646 1 98.12 277 TYR B C 1
ATOM 5694 O O . TYR B 1 277 ? -10.445 -25.422 1.974 1 98.12 277 TYR B O 1
ATOM 5702 N N . GLY B 1 278 ? -9.875 -23.234 1.74 1 98.12 278 GLY B N 1
ATOM 5703 C CA . GLY B 1 278 ? -11.156 -22.75 2.236 1 98.12 278 GLY B CA 1
ATOM 5704 C C . GLY B 1 278 ? -12.328 -23.203 1.388 1 98.12 278 GLY B C 1
ATOM 5705 O O . GLY B 1 278 ? -13.375 -23.578 1.917 1 98.12 278 GLY B O 1
ATOM 5706 N N . TYR B 1 279 ? -12.148 -23.172 0.102 1 96.88 279 TYR B N 1
ATOM 5707 C CA . TYR B 1 279 ? -13.18 -23.641 -0.817 1 96.88 279 TYR B CA 1
ATOM 5708 C C . TYR B 1 279 ? -13.508 -25.109 -0.568 1 96.88 279 TYR B C 1
ATOM 5710 O O . TYR B 1 279 ? -14.68 -25.484 -0.479 1 96.88 279 TYR B O 1
ATOM 5718 N N . LEU B 1 280 ? -12.484 -25.938 -0.442 1 97.06 280 LEU B N 1
ATOM 5719 C CA . LEU B 1 280 ? -12.68 -27.359 -0.202 1 97.06 280 LEU B CA 1
ATOM 5720 C C . LEU B 1 280 ? -13.383 -27.594 1.128 1 97.06 280 LEU B C 1
ATOM 5722 O O . LEU B 1 280 ? -14.289 -28.438 1.216 1 97.06 280 LEU B O 1
ATOM 5726 N N . MET B 1 281 ? -12.984 -26.812 2.119 1 97.38 281 MET B N 1
ATOM 5727 C CA . MET B 1 281 ? -13.594 -26.938 3.439 1 97.38 281 MET B CA 1
ATOM 5728 C C . MET B 1 281 ? -15.055 -26.516 3.404 1 97.38 281 MET B C 1
ATOM 5730 O O . MET B 1 281 ? -15.898 -27.141 4.047 1 97.38 281 MET B O 1
ATOM 5734 N N . ALA B 1 282 ? -15.32 -25.484 2.684 1 97.06 282 ALA B N 1
ATOM 5735 C CA . ALA B 1 282 ? -16.703 -25.016 2.555 1 97.06 282 ALA B CA 1
ATOM 5736 C C . ALA B 1 282 ? -17.562 -26.062 1.853 1 97.06 282 ALA B C 1
ATOM 5738 O O . ALA B 1 282 ? -18.688 -26.344 2.281 1 97.06 282 ALA B O 1
ATOM 5739 N N . ARG B 1 283 ? -17.047 -26.609 0.828 1 92.94 283 ARG B N 1
ATOM 5740 C CA . ARG B 1 283 ? -17.75 -27.609 0.042 1 92.94 283 ARG B CA 1
ATOM 5741 C C . ARG B 1 283 ? -18.062 -28.844 0.882 1 92.94 283 ARG B C 1
ATOM 5743 O O . ARG B 1 283 ? -19.109 -29.469 0.708 1 92.94 283 ARG B O 1
ATOM 5750 N N . GLU B 1 284 ? -17.125 -29.109 1.804 1 93.44 284 GLU B N 1
ATOM 5751 C CA . GLU B 1 284 ? -17.297 -30.266 2.678 1 93.44 284 GLU B CA 1
ATOM 5752 C C . GLU B 1 284 ? -18.188 -29.922 3.867 1 93.44 284 GLU B C 1
ATOM 5754 O O . GLU B 1 284 ? -18.422 -30.766 4.738 1 93.44 284 GLU B O 1
ATOM 5759 N N . GLY B 1 285 ? -18.625 -28.672 4.004 1 95.31 285 GLY B N 1
ATOM 5760 C CA . GLY B 1 285 ? -19.609 -28.281 4.996 1 95.31 285 GLY B CA 1
ATOM 5761 C C . GLY B 1 285 ? -19 -27.766 6.281 1 95.31 285 GLY B C 1
ATOM 5762 O O . GLY B 1 285 ? -19.703 -27.562 7.273 1 95.31 285 GLY B O 1
ATOM 5763 N N . HIS B 1 286 ? -17.734 -27.547 6.262 1 97.19 286 HIS B N 1
ATOM 5764 C CA . HIS B 1 286 ? -17.078 -27.047 7.457 1 97.19 286 HIS B CA 1
ATOM 5765 C C . HIS B 1 286 ? -17.062 -25.516 7.488 1 97.19 286 HIS B C 1
ATOM 5767 O O . HIS B 1 286 ? -16 -24.906 7.566 1 97.19 286 HIS B O 1
ATOM 5773 N N . LEU B 1 287 ? -18.188 -24.875 7.535 1 97.44 287 LEU B N 1
ATOM 5774 C CA . LEU B 1 287 ? -18.344 -23.438 7.355 1 97.44 287 LEU B CA 1
ATOM 5775 C C . LEU B 1 287 ? -17.781 -22.672 8.555 1 97.44 287 LEU B C 1
ATOM 5777 O O . LEU B 1 287 ? -17.266 -21.578 8.398 1 97.44 287 LEU B O 1
ATOM 5781 N N . GLU B 1 288 ? -17.891 -23.266 9.711 1 97.69 288 GLU B N 1
ATOM 5782 C CA . GLU B 1 288 ? -17.328 -22.625 10.883 1 97.69 288 GLU B CA 1
ATOM 5783 C C . GLU B 1 288 ? -15.812 -22.469 10.758 1 97.69 288 GLU B C 1
ATOM 5785 O O . GLU B 1 288 ? -15.258 -21.422 11.07 1 97.69 288 GLU B O 1
ATOM 5790 N N . ASP B 1 289 ? -15.219 -23.578 10.32 1 97.44 289 ASP B N 1
ATOM 5791 C CA . ASP B 1 289 ? -13.773 -23.562 10.117 1 97.44 289 ASP B CA 1
ATOM 5792 C C . ASP B 1 289 ? -13.391 -22.531 9.047 1 97.44 289 ASP B C 1
ATOM 5794 O O . ASP B 1 289 ? -12.359 -21.875 9.164 1 97.44 289 ASP B O 1
ATOM 5798 N N . VAL B 1 290 ? -14.219 -22.438 8.055 1 98.12 290 VAL B N 1
ATOM 5799 C CA . VAL B 1 290 ? -13.969 -21.5 6.965 1 98.12 290 VAL B CA 1
ATOM 5800 C C . VAL B 1 290 ? -14.031 -20.078 7.488 1 98.12 290 VAL B C 1
ATOM 5802 O O . VAL B 1 290 ? -13.203 -19.234 7.121 1 98.12 290 VAL B O 1
ATOM 5805 N N . GLU B 1 291 ? -14.953 -19.781 8.32 1 97.38 291 GLU B N 1
ATOM 5806 C CA . GLU B 1 291 ? -15.086 -18.453 8.922 1 97.38 291 GLU B CA 1
ATOM 5807 C C . GLU B 1 291 ? -13.867 -18.109 9.773 1 97.38 291 GLU B C 1
ATOM 5809 O O . GLU B 1 291 ? -13.344 -17 9.688 1 97.38 291 GLU B O 1
ATOM 5814 N N . VAL B 1 292 ? -13.484 -19.094 10.57 1 97.44 292 VAL B N 1
ATOM 5815 C CA . VAL B 1 292 ? -12.32 -18.891 11.43 1 97.44 292 VAL B CA 1
ATOM 5816 C C . VAL B 1 292 ? -11.086 -18.656 10.578 1 97.44 292 VAL B C 1
ATOM 5818 O O . VAL B 1 292 ? -10.289 -17.75 10.859 1 97.44 292 VAL B O 1
ATOM 5821 N N . LEU B 1 293 ? -10.906 -19.438 9.531 1 97.56 293 LEU B N 1
ATOM 5822 C CA . LEU B 1 293 ? -9.781 -19.297 8.609 1 97.56 293 LEU B CA 1
ATOM 5823 C C . LEU B 1 293 ? -9.773 -17.922 7.965 1 97.56 293 LEU B C 1
ATOM 5825 O O . LEU B 1 293 ? -8.727 -17.281 7.859 1 97.56 293 LEU B O 1
ATOM 5829 N N . GLY B 1 294 ? -10.977 -17.5 7.508 1 97.5 294 GLY B N 1
ATOM 5830 C CA . GLY B 1 294 ? -11.086 -16.172 6.922 1 97.5 294 GLY B CA 1
ATOM 5831 C C . GLY B 1 294 ? -10.625 -15.07 7.852 1 97.5 294 GLY B C 1
ATOM 5832 O O . GLY B 1 294 ? -9.836 -14.203 7.457 1 97.5 294 GLY B O 1
ATOM 5833 N N . GLY B 1 295 ? -11.117 -15.125 9.07 1 96.31 295 GLY B N 1
ATOM 5834 C CA . GLY B 1 295 ? -10.703 -14.141 10.062 1 96.31 295 GLY B CA 1
ATOM 5835 C C . GLY B 1 295 ? -9.203 -14.125 10.305 1 96.31 295 GLY B C 1
ATOM 5836 O O . GLY B 1 295 ? -8.594 -13.062 10.383 1 96.31 295 GLY B O 1
ATOM 5837 N N . ARG B 1 296 ? -8.617 -15.258 10.406 1 96.44 296 ARG B N 1
ATOM 5838 C CA . ARG B 1 296 ? -7.184 -15.375 10.625 1 96.44 296 ARG B CA 1
ATOM 5839 C C . ARG B 1 296 ? -6.402 -14.758 9.469 1 96.44 296 ARG B C 1
ATOM 5841 O O . ARG B 1 296 ? -5.434 -14.031 9.688 1 96.44 296 ARG B O 1
ATOM 5848 N N . LEU B 1 297 ? -6.82 -15.055 8.242 1 97.5 297 LEU B N 1
ATOM 5849 C CA . LEU B 1 297 ? -6.094 -14.578 7.07 1 97.5 297 LEU B CA 1
ATOM 5850 C C . LEU B 1 297 ? -6.188 -13.062 6.953 1 97.5 297 LEU B C 1
ATOM 5852 O O . LEU B 1 297 ? -5.219 -12.406 6.562 1 97.5 297 LEU B O 1
ATOM 5856 N N . PHE B 1 298 ? -7.363 -12.461 7.32 1 95.94 298 PHE B N 1
ATOM 5857 C CA . PHE B 1 298 ? -7.508 -11.008 7.305 1 95.94 298 PHE B CA 1
ATOM 5858 C C . PHE B 1 298 ? -6.555 -10.359 8.305 1 95.94 298 PHE B C 1
ATOM 5860 O O . PHE B 1 298 ? -6.059 -9.258 8.062 1 95.94 298 PHE B O 1
ATOM 5867 N N . ASN B 1 299 ? -6.359 -11.109 9.359 1 94.38 299 ASN B N 1
ATOM 5868 C CA . ASN B 1 299 ? -5.438 -10.594 10.367 1 94.38 299 ASN B CA 1
ATOM 5869 C C . ASN B 1 299 ? -3.994 -10.617 9.875 1 94.38 299 ASN B C 1
ATOM 5871 O O . ASN B 1 299 ? -3.164 -9.828 10.328 1 94.38 299 ASN B O 1
ATOM 5875 N N . ILE B 1 300 ? -3.707 -11.516 8.984 1 96.25 300 ILE B N 1
ATOM 5876 C CA . ILE B 1 300 ? -2.369 -11.57 8.406 1 96.25 300 ILE B CA 1
ATOM 5877 C C . ILE B 1 300 ? -2.217 -10.477 7.355 1 96.25 300 ILE B C 1
ATOM 5879 O O . ILE B 1 300 ? -1.263 -9.695 7.402 1 96.25 300 ILE B O 1
ATOM 5883 N N . SER B 1 301 ? -3.131 -10.383 6.422 1 96.31 301 SER B N 1
ATOM 5884 C CA . SER B 1 301 ? -3.098 -9.32 5.422 1 96.31 301 SER B CA 1
ATOM 5885 C C . SER B 1 301 ? -4.438 -9.195 4.703 1 96.31 301 SER B C 1
ATOM 5887 O O . SER B 1 301 ? -5.027 -10.203 4.301 1 96.31 301 SER B O 1
ATOM 5889 N N . ASP B 1 302 ? -4.883 -8 4.484 1 94.5 302 ASP B N 1
ATOM 5890 C CA . ASP B 1 302 ? -6.094 -7.75 3.709 1 94.5 302 ASP B CA 1
ATOM 5891 C C . ASP B 1 302 ? -5.75 -7.297 2.291 1 94.5 302 ASP B C 1
ATOM 5893 O O . ASP B 1 302 ? -6.625 -6.84 1.552 1 94.5 302 ASP B O 1
ATOM 5897 N N . GLN B 1 303 ? -4.461 -7.449 1.987 1 95.38 303 GLN B N 1
ATOM 5898 C CA . GLN B 1 303 ? -4 -6.961 0.692 1 95.38 303 GLN B CA 1
ATOM 5899 C C . GLN B 1 303 ? -3.836 -8.102 -0.302 1 95.38 303 GLN B C 1
ATOM 5901 O O . GLN B 1 303 ? -3.211 -7.938 -1.352 1 95.38 303 GLN B O 1
ATOM 5906 N N . HIS B 1 304 ? -4.312 -9.258 0.019 1 97.38 304 HIS B N 1
ATOM 5907 C CA . HIS B 1 304 ? -4.289 -10.43 -0.843 1 97.38 304 HIS B CA 1
ATOM 5908 C C . HIS B 1 304 ? -5.699 -10.898 -1.172 1 97.38 304 HIS B C 1
ATOM 5910 O O . HIS B 1 304 ? -6.648 -10.602 -0.44 1 97.38 304 HIS B O 1
ATOM 5916 N N . ALA B 1 305 ? -5.871 -11.602 -2.201 1 98 305 ALA B N 1
ATOM 5917 C CA . ALA B 1 305 ? -7.18 -12.047 -2.672 1 98 305 ALA B CA 1
ATOM 5918 C C . ALA B 1 305 ? -7.727 -13.164 -1.796 1 98 305 ALA B C 1
ATOM 5920 O O . ALA B 1 305 ? -8.938 -13.281 -1.61 1 98 305 ALA B O 1
ATOM 5921 N N . GLU B 1 306 ? -6.863 -13.922 -1.173 1 98.44 306 GLU B N 1
ATOM 5922 C CA . GLU B 1 306 ? -7.238 -15.18 -0.542 1 98.44 306 GLU B CA 1
ATOM 5923 C C . GLU B 1 306 ? -8.211 -14.961 0.609 1 98.44 306 GLU B C 1
ATOM 5925 O O . GLU B 1 306 ? -9.25 -15.625 0.692 1 98.44 306 GLU B O 1
ATOM 5930 N N . PRO B 1 307 ? -7.902 -13.969 1.5 1 98.12 307 PRO B N 1
ATOM 5931 C CA . PRO B 1 307 ? -8.859 -13.758 2.586 1 98.12 307 PRO B CA 1
ATOM 5932 C C . PRO B 1 307 ? -10.258 -13.391 2.078 1 98.12 307 PRO B C 1
ATOM 5934 O O . PRO B 1 307 ? -11.258 -13.852 2.629 1 98.12 307 PRO B O 1
ATOM 5937 N N . TRP B 1 308 ? -10.312 -12.695 1.032 1 98.38 308 TRP B N 1
ATOM 5938 C CA . TRP B 1 308 ? -11.578 -12.258 0.461 1 98.38 308 TRP B CA 1
ATOM 5939 C C . TRP B 1 308 ? -12.312 -13.422 -0.195 1 98.38 308 TRP B C 1
ATOM 5941 O O . TRP B 1 308 ? -13.531 -13.547 -0.065 1 98.38 308 TRP B O 1
ATOM 5951 N N . VAL B 1 309 ? -11.609 -14.242 -0.839 1 98.56 309 VAL B N 1
ATOM 5952 C CA . VAL B 1 309 ? -12.195 -15.414 -1.468 1 98.56 309 VAL B CA 1
ATOM 5953 C C . VAL B 1 309 ? -12.789 -16.328 -0.399 1 98.56 309 VAL B C 1
ATOM 5955 O O . VAL B 1 309 ? -13.898 -16.844 -0.561 1 98.56 309 VAL B O 1
ATOM 5958 N N . ILE B 1 310 ? -12.086 -16.547 0.651 1 98.5 310 ILE B N 1
ATOM 5959 C CA . ILE B 1 310 ? -12.523 -17.438 1.71 1 98.5 310 ILE B CA 1
ATOM 5960 C C . ILE B 1 310 ? -13.797 -16.906 2.361 1 98.5 310 ILE B C 1
ATOM 5962 O O . ILE B 1 310 ? -14.742 -17.641 2.604 1 98.5 310 ILE B O 1
ATOM 5966 N N . SER B 1 311 ? -13.805 -15.633 2.641 1 97.88 311 SER B N 1
ATOM 5967 C CA . SER B 1 311 ? -15.008 -15.023 3.182 1 97.88 311 SER B CA 1
ATOM 5968 C C . SER B 1 311 ? -16.172 -15.109 2.195 1 97.88 311 SER B C 1
ATOM 5970 O O . SER B 1 311 ? -17.312 -15.305 2.594 1 97.88 311 SER B O 1
ATOM 5972 N N . GLY B 1 312 ? -15.805 -14.906 0.951 1 98.31 312 GLY B N 1
ATOM 5973 C CA . GLY B 1 312 ? -16.812 -15.07 -0.085 1 98.31 312 GLY B CA 1
ATOM 5974 C C . GLY B 1 312 ? -17.359 -16.484 -0.161 1 98.31 312 GLY B C 1
ATOM 5975 O O . GLY B 1 312 ? -18.562 -16.672 -0.349 1 98.31 312 GLY B O 1
ATOM 5976 N N . CYS B 1 313 ? -16.516 -17.453 -0.021 1 97.94 313 CYS B N 1
ATOM 5977 C CA . CYS B 1 313 ? -16.953 -18.844 -0.02 1 97.94 313 CYS B CA 1
ATOM 5978 C C . CYS B 1 313 ? -17.891 -19.125 1.147 1 97.94 313 CYS B C 1
ATOM 5980 O O . CYS B 1 313 ? -18.891 -19.812 0.987 1 97.94 313 CYS B O 1
ATOM 5982 N N . HIS B 1 314 ? -17.484 -18.594 2.273 1 98.19 314 HIS B N 1
ATOM 5983 C CA . HIS B 1 314 ? -18.359 -18.734 3.434 1 98.19 314 HIS B CA 1
ATOM 5984 C C . HIS B 1 314 ? -19.75 -18.156 3.154 1 98.19 314 HIS B C 1
ATOM 5986 O O . HIS B 1 314 ? -20.766 -18.797 3.447 1 98.19 314 HIS B O 1
ATOM 5992 N N . SER B 1 315 ? -19.797 -16.969 2.58 1 98.31 315 SER B N 1
ATOM 5993 C CA . SER B 1 315 ? -21.062 -16.312 2.242 1 98.31 315 SER B CA 1
ATOM 5994 C C . SER B 1 315 ? -21.828 -17.125 1.211 1 98.31 315 SER B C 1
ATOM 5996 O O . SER B 1 315 ? -23.047 -17.297 1.336 1 98.31 315 SER B O 1
ATOM 5998 N N . PHE B 1 316 ? -21.219 -17.625 0.239 1 98.06 316 PHE B N 1
ATOM 5999 C CA . PHE B 1 316 ? -21.844 -18.375 -0.839 1 98.06 316 PHE B CA 1
ATOM 6000 C C . PHE B 1 316 ? -22.531 -19.625 -0.299 1 98.06 316 PHE B C 1
ATOM 6002 O O . PHE B 1 316 ? -23.703 -19.875 -0.589 1 98.06 316 PHE B O 1
ATOM 6009 N N . TYR B 1 317 ? -21.812 -20.375 0.54 1 97.75 317 TYR B N 1
ATOM 6010 C CA . TYR B 1 317 ? -22.344 -21.641 1.036 1 97.75 317 TYR B CA 1
ATOM 6011 C C . TYR B 1 317 ? -23.328 -21.406 2.174 1 97.75 317 TYR B C 1
ATOM 6013 O O . TYR B 1 317 ? -24.047 -22.328 2.576 1 97.75 317 TYR B O 1
ATOM 6021 N N . SER B 1 318 ? -23.359 -20.172 2.611 1 97.38 318 SER B N 1
ATOM 6022 C CA . SER B 1 318 ? -24.406 -19.75 3.535 1 97.38 318 SER B CA 1
ATOM 6023 C C . SER B 1 318 ? -25.578 -19.125 2.791 1 97.38 318 SER B C 1
ATOM 6025 O O . SER B 1 318 ? -26.453 -18.516 3.406 1 97.38 318 SER B O 1
ATOM 6027 N N . LYS B 1 319 ? -25.516 -19.141 1.519 1 97.44 319 LYS B N 1
ATOM 6028 C CA . LYS B 1 319 ? -26.578 -18.703 0.612 1 97.44 319 LYS B CA 1
ATOM 6029 C C . LYS B 1 319 ? -26.719 -17.188 0.616 1 97.44 319 LYS B C 1
ATOM 6031 O O . LYS B 1 319 ? -27.812 -16.656 0.379 1 97.44 319 LYS B O 1
ATOM 6036 N N . ARG B 1 320 ? -25.75 -16.469 1.027 1 97.62 320 ARG B N 1
ATOM 6037 C CA . ARG B 1 320 ? -25.672 -15.016 0.894 1 97.62 320 ARG B CA 1
ATOM 6038 C C . ARG B 1 320 ? -24.906 -14.625 -0.368 1 97.62 320 ARG B C 1
ATOM 6040 O O . ARG B 1 320 ? -23.797 -14.117 -0.292 1 97.62 320 ARG B O 1
ATOM 6047 N N . TYR B 1 321 ? -25.547 -14.742 -1.491 1 98.06 321 TYR B N 1
ATOM 6048 C CA . TYR B 1 321 ? -24.891 -14.688 -2.793 1 98.06 321 TYR B CA 1
ATOM 6049 C C . TYR B 1 321 ? -24.469 -13.266 -3.137 1 98.06 321 TYR B C 1
ATOM 6051 O O . TYR B 1 321 ? -23.422 -13.047 -3.75 1 98.06 321 TYR B O 1
ATOM 6059 N N . SER B 1 322 ? -25.297 -12.336 -2.719 1 97.38 322 SER B N 1
ATOM 6060 C CA . SER B 1 322 ? -24.953 -10.945 -2.99 1 97.38 322 SER B CA 1
ATOM 6061 C C . SER B 1 322 ? -23.641 -10.562 -2.297 1 97.38 322 SER B C 1
ATOM 6063 O O . SER B 1 322 ? -22.797 -9.898 -2.891 1 97.38 322 SER B O 1
ATOM 6065 N N . ARG B 1 323 ? -23.562 -10.961 -1.08 1 97.12 323 ARG B N 1
ATOM 6066 C CA . ARG B 1 323 ? -22.344 -10.695 -0.34 1 97.12 323 ARG B CA 1
ATOM 6067 C C . ARG B 1 323 ? -21.156 -11.438 -0.955 1 97.12 323 ARG B C 1
ATOM 6069 O O . ARG B 1 323 ? -20.062 -10.891 -1.061 1 97.12 323 ARG B O 1
ATOM 6076 N N . ALA B 1 324 ? -21.328 -12.695 -1.328 1 98.5 324 ALA B N 1
ATOM 6077 C CA . ALA B 1 324 ? -20.281 -13.477 -1.985 1 98.5 324 ALA B CA 1
ATOM 6078 C C . ALA B 1 324 ? -19.797 -12.797 -3.26 1 98.5 324 ALA B C 1
ATOM 6080 O O . ALA B 1 324 ? -18.594 -12.781 -3.545 1 98.5 324 ALA B O 1
ATOM 6081 N N . LEU B 1 325 ? -20.781 -12.25 -3.98 1 98.31 325 LEU B N 1
ATOM 6082 C CA . LEU B 1 325 ? -20.469 -11.547 -5.215 1 98.31 325 LEU B CA 1
ATOM 6083 C C . LEU B 1 325 ? -19.578 -10.336 -4.938 1 98.31 325 LEU B C 1
ATOM 6085 O O . LEU B 1 325 ? -18.578 -10.117 -5.629 1 98.31 325 LEU B O 1
ATOM 6089 N N . TYR B 1 326 ? -19.953 -9.578 -3.934 1 96.5 326 TYR B N 1
ATOM 6090 C CA . TYR B 1 326 ? -19.188 -8.391 -3.557 1 96.5 326 TYR B CA 1
ATOM 6091 C C . TYR B 1 326 ? -17.766 -8.766 -3.125 1 96.5 326 TYR B C 1
ATOM 6093 O O . TYR B 1 326 ? -16.797 -8.133 -3.541 1 96.5 326 TYR B O 1
ATOM 6101 N N . LEU B 1 327 ? -17.641 -9.797 -2.34 1 97.81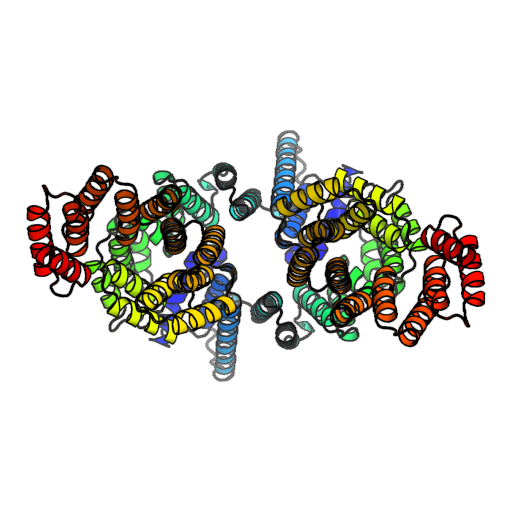 327 LEU B N 1
ATOM 6102 C CA . LEU B 1 327 ? -16.359 -10.242 -1.825 1 97.81 327 LEU B CA 1
ATOM 6103 C C . LEU B 1 327 ? -15.492 -10.805 -2.945 1 97.81 327 LEU B C 1
ATOM 6105 O O . LEU B 1 327 ? -14.281 -10.562 -2.984 1 97.81 327 LEU B O 1
ATOM 6109 N N . GLY B 1 328 ? -16.078 -11.562 -3.826 1 98.38 328 GLY B N 1
ATOM 6110 C CA . GLY B 1 328 ? -15.367 -12.047 -4.992 1 98.38 328 GLY B CA 1
ATOM 6111 C C . GLY B 1 328 ? -14.844 -10.93 -5.875 1 98.38 328 GLY B C 1
ATOM 6112 O O . GLY B 1 328 ? -13.727 -11.016 -6.398 1 98.38 328 GLY B O 1
ATOM 6113 N N . ALA B 1 329 ? -15.664 -9.898 -6.051 1 97.62 329 ALA B N 1
ATOM 6114 C CA . ALA B 1 329 ? -15.258 -8.742 -6.848 1 97.62 329 ALA B CA 1
ATOM 6115 C C . ALA B 1 329 ? -14.055 -8.047 -6.227 1 97.62 329 ALA B C 1
ATOM 6117 O O . ALA B 1 329 ? -13.141 -7.625 -6.938 1 97.62 329 ALA B O 1
ATOM 6118 N N . LYS B 1 330 ? -14.094 -7.887 -4.949 1 95.94 330 LYS B N 1
ATOM 6119 C CA . LYS B 1 330 ? -12.961 -7.289 -4.254 1 95.94 330 LYS B CA 1
ATOM 6120 C C . LYS B 1 330 ? -11.695 -8.125 -4.43 1 95.94 330 LYS B C 1
ATOM 6122 O O . LYS B 1 330 ? -10.609 -7.586 -4.621 1 95.94 330 LYS B O 1
ATOM 6127 N N . ALA B 1 331 ? -11.828 -9.453 -4.336 1 98.12 331 ALA B N 1
ATOM 6128 C CA . ALA B 1 331 ? -10.688 -10.352 -4.535 1 98.12 331 ALA B CA 1
ATOM 6129 C C . ALA B 1 331 ? -10.094 -10.18 -5.926 1 98.12 331 ALA B C 1
ATOM 6131 O O . ALA B 1 331 ? -8.867 -10.164 -6.086 1 98.12 331 ALA B O 1
ATOM 6132 N N . ILE B 1 332 ? -10.922 -10.023 -6.91 1 97.12 332 ILE B N 1
ATOM 6133 C CA . ILE B 1 332 ? -10.477 -9.867 -8.289 1 97.12 332 ILE B CA 1
ATOM 6134 C C . ILE B 1 332 ? -9.766 -8.523 -8.445 1 97.12 332 ILE B C 1
ATOM 6136 O O . ILE B 1 332 ? -8.781 -8.414 -9.188 1 97.12 332 ILE B O 1
ATOM 6140 N N . GLN B 1 333 ? -10.281 -7.488 -7.781 1 94.19 333 GLN B N 1
ATOM 6141 C CA . GLN B 1 333 ? -9.633 -6.18 -7.809 1 94.19 333 GLN B CA 1
ATOM 6142 C C . GLN B 1 333 ? -8.211 -6.258 -7.266 1 94.19 333 GLN B C 1
ATOM 6144 O O . GLN B 1 333 ? -7.312 -5.574 -7.766 1 94.19 333 GLN B O 1
ATOM 6149 N N . LEU B 1 334 ? -7.996 -7.047 -6.289 1 94.81 334 LEU B N 1
ATOM 6150 C CA . LEU B 1 334 ? -6.688 -7.207 -5.668 1 94.81 334 LEU B CA 1
ATOM 6151 C C . LEU B 1 334 ? -5.781 -8.086 -6.523 1 94.81 334 LEU B C 1
ATOM 6153 O O . LEU B 1 334 ? -4.574 -7.852 -6.602 1 94.81 334 LEU B O 1
ATOM 6157 N N . ASN B 1 335 ? -6.332 -9.102 -7.09 1 94.81 335 ASN B N 1
ATOM 6158 C CA . ASN B 1 335 ? -5.633 -10.008 -7.996 1 94.81 335 ASN B CA 1
ATOM 6159 C C . ASN B 1 335 ? -6.539 -10.469 -9.141 1 94.81 335 ASN B C 1
ATOM 6161 O O . ASN B 1 335 ? -7.309 -11.414 -8.984 1 94.81 335 ASN B O 1
ATOM 6165 N N . SER B 1 336 ? -6.371 -9.867 -10.25 1 92.31 336 SER B N 1
ATOM 6166 C CA . SER B 1 336 ? -7.242 -10.133 -11.391 1 92.31 336 SER B CA 1
ATOM 6167 C C . SER B 1 336 ? -7.008 -11.539 -11.945 1 92.31 336 SER B C 1
ATOM 6169 O O . SER B 1 336 ? -7.824 -12.055 -12.703 1 92.31 336 SER B O 1
ATOM 6171 N N . ASN B 1 337 ? -5.934 -12.219 -11.461 1 92.06 337 ASN B N 1
ATOM 6172 C CA . ASN B 1 337 ? -5.602 -13.547 -11.961 1 92.06 337 ASN B CA 1
ATOM 6173 C C . ASN B 1 337 ? -6.004 -14.633 -10.977 1 92.06 337 ASN B C 1
ATOM 6175 O O . ASN B 1 337 ? -5.609 -15.789 -11.125 1 92.06 337 ASN B O 1
ATOM 6179 N N . SER B 1 338 ? -6.785 -14.25 -10.008 1 96.44 338 SER B N 1
ATOM 6180 C CA . SER B 1 338 ? -7.246 -15.234 -9.039 1 96.44 338 SER B CA 1
ATOM 6181 C C . SER B 1 338 ? -8.367 -16.094 -9.609 1 96.44 338 SER B C 1
ATOM 6183 O O . SER B 1 338 ? -9.508 -15.641 -9.734 1 96.44 338 SER B O 1
ATOM 6185 N N . VAL B 1 339 ? -8.078 -17.328 -9.891 1 96.94 339 VAL B N 1
ATOM 6186 C CA . VAL B 1 339 ? -9.039 -18.25 -10.469 1 96.94 339 VAL B CA 1
ATOM 6187 C C . VAL B 1 339 ? -10.172 -18.516 -9.477 1 96.94 339 VAL B C 1
ATOM 6189 O O . VAL B 1 339 ? -11.344 -18.516 -9.852 1 96.94 339 VAL B O 1
ATOM 6192 N N . GLN B 1 340 ? -9.805 -18.625 -8.227 1 97.88 340 GLN B N 1
ATOM 6193 C CA . GLN B 1 340 ? -10.812 -18.875 -7.207 1 97.88 340 GLN B CA 1
ATOM 6194 C C . GLN B 1 340 ? -11.781 -17.703 -7.082 1 97.88 340 GLN B C 1
ATOM 6196 O O . GLN B 1 340 ? -12.977 -17.906 -6.855 1 97.88 340 GLN B O 1
ATOM 6201 N N . ALA B 1 341 ? -11.258 -16.547 -7.234 1 98.5 341 ALA B N 1
ATOM 6202 C CA . ALA B 1 341 ? -12.117 -15.359 -7.152 1 98.5 341 ALA B CA 1
ATOM 6203 C C . ALA B 1 341 ? -13.094 -15.312 -8.328 1 98.5 341 ALA B C 1
ATOM 6205 O O . ALA B 1 341 ? -14.273 -14.984 -8.148 1 98.5 341 ALA B O 1
ATOM 6206 N N . LEU B 1 342 ? -12.617 -15.664 -9.477 1 98.06 342 LEU B N 1
ATOM 6207 C CA . LEU B 1 342 ? -13.453 -15.695 -10.672 1 98.06 342 LEU B CA 1
ATOM 6208 C C . LEU B 1 342 ? -14.547 -16.75 -10.539 1 98.06 342 LEU B C 1
ATOM 6210 O O . LEU B 1 342 ? -15.711 -16.484 -10.859 1 98.06 342 LEU B O 1
ATOM 6214 N N . LEU B 1 343 ? -14.172 -17.875 -10.078 1 98 343 LEU B N 1
ATOM 6215 C CA . LEU B 1 343 ? -15.133 -18.969 -9.891 1 98 343 LEU B CA 1
ATOM 6216 C C . LEU B 1 343 ? -16.172 -18.594 -8.852 1 98 343 LEU B C 1
ATOM 6218 O O . LEU B 1 343 ? -17.359 -18.891 -9.023 1 98 343 LEU B O 1
ATOM 6222 N N . LEU B 1 344 ? -15.727 -17.953 -7.797 1 98.31 344 LEU B N 1
ATOM 6223 C CA . LEU B 1 344 ? -16.641 -17.516 -6.742 1 98.31 344 LEU B CA 1
ATOM 6224 C C . LEU B 1 344 ? -17.672 -16.531 -7.285 1 98.31 344 LEU B C 1
ATOM 6226 O O . LEU B 1 344 ? -18.859 -16.688 -7.047 1 98.31 344 LEU B O 1
ATOM 6230 N N . LYS B 1 345 ? -17.266 -15.594 -8.008 1 98.25 345 LYS B N 1
ATOM 6231 C CA . LYS B 1 345 ? -18.156 -14.602 -8.586 1 98.25 345 LYS B CA 1
ATOM 6232 C C . LYS B 1 345 ? -19.125 -15.25 -9.586 1 98.25 345 LYS B C 1
ATOM 6234 O O . LYS B 1 345 ? -20.312 -14.945 -9.586 1 98.25 345 LYS B O 1
ATOM 6239 N N . GLY B 1 346 ? -18.578 -16.094 -10.461 1 97.94 346 GLY B N 1
ATOM 6240 C CA . GLY B 1 346 ? -19.422 -16.797 -11.406 1 97.94 346 GLY B CA 1
ATOM 6241 C C . GLY B 1 346 ? -20.5 -17.625 -10.742 1 97.94 346 GLY B C 1
ATOM 6242 O O . GLY B 1 346 ? -21.656 -17.578 -11.133 1 97.94 346 GLY B O 1
ATOM 6243 N N . ALA B 1 347 ? -20.109 -18.359 -9.766 1 97.5 347 ALA B N 1
ATOM 6244 C CA . ALA B 1 347 ? -21.047 -19.219 -9.039 1 97.5 347 ALA B CA 1
ATOM 6245 C C . ALA B 1 347 ? -22.125 -18.375 -8.359 1 97.5 347 ALA B C 1
ATOM 6247 O O . ALA B 1 347 ? -23.312 -18.75 -8.383 1 97.5 347 ALA B O 1
ATOM 6248 N N . ALA B 1 348 ? -21.688 -17.297 -7.727 1 98.31 348 ALA B N 1
ATOM 6249 C CA . ALA B 1 348 ? -22.641 -16.406 -7.062 1 98.31 348 ALA B CA 1
ATOM 6250 C C . ALA B 1 348 ? -23.641 -15.836 -8.062 1 98.31 348 ALA B C 1
ATOM 6252 O O . ALA B 1 348 ? -24.844 -15.844 -7.816 1 98.31 348 ALA B O 1
ATOM 6253 N N . LEU B 1 349 ? -23.188 -15.414 -9.188 1 98.19 349 LEU B N 1
ATOM 6254 C CA . LEU B 1 349 ? -24.031 -14.859 -10.234 1 98.19 349 LEU B CA 1
ATOM 6255 C C . LEU B 1 349 ? -25.016 -15.906 -10.766 1 98.19 349 LEU B C 1
ATOM 6257 O O . LEU B 1 349 ? -26.203 -15.625 -10.938 1 98.19 349 LEU B O 1
ATOM 6261 N N . ARG B 1 350 ? -24.5 -17.047 -11.016 1 96.5 350 ARG B N 1
ATOM 6262 C CA . ARG B 1 350 ? -25.344 -18.141 -11.5 1 96.5 350 ARG B CA 1
ATOM 6263 C C . ARG B 1 350 ? -26.484 -18.422 -10.539 1 96.5 350 ARG B C 1
ATOM 6265 O O . ARG B 1 350 ? -27.641 -18.531 -10.953 1 96.5 350 ARG B O 1
ATOM 6272 N N . ASN B 1 351 ? -26.172 -18.438 -9.234 1 96.5 351 ASN B N 1
ATOM 6273 C CA . ASN B 1 351 ? -27.188 -18.766 -8.227 1 96.5 351 ASN B CA 1
ATOM 6274 C C . ASN B 1 351 ? -28.141 -17.594 -8.008 1 96.5 351 ASN B C 1
ATOM 6276 O O . ASN B 1 351 ? -29.203 -17.766 -7.418 1 96.5 351 ASN B O 1
ATOM 6280 N N . MET B 1 352 ? -27.719 -16.469 -8.461 1 97 352 MET B N 1
ATOM 6281 C CA . MET B 1 352 ? -28.594 -15.305 -8.422 1 97 352 MET B CA 1
ATOM 6282 C C . MET B 1 352 ? -29.422 -15.203 -9.703 1 97 352 MET B C 1
ATOM 6284 O O . MET B 1 352 ? -30.203 -14.273 -9.867 1 97 352 MET B O 1
ATOM 6288 N N . GLY B 1 353 ? -29.172 -16.078 -10.688 1 95.62 353 GLY B N 1
ATOM 6289 C CA . GLY B 1 353 ? -29.938 -16.125 -11.922 1 95.62 353 GLY B CA 1
ATOM 6290 C C . GLY B 1 353 ? -29.328 -15.281 -13.031 1 95.62 353 GLY B C 1
ATOM 6291 O O . GLY B 1 353 ? -29.922 -15.133 -14.102 1 95.62 353 GLY B O 1
ATOM 6292 N N . ARG B 1 354 ? -28.266 -14.734 -12.758 1 97.12 354 ARG B N 1
ATOM 6293 C CA . ARG B 1 354 ? -27.578 -13.914 -13.75 1 97.12 354 ARG B CA 1
ATOM 6294 C C . ARG B 1 354 ? -26.562 -14.734 -14.531 1 97.12 354 ARG B C 1
ATOM 6296 O O . ARG B 1 354 ? -25.375 -14.422 -14.547 1 97.12 354 ARG B O 1
ATOM 6303 N N . VAL B 1 355 ? -27.031 -15.625 -15.297 1 96.88 355 VAL B N 1
ATOM 6304 C CA . VAL B 1 355 ? -26.266 -16.703 -15.914 1 96.88 355 VAL B CA 1
ATOM 6305 C C . VAL B 1 355 ? -25.344 -16.125 -17 1 96.88 355 VAL B C 1
ATOM 6307 O O . VAL B 1 355 ? -24.203 -16.547 -17.141 1 96.88 355 VAL B O 1
ATOM 6310 N N . GLN B 1 356 ? -25.812 -15.148 -17.719 1 95.81 356 GLN B N 1
ATOM 6311 C CA . GLN B 1 356 ? -25.016 -14.578 -18.797 1 95.81 356 GLN B CA 1
ATOM 6312 C C . GLN B 1 356 ? -23.781 -13.867 -18.25 1 95.81 356 GLN B C 1
ATOM 6314 O O . GLN B 1 356 ? -22.688 -13.953 -18.844 1 95.81 356 GLN B O 1
ATOM 6319 N N . GLU B 1 357 ? -23.984 -13.234 -17.141 1 97.19 357 GLU B N 1
ATOM 6320 C CA . GLU B 1 357 ? -22.844 -12.594 -16.484 1 97.19 357 GLU B CA 1
ATOM 6321 C C . GLU B 1 357 ? -21.891 -13.633 -15.906 1 97.19 357 GLU B C 1
ATOM 6323 O O . GLU B 1 357 ? -20.672 -13.445 -15.945 1 97.19 357 GLU B O 1
ATOM 6328 N N . ALA B 1 358 ? -22.438 -14.695 -15.398 1 97.75 358 ALA B N 1
ATOM 6329 C CA . ALA B 1 358 ? -21.641 -15.766 -14.82 1 97.75 358 ALA B CA 1
ATOM 6330 C C . ALA B 1 358 ? -20.688 -16.375 -15.852 1 97.75 358 ALA B C 1
ATOM 6332 O O . ALA B 1 358 ? -19.531 -16.688 -15.555 1 97.75 358 ALA B O 1
ATOM 6333 N N . ILE B 1 359 ? -21.188 -16.516 -17.047 1 96.62 359 ILE B N 1
ATOM 6334 C CA . ILE B 1 359 ? -20.453 -17.156 -18.141 1 96.62 359 ILE B CA 1
ATOM 6335 C C . ILE B 1 359 ? -19.141 -16.391 -18.391 1 96.62 359 ILE B C 1
ATOM 6337 O O . ILE B 1 359 ? -18.094 -17 -18.625 1 96.62 359 ILE B O 1
ATOM 6341 N N . ILE B 1 360 ? -19.203 -15.109 -18.266 1 96.88 360 ILE B N 1
ATOM 6342 C CA . ILE B 1 360 ? -18.031 -14.266 -18.516 1 96.88 360 ILE B CA 1
ATOM 6343 C C . ILE B 1 360 ? -16.922 -14.633 -17.531 1 96.88 360 ILE B C 1
ATOM 6345 O O . ILE B 1 360 ? -15.758 -14.781 -17.938 1 96.88 360 ILE B O 1
ATOM 6349 N N . HIS B 1 361 ? -17.219 -14.789 -16.312 1 97.5 361 HIS B N 1
ATOM 6350 C CA . HIS B 1 361 ? -16.219 -15.07 -15.281 1 97.5 361 HIS B CA 1
ATOM 6351 C C . HIS B 1 361 ? -15.711 -16.5 -15.391 1 97.5 361 HIS B C 1
ATOM 6353 O O . HIS B 1 361 ? -14.523 -16.75 -15.18 1 97.5 361 HIS B O 1
ATOM 6359 N N . PHE B 1 362 ? -16.547 -17.438 -15.711 1 96.56 362 PHE B N 1
ATOM 6360 C CA . PHE B 1 362 ? -16.109 -18.812 -15.898 1 96.56 362 PHE B CA 1
ATOM 6361 C C . PHE B 1 362 ? -15.195 -18.938 -17.109 1 96.56 362 PHE B C 1
ATOM 6363 O O . PHE B 1 362 ? -14.227 -19.688 -17.094 1 96.56 362 PHE B O 1
ATOM 6370 N N . ARG B 1 363 ? -15.484 -18.219 -18.109 1 95.38 363 ARG B N 1
ATOM 6371 C CA . ARG B 1 363 ? -14.633 -18.219 -19.297 1 95.38 363 ARG B CA 1
ATOM 6372 C C . ARG B 1 363 ? -13.25 -17.672 -18.969 1 95.38 363 ARG B C 1
ATOM 6374 O O . ARG B 1 363 ? -12.242 -18.219 -19.438 1 95.38 363 ARG B O 1
ATOM 6381 N N . GLU B 1 364 ? -13.273 -16.609 -18.234 1 95.06 364 GLU B N 1
ATOM 6382 C CA . GLU B 1 364 ? -11.984 -16.031 -17.844 1 95.06 364 GLU B CA 1
ATOM 6383 C C . GLU B 1 364 ? -11.195 -17 -16.969 1 95.06 364 GLU B C 1
ATOM 6385 O O . GLU B 1 364 ? -9.977 -17.125 -17.109 1 95.06 364 GLU B O 1
ATOM 6390 N N . ALA B 1 365 ? -11.852 -17.688 -16.062 1 96 365 ALA B N 1
ATOM 6391 C CA . ALA B 1 365 ? -11.203 -18.688 -15.219 1 96 365 ALA B CA 1
ATOM 6392 C C . ALA B 1 365 ? -10.594 -19.812 -16.062 1 96 365 ALA B C 1
ATOM 6394 O O . ALA B 1 365 ? -9.469 -20.25 -15.82 1 96 365 ALA B O 1
ATOM 6395 N N . MET B 1 366 ? -11.328 -20.219 -17.062 1 92.81 366 MET B N 1
ATOM 6396 C CA . MET B 1 366 ? -10.859 -21.25 -17.969 1 92.81 366 MET B CA 1
ATOM 6397 C C . MET B 1 366 ? -9.625 -20.797 -18.734 1 92.81 366 MET B C 1
ATOM 6399 O O . MET B 1 366 ? -8.695 -21.562 -18.953 1 92.81 366 MET B O 1
ATOM 6403 N N . ARG B 1 367 ? -9.641 -19.578 -19.125 1 90.75 367 ARG B N 1
ATOM 6404 C CA . ARG B 1 367 ? -8.508 -19 -19.844 1 90.75 367 ARG B CA 1
ATOM 6405 C C . ARG B 1 367 ? -7.258 -18.984 -18.984 1 90.75 367 ARG B C 1
ATOM 6407 O O . ARG B 1 367 ? -6.168 -19.312 -19.438 1 90.75 367 ARG B O 1
ATOM 6414 N N . LEU B 1 368 ? -7.379 -18.703 -17.75 1 91.12 368 LEU B N 1
ATOM 6415 C CA . LEU B 1 368 ? -6.262 -18.547 -16.828 1 91.12 368 LEU B CA 1
ATOM 6416 C C . LEU B 1 368 ? -5.746 -19.906 -16.359 1 91.12 368 LEU B C 1
ATOM 6418 O O . LEU B 1 368 ? -4.559 -20.062 -16.078 1 91.12 368 LEU B O 1
ATOM 6422 N N . ALA B 1 369 ? -6.672 -20.828 -16.234 1 92 369 ALA B N 1
ATOM 6423 C CA . ALA B 1 369 ? -6.309 -22.172 -15.75 1 92 369 ALA B CA 1
ATOM 6424 C C . ALA B 1 369 ? -6.926 -23.25 -16.625 1 92 369 ALA B C 1
ATOM 6426 O O . ALA B 1 369 ? -7.84 -23.969 -16.188 1 92 369 ALA B O 1
ATOM 6427 N N . PRO B 1 370 ? -6.355 -23.453 -17.734 1 87.25 370 PRO B N 1
ATOM 6428 C CA . PRO B 1 370 ? -6.961 -24.359 -18.703 1 87.25 370 PRO B CA 1
ATOM 6429 C C . PRO B 1 370 ? -6.918 -25.828 -18.25 1 87.25 370 PRO B C 1
ATOM 6431 O O . PRO B 1 370 ? -7.684 -26.656 -18.75 1 87.25 370 PRO B O 1
ATOM 6434 N N . CYS B 1 371 ? -6.121 -26.141 -17.266 1 87.44 371 CYS B N 1
ATOM 6435 C CA . CYS B 1 371 ? -5.996 -27.531 -16.859 1 87.44 371 CYS B CA 1
ATOM 6436 C C . CYS B 1 371 ? -6.84 -27.812 -15.617 1 87.44 371 CYS B C 1
ATOM 6438 O O . CYS B 1 371 ? -6.859 -28.938 -15.109 1 87.44 371 CYS B O 1
ATOM 6440 N N . ARG B 1 372 ? -7.555 -26.859 -15.164 1 90 372 ARG B N 1
ATOM 6441 C CA . ARG B 1 372 ? -8.43 -27.031 -14.008 1 90 372 ARG B CA 1
ATOM 6442 C C . ARG B 1 372 ? -9.852 -27.344 -14.438 1 90 372 ARG B C 1
ATOM 6444 O O . ARG B 1 372 ? -10.562 -26.469 -14.945 1 90 372 ARG B O 1
ATOM 6451 N N . LEU B 1 373 ? -10.414 -28.453 -14.125 1 89.94 373 LEU B N 1
ATOM 6452 C CA . LEU B 1 373 ? -11.664 -28.953 -14.664 1 89.94 373 LEU B CA 1
ATOM 6453 C C . LEU B 1 373 ? -12.859 -28.25 -14.023 1 89.94 373 LEU B C 1
ATOM 6455 O O . LEU B 1 373 ? -13.93 -28.156 -14.625 1 89.94 373 LEU B O 1
ATOM 6459 N N . ASP B 1 374 ? -12.68 -27.812 -12.805 1 88.25 374 ASP B N 1
ATOM 6460 C CA . ASP B 1 374 ? -13.797 -27.141 -12.148 1 88.25 374 ASP B CA 1
ATOM 6461 C C . ASP B 1 374 ? -14.148 -25.844 -12.844 1 88.25 374 ASP B C 1
ATOM 6463 O O . ASP B 1 374 ? -15.281 -25.375 -12.766 1 88.25 374 ASP B O 1
ATOM 6467 N N . CYS B 1 375 ? -13.188 -25.219 -13.516 1 91.88 375 CYS B N 1
ATOM 6468 C CA . CYS B 1 375 ? -13.469 -24.031 -14.32 1 91.88 375 CYS B CA 1
ATOM 6469 C C . CYS B 1 375 ? -14.438 -24.359 -15.453 1 91.88 375 CYS B C 1
ATOM 6471 O O . CYS B 1 375 ? -15.336 -23.578 -15.75 1 91.88 375 CYS B O 1
ATOM 6473 N N . TYR B 1 376 ? -14.344 -25.531 -15.961 1 92.62 376 TYR B N 1
ATOM 6474 C CA . TYR B 1 376 ? -15.203 -25.969 -17.062 1 92.62 376 TYR B CA 1
ATOM 6475 C C . TYR B 1 376 ? -16.562 -26.406 -16.547 1 92.62 376 TYR B C 1
ATOM 6477 O O . TYR B 1 376 ? -17.594 -26.172 -17.203 1 92.62 376 TYR B O 1
ATOM 6485 N N . GLU B 1 377 ? -16.578 -27.016 -15.438 1 91.94 377 GLU B N 1
ATOM 6486 C CA . GLU B 1 377 ? -17.844 -27.5 -14.867 1 91.94 377 GLU B CA 1
ATOM 6487 C C . GLU B 1 377 ? -18.812 -26.344 -14.641 1 91.94 377 GLU B C 1
ATOM 6489 O O . GLU B 1 377 ? -20 -26.469 -14.961 1 91.94 377 GLU B O 1
ATOM 6494 N N . GLY B 1 378 ? -18.281 -25.234 -14.047 1 92.75 378 GLY B N 1
ATOM 6495 C CA . GLY B 1 378 ? -19.125 -24.062 -13.852 1 92.75 378 GLY B CA 1
ATOM 6496 C C . GLY B 1 378 ? -19.672 -23.516 -15.148 1 92.75 378 GLY B C 1
ATOM 6497 O O . GLY B 1 378 ? -20.844 -23.141 -15.219 1 92.75 378 GLY B O 1
ATOM 6498 N N . LEU B 1 379 ? -18.891 -23.516 -16.156 1 94.56 379 LEU B N 1
ATOM 6499 C CA . LEU B 1 379 ? -19.281 -23 -17.469 1 94.56 379 LEU B CA 1
ATOM 6500 C C . LEU B 1 379 ? -20.344 -23.906 -18.109 1 94.56 379 LEU B C 1
ATOM 6502 O O . LEU B 1 379 ? -21.344 -23.422 -18.641 1 94.56 379 LEU B O 1
ATOM 6506 N N . ILE B 1 380 ? -20.188 -25.172 -18.016 1 94.69 380 ILE B N 1
ATOM 6507 C CA . ILE B 1 380 ? -21.109 -26.156 -18.562 1 94.69 380 ILE B CA 1
ATOM 6508 C C . ILE B 1 380 ? -22.453 -26.062 -17.859 1 94.69 380 ILE B C 1
ATOM 6510 O O . ILE B 1 380 ? -23.5 -26.062 -18.5 1 94.69 380 ILE B O 1
ATOM 6514 N N . ASP B 1 381 ? -22.422 -25.891 -16.531 1 93.44 381 ASP B N 1
ATOM 6515 C CA . ASP B 1 381 ? -23.641 -25.719 -15.766 1 93.44 381 ASP B CA 1
ATOM 6516 C C . ASP B 1 381 ? -24.422 -24.484 -16.234 1 93.44 381 ASP B C 1
ATOM 6518 O O . ASP B 1 381 ? -25.656 -24.516 -16.312 1 93.44 381 ASP B O 1
ATOM 6522 N N . CYS B 1 382 ? -23.703 -23.438 -16.5 1 95.38 382 CYS B N 1
ATOM 6523 C CA . CYS B 1 382 ? -24.344 -22.203 -16.984 1 95.38 382 CYS B CA 1
ATOM 6524 C C . CYS B 1 382 ? -24.969 -22.422 -18.359 1 95.38 382 CYS B C 1
ATOM 6526 O O . CYS B 1 382 ? -26.078 -21.969 -18.609 1 95.38 382 CYS B O 1
ATOM 6528 N N . TYR B 1 383 ? -24.266 -23.141 -19.25 1 94.75 383 TYR B N 1
ATOM 6529 C CA . TYR B 1 383 ? -24.812 -23.438 -20.578 1 94.75 383 TYR B CA 1
ATOM 6530 C C . TYR B 1 383 ? -26.062 -24.281 -20.469 1 94.75 383 TYR B C 1
ATOM 6532 O O . TYR B 1 383 ? -27.078 -24 -21.141 1 94.75 383 TYR B O 1
ATOM 6540 N N . LEU B 1 384 ? -25.984 -25.266 -19.656 1 92.56 384 LEU B N 1
ATOM 6541 C CA . LEU B 1 384 ? -27.125 -26.141 -19.484 1 92.56 384 LEU B CA 1
ATOM 6542 C C . LEU B 1 384 ? -28.312 -25.375 -18.891 1 92.56 384 LEU B C 1
ATOM 6544 O O . LEU B 1 384 ? -29.453 -25.594 -19.312 1 92.56 384 LEU B O 1
ATOM 6548 N N . ALA B 1 385 ? -28.031 -24.5 -17.938 1 91.88 385 ALA B N 1
ATOM 6549 C CA . ALA B 1 385 ? -29.078 -23.688 -17.328 1 91.88 385 ALA B CA 1
ATOM 6550 C C . ALA B 1 385 ? -29.703 -22.734 -18.344 1 91.88 385 ALA B C 1
ATOM 6552 O O . ALA B 1 385 ? -30.875 -22.359 -18.203 1 91.88 385 ALA B O 1
ATOM 6553 N N . SER B 1 386 ? -28.969 -22.406 -19.375 1 92.44 386 SER B N 1
ATOM 6554 C CA . SER B 1 386 ? -29.453 -21.5 -20.406 1 92.44 386 SER B CA 1
ATOM 6555 C C . SER B 1 386 ? -29.906 -22.25 -21.641 1 92.44 386 SER B C 1
ATOM 6557 O O . SER B 1 386 ? -30 -21.672 -22.734 1 92.44 386 SER B O 1
ATOM 6559 N N . ASN B 1 387 ? -30.094 -23.562 -21.562 1 89.56 387 ASN B N 1
ATOM 6560 C CA . ASN B 1 387 ? -30.547 -24.453 -22.625 1 89.56 387 ASN B CA 1
ATOM 6561 C C . ASN B 1 387 ? -29.578 -24.484 -23.797 1 89.56 387 ASN B C 1
ATOM 6563 O O . ASN B 1 387 ? -29.984 -24.609 -24.953 1 89.56 387 ASN B O 1
ATOM 6567 N N . GLY B 1 388 ? -28.391 -24.188 -23.406 1 92.38 388 GLY B N 1
ATOM 6568 C CA . GLY B 1 388 ? -27.328 -24.266 -24.391 1 92.38 388 GLY B CA 1
ATOM 6569 C C . GLY B 1 388 ? -26.656 -25.625 -24.438 1 92.38 388 GLY B C 1
ATOM 6570 O O . GLY B 1 388 ? -25.438 -25.734 -24.234 1 92.38 388 GLY B O 1
ATOM 6571 N N . ILE B 1 389 ? -27.344 -26.672 -24.766 1 92.12 389 ILE B N 1
ATOM 6572 C CA . ILE B 1 389 ? -26.859 -28.047 -24.719 1 92.12 389 ILE B CA 1
ATOM 6573 C C . ILE B 1 389 ? -25.766 -28.25 -25.766 1 92.12 389 ILE B C 1
ATOM 6575 O O . ILE B 1 389 ? -24.797 -28.953 -25.516 1 92.12 389 ILE B O 1
ATOM 6579 N N . ARG B 1 390 ? -25.875 -27.641 -26.844 1 93.12 390 ARG B N 1
ATOM 6580 C CA . ARG B 1 390 ? -24.875 -27.766 -27.906 1 93.12 390 ARG B CA 1
ATOM 6581 C C . ARG B 1 390 ? -23.531 -27.172 -27.469 1 93.12 390 ARG B C 1
ATOM 6583 O O . ARG B 1 390 ? -22.484 -27.781 -27.672 1 93.12 390 ARG B O 1
ATOM 6590 N N . GLU B 1 391 ? -23.672 -25.984 -26.875 1 94 391 GLU B N 1
ATOM 6591 C CA . GLU B 1 391 ? -22.469 -25.344 -26.359 1 94 391 GLU B CA 1
ATOM 6592 C C . GLU B 1 391 ? -21.812 -26.188 -25.281 1 94 391 GLU B C 1
ATOM 6594 O O . GLU B 1 391 ? -20.594 -26.359 -25.266 1 94 391 GLU B O 1
ATOM 6599 N N . ALA B 1 392 ? -22.625 -26.719 -24.391 1 95.38 392 ALA B N 1
ATOM 6600 C CA . ALA B 1 392 ? -22.125 -27.578 -23.312 1 95.38 392 ALA B CA 1
ATOM 6601 C C . ALA B 1 392 ? -21.453 -28.828 -23.859 1 95.38 392 ALA B C 1
ATOM 6603 O O . ALA B 1 392 ? -20.391 -29.219 -23.375 1 95.38 392 ALA B O 1
ATOM 6604 N N . MET B 1 393 ? -22.094 -29.375 -24.828 1 94 393 MET B N 1
ATOM 6605 C CA . MET B 1 393 ? -21.547 -30.578 -25.453 1 94 393 MET B CA 1
ATOM 6606 C C . MET B 1 393 ? -20.219 -30.297 -26.141 1 94 393 MET B C 1
ATOM 6608 O O . MET B 1 393 ? -19.281 -31.078 -26.031 1 94 393 MET B O 1
ATOM 6612 N N . GLY B 1 394 ? -20.188 -29.234 -26.844 1 94.25 394 GLY B N 1
ATOM 6613 C CA . GLY B 1 394 ? -18.953 -28.828 -27.469 1 94.25 394 GLY B CA 1
ATOM 6614 C C . GLY B 1 394 ? -17.812 -28.641 -26.484 1 94.25 394 GLY B C 1
ATOM 6615 O O . GLY B 1 394 ? -16.688 -29.094 -26.734 1 94.25 394 GLY B O 1
ATOM 6616 N N . MET B 1 395 ? -18.109 -28.047 -25.375 1 93.44 395 MET B N 1
ATOM 6617 C CA . MET B 1 395 ? -17.109 -27.812 -24.328 1 93.44 395 MET B CA 1
ATOM 6618 C C . MET B 1 395 ? -16.672 -29.125 -23.703 1 93.44 395 MET B C 1
ATOM 6620 O O . MET B 1 395 ? -15.469 -29.359 -23.516 1 93.44 395 MET B O 1
ATOM 6624 N N . ALA B 1 396 ? -17.609 -29.938 -23.391 1 94.44 396 ALA B N 1
ATOM 6625 C CA . ALA B 1 396 ? -17.312 -31.219 -22.766 1 94.44 396 ALA B CA 1
ATOM 6626 C C . ALA B 1 396 ? -16.438 -32.094 -23.688 1 94.44 396 ALA B C 1
ATOM 6628 O O . ALA B 1 396 ? -15.508 -32.75 -23.219 1 94.44 396 ALA B O 1
ATOM 6629 N N . ASN B 1 397 ? -16.719 -32.031 -24.938 1 92.69 397 ASN B N 1
ATOM 6630 C CA . ASN B 1 397 ? -15.922 -32.781 -25.922 1 92.69 397 ASN B CA 1
ATOM 6631 C C . ASN B 1 397 ? -14.508 -32.219 -26.031 1 92.69 397 ASN B C 1
ATOM 6633 O O . ASN B 1 397 ? -13.547 -32.969 -26.156 1 92.69 397 ASN B O 1
ATOM 6637 N N . ASN B 1 398 ? -14.453 -30.984 -26 1 90.62 398 ASN B N 1
ATOM 6638 C CA . ASN B 1 398 ? -13.148 -30.344 -26.094 1 90.62 398 ASN B CA 1
ATOM 6639 C C . ASN B 1 398 ? -12.258 -30.703 -24.922 1 90.62 398 ASN B C 1
ATOM 6641 O O . ASN B 1 398 ? -11.062 -30.969 -25.094 1 90.62 398 ASN B O 1
ATOM 6645 N N . ILE B 1 399 ? -12.797 -30.734 -23.75 1 91.06 399 ILE B N 1
ATOM 6646 C CA . ILE B 1 399 ? -12.023 -31.078 -22.547 1 91.06 399 ILE B CA 1
ATOM 6647 C C . ILE B 1 399 ? -11.594 -32.531 -22.609 1 91.06 399 ILE B C 1
ATOM 6649 O O . ILE B 1 399 ? -10.453 -32.875 -22.281 1 91.06 399 ILE B O 1
ATOM 6653 N N . TYR B 1 400 ? -12.523 -33.312 -23.062 1 89.56 400 TYR B N 1
ATOM 6654 C CA . TYR B 1 400 ? -12.25 -34.719 -23.219 1 89.56 400 TYR B CA 1
ATOM 6655 C C . TYR B 1 400 ? -11.086 -34.938 -24.188 1 89.56 400 TYR B C 1
ATOM 6657 O O . TYR B 1 400 ? -10.195 -35.75 -23.922 1 89.56 400 TYR B O 1
ATOM 6665 N N . LYS B 1 401 ? -10.984 -34.219 -25.141 1 88.88 401 LYS B N 1
ATOM 6666 C CA . LYS B 1 401 ? -9.953 -34.375 -26.172 1 88.88 401 LYS B CA 1
ATOM 6667 C C . LYS B 1 401 ? -8.625 -33.781 -25.719 1 88.88 401 LYS B C 1
ATOM 6669 O O . LYS B 1 401 ? -7.566 -34.344 -25.984 1 88.88 401 LYS B O 1
ATOM 6674 N N . THR B 1 402 ? -8.688 -32.688 -25.031 1 84.38 402 THR B N 1
ATOM 6675 C CA . THR B 1 402 ? -7.488 -31.922 -24.688 1 84.38 402 THR B CA 1
ATOM 6676 C C . THR B 1 402 ? -6.848 -32.469 -23.422 1 84.38 402 THR B C 1
ATOM 6678 O O . THR B 1 402 ? -5.621 -32.531 -23.312 1 84.38 402 THR B O 1
ATOM 6681 N N . LEU B 1 403 ? -7.664 -32.875 -22.438 1 84.31 403 LEU B N 1
ATOM 6682 C CA . LEU B 1 403 ? -7.117 -33.25 -21.141 1 84.31 403 LEU B CA 1
ATOM 6683 C C . LEU B 1 403 ? -7.105 -34.781 -20.984 1 84.31 403 LEU B C 1
ATOM 6685 O O . LEU B 1 403 ? -6.531 -35.312 -20.016 1 84.31 403 LEU B O 1
ATOM 6689 N N . GLY B 1 404 ? -7.676 -35.469 -21.969 1 86.5 404 GLY B N 1
ATOM 6690 C CA . GLY B 1 404 ? -7.645 -36.906 -21.953 1 86.5 404 GLY B CA 1
ATOM 6691 C C . GLY B 1 404 ? -8.867 -37.531 -21.297 1 86.5 404 GLY B C 1
ATOM 6692 O O . GLY B 1 404 ? -9.656 -36.812 -20.672 1 86.5 404 GLY B O 1
ATOM 6693 N N . ALA B 1 405 ? -8.93 -38.812 -21.484 1 89.56 405 ALA B N 1
ATOM 6694 C CA . ALA B 1 405 ? -10.078 -39.562 -20.984 1 89.56 405 ALA B CA 1
ATOM 6695 C C . ALA B 1 405 ? -9.836 -40.062 -19.562 1 89.56 405 ALA B C 1
ATOM 6697 O O . ALA B 1 405 ? -9.508 -41.25 -19.359 1 89.56 405 ALA B O 1
ATOM 6698 N N . ASN B 1 406 ? -10.016 -39.188 -18.672 1 88.5 406 ASN B N 1
ATOM 6699 C CA . ASN B 1 406 ? -9.922 -39.562 -17.266 1 88.5 406 ASN B CA 1
ATOM 6700 C C . ASN B 1 406 ? -11.289 -39.562 -16.594 1 88.5 406 ASN B C 1
ATOM 6702 O O . ASN B 1 406 ? -12.281 -39.156 -17.203 1 88.5 406 ASN B O 1
ATOM 6706 N N . ALA B 1 407 ? -11.273 -40.125 -15.406 1 91.31 407 ALA B N 1
ATOM 6707 C CA . ALA B 1 407 ? -12.555 -40.281 -14.711 1 91.31 407 ALA B CA 1
ATOM 6708 C C . ALA B 1 407 ? -13.32 -38.969 -14.656 1 91.31 407 ALA B C 1
ATOM 6710 O O . ALA B 1 407 ? -14.547 -38.938 -14.805 1 91.31 407 ALA B O 1
ATOM 6711 N N . GLN B 1 408 ? -12.633 -37.906 -14.484 1 91.5 408 GLN B N 1
ATOM 6712 C CA . GLN B 1 408 ? -13.273 -36.594 -14.336 1 91.5 408 GLN B CA 1
ATOM 6713 C C . GLN B 1 408 ? -13.836 -36.125 -15.672 1 91.5 408 GLN B C 1
ATOM 6715 O O . GLN B 1 408 ? -14.992 -35.688 -15.742 1 91.5 408 GLN B O 1
ATOM 6720 N N . THR B 1 409 ? -13.023 -36.156 -16.75 1 93.75 409 THR B N 1
ATOM 6721 C CA . THR B 1 409 ? -13.477 -35.688 -18.062 1 93.75 409 THR B CA 1
ATOM 6722 C C . THR B 1 409 ? -14.602 -36.562 -18.594 1 93.75 409 THR B C 1
ATOM 6724 O O . THR B 1 409 ? -15.547 -36.062 -19.203 1 93.75 409 THR B O 1
ATOM 6727 N N . LEU B 1 410 ? -14.523 -37.812 -18.297 1 95 410 LEU B N 1
ATOM 6728 C CA . LEU B 1 410 ? -15.57 -38.75 -18.703 1 95 410 LEU B CA 1
ATOM 6729 C C . LEU B 1 410 ? -16.891 -38.438 -18 1 95 410 LEU B C 1
ATOM 6731 O O . LEU B 1 410 ? -17.953 -38.469 -18.609 1 95 410 LEU B O 1
ATOM 6735 N N . THR B 1 411 ? -16.766 -38.156 -16.781 1 94.31 411 THR B N 1
ATOM 6736 C CA . THR B 1 411 ? -17.953 -37.844 -15.992 1 94.31 411 THR B CA 1
ATOM 6737 C C . THR B 1 411 ? -18.578 -36.531 -16.484 1 94.31 411 THR B C 1
ATOM 6739 O O . THR B 1 411 ? -19.812 -36.438 -16.562 1 94.31 411 THR B O 1
ATOM 6742 N N . ILE B 1 412 ? -17.797 -35.531 -16.781 1 93.88 412 ILE B N 1
ATOM 6743 C CA . ILE B 1 412 ? -18.281 -34.25 -17.297 1 93.88 412 ILE B CA 1
ATOM 6744 C C . ILE B 1 412 ? -19.031 -34.469 -18.609 1 93.88 412 ILE B C 1
ATOM 6746 O O . ILE B 1 412 ? -20.125 -33.969 -18.797 1 93.88 412 ILE B O 1
ATOM 6750 N N . LEU B 1 413 ? -18.422 -35.25 -19.469 1 94.75 413 LEU B N 1
ATOM 6751 C CA . LEU B 1 413 ? -19.047 -35.531 -20.75 1 94.75 413 LEU B CA 1
ATOM 6752 C C . LEU B 1 413 ? -20.359 -36.281 -20.547 1 94.75 413 LEU B C 1
ATOM 6754 O O . LEU B 1 413 ? -21.359 -36 -21.203 1 94.75 413 LEU B O 1
ATOM 6758 N N . ALA B 1 414 ? -20.359 -37.188 -19.672 1 95.19 414 ALA B N 1
ATOM 6759 C CA . ALA B 1 414 ? -21.562 -37.969 -19.375 1 95.19 414 ALA B CA 1
ATOM 6760 C C . ALA B 1 414 ? -22.672 -37.062 -18.844 1 95.19 414 ALA B C 1
ATOM 6762 O O . ALA B 1 414 ? -23.844 -37.25 -19.188 1 95.19 414 ALA B O 1
ATOM 6763 N N . THR B 1 415 ? -22.344 -36.125 -17.969 1 93 415 THR B N 1
ATOM 6764 C CA . THR B 1 415 ? -23.297 -35.219 -17.391 1 93 415 THR B CA 1
ATOM 6765 C C . THR B 1 415 ? -24.031 -34.406 -18.469 1 93 415 THR B C 1
ATOM 6767 O O . THR B 1 415 ? -25.234 -34.188 -18.359 1 93 415 THR B O 1
ATOM 6770 N N . VAL B 1 416 ? -23.312 -34 -19.484 1 94.38 416 VAL B N 1
ATOM 6771 C CA . VAL B 1 416 ? -23.922 -33.25 -20.578 1 94.38 416 VAL B CA 1
ATOM 6772 C C . VAL B 1 416 ? -24.781 -34.156 -21.438 1 94.38 416 VAL B C 1
ATOM 6774 O O . VAL B 1 416 ? -25.875 -33.812 -21.859 1 94.38 416 VAL B O 1
ATOM 6777 N N . CYS B 1 417 ? -24.312 -35.375 -21.641 1 93.19 417 CYS B N 1
ATOM 6778 C CA . CYS B 1 417 ? -25.031 -36.375 -22.453 1 93.19 417 CYS B CA 1
ATOM 6779 C C . CYS B 1 417 ? -26.359 -36.75 -21.797 1 93.19 417 CYS B C 1
ATOM 6781 O O . CYS B 1 417 ? -27.312 -37.125 -22.484 1 93.19 417 CYS B O 1
ATOM 6783 N N . LEU B 1 418 ? -26.422 -36.625 -20.531 1 91.94 418 LEU B N 1
ATOM 6784 C CA . LEU B 1 418 ? -27.625 -36.969 -19.781 1 91.94 418 LEU B CA 1
ATOM 6785 C C . LEU B 1 418 ? -28.75 -36 -20.062 1 91.94 418 LEU B C 1
ATOM 6787 O O . LEU B 1 418 ? -29.922 -36.281 -19.812 1 91.94 418 LEU B O 1
ATOM 6791 N N . GLU B 1 419 ? -28.359 -34.812 -20.547 1 89.69 419 GLU B N 1
ATOM 6792 C CA . GLU B 1 419 ? -29.344 -33.781 -20.781 1 89.69 419 GLU B CA 1
ATOM 6793 C C . GLU B 1 419 ? -30.047 -33.938 -22.125 1 89.69 419 GLU B C 1
ATOM 6795 O O . GLU B 1 419 ? -31.062 -33.281 -22.391 1 89.69 419 GLU B O 1
ATOM 6800 N N . ASP B 1 420 ? -29.547 -34.812 -22.938 1 86.06 420 ASP B N 1
ATOM 6801 C CA . ASP B 1 420 ? -30.141 -35.188 -24.219 1 86.06 420 ASP B CA 1
ATOM 6802 C C . ASP B 1 420 ? -30.594 -36.625 -24.234 1 86.06 420 ASP B C 1
ATOM 6804 O O . ASP B 1 420 ? -29.781 -37.531 -24.172 1 86.06 420 ASP B O 1
ATOM 6808 N N . PRO B 1 421 ? -31.891 -36.844 -24.406 1 84.5 421 PRO B N 1
ATOM 6809 C CA . PRO B 1 421 ? -32.406 -38.219 -24.406 1 84.5 421 PRO B CA 1
ATOM 6810 C C . PRO B 1 421 ? -31.75 -39.094 -25.469 1 84.5 421 PRO B C 1
ATOM 6812 O O . PRO B 1 421 ? -31.641 -40.312 -25.281 1 84.5 421 PRO B O 1
ATOM 6815 N N . MET B 1 422 ? -31.281 -38.562 -26.516 1 88.06 422 MET B N 1
ATOM 6816 C CA . MET B 1 422 ? -30.688 -39.344 -27.609 1 88.06 422 MET B CA 1
ATOM 6817 C C . MET B 1 422 ? -29.297 -39.844 -27.234 1 88.06 422 MET B C 1
ATOM 6819 O O . MET B 1 422 ? -28.797 -40.781 -27.844 1 88.06 422 MET B O 1
ATOM 6823 N N . THR B 1 423 ? -28.719 -39.281 -26.172 1 89.62 423 THR B N 1
ATOM 6824 C CA . THR B 1 423 ? -27.328 -39.625 -25.844 1 89.62 423 THR B CA 1
ATOM 6825 C C . THR B 1 423 ? -27.234 -40.25 -24.469 1 89.62 423 THR B C 1
ATOM 6827 O O . THR B 1 423 ? -26.156 -40.375 -23.906 1 89.62 423 THR B O 1
ATOM 6830 N N . GLN B 1 424 ? -28.25 -40.688 -23.891 1 89.19 424 GLN B N 1
ATOM 6831 C CA . GLN B 1 424 ? -28.281 -41.25 -22.547 1 89.19 424 GLN B CA 1
ATOM 6832 C C . GLN B 1 424 ? -27.516 -42.562 -22.469 1 89.19 424 GLN B C 1
ATOM 6834 O O . GLN B 1 424 ? -26.875 -42.875 -21.453 1 89.19 424 GLN B O 1
ATOM 6839 N N . GLU B 1 425 ? -27.688 -43.344 -23.531 1 90.88 425 GLU B N 1
ATOM 6840 C CA . GLU B 1 425 ? -26.938 -44.594 -23.562 1 90.88 425 GLU B CA 1
ATOM 6841 C C . GLU B 1 425 ? -25.438 -44.344 -23.578 1 90.88 425 GLU B C 1
ATOM 6843 O O . GLU B 1 425 ? -24.688 -45.062 -22.922 1 90.88 425 GLU B O 1
ATOM 6848 N N . LYS B 1 426 ? -25.078 -43.406 -24.281 1 93.94 426 LYS B N 1
ATOM 6849 C CA . LYS B 1 426 ? -23.672 -43 -24.297 1 93.94 426 LYS B CA 1
ATOM 6850 C C . LYS B 1 426 ? -23.219 -42.562 -22.906 1 93.94 426 LYS B C 1
ATOM 6852 O O . LYS B 1 426 ? -22.109 -42.875 -22.469 1 93.94 426 LYS B O 1
ATOM 6857 N N . ALA B 1 427 ? -24.031 -41.844 -22.188 1 94.94 427 ALA B N 1
ATOM 6858 C CA . ALA B 1 427 ? -23.734 -41.375 -20.828 1 94.94 427 ALA B CA 1
ATOM 6859 C C . ALA B 1 427 ? -23.453 -42.562 -19.891 1 94.94 427 ALA B C 1
ATOM 6861 O O . ALA B 1 427 ? -22.547 -42.469 -19.062 1 94.94 427 ALA B O 1
ATOM 6862 N N . LYS B 1 428 ? -24.219 -43.562 -20.094 1 94.38 428 LYS B N 1
ATOM 6863 C CA . LYS B 1 428 ? -24.047 -44.75 -19.266 1 94.38 428 LYS B CA 1
ATOM 6864 C C . LYS B 1 428 ? -22.672 -45.375 -19.484 1 94.38 428 LYS B C 1
ATOM 6866 O O . LYS B 1 428 ? -21.984 -45.75 -18.531 1 94.38 428 LYS B O 1
ATOM 6871 N N . THR B 1 429 ? -22.328 -45.5 -20.703 1 95.81 429 THR B N 1
ATOM 6872 C CA . THR B 1 429 ? -21.031 -46.094 -21.062 1 95.81 429 THR B CA 1
ATOM 6873 C C . THR B 1 429 ? -19.891 -45.219 -20.516 1 95.81 429 THR B C 1
ATOM 6875 O O . THR B 1 429 ? -18.891 -45.781 -20.016 1 95.81 429 THR B O 1
ATOM 6878 N N . LEU B 1 430 ? -20.031 -44 -20.656 1 96.38 430 LEU B N 1
ATOM 6879 C CA . LEU B 1 430 ? -19.016 -43.062 -20.172 1 96.38 430 LEU B CA 1
ATOM 6880 C C . LEU B 1 430 ? -18.859 -43.156 -18.656 1 96.38 430 LEU B C 1
ATOM 6882 O O . LEU B 1 430 ? -17.734 -43.188 -18.141 1 96.38 430 LEU B O 1
ATOM 6886 N N . LEU B 1 431 ? -19.906 -43.219 -17.922 1 96.19 431 LEU B N 1
ATOM 6887 C CA . LEU B 1 431 ? -19.875 -43.344 -16.469 1 96.19 431 LEU B CA 1
ATOM 6888 C C . LEU B 1 431 ? -19.266 -44.656 -16.031 1 96.19 431 LEU B C 1
ATOM 6890 O O . LEU B 1 431 ? -18.531 -44.719 -15.039 1 96.19 431 LEU B O 1
ATOM 6894 N N . ASP B 1 432 ? -19.547 -45.719 -16.828 1 95.88 432 ASP B N 1
ATOM 6895 C CA . ASP B 1 432 ? -18.938 -47 -16.547 1 95.88 432 ASP B CA 1
ATOM 6896 C C . ASP B 1 432 ? -17.422 -46.938 -16.703 1 95.88 432 ASP B C 1
ATOM 6898 O O . ASP B 1 432 ? -16.688 -47.5 -15.898 1 95.88 432 ASP B O 1
ATOM 6902 N N . LYS B 1 433 ? -17.016 -46.312 -17.688 1 95.94 433 LYS B N 1
ATOM 6903 C CA . LYS B 1 433 ? -15.586 -46.156 -17.938 1 95.94 433 LYS B CA 1
ATOM 6904 C C . LYS B 1 433 ? -14.922 -45.312 -16.844 1 95.94 433 LYS B C 1
ATOM 6906 O O . LYS B 1 433 ? -13.812 -45.625 -16.422 1 95.94 433 LYS B O 1
ATOM 6911 N N . ALA B 1 434 ? -15.594 -44.219 -16.469 1 95.75 434 ALA B N 1
ATOM 6912 C CA . ALA B 1 434 ? -15.078 -43.375 -15.406 1 95.75 434 ALA B CA 1
ATOM 6913 C C . ALA B 1 434 ? -14.922 -44.156 -14.102 1 95.75 434 ALA B C 1
ATOM 6915 O O . ALA B 1 434 ? -13.891 -44.062 -13.43 1 95.75 434 ALA B O 1
ATOM 6916 N N . LEU B 1 435 ? -15.922 -44.969 -13.766 1 95.38 435 LEU B N 1
ATOM 6917 C CA . LEU B 1 435 ? -15.93 -45.719 -12.516 1 95.38 435 LEU B CA 1
ATOM 6918 C C . LEU B 1 435 ? -14.977 -46.906 -12.57 1 95.38 435 LEU B C 1
ATOM 6920 O O . LEU B 1 435 ? -14.516 -47.406 -11.539 1 95.38 435 LEU B O 1
ATOM 6924 N N . ALA B 1 436 ? -14.648 -47.375 -13.789 1 95.69 436 ALA B N 1
ATOM 6925 C CA . ALA B 1 436 ? -13.625 -48.406 -13.961 1 95.69 436 ALA B CA 1
ATOM 6926 C C . ALA B 1 436 ? -12.242 -47.844 -13.617 1 95.69 436 ALA B C 1
ATOM 6928 O O . ALA B 1 436 ? -11.391 -48.562 -13.094 1 95.69 436 ALA B O 1
ATOM 6929 N N . GLN B 1 437 ? -12.094 -46.594 -13.961 1 93.06 437 GLN B N 1
ATOM 6930 C CA . GLN B 1 437 ? -10.82 -45.938 -13.68 1 93.06 437 GLN B CA 1
ATOM 6931 C C . GLN B 1 437 ? -10.719 -45.562 -12.203 1 93.06 437 GLN B C 1
ATOM 6933 O O . GLN B 1 437 ? -9.664 -45.75 -11.586 1 93.06 437 GLN B O 1
ATOM 6938 N N . ARG B 1 438 ? -11.812 -45 -11.688 1 92.56 438 ARG B N 1
ATOM 6939 C CA . ARG B 1 438 ? -11.883 -44.562 -10.305 1 92.56 438 ARG B CA 1
ATOM 6940 C C . ARG B 1 438 ? -13.227 -44.938 -9.68 1 92.56 438 ARG B C 1
ATOM 6942 O O . ARG B 1 438 ? -14.141 -44.125 -9.617 1 92.56 438 ARG B O 1
ATOM 6949 N N . PRO B 1 439 ? -13.219 -46 -9.078 1 90.94 439 PRO B N 1
ATOM 6950 C CA . PRO B 1 439 ? -14.484 -46.531 -8.547 1 90.94 439 PRO B CA 1
ATOM 6951 C C . PRO B 1 439 ? -15.055 -45.625 -7.438 1 90.94 439 PRO B C 1
ATOM 6953 O O . PRO B 1 439 ? -16.266 -45.656 -7.18 1 90.94 439 PRO B O 1
ATOM 6956 N N . ASP B 1 440 ? -14.195 -44.812 -6.879 1 87.38 440 ASP B N 1
ATOM 6957 C CA . ASP B 1 440 ? -14.641 -44.031 -5.727 1 87.38 440 ASP B CA 1
ATOM 6958 C C . ASP B 1 440 ? -14.875 -42.594 -6.113 1 87.38 440 ASP B C 1
ATOM 6960 O O . ASP B 1 440 ? -14.984 -41.719 -5.246 1 87.38 440 ASP B O 1
ATOM 6964 N N . TYR B 1 441 ? -15.016 -42.406 -7.395 1 89.31 441 TYR B N 1
ATOM 6965 C CA . TYR B 1 441 ? -15.258 -41.031 -7.832 1 89.31 441 TYR B CA 1
ATOM 6966 C C . TYR B 1 441 ? -16.719 -40.656 -7.637 1 89.31 441 TYR B C 1
ATOM 6968 O O . TYR B 1 441 ? -17.562 -40.969 -8.477 1 89.31 441 TYR B O 1
ATOM 6976 N N . ILE B 1 442 ? -17 -39.875 -6.648 1 85.12 442 ILE B N 1
ATOM 6977 C CA . ILE B 1 442 ? -18.328 -39.625 -6.113 1 85.12 442 ILE B CA 1
ATOM 6978 C C . ILE B 1 442 ? -19.219 -39.031 -7.199 1 85.12 442 ILE B C 1
ATOM 6980 O O . ILE B 1 442 ? -20.375 -39.406 -7.34 1 85.12 442 ILE B O 1
ATOM 6984 N N . LYS B 1 443 ? -18.719 -38.156 -7.957 1 86.62 443 LYS B N 1
ATOM 6985 C CA . LYS B 1 443 ? -19.531 -37.469 -8.977 1 86.62 443 LYS B CA 1
ATOM 6986 C C . LYS B 1 443 ? -20.047 -38.469 -10.008 1 86.62 443 LYS B C 1
ATOM 6988 O O . LYS B 1 443 ? -21.188 -38.375 -10.453 1 86.62 443 LYS B O 1
ATOM 6993 N N . ALA B 1 444 ? -19.203 -39.344 -10.367 1 92.19 444 ALA B N 1
ATOM 6994 C CA . ALA B 1 444 ? -19.609 -40.344 -11.328 1 92.19 444 ALA B CA 1
ATOM 6995 C C . ALA B 1 444 ? -20.625 -41.312 -10.719 1 92.19 444 ALA B C 1
ATOM 6997 O O . ALA B 1 444 ? -21.578 -41.719 -11.391 1 92.19 444 ALA B O 1
ATOM 6998 N N . VAL B 1 445 ? -20.438 -41.594 -9.477 1 91.88 445 VAL B N 1
ATOM 6999 C CA . VAL B 1 445 ? -21.344 -42.5 -8.773 1 91.88 445 VAL B CA 1
ATOM 7000 C C . VAL B 1 445 ? -22.734 -41.875 -8.688 1 91.88 445 VAL B C 1
ATOM 7002 O O . VAL B 1 445 ? -23.734 -42.562 -8.961 1 91.88 445 VAL B O 1
ATOM 7005 N N . VAL B 1 446 ? -22.766 -40.688 -8.344 1 90.25 446 VAL B N 1
ATOM 7006 C CA . VAL B 1 446 ? -24.031 -39.969 -8.172 1 90.25 446 VAL B CA 1
ATOM 7007 C C . VAL B 1 446 ? -24.766 -39.875 -9.508 1 90.25 446 VAL B C 1
ATOM 7009 O O . VAL B 1 446 ? -25.969 -40.125 -9.586 1 90.25 446 VAL B O 1
ATOM 7012 N N . LYS B 1 447 ? -24.047 -39.562 -10.547 1 91.25 447 LYS B N 1
ATOM 7013 C CA . LYS B 1 447 ? -24.656 -39.438 -11.867 1 91.25 447 LYS B CA 1
ATOM 7014 C C . LYS B 1 447 ? -25.172 -40.781 -12.383 1 91.25 447 LYS B C 1
ATOM 7016 O O . LYS B 1 447 ? -26.203 -40.844 -13.031 1 91.25 447 LYS B O 1
ATOM 7021 N N . LYS B 1 448 ? -24.406 -41.719 -12.078 1 91.5 448 LYS B N 1
ATOM 7022 C CA . LYS B 1 448 ? -24.844 -43.062 -12.477 1 91.5 448 LYS B CA 1
ATOM 7023 C C . LYS B 1 448 ? -26.109 -43.469 -11.727 1 91.5 448 LYS B C 1
ATOM 7025 O O . LYS B 1 448 ? -27.016 -44.062 -12.312 1 91.5 448 LYS B O 1
ATOM 7030 N N . ALA B 1 449 ? -26.172 -43.156 -10.492 1 90.69 449 ALA B N 1
ATOM 7031 C CA . ALA B 1 449 ? -27.359 -43.438 -9.688 1 90.69 449 ALA B CA 1
ATOM 7032 C C . ALA B 1 449 ? -28.578 -42.688 -10.227 1 90.69 449 ALA B C 1
ATOM 7034 O O . ALA B 1 449 ? -29.688 -43.25 -10.266 1 90.69 449 ALA B O 1
ATOM 7035 N N . GLU B 1 450 ? -28.344 -41.469 -10.586 1 86.62 450 GLU B N 1
ATOM 7036 C CA . GLU B 1 450 ? -29.422 -40.688 -11.156 1 86.62 450 GLU B CA 1
ATOM 7037 C C . GLU B 1 450 ? -29.938 -41.312 -12.461 1 86.62 450 GLU B C 1
ATOM 7039 O O . GLU B 1 450 ? -31.141 -41.281 -12.727 1 86.62 450 GLU B O 1
ATOM 7044 N N . LEU B 1 451 ? -29.062 -41.781 -13.266 1 87.19 451 LEU B N 1
ATOM 7045 C CA . LEU B 1 451 ? -29.406 -42.406 -14.547 1 87.19 451 LEU B CA 1
ATOM 7046 C C . LEU B 1 451 ? -30.203 -43.688 -14.344 1 87.19 451 LEU B C 1
ATOM 7048 O O . LEU B 1 451 ? -31.141 -43.969 -15.094 1 87.19 451 LEU B O 1
ATOM 7052 N N . LEU B 1 452 ? -29.844 -44.344 -13.297 1 85.75 452 LEU B N 1
ATOM 7053 C CA . LEU B 1 452 ? -30.5 -45.625 -13.055 1 85.75 452 LEU B CA 1
ATOM 7054 C C . LEU B 1 452 ? -31.859 -45.438 -12.391 1 85.75 452 LEU B C 1
ATOM 7056 O O . LEU B 1 452 ? -32.719 -46.312 -12.484 1 85.75 452 LEU B O 1
ATOM 7060 N N . SER B 1 453 ? -32 -44.375 -11.68 1 82.25 453 SER B N 1
ATOM 7061 C CA . SER B 1 453 ? -33.281 -44.094 -11.008 1 82.25 453 SER B CA 1
ATOM 7062 C C . SER B 1 453 ? -34.281 -43.438 -11.945 1 82.25 453 SER B C 1
ATOM 7064 O O . SER B 1 453 ? -35.469 -43.375 -11.656 1 82.25 453 SER B O 1
ATOM 7066 N N . ALA B 1 454 ? -33.875 -42.906 -13.023 1 69.38 454 ALA B N 1
ATOM 7067 C CA . ALA B 1 454 ? -34.781 -42.312 -13.984 1 69.38 454 ALA B CA 1
ATOM 7068 C C . ALA B 1 454 ? -35.406 -43.375 -14.891 1 69.38 454 ALA B C 1
ATOM 7070 O O . ALA B 1 454 ? -34.812 -44.406 -15.148 1 69.38 454 ALA B O 1
#

Nearest PDB structures (foldseek):
  6q6g-assembly1_Z  TM=9.821E-01  e=3.435E-40  Homo sapiens
  9gaw-assembly1_Z  TM=9.809E-01  e=5.049E-40  Homo sapiens
  8tau-assembly1_Y  TM=9.461E-01  e=8.805E-38  Homo sapiens
  5khu-assembly1_X  TM=9.549E-01  e=9.260E-32  Homo sapiens
  5g05-assembly1_H  TM=7.832E-01  e=2.715E-13  Homo sapiens

InterPro domains:
  IPR011990 Tetratricopeptide-like helical domain superfamily [G3DSA:1.25.40.10] (1-143)
  IPR011990 Tetratricopeptide-like helical domain superfamily [G3DSA:1.25.40.10] (144-305)
  IPR011990 Tetratricopeptide-like helical domain superfamily [G3DSA:1.25.40.10] (306-454)
  IPR011990 Tetratricopeptide-like helical domain superfamily [SSF48452] (44-271)
  IPR011990 Tetratricopeptide-like helical domain superfamily [SSF48452] (235-444)
  IPR019734 Tetratricopeptide repeat [PF13181] (136-163)
  IPR019734 Tetratricopeptide repeat [PF13181] (340-370)
  IPR019734 Tetratricopeptide repeat [PS50005] (237-270)
  IPR019734 Tetratricopeptide repeat [PS50005] (339-372)
  IPR019734 Tetratricopeptide repeat [SM00028] (135-168)
  IPR019734 Tetratricopeptide repeat [SM00028] (237-270)
  IPR019734 Tetratricopeptide repeat [SM00028] (305-338)
  IPR019734 Tetratricopeptide repeat [SM00028] (339-372)

Solvent-accessible surface area (backbone atoms only — not comparable to full-atom values): 45672 Å² total; per-residue (Å²): 124,54,71,65,54,53,45,50,50,33,50,74,47,60,34,36,69,20,28,32,55,48,37,51,50,51,49,29,25,32,72,70,34,67,79,75,48,52,59,69,50,49,26,44,43,30,42,52,30,18,51,22,36,41,74,70,55,29,33,58,55,15,34,51,35,37,50,52,20,52,55,41,46,53,53,47,58,57,58,56,73,68,60,76,73,79,77,79,62,75,67,66,64,65,62,73,75,52,77,53,67,68,57,48,42,50,52,35,25,51,28,25,48,76,71,68,35,54,69,61,18,49,55,49,54,66,68,49,55,76,90,74,54,48,53,38,53,26,46,52,47,16,53,51,27,46,75,69,68,38,54,71,63,15,44,53,23,27,51,54,26,34,72,79,38,56,71,36,51,51,41,51,50,50,36,26,65,70,69,44,53,46,68,61,56,46,61,66,32,43,66,57,41,73,68,28,86,94,36,66,63,53,60,52,51,47,47,19,50,29,24,52,59,69,55,39,37,69,62,17,47,53,42,48,48,57,48,33,53,96,40,50,41,38,86,28,49,69,58,29,38,52,45,14,51,36,29,40,64,66,66,37,53,68,60,13,48,52,30,41,51,51,27,40,72,76,33,84,74,68,53,82,61,44,34,59,48,28,44,53,35,39,74,74,64,40,44,67,59,23,49,52,49,21,54,54,36,45,71,47,32,78,75,48,31,36,31,33,29,17,46,13,42,41,28,42,79,66,68,35,33,70,59,10,30,55,29,8,50,52,12,30,73,66,31,78,80,40,47,67,19,27,46,43,27,16,53,25,29,41,76,69,68,39,38,75,64,14,42,55,31,19,51,51,24,29,69,76,37,74,72,38,63,68,32,51,51,55,36,35,52,43,25,49,74,66,71,27,55,67,61,26,43,53,50,31,50,48,46,28,68,72,74,35,87,38,42,66,36,26,28,52,35,18,58,51,25,58,77,36,84,91,32,37,68,56,18,52,54,31,30,52,52,15,38,70,73,34,75,79,42,59,70,38,52,53,52,48,49,52,60,68,73,100,123,54,72,65,53,52,44,50,50,34,50,75,48,60,34,35,70,19,27,35,56,47,37,52,49,51,51,29,26,32,70,69,34,69,80,74,47,53,59,68,52,49,27,44,43,30,42,53,30,18,51,21,35,39,75,70,55,28,33,58,55,15,34,51,34,37,50,53,19,53,56,42,45,52,53,46,58,57,58,55,70,68,59,75,73,77,79,78,60,79,65,66,63,66,62,72,75,52,76,52,67,67,57,48,45,49,52,34,24,50,29,26,49,76,69,69,36,54,69,61,20,49,54,49,54,65,69,48,56,76,90,73,55,49,53,38,53,26,46,51,48,16,53,52,26,47,75,70,66,38,53,70,63,14,46,55,23,30,50,55,25,34,71,77,37,57,72,38,52,53,40,51,50,51,36,27,65,69,69,45,54,45,69,61,56,46,61,65,32,44,66,57,43,72,68,27,85,94,36,66,62,54,60,53,49,47,46,20,50,31,24,51,60,69,55,39,36,68,62,16,48,53,41,48,48,56,48,34,53,97,40,50,41,38,88,28,50,68,60,30,38,52,45,14,50,37,28,41,64,66,66,37,54,69,59,13,49,53,30,41,51,53,27,40,73,75,32,83,74,67,53,82,61,44,35,58,49,29,43,54,35,37,75,72,63,38,45,68,59,22,48,53,49,20,54,52,38,45,70,47,32,76,76,49,31,35,30,32,28,20,46,14,42,42,27,41,79,66,69,36,32,70,59,10,30,53,28,8,51,52,12,29,74,64,31,80,82,41,48,66,18,27,45,44,28,16,52,25,30,40,77,70,67,39,36,74,65,13,42,54,30,18,50,51,24,28,70,76,37,74,72,39,63,68,33,49,51,56,36,35,51,41,26,49,75,66,71,29,54,66,61,25,43,52,50,31,51,48,46,29,68,73,74,34,90,40,42,65,36,26,30,51,36,19,58,52,26,58,76,34,83,91,32,36,69,58,18,51,54,31,30,50,53,16,37,71,74,34,74,79,42,59,69,39,52,52,52,48,50,52,59,68,72,98

pLDDT: mean 93.4, std 10.5, range [35.66, 98.81]

Sequence (908 aa):
MNVIDHVRDMAAAGLHSNVRLLSSLLLTMSTNNPELFSPAQKYQLLVYHADAIFHDKEYRNAACKYNMALQQKKVLSKSSKVRPSSTGGPSSVQTQNLPSEIEVKYKIAECYTILKLDKDAISVLDGIPSRQRTPKINMMLANLYRKAGQERSAVTSYKEVLRQCPLALDAIIGLLSLSVKGAEVASMTMDVIQSIPNLDWLSVWIKAYAFIHGGDNHRAINTICSLEKKSLLRDNVDLLVSLADVYFRAGDTKNAILKFEQAQMLDPYLIKGMDVYGYLMAREGHLEDVEVLGGRLFNISDQHAEPWVISGCHSFYSKRYSRALYLGAKAIQLNSNSVQALLLKGAALRNMGRVQEAIIHFREAMRLAPCRLDCYEGLIDCYLASNGIREAMGMANNIYKTLGANAQTLTILATVCLEDPMTQEKAKTLLDKALAQRPDYIKAVVKKAELLSAMNVIDHVRDMAAAGLHSNVRLLSSLLLTMSTNNPELFSPAQKYQLLVYHADAIFHDKEYRNAACKYNMALQQKKVLSKSSKVRPSSTGGPSSVQTQNLPSEIEVKYKIAECYTILKLDKDAISVLDGIPSRQRTPKINMMLANLYRKAGQERSAVTSYKEVLRQCPLALDAIIGLLSLSVKGAEVASMTMDVIQSIPNLDWLSVWIKAYAFIHGGDNHRAINTICSLEKKSLLRDNVDLLVSLADVYFRAGDTKNAILKFEQAQMLDPYLIKGMDVYGYLMAREGHLEDVEVLGGRLFNISDQHAEPWVISGCHSFYSKRYSRALYLGAKAIQLNSNSVQALLLKGAALRNMGRVQEAIIHFREAMRLAPCRLDCYEGLIDCYLASNGIREAMGMANNIYKTLGANAQTLTILATVCLEDPMTQEKAKTLLDKALAQRPDYIKAVVKKAELLSA

Foldseek 3Di:
DDPLVVLVVCLVVVVLVVNQVSLVVVLVVCVVPVVPDDLQSNLSSLLSNLVSCVVVVVLVVSLVSLVVSVVSVVVVVVVVVPCPPPDPPPPVVSVVPGDDNLVSLQSSLVSCVVVVNLVVSLVSLVVDDPVPDDLVSLCSNLVSCVVVVNLVSNLVSLLVNCQVVVPPVVSLLSNLLSVNALVVNCVSNVVVCVVDPPNVVVSLVSVLSNCVSLLVLVVNLVSLVVCQPPHPCNLPLVSLLSNLVSCVLVVNLPSSLVSNVSSCVSPVQDQPNVLVNLLSCVVVPVLVVLVVSLVSNVVSPPLALRSLSSVLSSCVSVVNLVSSLVSLVVSCVSPVLDLSSLQSNLSSCVSVVNLVVSLVSLVSSCVSPVSRCVSLLSNLVSCVVVVNLVVSLVSLVVCCVSSHLELSSLLSNLVSLCSDPVRNVVSLVSLVVSCVRPVPNVSSVVVNVVSVVD/DDPLVVLVVCLVVVVLVVNQVSLVVVLVVCVVPVVPDDLQSNLSSLLSNLVSCVVVVVLVVSLVSLVVSVVSVVVVVVVVVPCPPPDPPPPVVSVVPGDDNLVSLQSSLVSCVVVVNLVVSLVSLVVDDPVPDDLVSLCSNLVSCVVVVNLVSNLVSLLVNCQVVVPPVVSLLSNLLSVNALVVNCVSNVVVCVVDPPNVLVSLVSVLSNCVSLLVLVVNLVSLVVCQPPHPCNLPLVSLLSNLVSCVLVVNLPSSLVSNVSSCVSPVQDQPNVLVNLLSCVVVPVLVVLVVSLVSNVVSPPLALRSLSSVLSSCVSVVNLVSSLVSLVVSCVSPVLDLSSLQSNLSSCVSVVNLVVSLVSLVSSCVSPVSRCVSLLSNLVSCVVVVNLVVSLVSLVVCCVSNHLELSSLLSNLVSLCSDPVRNVVSLVSLVVSCVRPVPNVSSVVVNVVSVVD

Organism: Pangasianodon hypophthalmus (NCBI:txid310915)